Protein 1KJQ (pdb70)

Organism: Escherichia coli (strain K12) (NCBI:txid83333)

GO terms:
  GO:0008776 acetate kinase activity (F, EXP)
  GO:0043815 phosphoribosylglycinamide formyltransferase 2 activity (F, EXP)
  GO:0005515 protein binding (F, IPI)
  GO:0005829 cytosol (C, IDA)
  GO:0008776 acetate kinase activity (F, IDA)

Nearest PDB structures (foldseek):
  1kjq-assembly1_A  TM=1.003E+00  e=2.936E-93  Escherichia coli
  1kjq-assembly1_B  TM=9.937E-01  e=1.263E-85  Escherichia coli
  1kj8-assembly1_A  TM=9.913E-01  e=1.461E-84  Escherichia coli
  1kji-assembly1_B  TM=9.893E-01  e=4.249E-84  Escherichia coli
  1kj9-assembly1_B  TM=9.874E-01  e=1.235E-83  Escherichia coli

Radius of gyration: 27.98 Å; Cα contacts (8 Å, |Δi|>4): 2052; chains: 2; bounding box: 61×87×70 Å

Sequence (773 aa):
TLLGTALRPAATRVMLLGSGELGKEVAIECQRLGVEVIAVDRYADAPAMHVAHRSHVINMLDGDALRRVVELEKPHYIVPEIEAIATDMLIQLEEEGLNVVPCARATKLTMNREGIRRLAAEELQLPTSTYRFADSESLFREAVADIGYPCIVKPVMSKGQTFIRSAEQLAQAWKYAQQGGRAGAGRVIVEGVVKFDFEITLLTVSAVDGVHFCAPVGHRQEDGDYRESWQPQQMSPLALERAQEIARKVVLALGGYGLFGVELFVCGDEVIFSEVSPRPHDTGMVTLISQDLSEFALHVRAFLGLPVGGIRQYGPAASAVILPQLTSQNVTFDNVQNAVGADLQIRLFGKPEIDGSRRLGVALATAESVVDAIERAKHAAGQVKVQGTLLGTALRPAATRVMLLGSGELGKEVAIECQRLGVEVIAVDRYADAPAMHVAHRSHVINMLDGDALRRVVELEKPHYIVPEIEAIATDMLIQLEEEGLNVVPCARATKLTMNREGIRRLAAEELQLPTSTYRFADSESLFREAVADIGYPCIVKPVMSGQTFIRSAEQLAQAWKYAQQGAGAGRVIVEGVVKFDFEITLLTVSAVDGVHFCAPVGHRQEDGDYRESWQPQQMSPLALERAQEIARKVVLALGGYGLFGVELFVCGDEVIFSEVSPRPHDTGMVTLISQDLSEFALHVRAFLGLPVGGIRQYGPAASAVILPQLTSQNVTFDNVQNAVGADLQIRLFGKPEIDGSRRLGVALATAESVVDAIERAKHAAGQVKVQG

InterPro domains:
  IPR003135 ATP-grasp fold, ATP-dependent carboxylate-amine ligase-type [PF02222] (121-300)
  IPR005862 Formate-dependent phosphoribosylglycinamide formyltransferase [MF_01643] (8-391)
  IPR005862 Formate-dependent phosphoribosylglycinamide formyltransferase [NF006766] (2-391)
  IPR005862 Formate-dependent phosphoribosylglycinamide formyltransferase [TIGR01142] (14-391)
  IPR011054 Rudiment single hybrid motif [SSF51246] (319-391)
  IPR011761 ATP-grasp fold [PS50975] (119-308)
  IPR013815 ATP-grasp fold, subdomain 1 [G3DSA:3.30.1490.20] (123-196)
  IPR016185 Pre-ATP-grasp domain superfamily [SSF52440] (3-112)
  IPR048740 PurT, C-terminal [PF21244] (321-388)
  IPR054350 PurT/PurK-like, preATP-grasp domain [PF22660] (14-108)

Structure (mmCIF, N/CA/C/O backbone):
data_1KJQ
#
_entry.id   1KJQ
#
_cell.length_a   62.350
_cell.length_b   179.340
_cell.length_c   75.620
_cell.angle_alpha   90.00
_cell.angle_beta   90.00
_cell.angle_gamma   90.00
#
_symmetry.space_group_name_H-M   'P 21 21 2'
#
loop_
_entity.id
_entity.type
_entity.pdbx_description
1 polymer 'phosphoribosylglycinamide formyltransferase 2'
2 non-polymer 'MAGNESIUM ION'
3 non-polymer 'SODIUM ION'
4 non-polymer 'CHLORIDE ION'
5 non-polymer "ADENOSINE-5'-DIPHOSPHATE"
6 non-polymer '3[N-MORPHOLINO]PROPANE SULFONIC ACID'
7 non-polymer 1,2-ETHANEDIOL
8 water water
#
loop_
_atom_site.group_PDB
_atom_site.id
_atom_site.type_symbol
_atom_site.label_atom_id
_atom_site.label_alt_id
_atom_site.label_comp_id
_atom_site.label_asym_id
_atom_site.label_entity_id
_atom_site.label_seq_id
_atom_site.pdbx_PDB_ins_code
_atom_site.Cartn_x
_atom_site.Cartn_y
_atom_site.Cartn_z
_atom_site.occupancy
_atom_site.B_iso_or_equiv
_atom_site.auth_seq_id
_atom_site.auth_comp_id
_atom_site.auth_asym_id
_atom_site.auth_atom_id
_atom_site.pdbx_PDB_model_num
ATOM 1 N N . THR A 1 1 ? -9.825 14.324 16.257 1.00 14.46 2 THR A N 1
ATOM 2 C CA . THR A 1 1 ? -8.481 14.822 15.943 1.00 12.87 2 THR A CA 1
ATOM 3 C C . THR A 1 1 ? -7.393 13.802 16.273 1.00 9.81 2 THR A C 1
ATOM 4 O O . THR A 1 1 ? -7.319 13.313 17.393 1.00 10.00 2 THR A O 1
ATOM 8 N N . LEU A 1 2 ? -6.572 13.536 15.264 1.00 11.06 3 LEU A N 1
ATOM 9 C CA . LEU A 1 2 ? -5.470 12.616 15.303 1.00 11.31 3 LEU A CA 1
ATOM 10 C C . LEU A 1 2 ? -4.152 13.353 15.063 1.00 10.65 3 LEU A C 1
ATOM 11 O O . LEU A 1 2 ? -3.988 14.058 14.061 1.00 11.91 3 LEU A O 1
ATOM 16 N N . LEU A 1 3 ? -3.188 13.166 15.963 1.00 9.11 4 LEU A N 1
ATOM 17 C CA . LEU A 1 3 ? -1.894 13.785 15.790 1.00 9.78 4 LEU A CA 1
ATOM 18 C C . LEU A 1 3 ? -0.820 12.693 15.689 1.00 9.59 4 LEU A C 1
ATOM 19 O O . LEU A 1 3 ? -0.855 11.710 16.462 1.00 10.08 4 LEU A O 1
ATOM 24 N N . GLY A 1 4 ? 0.134 12.834 14.776 1.00 7.93 5 GLY A N 1
ATOM 25 C CA . GLY A 1 4 ? 1.209 11.864 14.710 1.00 9.11 5 GLY A CA 1
ATOM 26 C C . GLY A 1 4 ? 2.325 12.323 15.698 1.00 8.75 5 GLY A C 1
ATOM 27 O O . GLY A 1 4 ? 2.112 13.208 16.565 1.00 8.44 5 GLY A O 1
ATOM 28 N N . THR A 1 5 ? 3.507 11.739 15.564 1.00 7.67 6 THR A N 1
ATOM 29 C CA . THR A 1 5 ? 4.679 12.076 16.333 1.00 7.75 6 THR A CA 1
ATOM 30 C C . THR A 1 5 ? 5.684 12.711 15.373 1.00 8.02 6 THR A C 1
ATOM 31 O O . THR A 1 5 ? 6.060 12.125 14.362 1.00 8.60 6 THR A O 1
ATOM 35 N N . ALA A 1 6 ? 6.151 13.929 15.694 1.00 8.21 7 ALA A N 1
ATOM 36 C CA . ALA A 1 6 ? 7.112 14.607 14.839 1.00 8.67 7 ALA A CA 1
ATOM 37 C C . ALA A 1 6 ? 8.297 13.708 14.453 1.00 9.20 7 ALA A C 1
ATOM 38 O O . ALA A 1 6 ? 8.809 12.990 15.314 1.00 9.73 7 ALA A O 1
ATOM 40 N N . LEU A 1 7 ? 8.700 13.786 13.191 1.00 8.30 8 LEU A N 1
ATOM 41 C CA . LEU A 1 7 ? 9.821 13.080 12.614 1.00 9.85 8 LEU A CA 1
ATOM 42 C C . LEU A 1 7 ? 9.539 11.615 12.291 1.00 10.93 8 LEU A C 1
ATOM 43 O O . LEU A 1 7 ? 10.379 10.959 11.661 1.00 11.49 8 LEU A O 1
ATOM 48 N N . ARG A 1 8 ? 8.367 11.123 12.691 1.00 8.86 9 ARG A N 1
ATOM 49 C CA . ARG A 1 8 ? 8.006 9.739 12.376 1.00 11.06 9 ARG A CA 1
ATOM 50 C C . ARG A 1 8 ? 7.129 9.754 11.106 1.00 10.74 9 ARG A C 1
ATOM 51 O O . ARG A 1 8 ? 6.610 10.786 10.695 1.00 10.18 9 ARG A O 1
ATOM 59 N N . PRO A 1 9 ? 6.883 8.590 10.521 1.00 10.47 10 PRO A N 1
ATOM 60 C CA . PRO A 1 9 ? 6.106 8.584 9.283 1.00 10.85 10 PRO A CA 1
ATOM 61 C C . PRO A 1 9 ? 4.743 9.210 9.314 1.00 9.28 10 PRO A C 1
ATOM 62 O O . PRO A 1 9 ? 4.356 9.864 8.347 1.00 12.17 10 PRO A O 1
ATOM 66 N N . ALA A 1 10 ? 3.988 9.018 10.374 1.00 8.79 11 ALA A N 1
ATOM 67 C CA . ALA A 1 10 ? 2.655 9.568 10.480 1.00 9.36 11 ALA A CA 1
ATOM 68 C C . ALA A 1 10 ? 2.651 10.943 11.139 1.00 9.39 11 ALA A C 1
ATOM 69 O O . ALA A 1 10 ? 1.602 11.395 11.584 1.00 10.20 11 ALA A O 1
ATOM 71 N N . ALA A 1 11 ? 3.789 11.628 11.162 1.00 9.67 12 ALA A N 1
ATOM 72 C CA . ALA A 1 11 ? 3.821 12.958 11.764 1.00 9.54 12 ALA A CA 1
ATOM 73 C C . ALA A 1 11 ? 2.794 13.919 11.177 1.00 9.83 12 ALA A C 1
ATOM 74 O O . ALA A 1 11 ? 2.476 13.889 9.993 1.00 9.64 12 ALA A O 1
ATOM 76 N N . THR A 1 12 ? 2.315 14.836 12.014 1.00 8.74 13 THR A N 1
ATOM 77 C CA . THR A 1 12 ? 1.408 15.920 11.575 1.00 8.95 13 THR A CA 1
ATOM 78 C C . THR A 1 12 ? 2.399 17.063 11.310 1.00 9.55 13 THR A C 1
ATOM 79 O O . THR A 1 12 ? 3.175 17.441 12.210 1.00 10.11 13 THR A O 1
ATOM 83 N N . ARG A 1 13 ? 2.415 17.597 10.092 1.00 8.46 14 ARG A N 1
ATOM 84 C CA . ARG A 1 13 ? 3.391 18.646 9.705 1.00 7.92 14 ARG A CA 1
ATOM 85 C C . ARG A 1 13 ? 2.779 20.008 9.446 1.00 7.60 14 ARG A C 1
ATOM 86 O O . ARG A 1 13 ? 1.805 20.136 8.687 1.00 8.40 14 ARG A O 1
ATOM 94 N N . VAL A 1 14 ? 3.396 21.006 10.098 1.00 7.58 15 VAL A N 1
ATOM 95 C CA . VAL A 1 14 ? 2.976 22.391 9.958 1.00 7.31 15 VAL A CA 1
ATOM 96 C C . VAL A 1 14 ? 4.115 23.185 9.316 1.00 8.00 15 VAL A C 1
ATOM 97 O O . VAL A 1 14 ? 5.283 23.069 9.761 1.00 8.59 15 VAL A O 1
ATOM 101 N N . MET A 1 15 ? 3.759 23.968 8.291 1.00 7.46 16 MET A N 1
ATOM 102 C CA . MET A 1 15 ? 4.750 24.822 7.649 1.00 7.26 16 MET A CA 1
ATOM 103 C C . MET A 1 15 ? 4.413 26.277 7.979 1.00 8.14 16 MET A C 1
ATOM 104 O O . MET A 1 15 ? 3.311 26.741 7.649 1.00 9.21 16 MET A O 1
ATOM 109 N N . LEU A 1 16 ? 5.366 26.975 8.599 1.00 7.08 17 LEU A N 1
ATOM 110 C CA . LEU A 1 16 ? 5.173 28.402 8.898 1.00 6.51 17 LEU A CA 1
ATOM 111 C C . LEU A 1 16 ? 5.722 29.209 7.740 1.00 8.66 17 LEU A C 1
ATOM 112 O O . LEU A 1 16 ? 6.898 29.011 7.394 1.00 9.56 17 LEU A O 1
ATOM 117 N N . LEU A 1 17 ? 4.916 30.099 7.175 1.00 7.30 18 LEU A N 1
ATOM 118 C CA . LEU A 1 17 ? 5.384 30.975 6.088 1.00 7.80 18 LEU A CA 1
ATOM 119 C C . LEU A 1 17 ? 5.554 32.351 6.757 1.00 7.89 18 LEU A C 1
ATOM 120 O O . LEU A 1 17 ? 4.587 33.088 6.930 1.00 8.46 18 LEU A O 1
ATOM 125 N N . GLY A 1 18 ? 6.794 32.625 7.173 1.00 9.10 19 GLY A N 1
ATOM 126 C CA . GLY A 1 18 ? 7.156 33.812 7.960 1.00 8.45 19 GLY A CA 1
ATOM 127 C C . GLY A 1 18 ? 7.516 33.182 9.329 1.00 10.37 19 GLY A C 1
ATOM 128 O O . GLY A 1 18 ? 6.719 32.434 9.954 1.00 10.39 19 GLY A O 1
ATOM 129 N N . SER A 1 19 ? 8.750 33.470 9.775 1.00 7.75 20 SER A N 1
ATOM 130 C CA . SER A 1 19 ? 9.371 32.912 10.954 1.00 8.38 20 SER A CA 1
ATOM 131 C C . SER A 1 19 ? 9.827 33.924 12.010 1.00 6.68 20 SER A C 1
ATOM 132 O O . SER A 1 19 ? 10.853 33.738 12.645 1.00 7.78 20 SER A O 1
ATOM 135 N N . GLY A 1 20 ? 9.032 34.986 12.159 1.00 8.29 21 GLY A N 1
ATOM 136 C CA . GLY A 1 20 ? 9.285 36.018 13.147 1.00 7.70 21 GLY A CA 1
ATOM 137 C C . GLY A 1 20 ? 8.931 35.513 14.543 1.00 7.41 21 GLY A C 1
ATOM 138 O O . GLY A 1 20 ? 8.613 34.333 14.766 1.00 7.51 21 GLY A O 1
ATOM 139 N N . GLU A 1 21 ? 8.977 36.431 15.510 1.00 7.52 22 GLU A N 1
ATOM 140 C CA . GLU A 1 21 ? 8.748 36.091 16.915 1.00 7.69 22 GLU A CA 1
ATOM 141 C C . GLU A 1 21 ? 7.355 35.576 17.212 1.00 7.60 22 GLU A C 1
ATOM 142 O O . GLU A 1 21 ? 7.184 34.824 18.169 1.00 7.98 22 GLU A O 1
ATOM 148 N N . LEU A 1 22 ? 6.354 35.994 16.423 1.00 8.07 23 LEU A N 1
ATOM 149 C CA . LEU A 1 22 ? 5.006 35.487 16.628 1.00 7.00 23 LEU A CA 1
ATOM 150 C C . LEU A 1 22 ? 4.992 34.017 16.162 1.00 8.90 23 LEU A C 1
ATOM 151 O O . LEU A 1 22 ? 4.480 33.112 16.827 1.00 9.82 23 LEU A O 1
ATOM 156 N N . GLY A 1 23 ? 5.619 33.750 15.000 1.00 8.21 24 GLY A N 1
ATOM 157 C CA . GLY A 1 23 ? 5.741 32.392 14.483 1.00 7.15 24 GLY A CA 1
ATOM 158 C C . GLY A 1 23 ? 6.557 31.522 15.458 1.00 8.45 24 GLY A C 1
ATOM 159 O O . GLY A 1 23 ? 6.304 30.308 15.558 1.00 6.78 24 GLY A O 1
ATOM 160 N N . LYS A 1 24 ? 7.531 32.107 16.181 1.00 6.64 25 LYS A N 1
ATOM 161 C CA . LYS A 1 24 ? 8.330 31.338 17.097 1.00 6.37 25 LYS A CA 1
ATOM 162 C C . LYS A 1 24 ? 7.458 30.722 18.191 1.00 5.88 25 LYS A C 1
ATOM 163 O O . LYS A 1 24 ? 7.658 29.561 18.560 1.00 7.44 25 LYS A O 1
ATOM 169 N N . GLU A 1 25 ? 6.498 31.492 18.730 1.00 6.21 26 GLU A N 1
ATOM 170 C CA . GLU A 1 25 ? 5.625 30.963 19.761 1.00 6.51 26 GLU A CA 1
ATOM 171 C C . GLU A 1 25 ? 4.628 29.975 19.165 1.00 7.16 26 GLU A C 1
ATOM 172 O O . GLU A 1 25 ? 4.265 28.984 19.849 1.00 7.26 26 GLU A O 1
ATOM 178 N N . VAL A 1 26 ? 4.203 30.199 17.915 1.00 6.42 27 VAL A N 1
ATOM 179 C CA . VAL A 1 26 ? 3.342 29.191 17.277 1.00 6.85 27 VAL A CA 1
ATOM 180 C C . VAL A 1 26 ? 4.136 27.886 17.168 1.00 6.66 27 VAL A C 1
ATOM 181 O O . VAL A 1 26 ? 3.614 26.792 17.478 1.00 7.87 27 VAL A O 1
ATOM 185 N N . ALA A 1 27 ? 5.419 27.959 16.768 1.00 6.07 28 ALA A N 1
ATOM 186 C CA . ALA A 1 27 ? 6.262 26.791 16.655 1.00 6.57 28 ALA A CA 1
ATOM 187 C C . ALA A 1 27 ? 6.403 26.078 18.013 1.00 7.82 28 ALA A C 1
ATOM 188 O O . ALA A 1 27 ? 6.323 24.847 18.065 1.00 7.04 28 ALA A O 1
ATOM 190 N N . ILE A 1 28 ? 6.663 26.848 19.094 1.00 7.03 29 ILE A N 1
ATOM 191 C CA . ILE A 1 28 ? 6.805 26.247 20.401 1.00 6.24 29 ILE A CA 1
ATOM 192 C C . ILE A 1 28 ? 5.520 25.504 20.783 1.00 6.35 29 ILE A C 1
ATOM 193 O O . ILE A 1 28 ? 5.563 24.409 21.312 1.00 6.50 29 ILE A O 1
ATOM 202 N N . GLU A 1 29 ? 4.359 26.085 20.511 1.00 5.63 30 GLU A N 1
ATOM 203 C CA . GLU A 1 29 ? 3.076 25.469 20.857 1.00 6.51 30 GLU A CA 1
ATOM 204 C C . GLU A 1 29 ? 2.836 24.221 20.004 1.00 7.11 30 GLU A C 1
ATOM 205 O O . GLU A 1 29 ? 2.261 23.254 20.516 1.00 7.85 30 GLU A O 1
ATOM 211 N N . CYS A 1 30 ? 3.272 24.215 18.732 1.00 6.28 31 CYS A N 1
ATOM 212 C CA . CYS A 1 30 ? 3.156 23.001 17.954 1.00 6.70 31 CYS A CA 1
ATOM 213 C C . CYS A 1 30 ? 4.099 21.943 18.533 1.00 6.37 31 CYS A C 1
ATOM 214 O O . CYS A 1 30 ? 3.733 20.762 18.676 1.00 7.43 31 CYS A O 1
ATOM 217 N N . GLN A 1 31 ? 5.346 22.343 18.869 1.00 5.85 32 GLN A N 1
ATOM 218 C CA . GLN A 1 31 ? 6.321 21.408 19.409 1.00 6.46 32 GLN A CA 1
ATOM 219 C C . GLN A 1 31 ? 5.822 20.783 20.717 1.00 6.97 32 GLN A C 1
ATOM 220 O O . GLN A 1 31 ? 6.124 19.602 20.993 1.00 7.72 32 GLN A O 1
ATOM 226 N N . ARG A 1 32 ? 5.093 21.563 21.533 1.00 6.60 33 ARG A N 1
ATOM 227 C CA . ARG A 1 32 ? 4.596 21.027 22.781 1.00 6.54 33 ARG A CA 1
ATOM 228 C C . ARG A 1 32 ? 3.596 19.874 22.572 1.00 7.70 33 ARG A C 1
ATOM 229 O O . ARG A 1 32 ? 3.344 19.105 23.514 1.00 7.08 33 ARG A O 1
ATOM 237 N N . LEU A 1 33 ? 3.037 19.770 21.361 1.00 7.20 34 LEU A N 1
ATOM 238 C CA . LEU A 1 33 ? 2.097 18.723 20.960 1.00 6.99 34 LEU A CA 1
ATOM 239 C C . LEU A 1 33 ? 2.759 17.680 20.066 1.00 6.80 34 LEU A C 1
ATOM 240 O O . LEU A 1 33 ? 2.061 16.805 19.518 1.00 8.02 34 LEU A O 1
ATOM 245 N N . GLY A 1 34 ? 4.096 17.772 19.913 1.00 6.84 35 GLY A N 1
ATOM 246 C CA . GLY A 1 34 ? 4.828 16.823 19.068 1.00 7.67 35 GLY A CA 1
ATOM 247 C C . GLY A 1 34 ? 4.510 16.976 17.592 1.00 7.53 35 GLY A C 1
ATOM 248 O O . GLY A 1 34 ? 4.703 16.043 16.827 1.00 7.78 35 GLY A O 1
ATOM 249 N N . VAL A 1 35 ? 4.037 18.173 17.200 1.00 6.83 36 VAL A N 1
ATOM 250 C CA . VAL A 1 35 ? 3.723 18.492 15.796 1.00 7.23 36 VAL A CA 1
ATOM 251 C C . VAL A 1 35 ? 5.034 18.903 15.131 1.00 7.88 36 VAL A C 1
ATOM 252 O O . VAL A 1 35 ? 5.814 19.652 15.726 1.00 9.34 36 VAL A O 1
ATOM 256 N N . GLU A 1 36 ? 5.276 18.400 13.922 1.00 7.18 37 GLU A N 1
ATOM 257 C CA . GLU A 1 36 ? 6.482 18.673 13.174 1.00 7.53 37 GLU A CA 1
ATOM 258 C C . GLU A 1 36 ? 6.364 20.079 12.544 1.00 7.53 37 GLU A C 1
ATOM 259 O O . GLU A 1 36 ? 5.367 20.400 11.896 1.00 9.81 37 GLU A O 1
ATOM 265 N N . VAL A 1 37 ? 7.407 20.876 12.759 1.00 6.38 38 VAL A N 1
ATOM 266 C CA . VAL A 1 37 ? 7.415 22.250 12.273 1.00 7.54 38 VAL A CA 1
ATOM 267 C C . VAL A 1 37 ? 8.520 22.527 11.263 1.00 7.37 38 VAL A C 1
ATOM 268 O O . VAL A 1 37 ? 9.699 22.281 11.523 1.00 7.53 38 VAL A O 1
ATOM 272 N N . ILE A 1 38 ? 8.105 23.067 10.114 1.00 7.34 39 ILE A N 1
ATOM 273 C CA . ILE A 1 38 ? 9.042 23.494 9.050 1.00 7.93 39 ILE A CA 1
ATOM 274 C C . ILE A 1 38 ? 8.872 25.019 9.011 1.00 7.82 39 ILE A C 1
ATOM 275 O O . ILE A 1 38 ? 7.755 25.526 8.742 1.00 8.82 39 ILE A O 1
ATOM 284 N N . ALA A 1 39 ? 9.960 25.748 9.284 1.00 7.09 40 ALA A N 1
ATOM 285 C CA . ALA A 1 39 ? 9.861 27.209 9.307 1.00 6.89 40 ALA A CA 1
ATOM 286 C C . ALA A 1 39 ? 10.482 27.798 8.054 1.00 6.99 40 ALA A C 1
ATOM 287 O O . ALA A 1 39 ? 11.633 27.478 7.715 1.00 9.17 40 ALA A O 1
ATOM 289 N N . VAL A 1 40 ? 9.718 28.646 7.390 1.00 7.14 41 VAL A N 1
ATOM 290 C CA . VAL A 1 40 ? 10.187 29.281 6.146 1.00 5.66 41 VAL A CA 1
ATOM 291 C C . VAL A 1 40 ? 10.185 30.799 6.286 1.00 9.13 41 VAL A C 1
ATOM 292 O O . VAL A 1 40 ? 9.306 31.401 6.953 1.00 7.85 41 VAL A O 1
ATOM 296 N N . ASP A 1 41 ? 11.201 31.446 5.649 1.00 7.47 42 ASP A N 1
ATOM 297 C CA . ASP A 1 41 ? 11.232 32.907 5.636 1.00 7.58 42 ASP A CA 1
ATOM 298 C C . ASP A 1 41 ? 12.149 33.341 4.493 1.00 8.39 42 ASP A C 1
ATOM 299 O O . ASP A 1 41 ? 12.619 32.480 3.727 1.00 9.40 42 ASP A O 1
ATOM 304 N N . ARG A 1 42 ? 12.348 34.646 4.406 1.00 8.29 43 ARG A N 1
ATOM 305 C CA . ARG A 1 42 ? 13.160 35.294 3.377 1.00 8.55 43 ARG A CA 1
ATOM 306 C C . ARG A 1 42 ? 14.571 35.557 3.873 1.00 9.53 43 ARG A C 1
ATOM 307 O O . ARG A 1 42 ? 15.416 36.111 3.156 1.00 10.69 43 ARG A O 1
ATOM 315 N N . TYR A 1 43 ? 14.877 35.154 5.097 1.00 10.50 44 TYR A N 1
ATOM 316 C CA . TYR A 1 43 ? 16.195 35.327 5.645 1.00 9.53 44 TYR A CA 1
ATOM 317 C C . TYR A 1 43 ? 16.478 34.166 6.586 1.00 10.24 44 TYR A C 1
ATOM 318 O O . TYR A 1 43 ? 15.531 33.577 7.142 1.00 10.96 44 TYR A O 1
ATOM 327 N N . ALA A 1 44 ? 17.755 33.836 6.750 1.00 8.68 45 ALA A N 1
ATOM 328 C CA . ALA A 1 44 ? 18.125 32.724 7.619 1.00 11.27 45 ALA A CA 1
ATOM 329 C C . ALA A 1 44 ? 18.180 33.084 9.133 1.00 8.36 45 ALA A C 1
ATOM 330 O O . ALA A 1 44 ? 18.353 34.221 9.545 1.00 9.97 45 ALA A O 1
ATOM 332 N N . ASP A 1 45 ? 18.044 31.990 9.933 1.00 9.84 46 ASP A N 1
ATOM 333 C CA . ASP A 1 45 ? 18.125 32.102 11.381 1.00 9.13 46 ASP A CA 1
ATOM 334 C C . ASP A 1 45 ? 17.055 32.983 11.975 1.00 8.28 46 ASP A C 1
ATOM 335 O O . ASP A 1 45 ? 17.249 33.601 13.043 1.00 8.53 46 ASP A O 1
ATOM 340 N N . ALA A 1 46 ? 15.919 33.067 11.277 1.00 8.68 47 ALA A N 1
ATOM 341 C CA . ALA A 1 46 ? 14.790 33.835 11.770 1.00 8.48 47 ALA A CA 1
ATOM 342 C C . ALA A 1 46 ? 14.286 33.172 13.076 1.00 9.68 47 ALA A C 1
ATOM 343 O O . ALA A 1 46 ? 14.423 31.946 13.248 1.00 8.80 47 ALA A O 1
ATOM 345 N N . PRO A 1 47 ? 13.724 33.947 13.996 1.00 8.39 48 PRO A N 1
ATOM 346 C CA . PRO A 1 47 ? 13.308 33.412 15.288 1.00 7.18 48 PRO A CA 1
ATOM 347 C C . PRO A 1 47 ? 12.645 32.052 15.284 1.00 7.26 48 PRO A C 1
ATOM 348 O O . PRO A 1 47 ? 13.033 31.181 16.065 1.00 8.74 48 PRO A O 1
ATOM 352 N N . ALA A 1 48 ? 11.603 31.841 14.462 1.00 7.74 49 ALA A N 1
ATOM 353 C CA . ALA A 1 48 ? 10.934 30.518 14.528 1.00 7.21 49 ALA A CA 1
ATOM 354 C C . ALA A 1 48 ? 11.780 29.360 14.043 1.00 7.59 49 ALA A C 1
ATOM 355 O O . ALA A 1 48 ? 11.539 28.218 14.367 1.00 7.53 49 ALA A O 1
ATOM 357 N N . MET A 1 49 ? 12.782 29.672 13.181 1.00 7.56 50 MET A N 1
ATOM 358 C CA . MET A 1 49 ? 13.644 28.633 12.685 1.00 8.32 50 MET A CA 1
ATOM 359 C C . MET A 1 49 ? 14.455 28.020 13.827 1.00 7.37 50 MET A C 1
ATOM 360 O O . MET A 1 49 ? 14.890 26.882 13.772 1.00 8.47 50 MET A O 1
ATOM 365 N N . HIS A 1 50 ? 14.700 28.822 14.877 1.00 8.22 51 HIS A N 1
ATOM 366 C CA . HIS A 1 50 ? 15.469 28.347 16.007 1.00 7.31 51 HIS A CA 1
ATOM 367 C C . HIS A 1 50 ? 14.829 27.142 16.714 1.00 8.32 51 HIS A C 1
ATOM 368 O O . HIS A 1 50 ? 15.546 26.329 17.290 1.00 9.22 51 HIS A O 1
ATOM 375 N N . VAL A 1 51 ? 13.489 27.102 16.677 1.00 7.14 52 VAL A N 1
ATOM 376 C CA . VAL A 1 51 ? 12.732 26.070 17.341 1.00 8.53 52 VAL A CA 1
ATOM 377 C C . VAL A 1 51 ? 11.976 25.139 16.407 1.00 10.18 52 VAL A C 1
ATOM 378 O O . VAL A 1 51 ? 11.082 24.388 16.824 1.00 10.38 52 VAL A O 1
ATOM 382 N N . ALA A 1 52 ? 12.339 25.158 15.141 1.00 9.12 53 ALA A N 1
ATOM 383 C CA . ALA A 1 52 ? 11.692 24.306 14.154 1.00 8.55 53 ALA A CA 1
ATOM 384 C C . ALA A 1 52 ? 12.467 23.053 13.873 1.00 9.06 53 ALA A C 1
ATOM 385 O O . ALA A 1 52 ? 13.647 23.035 14.073 1.00 11.20 53 ALA A O 1
ATOM 387 N N . HIS A 1 53 ? 11.814 22.000 13.372 1.00 7.99 54 HIS A N 1
ATOM 388 C CA . HIS A 1 53 ? 12.523 20.793 12.997 1.00 8.89 54 HIS A CA 1
ATOM 389 C C . HIS A 1 53 ? 13.458 21.029 11.798 1.00 9.25 54 HIS A C 1
ATOM 390 O O . HIS A 1 53 ? 14.608 20.509 11.742 1.00 10.83 54 HIS A O 1
ATOM 397 N N . ARG A 1 54 ? 12.968 21.780 10.807 1.00 9.76 55 ARG A N 1
ATOM 398 C CA . ARG A 1 54 ? 13.744 22.125 9.598 1.00 9.05 55 ARG A CA 1
ATOM 399 C C . ARG A 1 54 ? 13.347 23.510 9.160 1.00 9.11 55 ARG A C 1
ATOM 400 O O . ARG A 1 54 ? 12.225 23.964 9.444 1.00 9.66 55 ARG A O 1
ATOM 408 N N . SER A 1 55 ? 14.258 24.181 8.421 1.00 8.74 56 SER A N 1
ATOM 409 C CA . SER A 1 55 ? 13.963 25.526 7.941 1.00 8.41 56 SER A CA 1
ATOM 410 C C . SER A 1 55 ? 14.373 25.659 6.475 1.00 8.62 56 SER A C 1
ATOM 411 O O . SER A 1 55 ? 15.259 24.940 5.980 1.00 8.92 56 SER A O 1
ATOM 416 N N . HIS A 1 56 ? 13.728 26.601 5.825 1.00 7.87 57 HIS A N 1
ATOM 417 C CA . HIS A 1 56 ? 14.047 26.904 4.417 1.00 8.16 57 HIS A CA 1
ATOM 418 C C . HIS A 1 56 ? 13.967 28.401 4.221 1.00 9.03 57 HIS A C 1
ATOM 419 O O . HIS A 1 56 ? 13.192 29.074 4.917 1.00 7.64 57 HIS A O 1
ATOM 426 N N . VAL A 1 57 ? 14.755 28.907 3.265 1.00 8.90 58 VAL A N 1
ATOM 427 C CA . VAL A 1 57 ? 14.785 30.338 2.948 1.00 8.07 58 VAL A CA 1
ATOM 428 C C . VAL A 1 57 ? 14.480 30.477 1.475 1.00 8.91 58 VAL A C 1
ATOM 429 O O . VAL A 1 57 ? 15.286 29.950 0.669 1.00 10.25 58 VAL A O 1
ATOM 433 N N . ILE A 1 58 ? 13.357 31.112 1.133 1.00 9.51 59 ILE A N 1
ATOM 434 C CA . ILE A 1 58 ? 12.964 31.230 -0.281 1.00 9.23 59 ILE A CA 1
ATOM 435 C C . ILE A 1 58 ? 12.210 32.520 -0.474 1.00 12.08 59 ILE A C 1
ATOM 436 O O . ILE A 1 58 ? 12.034 33.275 0.476 1.00 11.20 59 ILE A O 1
ATOM 441 N N . ASN A 1 59 ? 11.786 32.750 -1.726 1.00 12.53 60 ASN A N 1
ATOM 442 C CA . ASN A 1 59 ? 10.974 33.913 -2.077 1.00 10.95 60 ASN A CA 1
ATOM 443 C C . ASN A 1 59 ? 9.514 33.476 -1.938 1.00 10.74 60 ASN A C 1
ATOM 444 O O . ASN A 1 59 ? 8.937 32.838 -2.814 1.00 12.59 60 ASN A O 1
ATOM 449 N N . MET A 1 60 ? 8.923 33.823 -0.785 1.00 12.67 61 MET A N 1
ATOM 450 C CA . MET A 1 60 ? 7.548 33.475 -0.471 1.00 14.52 61 MET A CA 1
ATOM 451 C C . MET A 1 60 ? 6.521 34.144 -1.372 1.00 15.89 61 MET A C 1
ATOM 452 O O . MET A 1 60 ? 5.349 33.729 -1.423 1.00 16.47 61 MET A O 1
ATOM 457 N N . LEU A 1 61 ? 6.981 35.161 -2.106 1.00 12.21 62 LEU A N 1
ATOM 458 C CA . LEU A 1 61 ? 6.101 35.863 -3.035 1.00 15.18 62 LEU A CA 1
ATOM 459 C C . LEU A 1 61 ? 6.135 35.175 -4.398 1.00 16.46 62 LEU A C 1
ATOM 460 O O . LEU A 1 61 ? 5.361 35.518 -5.271 1.00 18.40 62 LEU A O 1
ATOM 465 N N . ASP A 1 62 ? 7.012 34.194 -4.599 1.00 13.67 63 ASP A N 1
ATOM 466 C CA . ASP A 1 62 ? 7.063 33.471 -5.861 1.00 14.95 63 ASP A CA 1
ATOM 467 C C . ASP A 1 62 ? 6.225 32.220 -5.684 1.00 14.40 63 ASP A C 1
ATOM 468 O O . ASP A 1 62 ? 6.585 31.278 -4.951 1.00 13.66 63 ASP A O 1
ATOM 473 N N . GLY A 1 63 ? 5.086 32.210 -6.346 1.00 14.68 64 GLY A N 1
ATOM 474 C CA . GLY A 1 63 ? 4.202 31.069 -6.244 1.00 15.57 64 GLY A CA 1
ATOM 475 C C . GLY A 1 63 ? 4.859 29.729 -6.555 1.00 16.40 64 GLY A C 1
ATOM 476 O O . GLY A 1 63 ? 4.549 28.677 -5.940 1.00 14.58 64 GLY A O 1
ATOM 477 N N . ASP A 1 64 ? 5.742 29.749 -7.545 1.00 15.49 65 ASP A N 1
ATOM 478 C CA . ASP A 1 64 ? 6.435 28.526 -7.926 1.00 17.48 65 ASP A CA 1
ATOM 479 C C . ASP A 1 64 ? 7.365 28.017 -6.839 1.00 12.20 65 ASP A C 1
ATOM 480 O O . ASP A 1 64 ? 7.388 26.830 -6.611 1.00 15.48 65 ASP A O 1
ATOM 485 N N . ALA A 1 65 ? 8.086 28.939 -6.229 1.00 13.91 66 ALA A N 1
ATOM 486 C CA . ALA A 1 65 ? 8.998 28.631 -5.154 1.00 14.76 66 ALA A CA 1
ATOM 487 C C . ALA A 1 65 ? 8.181 28.075 -3.965 1.00 12.12 66 ALA A C 1
ATOM 488 O O . ALA A 1 65 ? 8.584 27.093 -3.315 1.00 13.75 66 ALA A O 1
ATOM 490 N N . LEU A 1 66 ? 7.047 28.687 -3.696 1.00 11.49 67 LEU A N 1
ATOM 491 C CA . LEU A 1 66 ? 6.215 28.209 -2.599 1.00 11.77 67 LEU A CA 1
ATOM 492 C C . LEU A 1 66 ? 5.760 26.815 -2.882 1.00 11.74 67 LEU A C 1
ATOM 493 O O . LEU A 1 66 ? 5.834 25.935 -2.034 1.00 12.23 67 LEU A O 1
ATOM 498 N N . ARG A 1 67 ? 5.287 26.552 -4.122 1.00 13.70 68 ARG A N 1
ATOM 499 C CA . ARG A 1 67 ? 4.859 25.189 -4.460 1.00 11.19 68 ARG A CA 1
ATOM 500 C C . ARG A 1 67 ? 6.003 24.208 -4.318 1.00 10.49 68 ARG A C 1
ATOM 501 O O . ARG A 1 67 ? 5.803 23.093 -3.836 1.00 12.46 68 ARG A O 1
ATOM 516 N N . ARG A 1 68 ? 7.218 24.607 -4.724 1.00 12.25 69 ARG A N 1
ATOM 517 C CA . ARG A 1 68 ? 8.318 23.652 -4.592 1.00 12.38 69 ARG A CA 1
ATOM 518 C C . ARG A 1 68 ? 8.577 23.245 -3.106 1.00 13.44 69 ARG A C 1
ATOM 519 O O . ARG A 1 68 ? 8.792 22.089 -2.796 1.00 12.81 69 ARG A O 1
ATOM 527 N N . VAL A 1 69 ? 8.584 24.229 -2.214 1.00 11.94 70 VAL A N 1
ATOM 528 C CA . VAL A 1 69 ? 8.842 23.906 -0.824 1.00 10.73 70 VAL A CA 1
ATOM 529 C C . VAL A 1 69 ? 7.733 23.053 -0.229 1.00 12.07 70 VAL A C 1
ATOM 530 O O . VAL A 1 69 ? 7.976 22.156 0.594 1.00 12.46 70 VAL A O 1
ATOM 534 N N . VAL A 1 70 ? 6.503 23.316 -0.644 1.00 11.28 71 VAL A N 1
ATOM 535 C CA . VAL A 1 70 ? 5.381 22.552 -0.157 1.00 11.65 71 VAL A CA 1
ATOM 536 C C . VAL A 1 70 ? 5.460 21.128 -0.682 1.00 12.89 71 VAL A C 1
ATOM 537 O O . VAL A 1 70 ? 5.211 20.138 0.026 1.00 14.23 71 VAL A O 1
ATOM 541 N N . GLU A 1 71 ? 5.822 20.995 -1.964 1.00 13.67 72 GLU A N 1
ATOM 542 C CA . GLU A 1 71 ? 5.956 19.667 -2.556 1.00 17.73 72 GLU A CA 1
ATOM 543 C C . GLU A 1 71 ? 7.061 18.879 -1.846 1.00 16.08 72 GLU A C 1
ATOM 544 O O . GLU A 1 71 ? 6.962 17.670 -1.610 1.00 16.64 72 GLU A O 1
ATOM 555 N N . LEU A 1 72 ? 8.172 19.566 -1.507 1.00 15.07 73 LEU A N 1
ATOM 556 C CA . LEU A 1 72 ? 9.282 18.933 -0.827 1.00 12.72 73 LEU A CA 1
ATOM 557 C C . LEU A 1 72 ? 8.962 18.448 0.592 1.00 15.69 73 LEU A C 1
ATOM 558 O O . LEU A 1 72 ? 9.325 17.356 0.996 1.00 14.94 73 LEU A O 1
ATOM 563 N N . GLU A 1 73 ? 8.272 19.289 1.372 1.00 12.47 74 GLU A N 1
ATOM 564 C CA . GLU A 1 73 ? 7.962 19.026 2.792 1.00 12.04 74 GLU A CA 1
ATOM 565 C C . GLU A 1 73 ? 6.605 18.401 3.077 1.00 12.45 74 GLU A C 1
ATOM 566 O O . GLU A 1 73 ? 6.403 17.885 4.166 1.00 13.81 74 GLU A O 1
ATOM 572 N N . LYS A 1 74 ? 5.681 18.459 2.142 1.00 13.28 75 LYS A N 1
ATOM 573 C CA . LYS A 1 74 ? 4.354 17.869 2.346 1.00 12.46 75 LYS A CA 1
ATOM 574 C C . LYS A 1 74 ? 3.673 18.191 3.661 1.00 10.95 75 LYS A C 1
ATOM 575 O O . LYS A 1 74 ? 3.206 17.310 4.411 1.00 12.71 75 LYS A O 1
ATOM 581 N N . PRO A 1 75 ? 3.583 19.476 3.989 1.00 11.04 76 PRO A N 1
ATOM 582 C CA . PRO A 1 75 ? 2.908 19.849 5.217 1.00 10.77 76 PRO A CA 1
ATOM 583 C C . PRO A 1 75 ? 1.399 19.606 5.069 1.00 10.97 76 PRO A C 1
ATOM 584 O O . PRO A 1 75 ? 0.828 19.629 3.966 1.00 12.24 76 PRO A O 1
ATOM 588 N N . HIS A 1 76 ? 0.770 19.382 6.192 1.00 10.92 77 HIS A N 1
ATOM 589 C CA . HIS A 1 76 ? -0.671 19.198 6.323 1.00 12.32 77 HIS A CA 1
ATOM 590 C C . HIS A 1 76 ? -1.268 20.616 6.445 1.00 15.93 77 HIS A C 1
ATOM 591 O O . HIS A 1 76 ? -2.329 20.879 5.895 1.00 16.64 77 HIS A O 1
ATOM 598 N N . TYR A 1 77 ? -0.554 21.523 7.165 1.00 9.47 78 TYR A N 1
ATOM 599 C CA . TYR A 1 77 ? -1.022 22.884 7.387 1.00 9.48 78 TYR A CA 1
ATOM 600 C C . TYR A 1 77 ? -0.011 23.872 6.910 1.00 10.42 78 TYR A C 1
ATOM 601 O O . TYR A 1 77 ? 1.180 23.666 7.130 1.00 11.41 78 TYR A O 1
ATOM 610 N N . ILE A 1 78 ? -0.497 24.919 6.273 1.00 9.51 79 ILE A N 1
ATOM 611 C CA . ILE A 1 78 ? 0.319 26.019 5.825 1.00 10.00 79 ILE A CA 1
ATOM 612 C C . ILE A 1 78 ? -0.155 27.182 6.708 1.00 11.13 79 ILE A C 1
ATOM 613 O O . ILE A 1 78 ? -1.342 27.517 6.682 1.00 11.15 79 ILE A O 1
ATOM 622 N N . VAL A 1 79 ? 0.746 27.778 7.487 1.00 10.26 80 VAL A N 1
ATOM 623 C CA . VAL A 1 79 ? 0.419 28.820 8.440 1.00 9.26 80 VAL A CA 1
ATOM 624 C C . VAL A 1 79 ? 1.156 30.101 8.103 1.00 10.39 80 VAL A C 1
ATOM 625 O O . VAL A 1 79 ? 2.282 30.301 8.513 1.00 10.44 80 VAL A O 1
ATOM 629 N N . PRO A 1 80 ? 0.523 30.951 7.310 1.00 12.10 81 PRO A N 1
ATOM 630 C CA . PRO A 1 80 ? 1.181 32.216 6.934 1.00 13.20 81 PRO A CA 1
ATOM 631 C C . PRO A 1 80 ? 1.186 33.125 8.131 1.00 14.61 81 PRO A C 1
ATOM 632 O O . PRO A 1 80 ? 0.194 33.223 8.883 1.00 15.64 81 PRO A O 1
ATOM 636 N N . GLU A 1 81 ? 2.329 33.760 8.312 1.00 12.80 82 GLU A N 1
ATOM 637 C CA . GLU A 1 81 ? 2.562 34.657 9.410 1.00 12.67 82 GLU A CA 1
ATOM 638 C C . GLU A 1 81 ? 2.783 36.090 8.978 1.00 11.54 82 GLU A C 1
ATOM 639 O O . GLU A 1 81 ? 2.833 36.980 9.796 1.00 13.19 82 GLU A O 1
ATOM 650 N N . ILE A 1 82 ? 2.886 36.335 7.677 1.00 12.69 83 ILE A N 1
ATOM 651 C CA . ILE A 1 82 ? 3.064 37.698 7.170 1.00 12.28 83 ILE A CA 1
ATOM 652 C C . ILE A 1 82 ? 2.201 37.857 5.930 1.00 14.51 83 ILE A C 1
ATOM 653 O O . ILE A 1 82 ? 1.649 36.879 5.410 1.00 13.76 83 ILE A O 1
ATOM 658 N N . GLU A 1 83 ? 2.112 39.090 5.461 1.00 14.72 84 GLU A N 1
ATOM 659 C CA . GLU A 1 83 ? 1.327 39.382 4.268 1.00 14.17 84 GLU A CA 1
ATOM 660 C C . GLU A 1 83 ? 2.046 39.109 2.978 1.00 14.67 84 GLU A C 1
ATOM 661 O O . GLU A 1 83 ? 1.399 38.873 1.959 1.00 18.45 84 GLU A O 1
ATOM 667 N N . ALA A 1 84 ? 3.379 39.170 2.987 1.00 15.00 85 ALA A N 1
ATOM 668 C CA . ALA A 1 84 ? 4.146 38.970 1.737 1.00 20.35 85 ALA A CA 1
ATOM 669 C C . ALA A 1 84 ? 4.349 37.514 1.314 1.00 13.93 85 ALA A C 1
ATOM 670 O O . ALA A 1 84 ? 5.484 37.015 1.330 1.00 18.55 85 ALA A O 1
ATOM 672 N N . ILE A 1 85 ? 3.248 36.899 0.905 1.00 13.16 86 ILE A N 1
ATOM 673 C CA . ILE A 1 85 ? 3.169 35.527 0.469 1.00 13.14 86 ILE A CA 1
ATOM 674 C C . ILE A 1 85 ? 2.327 35.462 -0.810 1.00 18.82 86 ILE A C 1
ATOM 675 O O . ILE A 1 85 ? 1.375 36.239 -0.926 1.00 18.84 86 ILE A O 1
ATOM 680 N N . ALA A 1 86 ? 2.693 34.560 -1.735 1.00 13.43 87 ALA A N 1
ATOM 681 C CA . ALA A 1 86 ? 1.973 34.393 -2.999 1.00 14.90 87 ALA A CA 1
ATOM 682 C C . ALA A 1 86 ? 0.590 33.811 -2.670 1.00 16.36 87 ALA A C 1
ATOM 683 O O . ALA A 1 86 ? 0.312 32.624 -2.548 1.00 15.76 87 ALA A O 1
ATOM 685 N N . THR A 1 87 ? -0.305 34.707 -2.518 1.00 19.25 88 THR A N 1
ATOM 686 C CA . THR A 1 87 ? -1.628 34.397 -2.119 1.00 21.95 88 THR A CA 1
ATOM 687 C C . THR A 1 87 ? -2.439 33.599 -3.173 1.00 25.07 88 THR A C 1
ATOM 688 O O . THR A 1 87 ? -3.265 32.720 -2.872 1.00 18.63 88 THR A O 1
ATOM 692 N N . ASP A 1 88 ? -2.136 33.790 -4.460 1.00 24.31 89 ASP A N 1
ATOM 693 C CA . ASP A 1 88 ? -2.820 33.014 -5.473 1.00 19.72 89 ASP A CA 1
ATOM 694 C C . ASP A 1 88 ? -2.411 31.540 -5.405 1.00 20.12 89 ASP A C 1
ATOM 695 O O . ASP A 1 88 ? -3.200 30.594 -5.626 1.00 19.11 89 ASP A O 1
ATOM 700 N N . MET A 1 89 ? -1.138 31.290 -5.030 1.00 17.50 90 MET A N 1
ATOM 701 C CA . MET A 1 89 ? -0.645 29.914 -4.866 1.00 15.00 90 MET A CA 1
ATOM 702 C C . MET A 1 89 ? -1.273 29.330 -3.590 1.00 15.02 90 MET A C 1
ATOM 703 O O . MET A 1 89 ? -1.574 28.124 -3.505 1.00 15.67 90 MET A O 1
ATOM 708 N N . LEU A 1 90 ? -1.513 30.181 -2.564 1.00 13.18 91 LEU A N 1
ATOM 709 C CA . LEU A 1 90 ? -2.156 29.661 -1.353 1.00 13.60 91 LEU A CA 1
ATOM 710 C C . LEU A 1 90 ? -3.549 29.189 -1.718 1.00 11.87 91 LEU A C 1
ATOM 711 O O . LEU A 1 90 ? -4.009 28.161 -1.256 1.00 13.57 91 LEU A O 1
ATOM 716 N N . ILE A 1 91 ? -4.226 29.946 -2.584 1.00 12.87 92 ILE A N 1
ATOM 717 C CA . ILE A 1 91 ? -5.561 29.553 -3.008 1.00 13.45 92 ILE A CA 1
ATOM 718 C C . ILE A 1 91 ? -5.516 28.201 -3.750 1.00 13.05 92 ILE A C 1
ATOM 719 O O . ILE A 1 91 ? -6.318 27.274 -3.486 1.00 16.01 92 ILE A O 1
ATOM 724 N N . GLN A 1 92 ? -4.546 28.066 -4.661 1.00 14.40 93 GLN A N 1
ATOM 725 C CA . GLN A 1 92 ? -4.424 26.790 -5.412 1.00 16.19 93 GLN A CA 1
ATOM 726 C C . GLN A 1 92 ? -4.137 25.602 -4.493 1.00 20.26 93 GLN A C 1
ATOM 727 O O . GLN A 1 92 ? -4.702 24.507 -4.606 1.00 20.61 93 GLN A O 1
ATOM 733 N N . LEU A 1 93 ? -3.212 25.788 -3.542 1.00 16.45 94 LEU A N 1
ATOM 734 C CA . LEU A 1 93 ? -2.872 24.710 -2.656 1.00 16.81 94 LEU A CA 1
ATOM 735 C C . LEU A 1 93 ? -4.061 24.264 -1.841 1.00 17.18 94 LEU A C 1
ATOM 736 O O . LEU A 1 93 ? -4.264 23.099 -1.540 1.00 16.49 94 LEU A O 1
ATOM 741 N N . GLU A 1 94 ? -4.842 25.250 -1.411 1.00 16.04 95 GLU A N 1
ATOM 742 C CA . GLU A 1 94 ? -5.981 24.928 -0.627 1.00 12.72 95 GLU A CA 1
ATOM 743 C C . GLU A 1 94 ? -6.927 24.074 -1.503 1.00 16.59 95 GLU A C 1
ATOM 744 O O . GLU A 1 94 ? -7.500 23.088 -1.040 1.00 15.92 95 GLU A O 1
ATOM 750 N N . GLU A 1 95 ? -7.081 24.515 -2.740 1.00 15.91 96 GLU A N 1
ATOM 751 C CA . GLU A 1 95 ? -7.923 23.823 -3.692 1.00 21.07 96 GLU A CA 1
ATOM 752 C C . GLU A 1 95 ? -7.462 22.383 -3.846 1.00 26.23 96 GLU A C 1
ATOM 753 O O . GLU A 1 95 ? -8.275 21.458 -3.999 1.00 29.42 96 GLU A O 1
ATOM 759 N N . GLU A 1 96 ? -6.148 22.184 -3.768 1.00 20.17 97 GLU A N 1
ATOM 760 C CA . GLU A 1 96 ? -5.550 20.855 -3.882 1.00 21.87 97 GLU A CA 1
ATOM 761 C C . GLU A 1 96 ? -5.630 20.040 -2.590 1.00 30.65 97 GLU A C 1
ATOM 762 O O . GLU A 1 96 ? -5.128 18.926 -2.506 1.00 31.23 97 GLU A O 1
ATOM 768 N N . GLY A 1 97 ? -6.228 20.572 -1.523 1.00 19.33 98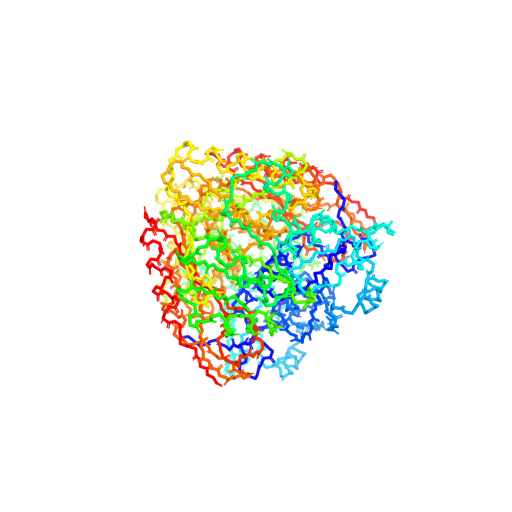 GLY A N 1
ATOM 769 C CA . GLY A 1 97 ? -6.346 19.792 -0.297 1.00 18.02 98 GLY A CA 1
ATOM 770 C C . GLY A 1 97 ? -5.544 20.215 0.920 1.00 21.70 98 GLY A C 1
ATOM 771 O O . GLY A 1 97 ? -5.712 19.652 1.987 1.00 26.50 98 GLY A O 1
ATOM 772 N N . LEU A 1 98 ? -4.648 21.167 0.798 1.00 18.83 99 LEU A N 1
ATOM 773 C CA . LEU A 1 98 ? -3.827 21.639 1.920 1.00 17.25 99 LEU A CA 1
ATOM 774 C C . LEU A 1 98 ? -4.700 22.547 2.803 1.00 14.44 99 LEU A C 1
ATOM 775 O O . LEU A 1 98 ? -5.587 23.274 2.324 1.00 18.61 99 LEU A O 1
ATOM 780 N N . ASN A 1 99 ? -4.445 22.531 4.089 1.00 14.42 100 ASN A N 1
ATOM 781 C CA . ASN A 1 99 ? -5.160 23.349 5.014 1.00 11.75 100 ASN A CA 1
ATOM 782 C C . ASN A 1 99 ? -4.348 24.627 5.205 1.00 13.45 100 ASN A C 1
ATOM 783 O O . ASN A 1 99 ? -3.290 24.605 5.850 1.00 14.68 100 ASN A O 1
ATOM 788 N N . VAL A 1 100 ? -4.857 25.725 4.632 1.00 9.67 101 VAL A N 1
ATOM 789 C CA . VAL A 1 100 ? -4.233 27.040 4.766 1.00 8.38 101 VAL A CA 1
ATOM 790 C C . VAL A 1 100 ? -4.913 27.707 5.972 1.00 8.35 101 VAL A C 1
ATOM 791 O O . VAL A 1 100 ? -6.126 27.793 6.009 1.00 10.10 101 VAL A O 1
ATOM 795 N N . VAL A 1 101 ? -4.135 28.183 6.955 1.00 8.88 102 VAL A N 1
ATOM 796 C CA . VAL A 1 101 ? -4.665 28.758 8.187 1.00 8.38 102 VAL A CA 1
ATOM 797 C C . VAL A 1 101 ? -4.803 30.263 8.149 1.00 8.16 102 VAL A C 1
ATOM 798 O O . VAL A 1 101 ? -3.793 30.930 7.901 1.00 10.01 102 VAL A O 1
ATOM 802 N N . PRO A 1 102 ? -6.002 30.805 8.408 1.00 8.46 103 PRO A N 1
ATOM 803 C CA . PRO A 1 102 ? -7.262 30.130 8.727 1.00 9.32 103 PRO A CA 1
ATOM 804 C C . PRO A 1 102 ? -7.940 29.593 7.445 1.00 10.27 103 PRO A C 1
ATOM 805 O O . PRO A 1 102 ? -8.625 28.583 7.461 1.00 11.01 103 PRO A O 1
ATOM 809 N N . CYS A 1 103 ? -7.748 30.288 6.333 1.00 9.48 104 CYS A N 1
ATOM 810 C CA . CYS A 1 103 ? -8.217 29.890 5.015 1.00 9.28 104 CYS A CA 1
ATOM 811 C C . CYS A 1 103 ? -7.460 30.779 4.041 1.00 10.31 104 CYS A C 1
ATOM 812 O O . CYS A 1 103 ? -6.967 31.875 4.421 1.00 10.04 104 CYS A O 1
ATOM 815 N N . ALA A 1 104 ? -7.340 30.327 2.769 1.00 9.86 105 ALA A N 1
ATOM 816 C CA . ALA A 1 104 ? -6.606 31.131 1.825 1.00 10.35 105 ALA A CA 1
ATOM 817 C C . ALA A 1 104 ? -7.283 32.464 1.491 1.00 10.47 105 ALA A C 1
ATOM 818 O O . ALA A 1 104 ? -6.653 33.494 1.300 1.00 12.57 105 ALA A O 1
ATOM 820 N N . ARG A 1 105 ? -8.604 32.447 1.445 1.00 11.06 106 ARG A N 1
ATOM 821 C CA . ARG A 1 105 ? -9.309 33.677 1.150 1.00 15.77 106 ARG A CA 1
ATOM 822 C C . ARG A 1 105 ? -9.030 34.743 2.227 1.00 13.99 106 ARG A C 1
ATOM 823 O O . ARG A 1 105 ? -8.905 35.943 1.965 1.00 13.25 106 ARG A O 1
ATOM 831 N N . ALA A 1 106 ? -8.943 34.298 3.488 1.00 12.63 107 ALA A N 1
ATOM 832 C CA . ALA A 1 106 ? -8.688 35.243 4.576 1.00 12.24 107 ALA A CA 1
ATOM 833 C C . ALA A 1 106 ? -7.352 35.917 4.375 1.00 10.60 107 ALA A C 1
ATOM 834 O O . ALA A 1 106 ? -7.170 37.107 4.651 1.00 11.27 107 ALA A O 1
ATOM 836 N N . THR A 1 107 ? -6.392 35.140 3.896 1.00 11.48 108 THR A N 1
ATOM 837 C CA . THR A 1 107 ? -5.092 35.718 3.710 1.00 10.70 108 THR A CA 1
ATOM 838 C C . THR A 1 107 ? -5.088 36.756 2.593 1.00 13.96 108 THR A C 1
ATOM 839 O O . THR A 1 107 ? -4.438 37.815 2.704 1.00 14.29 108 THR A O 1
ATOM 843 N N . LYS A 1 108 ? -5.810 36.435 1.510 1.00 13.59 109 LYS A N 1
ATOM 844 C CA . LYS A 1 108 ? -5.924 37.315 0.336 1.00 13.22 109 LYS A CA 1
ATOM 845 C C . LYS A 1 108 ? -6.614 38.645 0.696 1.00 12.09 109 LYS A C 1
ATOM 846 O O . LYS A 1 108 ? -6.162 39.729 0.318 1.00 15.79 109 LYS A O 1
ATOM 852 N N . LEU A 1 109 ? -7.698 38.572 1.447 1.00 12.56 110 LEU A N 1
ATOM 853 C CA . LEU A 1 109 ? -8.412 39.768 1.800 1.00 11.43 110 LEU A CA 1
ATOM 854 C C . LEU A 1 109 ? -7.649 40.660 2.734 1.00 13.04 110 LEU A C 1
ATOM 855 O O . LEU A 1 109 ? -7.714 41.895 2.653 1.00 13.96 110 LEU A O 1
ATOM 860 N N . THR A 1 110 ? -6.905 40.076 3.657 1.00 11.30 111 THR A N 1
ATOM 861 C CA . THR A 1 110 ? -6.193 40.912 4.620 1.00 12.24 111 THR A CA 1
ATOM 862 C C . THR A 1 110 ? -4.817 41.404 4.211 1.00 17.24 111 THR A C 1
ATOM 863 O O . THR A 1 110 ? -4.232 42.312 4.853 1.00 19.89 111 THR A O 1
ATOM 867 N N . MET A 1 111 ? -4.276 40.819 3.151 1.00 13.64 112 MET A N 1
ATOM 868 C CA . MET A 1 111 ? -2.956 41.228 2.749 1.00 14.71 112 MET A CA 1
ATOM 869 C C . MET A 1 111 ? -2.934 42.562 2.013 1.00 16.77 112 MET A C 1
ATOM 870 O O . MET A 1 111 ? -1.889 43.179 1.842 1.00 15.49 112 MET A O 1
ATOM 879 N N . ASN A 1 112 ? -4.124 42.947 1.537 1.00 13.37 113 ASN A N 1
ATOM 880 C CA . ASN A 1 112 ? -4.348 44.192 0.797 1.00 17.35 113 ASN A CA 1
ATOM 881 C C . ASN A 1 112 ? -5.358 45.045 1.583 1.00 13.09 113 ASN A C 1
ATOM 882 O O . ASN A 1 112 ? -6.500 44.574 1.724 1.00 15.44 113 ASN A O 1
ATOM 887 N N . ARG A 1 113 ? -4.964 46.258 2.019 1.00 12.79 114 ARG A N 1
ATOM 888 C CA . ARG A 1 113 ? -5.890 47.102 2.785 1.00 13.89 114 ARG A CA 1
ATOM 889 C C . ARG A 1 113 ? -7.204 47.318 2.096 1.00 14.97 114 ARG A C 1
ATOM 890 O O . ARG A 1 113 ? -8.228 47.476 2.793 1.00 14.98 114 ARG A O 1
ATOM 898 N N . GLU A 1 114 ? -7.215 47.351 0.763 1.00 10.79 115 GLU A N 1
ATOM 899 C CA . GLU A 1 114 ? -8.476 47.549 0.125 1.00 10.80 115 GLU A CA 1
ATOM 900 C C . GLU A 1 114 ? -9.415 46.368 0.251 1.00 11.16 115 GLU A C 1
ATOM 901 O O . GLU A 1 114 ? -10.657 46.497 0.401 1.00 12.82 115 GLU A O 1
ATOM 907 N N . GLY A 1 115 ? -8.865 45.158 0.171 1.00 11.27 116 GLY A N 1
ATOM 908 C CA . GLY A 1 115 ? -9.708 43.992 0.252 1.00 13.51 116 GLY A CA 1
ATOM 909 C C . GLY A 1 115 ? -10.482 43.930 1.570 1.00 11.38 116 GLY A C 1
ATOM 910 O O . GLY A 1 115 ? -11.717 43.779 1.625 1.00 10.80 116 GLY A O 1
ATOM 911 N N . ILE A 1 116 ? -9.721 44.048 2.673 1.00 11.77 117 ILE A N 1
ATOM 912 C CA . ILE A 1 116 ? -10.359 43.979 3.980 1.00 10.72 117 ILE A CA 1
ATOM 913 C C . ILE A 1 116 ? -11.200 45.210 4.277 1.00 10.98 117 ILE A C 1
ATOM 914 O O . ILE A 1 116 ? -12.284 45.062 4.860 1.00 11.27 117 ILE A O 1
ATOM 919 N N . ARG A 1 117 ? -10.753 46.411 3.885 1.00 8.52 118 ARG A N 1
ATOM 920 C CA . ARG A 1 117 ? -11.579 47.581 4.186 1.00 8.89 118 ARG A CA 1
ATOM 921 C C . ARG A 1 117 ? -12.930 47.533 3.471 1.00 9.19 118 ARG A C 1
ATOM 922 O O . ARG A 1 117 ? -13.984 47.778 4.068 1.00 9.96 118 ARG A O 1
ATOM 930 N N . ARG A 1 118 ? -12.919 47.202 2.165 1.00 10.85 119 ARG A N 1
ATOM 931 C CA . ARG A 1 118 ? -14.185 47.108 1.406 1.00 10.63 119 ARG A CA 1
ATOM 932 C C . ARG A 1 118 ? -15.098 45.971 1.931 1.00 11.10 119 ARG A C 1
ATOM 933 O O . ARG A 1 118 ? -16.347 46.092 2.037 1.00 11.43 119 ARG A O 1
ATOM 941 N N . LEU A 1 119 ? -14.459 44.819 2.310 1.00 10.42 120 LEU A N 1
ATOM 942 C CA . LEU A 1 119 ? -15.222 43.733 2.876 1.00 11.14 120 LEU A CA 1
ATOM 943 C C . LEU A 1 119 ? -15.925 44.220 4.136 1.00 9.94 120 LEU A C 1
ATOM 944 O O . LEU A 1 119 ? -17.129 44.094 4.321 1.00 12.40 120 LEU A O 1
ATOM 949 N N . ALA A 1 120 ? -15.162 44.811 5.041 1.00 10.64 121 ALA A N 1
ATOM 950 C CA . ALA A 1 120 ? -15.727 45.251 6.304 1.00 11.99 121 ALA A CA 1
ATOM 951 C C . ALA A 1 120 ? -16.737 46.362 6.213 1.00 10.91 121 ALA A C 1
ATOM 952 O O . ALA A 1 120 ? -17.842 46.252 6.756 1.00 11.29 121 ALA A O 1
ATOM 954 N N . ALA A 1 121 ? -16.343 47.454 5.546 1.00 9.73 122 ALA A N 1
ATOM 955 C CA . ALA A 1 121 ? -17.267 48.577 5.490 1.00 11.24 122 ALA A CA 1
ATOM 956 C C . ALA A 1 121 ? -18.449 48.421 4.529 1.00 13.34 122 ALA A C 1
ATOM 957 O O . ALA A 1 121 ? -19.537 48.903 4.808 1.00 14.85 122 ALA A O 1
ATOM 959 N N . GLU A 1 122 ? -18.193 47.747 3.381 1.00 12.24 123 GLU A N 1
ATOM 960 C CA . GLU A 1 122 ? -19.196 47.598 2.365 1.00 12.09 123 GLU A CA 1
ATOM 961 C C . GLU A 1 122 ? -19.989 46.329 2.448 1.00 13.27 123 GLU A C 1
ATOM 962 O O . GLU A 1 122 ? -21.208 46.340 2.642 1.00 18.81 123 GLU A O 1
ATOM 968 N N . GLU A 1 123 ? -19.302 45.207 2.323 1.00 11.40 124 GLU A N 1
ATOM 969 C CA . GLU A 1 123 ? -20.066 43.981 2.369 1.00 13.22 124 GLU A CA 1
ATOM 970 C C . GLU A 1 123 ? -20.660 43.677 3.740 1.00 17.56 124 GLU A C 1
ATOM 971 O O . GLU A 1 123 ? -21.798 43.209 3.833 1.00 20.00 124 GLU A O 1
ATOM 977 N N . LEU A 1 124 ? -19.885 43.928 4.814 1.00 11.59 125 LEU A N 1
ATOM 978 C CA . LEU A 1 124 ? -20.352 43.614 6.152 1.00 12.36 125 LEU A CA 1
ATOM 979 C C . LEU A 1 124 ? -21.017 44.749 6.874 1.00 14.66 125 LEU A C 1
ATOM 980 O O . LEU A 1 124 ? -21.615 44.521 7.950 1.00 14.41 125 LEU A O 1
ATOM 985 N N . GLN A 1 125 ? -20.908 45.965 6.315 1.00 12.32 126 GLN A N 1
ATOM 986 C CA . GLN A 1 125 ? -21.523 47.154 6.907 1.00 12.45 126 GLN A CA 1
ATOM 987 C C . GLN A 1 125 ? -21.088 47.442 8.336 1.00 14.75 126 GLN A C 1
ATOM 988 O O . GLN A 1 125 ? -21.910 47.888 9.159 1.00 14.08 126 GLN A O 1
ATOM 994 N N . LEU A 1 126 ? -19.806 47.177 8.624 1.00 11.30 127 LEU A N 1
ATOM 995 C CA . LEU A 1 126 ? -19.233 47.432 9.933 1.00 11.58 127 LEU A CA 1
ATOM 996 C C . LEU A 1 126 ? -18.783 48.886 9.930 1.00 12.32 127 LEU A C 1
ATOM 997 O O . LEU A 1 126 ? -18.358 49.473 8.918 1.00 11.76 127 LEU A O 1
ATOM 1002 N N . PRO A 1 127 ? -18.855 49.537 11.055 1.00 10.73 128 PRO A N 1
ATOM 1003 C CA . PRO A 1 127 ? -18.413 50.924 11.131 1.00 10.04 128 PRO A CA 1
ATOM 1004 C C . PRO A 1 127 ? -16.888 51.024 11.018 1.00 9.77 128 PRO A C 1
ATOM 1005 O O . PRO A 1 127 ? -16.142 50.287 11.673 1.00 9.88 128 PRO A O 1
ATOM 1009 N N . THR A 1 128 ? -16.399 51.935 10.171 1.00 9.63 129 THR A N 1
ATOM 1010 C CA . THR A 1 128 ? -14.974 52.171 10.004 1.00 9.20 129 THR A CA 1
ATOM 1011 C C . THR A 1 128 ? -14.728 53.655 9.855 1.00 8.80 129 THR A C 1
ATOM 1012 O O . THR A 1 128 ? -15.674 54.450 9.730 1.00 10.41 129 THR A O 1
ATOM 1016 N N . SER A 1 129 ? -13.464 54.061 9.826 1.00 8.68 130 SER A N 1
ATOM 1017 C CA . SER A 1 129 ? -13.160 55.444 9.519 1.00 8.58 130 SER A CA 1
ATOM 1018 C C . SER A 1 129 ? -13.579 55.687 8.023 1.00 8.98 130 SER A C 1
ATOM 1019 O O . SER A 1 129 ? -13.775 54.768 7.231 1.00 9.17 130 SER A O 1
ATOM 1022 N N . THR A 1 130 ? -13.714 56.958 7.650 1.00 10.41 131 THR A N 1
ATOM 1023 C CA . THR A 1 130 ? -13.998 57.278 6.274 1.00 8.97 131 THR A CA 1
ATOM 1024 C C . THR A 1 130 ? -12.725 56.887 5.539 1.00 9.50 131 THR A C 1
ATOM 1025 O O . THR A 1 130 ? -11.622 56.795 6.110 1.00 10.54 131 THR A O 1
ATOM 1029 N N . TYR A 1 131 ? -12.846 56.612 4.235 1.00 8.69 132 TYR A N 1
ATOM 1030 C CA . TYR A 1 131 ? -11.678 56.223 3.470 1.00 9.64 132 TYR A CA 1
ATOM 1031 C C . TYR A 1 131 ? -11.876 56.473 1.969 1.00 10.40 132 TYR A C 1
ATOM 1032 O O . TYR A 1 131 ? -13.005 56.453 1.462 1.00 11.01 132 TYR A O 1
ATOM 1041 N N . ARG A 1 132 ? -10.727 56.624 1.295 1.00 8.93 133 ARG A N 1
ATOM 1042 C CA . ARG A 1 132 ? -10.692 56.753 -0.159 1.00 8.91 133 ARG A CA 1
ATOM 1043 C C . ARG A 1 132 ? -9.378 56.137 -0.623 1.00 10.81 133 ARG A C 1
ATOM 1044 O O . ARG A 1 132 ? -8.344 56.371 0.019 1.00 13.51 133 ARG A O 1
ATOM 1052 N N . PHE A 1 133 ? -9.399 55.417 -1.747 1.00 10.36 134 PHE A N 1
ATOM 1053 C CA . PHE A 1 133 ? -8.207 54.834 -2.293 1.00 9.49 134 PHE A CA 1
ATOM 1054 C C . PHE A 1 133 ? -7.692 55.727 -3.391 1.00 11.71 134 PHE A C 1
ATOM 1055 O O . PHE A 1 133 ? -8.467 56.487 -4.001 1.00 13.42 134 PHE A O 1
ATOM 1063 N N . ALA A 1 134 ? -6.390 55.624 -3.674 1.00 10.90 135 ALA A N 1
ATOM 1064 C CA . ALA A 1 134 ? -5.796 56.431 -4.722 1.00 13.66 135 ALA A CA 1
ATOM 1065 C C . ALA A 1 134 ? -4.594 55.731 -5.356 1.00 14.70 135 ALA A C 1
ATOM 1066 O O . ALA A 1 134 ? -3.725 55.162 -4.658 1.00 15.38 135 ALA A O 1
ATOM 1068 N N . ASP A 1 135 ? -4.486 55.750 -6.706 1.00 14.27 136 ASP A N 1
ATOM 1069 C CA . ASP A 1 135 ? -3.360 55.084 -7.301 1.00 14.46 136 ASP A CA 1
ATOM 1070 C C . ASP A 1 135 ? -2.410 56.019 -8.052 1.00 18.74 136 ASP A C 1
ATOM 1071 O O . ASP A 1 135 ? -1.511 55.568 -8.751 1.00 18.65 136 ASP A O 1
ATOM 1076 N N . SER A 1 136 ? -2.600 57.327 -7.895 1.00 16.20 137 SER A N 1
ATOM 1077 C CA . SER A 1 136 ? -1.736 58.309 -8.534 1.00 16.42 137 SER A CA 1
ATOM 1078 C C . SER A 1 136 ? -1.673 59.495 -7.635 1.00 17.84 137 SER A C 1
ATOM 1079 O O . SER A 1 136 ? -2.542 59.671 -6.793 1.00 15.99 137 SER A O 1
ATOM 1082 N N . GLU A 1 137 ? -0.662 60.329 -7.763 1.00 17.83 138 GLU A N 1
ATOM 1083 C CA . GLU A 1 137 ? -0.561 61.469 -6.915 1.00 15.59 138 GLU A CA 1
ATOM 1084 C C . GLU A 1 137 ? -1.727 62.446 -7.045 1.00 15.07 138 GLU A C 1
ATOM 1085 O O . GLU A 1 137 ? -2.181 63.034 -6.064 1.00 16.42 138 GLU A O 1
ATOM 1091 N N . SER A 1 138 ? -2.236 62.666 -8.255 1.00 15.86 139 SER A N 1
ATOM 1092 C CA . SER A 1 138 ? -3.350 63.586 -8.392 1.00 15.19 139 SER A CA 1
ATOM 1093 C C . SER A 1 138 ? -4.611 63.018 -7.744 1.00 12.17 139 SER A C 1
ATOM 1094 O O . SER A 1 138 ? -5.373 63.759 -7.145 1.00 15.02 139 SER A O 1
ATOM 1097 N N . LEU A 1 139 ? -4.819 61.707 -7.891 1.00 14.94 140 LEU A N 1
ATOM 1098 C CA . LEU A 1 139 ? -5.982 61.069 -7.271 1.00 13.37 140 LEU A CA 1
ATOM 1099 C C . LEU A 1 139 ? -5.829 61.100 -5.757 1.00 12.29 140 LEU A C 1
ATOM 1100 O O . LEU A 1 139 ? -6.797 61.239 -5.031 1.00 13.29 140 LEU A O 1
ATOM 1105 N N . PHE A 1 140 ? -4.581 60.965 -5.290 1.00 13.11 141 PHE A N 1
ATOM 1106 C CA . PHE A 1 140 ? -4.286 61.014 -3.866 1.00 13.49 141 PHE A CA 1
ATOM 1107 C C . PHE A 1 140 ? -4.713 62.386 -3.342 1.00 12.31 141 PHE A C 1
ATOM 1108 O O . PHE A 1 140 ? -5.380 62.517 -2.317 1.00 14.73 141 PHE A O 1
ATOM 1116 N N . ARG A 1 141 ? -4.348 63.478 -4.070 1.00 15.19 142 ARG A N 1
ATOM 1117 C CA . ARG A 1 141 ? -4.731 64.850 -3.682 1.00 15.59 142 ARG A CA 1
ATOM 1118 C C . ARG A 1 141 ? -6.241 65.055 -3.663 1.00 11.41 142 ARG A C 1
ATOM 1119 O O . ARG A 1 141 ? -6.777 65.704 -2.756 1.00 12.45 142 ARG A O 1
ATOM 1127 N N . GLU A 1 142 ? -6.932 64.470 -4.671 1.00 11.19 143 GLU A N 1
ATOM 1128 C CA . GLU A 1 142 ? -8.380 64.577 -4.694 1.00 10.68 143 GLU A CA 1
ATOM 1129 C C . GLU A 1 142 ? -8.981 63.855 -3.482 1.00 11.37 143 GLU A C 1
ATOM 1130 O O . GLU A 1 142 ? -9.971 64.305 -2.888 1.00 11.19 143 GLU A O 1
ATOM 1136 N N . ALA A 1 143 ? -8.378 62.691 -3.145 1.00 11.42 144 ALA A N 1
ATOM 1137 C CA . ALA A 1 143 ? -8.862 61.898 -1.992 1.00 11.17 144 ALA A CA 1
ATOM 1138 C C . ALA A 1 143 ? -8.751 62.707 -0.720 1.00 10.67 144 ALA A C 1
ATOM 1139 O O . ALA A 1 143 ? -9.704 62.771 0.053 1.00 11.90 144 ALA A O 1
ATOM 1141 N N . VAL A 1 144 ? -7.575 63.348 -0.523 1.00 12.39 145 VAL A N 1
ATOM 1142 C CA . VAL A 1 144 ? -7.357 64.165 0.670 1.00 11.39 145 VAL A CA 1
ATOM 1143 C C . VAL A 1 144 ? -8.371 65.279 0.771 1.00 13.59 145 VAL A C 1
ATOM 1144 O O . VAL A 1 144 ? -8.944 65.563 1.808 1.00 14.34 145 VAL A O 1
ATOM 1148 N N . ALA A 1 145 ? -8.605 65.935 -0.360 1.00 12.45 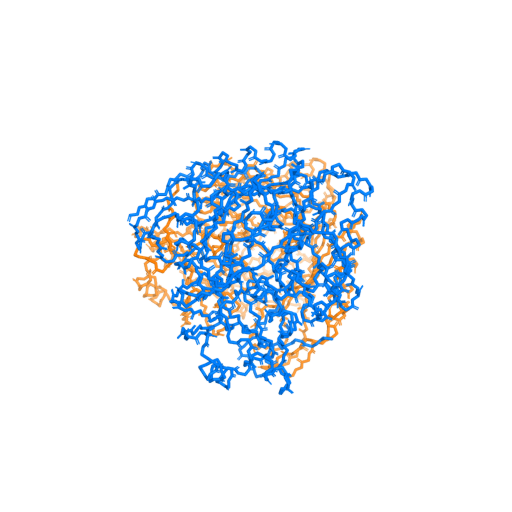146 ALA A N 1
ATOM 1149 C CA . ALA A 1 145 ? -9.557 67.029 -0.377 1.00 14.87 146 ALA A CA 1
ATOM 1150 C C . ALA A 1 145 ? -10.946 66.595 0.087 1.00 14.50 146 ALA A C 1
ATOM 1151 O O . ALA A 1 145 ? -11.651 67.311 0.819 1.00 14.34 146 ALA A O 1
ATOM 1153 N N . ASP A 1 146 ? -11.353 65.373 -0.294 1.00 12.24 147 ASP A N 1
ATOM 1154 C CA . ASP A 1 146 ? -12.621 64.894 0.123 1.00 10.61 147 ASP A CA 1
ATOM 1155 C C . ASP A 1 146 ? -12.605 64.362 1.549 1.00 11.90 147 ASP A C 1
ATOM 1156 O O . ASP A 1 146 ? -13.558 64.520 2.314 1.00 15.08 147 ASP A O 1
ATOM 1161 N N . ILE A 1 147 ? -11.530 63.666 1.943 1.00 10.78 148 ILE A N 1
ATOM 1162 C CA . ILE A 1 147 ? -11.497 63.135 3.309 1.00 12.55 148 ILE A CA 1
ATOM 1163 C C . ILE A 1 147 ? -11.360 64.235 4.346 1.00 14.94 148 ILE A C 1
ATOM 1164 O O . ILE A 1 147 ? -11.977 64.198 5.432 1.00 16.42 148 ILE A O 1
ATOM 1169 N N . GLY A 1 148 ? -10.535 65.220 3.997 1.00 14.48 149 GLY A N 1
ATOM 1170 C CA . GLY A 1 148 ? -10.267 66.343 4.861 1.00 18.46 149 GLY A CA 1
ATOM 1171 C C . GLY A 1 148 ? -9.091 66.084 5.815 1.00 16.59 149 GLY A C 1
ATOM 1172 O O . GLY A 1 148 ? -8.517 64.995 5.902 1.00 14.62 149 GLY A O 1
ATOM 1173 N N . TYR A 1 149 ? -8.758 67.143 6.550 1.00 18.65 150 TYR A N 1
ATOM 1174 C CA . TYR A 1 149 ? -7.668 67.107 7.506 1.00 22.65 150 TYR A CA 1
ATOM 1175 C C . TYR A 1 149 ? -8.129 67.018 8.953 1.00 20.68 150 TYR A C 1
ATOM 1176 O O . TYR A 1 149 ? -9.078 67.661 9.275 1.00 19.77 150 TYR A O 1
ATOM 1185 N N . PRO A 1 150 ? -7.429 66.275 9.818 1.00 18.27 151 PRO A N 1
ATOM 1186 C CA . PRO A 1 150 ? -6.258 65.499 9.408 1.00 18.17 151 PRO A CA 1
ATOM 1187 C C . PRO A 1 150 ? -6.677 64.167 8.802 1.00 17.20 151 PRO A C 1
ATOM 1188 O O . PRO A 1 150 ? -7.781 63.695 9.021 1.00 18.03 151 PRO A O 1
ATOM 1192 N N . CYS A 1 151 ? -5.765 63.506 8.119 1.00 15.04 152 CYS A N 1
ATOM 1193 C CA . CYS A 1 151 ? -6.070 62.207 7.563 1.00 14.75 152 CYS A CA 1
ATOM 1194 C C . CYS A 1 151 ? -4.800 61.362 7.612 1.00 16.43 152 CYS A C 1
ATOM 1195 O O . CYS A 1 151 ? -3.701 61.911 7.836 1.00 17.54 152 CYS A O 1
ATOM 1198 N N . ILE A 1 152 ? -4.901 60.039 7.416 1.00 12.65 153 ILE A N 1
ATOM 1199 C CA . ILE A 1 152 ? -3.701 59.210 7.427 1.00 13.53 153 ILE A CA 1
ATOM 1200 C C . ILE A 1 152 ? -3.625 58.479 6.081 1.00 15.77 153 ILE A C 1
ATOM 1201 O O . ILE A 1 152 ? -4.650 57.934 5.620 1.00 13.30 153 ILE A O 1
ATOM 1206 N N . VAL A 1 153 ? -2.434 58.418 5.457 1.00 13.72 154 VAL A N 1
ATOM 1207 C CA . VAL A 1 153 ? -2.330 57.697 4.222 1.00 11.27 154 VAL A CA 1
ATOM 1208 C C . VAL A 1 153 ? -1.479 56.477 4.502 1.00 12.65 154 VAL A C 1
ATOM 1209 O O . VAL A 1 153 ? -0.529 56.586 5.288 1.00 16.12 154 VAL A O 1
ATOM 1213 N N . LYS A 1 154 ? -1.791 55.352 3.870 1.00 13.78 155 LYS A N 1
ATOM 1214 C CA . LYS A 1 154 ? -1.035 54.117 4.036 1.00 15.56 155 LYS A CA 1
ATOM 1215 C C . LYS A 1 154 ? -1.020 53.353 2.719 1.00 15.39 155 LYS A C 1
ATOM 1216 O O . LYS A 1 154 ? -2.002 53.354 2.006 1.00 13.63 155 LYS A O 1
ATOM 1222 N N . PRO A 1 155 ? 0.050 52.627 2.396 1.00 15.28 156 PRO A N 1
ATOM 1223 C CA . PRO A 1 155 ? 0.092 51.815 1.214 1.00 13.74 156 PRO A CA 1
ATOM 1224 C C . PRO A 1 155 ? -0.913 50.694 1.403 1.00 16.67 156 PRO A C 1
ATOM 1225 O O . PRO A 1 155 ? -1.095 50.235 2.568 1.00 16.83 156 PRO A O 1
ATOM 1229 N N . VAL A 1 156 ? -1.566 50.194 0.344 1.00 13.77 157 VAL A N 1
ATOM 1230 C CA . VAL A 1 156 ? -2.500 49.116 0.528 1.00 12.60 157 VAL A CA 1
ATOM 1231 C C . VAL A 1 156 ? -1.802 47.772 0.765 1.00 15.57 157 VAL A C 1
ATOM 1232 O O . VAL A 1 156 ? -2.370 46.852 1.322 1.00 14.35 157 VAL A O 1
ATOM 1236 N N . MET A 1 157 ? -0.573 47.641 0.249 1.00 19.94 158 MET A N 1
ATOM 1237 C CA . MET A 1 157 ? 0.262 46.419 0.381 1.00 17.99 158 MET A CA 1
ATOM 1238 C C . MET A 1 157 ? 1.607 46.970 0.752 1.00 31.40 158 MET A C 1
ATOM 1239 O O . MET A 1 157 ? 2.208 47.723 -0.008 1.00 31.91 158 MET A O 1
ATOM 1244 N N . SER A 1 158 ? 2.036 46.643 1.945 1.00 39.71 159 SER A N 1
ATOM 1245 C CA . SER A 1 158 ? 3.299 47.127 2.469 1.00 47.64 159 SER A CA 1
ATOM 1246 C C . SER A 1 158 ? 4.471 46.299 1.959 1.00 61.78 159 SER A C 1
ATOM 1247 O O . SER A 1 158 ? 4.336 45.122 1.633 1.00 67.81 159 SER A O 1
ATOM 1250 N N . LYS A 1 162 ? 5.752 49.519 6.402 1.00 48.83 163 LYS A N 1
ATOM 1251 C CA . LYS A 1 162 ? 5.768 50.953 6.615 1.00 45.74 163 LYS A CA 1
ATOM 1252 C C . LYS A 1 162 ? 5.017 51.765 5.553 1.00 37.07 163 LYS A C 1
ATOM 1253 O O . LYS A 1 162 ? 4.061 51.277 4.933 1.00 30.53 163 LYS A O 1
ATOM 1255 N N . GLY A 1 163 ? 5.470 53.040 5.415 1.00 24.76 164 GLY A N 1
ATOM 1256 C CA . GLY A 1 163 ? 4.984 54.058 4.457 1.00 28.47 164 GLY A CA 1
ATOM 1257 C C . GLY A 1 163 ? 3.743 54.882 4.863 1.00 30.63 164 GLY A C 1
ATOM 1258 O O . GLY A 1 163 ? 3.104 55.459 3.978 1.00 23.07 164 GLY A O 1
ATOM 1259 N N . GLN A 1 164 ? 3.430 54.949 6.163 1.00 23.37 165 GLN A N 1
ATOM 1260 C CA . GLN A 1 164 ? 2.273 55.645 6.694 1.00 20.16 165 GLN A CA 1
ATOM 1261 C C . GLN A 1 164 ? 2.568 57.059 7.163 1.00 23.74 165 GLN A C 1
ATOM 1262 O O . GLN A 1 164 ? 3.616 57.328 7.732 1.00 25.48 165 GLN A O 1
ATOM 1273 N N . THR A 1 165 ? 1.650 57.987 6.945 1.00 18.39 166 THR A N 1
ATOM 1274 C CA . THR A 1 165 ? 1.851 59.359 7.377 1.00 14.40 166 THR A CA 1
ATOM 1275 C C . THR A 1 165 ? 0.572 59.984 7.904 1.00 23.05 166 THR A C 1
ATOM 1276 O O . THR A 1 165 ? -0.501 59.845 7.268 1.00 19.20 166 THR A O 1
ATOM 1280 N N . PHE A 1 166 ? 0.699 60.691 9.024 1.00 17.82 167 PHE A N 1
ATOM 1281 C CA . PHE A 1 166 ? -0.407 61.377 9.645 1.00 16.79 167 PHE A CA 1
ATOM 1282 C C . PHE A 1 166 ? -0.342 62.743 9.026 1.00 19.69 167 PHE A C 1
ATOM 1283 O O . PHE A 1 166 ? 0.578 63.502 9.282 1.00 20.93 167 PHE A O 1
ATOM 1291 N N . ILE A 1 167 ? -1.284 63.062 8.166 1.00 18.69 168 ILE A N 1
ATOM 1292 C CA . ILE A 1 167 ? -1.267 64.353 7.475 1.00 18.16 168 ILE A CA 1
ATOM 1293 C C . ILE A 1 167 ? -2.116 65.415 8.100 1.00 22.80 168 ILE A C 1
ATOM 1294 O O . ILE A 1 167 ? -3.348 65.313 8.191 1.00 20.64 168 ILE A O 1
ATOM 1299 N N . ARG A 1 168 ? -1.460 66.502 8.517 1.00 22.25 169 ARG A N 1
ATOM 1300 C CA . ARG A 1 168 ? -2.210 67.581 9.113 1.00 20.00 169 ARG A CA 1
ATOM 1301 C C . ARG A 1 168 ? -2.531 68.728 8.197 1.00 25.89 169 ARG A C 1
ATOM 1302 O O . ARG A 1 168 ? -3.440 69.486 8.535 1.00 28.30 169 ARG A O 1
ATOM 1310 N N . SER A 1 169 ? -1.776 68.842 7.094 1.00 21.78 170 SER A N 1
ATOM 1311 C CA . SER A 1 169 ? -2.020 69.937 6.179 1.00 20.43 170 SER A CA 1
ATOM 1312 C C . SER A 1 169 ? -1.434 69.608 4.841 1.00 24.40 170 SER A C 1
ATOM 1313 O O . SER A 1 169 ? -0.597 68.696 4.698 1.00 23.05 170 SER A O 1
ATOM 1316 N N . ALA A 1 170 ? -1.901 70.413 3.880 1.00 30.74 171 ALA A N 1
ATOM 1317 C CA . ALA A 1 170 ? -1.510 70.326 2.496 1.00 32.48 171 ALA A CA 1
ATOM 1318 C C . ALA A 1 170 ? -0.008 70.390 2.398 1.00 32.84 171 ALA A C 1
ATOM 1319 O O . ALA A 1 170 ? 0.631 69.786 1.529 1.00 30.58 171 ALA A O 1
ATOM 1321 N N . GLU A 1 171 ? 0.571 71.123 3.325 1.00 30.44 172 GLU A N 1
ATOM 1322 C CA . GLU A 1 171 ? 2.006 71.202 3.278 1.00 36.36 172 GLU A CA 1
ATOM 1323 C C . GLU A 1 171 ? 2.646 69.810 3.148 1.00 44.90 172 GLU A C 1
ATOM 1324 O O . GLU A 1 171 ? 3.639 69.599 2.429 1.00 47.31 172 GLU A O 1
ATOM 1330 N N . GLN A 1 172 ? 2.086 68.803 3.825 1.00 28.43 173 GLN A N 1
ATOM 1331 C CA . GLN A 1 172 ? 2.685 67.462 3.756 1.00 25.60 173 GLN A CA 1
ATOM 1332 C C . GLN A 1 172 ? 2.415 66.553 2.551 1.00 23.89 173 GLN A C 1
ATOM 1333 O O . GLN A 1 172 ? 3.050 65.477 2.371 1.00 25.79 173 GLN A O 1
ATOM 1339 N N . LEU A 1 173 ? 1.458 66.951 1.729 1.00 26.46 174 LEU A N 1
ATOM 1340 C CA . LEU A 1 173 ? 1.062 66.169 0.569 1.00 23.18 174 LEU A CA 1
ATOM 1341 C C . LEU A 1 173 ? 2.173 65.524 -0.248 1.00 21.43 174 LEU A C 1
ATOM 1342 O O . LEU A 1 173 ? 2.189 64.329 -0.554 1.00 22.02 174 LEU A O 1
ATOM 1347 N N . ALA A 1 174 ? 3.129 66.345 -0.652 1.00 30.61 175 ALA A N 1
ATOM 1348 C CA . ALA A 1 174 ? 4.204 65.852 -1.460 1.00 25.92 175 ALA A CA 1
ATOM 1349 C C . ALA A 1 174 ? 5.015 64.747 -0.802 1.00 27.39 175 ALA A C 1
ATOM 1350 O O . ALA A 1 174 ? 5.233 63.693 -1.419 1.00 32.81 175 ALA A O 1
ATOM 1352 N N . GLN A 1 175 ? 5.444 64.948 0.444 1.00 30.23 176 GLN A N 1
ATOM 1353 C CA . GLN A 1 175 ? 6.219 63.907 1.107 1.00 29.58 176 GLN A CA 1
ATOM 1354 C C . GLN A 1 175 ? 5.440 62.637 1.435 1.00 30.45 176 GLN A C 1
ATOM 1355 O O . GLN A 1 175 ? 5.955 61.508 1.293 1.00 22.99 176 GLN A O 1
ATOM 1361 N N . ALA A 1 176 ? 4.192 62.840 1.857 1.00 26.86 177 ALA A N 1
ATOM 1362 C CA . ALA A 1 176 ? 3.324 61.730 2.220 1.00 22.24 177 ALA A CA 1
ATOM 1363 C C . ALA A 1 176 ? 3.160 60.757 1.073 1.00 24.98 177 ALA A C 1
ATOM 1364 O O . ALA A 1 176 ? 3.199 59.506 1.237 1.00 21.64 177 ALA A O 1
ATOM 1366 N N . TRP A 1 177 ? 2.986 61.324 -0.140 1.00 23.07 178 TRP A N 1
ATOM 1367 C CA . TRP A 1 177 ? 2.836 60.486 -1.302 1.00 22.12 178 TRP A CA 1
ATOM 1368 C C . TRP A 1 177 ? 4.091 59.640 -1.575 1.00 16.17 178 TRP A C 1
ATOM 1369 O O . TRP A 1 177 ? 4.024 58.423 -1.792 1.00 21.99 178 TRP A O 1
ATOM 1380 N N . LYS A 1 178 ? 5.237 60.309 -1.554 1.00 23.71 179 LYS A N 1
ATOM 1381 C CA . LYS A 1 178 ? 6.568 59.708 -1.757 1.00 27.54 179 LYS A CA 1
ATOM 1382 C C . LYS A 1 178 ? 6.814 58.482 -0.856 1.00 29.51 179 LYS A C 1
ATOM 1383 O O . LYS A 1 178 ? 7.127 57.374 -1.263 1.00 36.28 179 LYS A O 1
ATOM 1389 N N . TYR A 1 179 ? 6.599 58.693 0.390 1.00 25.70 180 TYR A N 1
ATOM 1390 C CA . TYR A 1 179 ? 6.762 57.685 1.370 1.00 23.14 180 TYR A CA 1
ATOM 1391 C C . TYR A 1 179 ? 5.844 56.522 1.253 1.00 29.45 180 TYR A C 1
ATOM 1392 O O . TYR A 1 179 ? 6.254 55.368 1.458 1.00 28.71 180 TYR A O 1
ATOM 1401 N N . ALA A 1 180 ? 4.596 56.816 0.894 1.00 22.24 181 ALA A N 1
ATOM 1402 C CA . ALA A 1 180 ? 3.670 55.710 0.727 1.00 21.08 181 ALA A CA 1
ATOM 1403 C C . ALA A 1 180 ? 4.071 54.848 -0.443 1.00 21.31 181 ALA A C 1
ATOM 1404 O O . ALA A 1 180 ? 3.879 53.626 -0.443 1.00 23.82 181 ALA A O 1
ATOM 1406 N N . GLN A 1 181 ? 4.633 55.494 -1.465 1.00 25.83 182 GLN A N 1
ATOM 1407 C CA . GLN A 1 181 ? 5.043 54.758 -2.656 1.00 28.92 182 GLN A CA 1
ATOM 1408 C C . GLN A 1 181 ? 6.254 53.882 -2.338 1.00 32.52 182 GLN A C 1
ATOM 1409 O O . GLN A 1 181 ? 6.315 52.679 -2.657 1.00 28.49 182 GLN A O 1
ATOM 1415 N N . GLN A 1 182 ? 7.217 54.477 -1.664 1.00 24.75 183 GLN A N 1
ATOM 1416 C CA . GLN A 1 182 ? 8.392 53.736 -1.296 1.00 33.47 183 GLN A CA 1
ATOM 1417 C C . GLN A 1 182 ? 8.082 52.615 -0.347 1.00 37.53 183 GLN A C 1
ATOM 1418 O O . GLN A 1 182 ? 8.700 51.555 -0.479 1.00 33.34 183 GLN A O 1
ATOM 1424 N N . GLY A 1 183 ? 7.150 52.866 0.594 1.00 29.56 184 GLY A N 1
ATOM 1425 C CA . GLY A 1 183 ? 6.775 51.848 1.581 1.00 17.25 184 GLY A CA 1
ATOM 1426 C C . GLY A 1 183 ? 5.856 50.761 1.034 1.00 29.39 184 GLY A C 1
ATOM 1427 O O . GLY A 1 183 ? 5.641 49.758 1.707 1.00 36.71 184 GLY A O 1
ATOM 1428 N N . GLY A 1 184 ? 5.292 50.922 -0.177 1.00 26.62 185 GLY A N 1
ATOM 1429 C CA . GLY A 1 184 ? 4.380 49.913 -0.715 1.00 23.77 185 GLY A CA 1
ATOM 1430 C C . GLY A 1 184 ? 5.031 48.752 -1.448 1.00 27.90 185 GLY A C 1
ATOM 1431 O O . GLY A 1 184 ? 6.204 48.774 -1.861 1.00 29.47 185 GLY A O 1
ATOM 1432 N N . ARG A 1 185 ? 4.228 47.713 -1.601 1.00 26.95 186 ARG A N 1
ATOM 1433 C CA . ARG A 1 185 ? 4.678 46.514 -2.263 1.00 23.96 186 ARG A CA 1
ATOM 1434 C C . ARG A 1 185 ? 5.156 46.961 -3.618 1.00 31.62 186 ARG A C 1
ATOM 1435 O O . ARG A 1 185 ? 4.545 47.858 -4.179 1.00 26.16 186 ARG A O 1
ATOM 1443 N N . ALA A 1 186 ? 6.254 46.341 -4.089 1.00 32.26 187 ALA A N 1
ATOM 1444 C CA . ALA A 1 186 ? 6.885 46.643 -5.371 1.00 32.22 187 ALA A CA 1
ATOM 1445 C C . ALA A 1 186 ? 7.330 48.111 -5.503 1.00 34.85 187 ALA A C 1
ATOM 1446 O O . ALA A 1 186 ? 7.758 48.523 -6.588 1.00 26.72 187 ALA A O 1
ATOM 1448 N N . GLY A 1 187 ? 7.235 48.907 -4.421 1.00 25.38 188 GLY A N 1
ATOM 1449 C CA . GLY A 1 187 ? 7.651 50.306 -4.484 1.00 27.00 188 GLY A CA 1
ATOM 1450 C C . GLY A 1 187 ? 6.763 51.219 -5.360 1.00 34.96 188 GLY A C 1
ATOM 1451 O O . GLY A 1 187 ? 7.145 52.317 -5.763 1.00 30.67 188 GLY A O 1
ATOM 1452 N N . ALA A 1 188 ? 5.551 50.772 -5.653 1.00 38.99 189 ALA A N 1
ATOM 1453 C CA . ALA A 1 188 ? 4.573 51.498 -6.455 1.00 41.48 189 ALA A CA 1
ATOM 1454 C C . ALA A 1 188 ? 3.210 50.835 -6.263 1.00 41.80 189 ALA A C 1
ATOM 1455 O O . ALA A 1 188 ? 3.076 49.593 -6.352 1.00 33.68 189 ALA A O 1
ATOM 1457 N N . GLY A 1 189 ? 2.179 51.635 -6.009 1.00 23.84 190 GLY A N 1
ATOM 1458 C CA . GLY A 1 189 ? 0.912 50.970 -5.837 1.00 20.55 190 GLY A CA 1
ATOM 1459 C C . GLY A 1 189 ? -0.133 51.897 -5.218 1.00 24.25 190 GLY A C 1
ATOM 1460 O O . GLY A 1 189 ? 0.102 53.058 -4.918 1.00 22.03 190 GLY A O 1
ATOM 1461 N N . ARG A 1 190 ? -1.324 51.320 -5.032 1.00 18.51 191 ARG A N 1
ATOM 1462 C CA . ARG A 1 190 ? -2.425 52.055 -4.473 1.00 12.33 191 ARG A CA 1
ATOM 1463 C C . ARG A 1 190 ? -2.214 52.383 -2.988 1.00 20.28 191 ARG A C 1
ATOM 1464 O O . ARG A 1 190 ? -1.548 51.647 -2.229 1.00 19.71 191 ARG A O 1
ATOM 1472 N N . VAL A 1 191 ? -2.798 53.489 -2.537 1.00 13.54 192 VAL A N 1
ATOM 1473 C CA . VAL A 1 191 ? -2.742 53.876 -1.137 1.00 13.84 192 VAL A CA 1
ATOM 1474 C C . VAL A 1 191 ? -4.194 54.031 -0.651 1.00 13.50 192 VAL A C 1
ATOM 1475 O O . VAL A 1 191 ? -5.144 54.132 -1.456 1.00 11.98 192 VAL A O 1
ATOM 1479 N N . ILE A 1 192 ? -4.352 54.090 0.681 1.00 11.38 193 ILE A N 1
ATOM 1480 C CA . ILE A 1 192 ? -5.673 54.336 1.271 1.00 11.36 193 ILE A CA 1
ATOM 1481 C C . ILE A 1 192 ? -5.481 55.637 2.040 1.00 11.18 193 ILE A C 1
ATOM 1482 O O . ILE A 1 192 ? -4.424 55.863 2.640 1.00 13.47 193 ILE A O 1
ATOM 1487 N N . VAL A 1 193 ? -6.464 56.548 2.018 1.00 10.30 194 VAL A N 1
ATOM 1488 C CA . VAL A 1 193 ? -6.461 57.778 2.746 1.00 10.33 194 VAL A CA 1
ATOM 1489 C C . VAL A 1 193 ? -7.642 57.660 3.704 1.00 11.59 194 VAL A C 1
ATOM 1490 O O . VAL A 1 193 ? -8.801 57.511 3.262 1.00 10.34 194 VAL A O 1
ATOM 1494 N N . GLU A 1 194 ? -7.357 57.689 5.022 1.00 11.46 195 GLU A N 1
ATOM 1495 C CA . GLU A 1 194 ? -8.427 57.544 6.002 1.00 10.21 195 GLU A CA 1
ATOM 1496 C C . GLU A 1 194 ? -8.652 58.769 6.846 1.00 11.06 195 GLU A C 1
ATOM 1497 O O . GLU A 1 194 ? -7.682 59.457 7.249 1.00 11.65 195 GLU A O 1
ATOM 1503 N N . GLY A 1 195 ? -9.931 59.030 7.174 1.00 10.59 196 GLY A N 1
ATOM 1504 C CA . GLY A 1 195 ? -10.254 60.126 8.085 1.00 12.06 196 GLY A CA 1
ATOM 1505 C C . GLY A 1 195 ? -9.756 59.697 9.492 1.00 9.83 196 GLY A C 1
ATOM 1506 O O . GLY A 1 195 ? -9.819 58.536 9.853 1.00 10.40 196 GLY A O 1
ATOM 1507 N N . VAL A 1 196 ? -9.223 60.620 10.252 1.00 11.47 197 VAL A N 1
ATOM 1508 C CA . VAL A 1 196 ? -8.707 60.278 11.597 1.00 11.69 197 VAL A CA 1
ATOM 1509 C C . VAL A 1 196 ? -9.817 60.100 12.625 1.00 13.48 197 VAL A C 1
ATOM 1510 O O . VAL A 1 196 ? -10.630 61.017 12.824 1.00 13.75 197 VAL A O 1
ATOM 1514 N N . VAL A 1 197 ? -9.860 58.915 13.257 1.00 10.40 198 VAL A N 1
ATOM 1515 C CA . VAL A 1 197 ? -10.843 58.630 14.306 1.00 10.73 198 VAL A CA 1
ATOM 1516 C C . VAL A 1 197 ? -10.231 59.125 15.615 1.00 11.18 198 VAL A C 1
ATOM 1517 O O . VAL A 1 197 ? -9.150 58.685 15.993 1.00 11.42 198 VAL A O 1
ATOM 1521 N N . LYS A 1 198 ? -10.888 60.058 16.303 1.00 11.22 199 LYS A N 1
ATOM 1522 C CA . LYS A 1 198 ? -10.340 60.544 17.560 1.00 10.05 199 LYS A CA 1
ATOM 1523 C C . LYS A 1 198 ? -10.905 59.645 18.626 1.00 12.47 199 LYS A C 1
ATOM 1524 O O . LYS A 1 198 ? -11.955 59.864 19.208 1.00 15.01 199 LYS A O 1
ATOM 1530 N N . PHE A 1 199 ? -10.219 58.536 18.848 1.00 11.24 200 PHE A N 1
ATOM 1531 C CA . PHE A 1 199 ? -10.666 57.548 19.811 1.00 9.06 200 PHE A CA 1
ATOM 1532 C C . PHE A 1 199 ? -10.126 57.811 21.202 1.00 8.77 200 PHE A C 1
ATOM 1533 O O . PHE A 1 199 ? -9.132 58.477 21.439 1.00 9.97 200 PHE A O 1
ATOM 1541 N N . ASP A 1 200 ? -10.827 57.232 22.177 1.00 8.79 201 ASP A N 1
ATOM 1542 C CA . ASP A 1 200 ? -10.459 57.324 23.589 1.00 9.95 201 ASP A CA 1
ATOM 1543 C C . ASP A 1 200 ? -9.276 56.384 23.858 1.00 8.39 201 ASP A C 1
ATOM 1544 O O . ASP A 1 200 ? -8.389 56.712 24.631 1.00 10.18 201 ASP A O 1
ATOM 1549 N N . PHE A 1 201 ? -9.281 55.227 23.206 1.00 7.47 202 PHE A N 1
ATOM 1550 C CA . PHE A 1 201 ? -8.230 54.255 23.288 1.00 7.72 202 PHE A CA 1
ATOM 1551 C C . PHE A 1 201 ? -8.460 53.261 22.161 1.00 7.73 202 PHE A C 1
ATOM 1552 O O . PHE A 1 201 ? -9.551 53.209 21.563 1.00 7.95 202 PHE A O 1
ATOM 1560 N N . GLU A 1 202 ? -7.464 52.448 21.878 1.00 7.97 203 GLU A N 1
ATOM 1561 C CA . GLU A 1 202 ? -7.610 51.414 20.830 1.00 8.11 203 GLU A CA 1
ATOM 1562 C C . GLU A 1 202 ? -7.309 50.046 21.460 1.00 8.31 203 GLU A C 1
ATOM 1563 O O . GLU A 1 202 ? -6.543 49.941 22.440 1.00 8.94 203 GLU A O 1
ATOM 1569 N N . ILE A 1 203 ? -7.926 49.012 20.912 1.00 7.79 204 ILE A N 1
ATOM 1570 C CA . ILE A 1 203 ? -7.729 47.643 21.409 1.00 7.62 204 ILE A CA 1
ATOM 1571 C C . ILE A 1 203 ? -7.541 46.656 20.278 1.00 6.91 204 ILE A C 1
ATOM 1572 O O . ILE A 1 203 ? -7.755 46.947 19.083 1.00 7.22 204 ILE A O 1
ATOM 1577 N N . THR A 1 204 ? -7.129 45.485 20.710 1.00 7.39 205 THR A N 1
ATOM 1578 C CA . THR A 1 204 ? -7.009 44.305 19.879 1.00 7.45 205 THR A CA 1
ATOM 1579 C C . THR A 1 204 ? -7.888 43.290 20.558 1.00 6.71 205 THR A C 1
ATOM 1580 O O . THR A 1 204 ? -7.644 42.964 21.738 1.00 7.57 205 THR A O 1
ATOM 1584 N N . LEU A 1 205 ? -8.933 42.827 19.892 1.00 6.51 206 LEU A N 1
ATOM 1585 C CA . LEU A 1 205 ? -9.832 41.817 20.416 1.00 7.09 206 LEU A CA 1
ATOM 1586 C C . LEU A 1 205 ? -9.414 40.517 19.777 1.00 7.37 206 LEU A C 1
ATOM 1587 O O . LEU A 1 205 ? -9.671 40.242 18.580 1.00 7.82 206 LEU A O 1
ATOM 1592 N N . LEU A 1 206 ? -8.673 39.718 20.555 1.00 7.88 207 LEU A N 1
ATOM 1593 C CA . LEU A 1 206 ? -8.140 38.428 20.078 1.00 8.17 207 LEU A CA 1
ATOM 1594 C C . LEU A 1 206 ? -9.300 37.475 20.052 1.00 8.10 207 LEU A C 1
ATOM 1595 O O . LEU A 1 206 ? -9.833 37.114 21.111 1.00 8.84 207 LEU A O 1
ATOM 1600 N N . THR A 1 207 ? -9.686 37.076 18.835 1.00 7.82 208 THR A N 1
ATOM 1601 C CA . THR A 1 207 ? -10.878 36.282 18.611 1.00 7.52 208 THR A CA 1
ATOM 1602 C C . THR A 1 207 ? -10.528 34.947 17.974 1.00 8.70 208 THR A C 1
ATOM 1603 O O . THR A 1 207 ? -9.845 34.908 16.949 1.00 7.87 208 THR A O 1
ATOM 1607 N N . VAL A 1 208 ? -10.963 33.865 18.625 1.00 7.39 209 VAL A N 1
ATOM 1608 C CA . VAL A 1 208 ? -10.620 32.585 18.112 1.00 6.82 209 VAL A CA 1
ATOM 1609 C C . VAL A 1 208 ? -11.816 31.897 17.540 1.00 8.64 209 VAL A C 1
ATOM 1610 O O . VAL A 1 208 ? -12.831 31.781 18.221 1.00 10.46 209 VAL A O 1
ATOM 1614 N N . SER A 1 209 ? -11.704 31.464 16.309 1.00 8.07 210 SER A N 1
ATOM 1615 C CA . SER A 1 209 ? -12.754 30.744 15.621 1.00 8.19 210 SER A CA 1
ATOM 1616 C C . SER A 1 209 ? -12.326 29.268 15.651 1.00 8.92 210 SER A C 1
ATOM 1617 O O . SER A 1 209 ? -11.260 28.945 15.092 1.00 8.79 210 SER A O 1
ATOM 1620 N N . ALA A 1 210 ? -13.155 28.406 16.293 1.00 8.41 211 ALA A N 1
ATOM 1621 C CA . ALA A 1 210 ? -12.790 27.017 16.418 1.00 10.12 211 ALA A CA 1
ATOM 1622 C C . ALA A 1 210 ? -13.942 26.099 16.216 1.00 10.16 211 ALA A C 1
ATOM 1623 O O . ALA A 1 210 ? -15.065 26.557 15.991 1.00 10.09 211 ALA A O 1
ATOM 1625 N N . VAL A 1 211 ? -13.660 24.811 16.337 1.00 9.76 212 VAL A N 1
ATOM 1626 C CA . VAL A 1 211 ? -14.702 23.816 16.148 1.00 10.82 212 VAL A CA 1
ATOM 1627 C C . VAL A 1 211 ? -15.855 24.010 17.130 1.00 12.11 212 VAL A C 1
ATOM 1628 O O . VAL A 1 211 ? -16.991 23.674 16.823 1.00 12.54 212 VAL A O 1
ATOM 1632 N N . ASP A 1 212 ? -15.602 24.539 18.325 1.00 10.94 213 ASP A N 1
ATOM 1633 C CA . ASP A 1 212 ? -16.628 24.762 19.320 1.00 10.99 213 ASP A CA 1
ATOM 1634 C C . ASP A 1 212 ? -17.114 26.226 19.313 1.00 12.26 213 ASP A C 1
ATOM 1635 O O . ASP A 1 212 ? -17.656 26.711 20.306 1.00 13.89 213 ASP A O 1
ATOM 1640 N N . GLY A 1 213 ? -16.939 26.934 18.207 1.00 11.37 214 GLY A N 1
ATOM 1641 C CA . GLY A 1 213 ? -17.468 28.281 18.194 1.00 11.66 214 GLY A CA 1
ATOM 1642 C C . GLY A 1 213 ? -16.444 29.407 18.235 1.00 12.02 214 GLY A C 1
ATOM 1643 O O . GLY A 1 213 ? -15.253 29.165 18.095 1.00 10.71 214 GLY A O 1
ATOM 1644 N N . VAL A 1 214 ? -16.937 30.631 18.410 1.00 10.19 215 VAL A N 1
ATOM 1645 C CA . VAL A 1 214 ? -16.067 31.781 18.477 1.00 9.08 215 VAL A CA 1
ATOM 1646 C C . VAL A 1 214 ? -15.885 32.189 19.934 1.00 12.25 215 VAL A C 1
ATOM 1647 O O . VAL A 1 214 ? -16.864 32.339 20.684 1.00 14.99 215 VAL A O 1
ATOM 1651 N N . HIS A 1 215 ? -14.629 32.359 20.359 1.00 9.26 216 HIS A N 1
ATOM 1652 C CA . HIS A 1 215 ? -14.292 32.747 21.715 1.00 8.20 216 HIS A CA 1
ATOM 1653 C C . HIS A 1 215 ? -13.530 34.061 21.673 1.00 9.92 216 HIS A C 1
ATOM 1654 O O . HIS A 1 215 ? -12.817 34.390 20.715 1.00 10.77 216 HIS A O 1
ATOM 1661 N N . PHE A 1 216 ? -13.665 34.822 22.736 1.00 8.51 217 PHE A N 1
ATOM 1662 C CA . PHE A 1 216 ? -12.951 36.073 22.821 1.00 9.86 217 PHE A CA 1
ATOM 1663 C C . PHE A 1 216 ? -12.040 36.149 24.037 1.00 8.60 217 PHE A C 1
ATOM 1664 O O . PHE A 1 216 ? -12.464 35.813 25.149 1.00 10.44 217 PHE A O 1
ATOM 1672 N N . CYS A 1 217 ? -10.810 36.610 23.828 1.00 8.20 218 CYS A N 1
ATOM 1673 C CA . CYS A 1 217 ? -9.943 36.890 24.953 1.00 7.51 218 CYS A CA 1
ATOM 1674 C C . CYS A 1 217 ? -10.423 38.246 25.500 1.00 7.64 218 CYS A C 1
ATOM 1675 O O . CYS A 1 217 ? -11.098 39.037 24.816 1.00 8.72 218 CYS A O 1
ATOM 1678 N N . ALA A 1 218 ? -10.063 38.581 26.742 1.00 8.60 219 ALA A N 1
ATOM 1679 C CA . ALA A 1 218 ? -10.398 39.895 27.288 1.00 7.73 219 ALA A CA 1
ATOM 1680 C C . ALA A 1 218 ? -9.684 40.938 26.416 1.00 7.48 219 ALA A C 1
ATOM 1681 O O . ALA A 1 218 ? -8.560 40.711 25.916 1.00 7.36 219 ALA A O 1
ATOM 1683 N N . PRO A 1 219 ? -10.311 42.109 26.187 1.00 8.22 220 PRO A N 1
ATOM 1684 C CA . PRO A 1 219 ? -9.749 43.105 25.337 1.00 8.31 220 PRO A CA 1
ATOM 1685 C C . PRO A 1 219 ? -8.354 43.537 25.732 1.00 7.48 220 PRO A C 1
ATOM 1686 O O . PRO A 1 219 ? -8.057 43.741 26.940 1.00 7.67 220 PRO A O 1
ATOM 1690 N N . VAL A 1 220 ? -7.475 43.687 24.717 1.00 6.88 221 VAL A N 1
ATOM 1691 C CA . VAL A 1 220 ? -6.097 44.095 24.978 1.00 6.35 221 VAL A CA 1
ATOM 1692 C C . VAL A 1 220 ? -5.946 45.540 24.504 1.00 7.79 221 VAL A C 1
ATOM 1693 O O . VAL A 1 220 ? -6.143 45.825 23.296 1.00 7.70 221 VAL A O 1
ATOM 1697 N N . GLY A 1 221 ? -5.634 46.455 25.409 1.00 6.47 222 GLY A N 1
ATOM 1698 C CA . GLY A 1 221 ? -5.432 47.822 24.984 1.00 6.87 222 GLY A CA 1
ATOM 1699 C C . GLY A 1 221 ? -3.993 47.948 24.488 1.00 7.56 222 GLY A C 1
ATOM 1700 O O . GLY A 1 221 ? -3.099 47.175 24.877 1.00 7.67 222 GLY A O 1
ATOM 1701 N N . HIS A 1 222 ? -3.740 48.933 23.613 1.00 7.74 223 HIS A N 1
ATOM 1702 C CA . HIS A 1 222 ? -2.378 49.126 23.181 1.00 6.96 223 HIS A CA 1
ATOM 1703 C C . HIS A 1 222 ? -2.106 50.584 22.809 1.00 8.14 223 HIS A C 1
ATOM 1704 O O . HIS A 1 222 ? -3.057 51.321 22.480 1.00 9.43 223 HIS A O 1
ATOM 1711 N N . ARG A 1 223 ? -0.828 50.944 22.866 1.00 6.66 224 ARG A N 1
ATOM 1712 C CA . ARG A 1 223 ? -0.383 52.284 22.483 1.00 9.24 224 ARG A CA 1
ATOM 1713 C C . ARG A 1 223 ? 0.599 52.129 21.320 1.00 9.71 224 ARG A C 1
ATOM 1714 O O . ARG A 1 223 ? 1.588 51.368 21.406 1.00 9.59 224 ARG A O 1
ATOM 1722 N N . GLN A 1 224 ? 0.334 52.855 20.211 1.00 9.71 225 GLN A N 1
ATOM 1723 C CA . GLN A 1 224 ? 1.201 52.816 19.024 1.00 8.84 225 GLN A CA 1
ATOM 1724 C C . GLN A 1 224 ? 1.991 54.106 18.907 1.00 9.32 225 GLN A C 1
ATOM 1725 O O . GLN A 1 224 ? 1.511 55.173 19.297 1.00 10.82 225 GLN A O 1
ATOM 1731 N N . GLU A 1 225 ? 3.201 54.000 18.401 1.00 10.16 226 GLU A N 1
ATOM 1732 C CA . GLU A 1 225 ? 4.035 55.193 18.202 1.00 9.78 226 GLU A CA 1
ATOM 1733 C C . GLU A 1 225 ? 5.008 54.950 17.054 1.00 13.20 226 GLU A C 1
ATOM 1734 O O . GLU A 1 225 ? 5.743 53.953 17.004 1.00 10.87 226 GLU A O 1
ATOM 1740 N N . ASP A 1 226 ? 4.980 55.868 16.060 1.00 13.53 227 ASP A N 1
ATOM 1741 C CA . ASP A 1 226 ? 5.878 55.779 14.907 1.00 13.15 227 ASP A CA 1
ATOM 1742 C C . ASP A 1 226 ? 5.907 54.418 14.246 1.00 14.03 227 ASP A C 1
ATOM 1743 O O . ASP A 1 226 ? 6.999 53.910 13.926 1.00 14.73 227 ASP A O 1
ATOM 1752 N N . GLY A 1 227 ? 4.724 53.816 14.053 1.00 12.26 228 GLY A N 1
ATOM 1753 C CA . GLY A 1 227 ? 4.589 52.530 13.379 1.00 14.33 228 GLY A CA 1
ATOM 1754 C C . GLY A 1 227 ? 4.745 51.267 14.233 1.00 17.13 228 GLY A C 1
ATOM 1755 O O . GLY A 1 227 ? 4.544 50.170 13.702 1.00 16.49 228 GLY A O 1
ATOM 1756 N N . ASP A 1 228 ? 5.104 51.388 15.522 1.00 11.45 229 ASP A N 1
ATOM 1757 C CA . ASP A 1 228 ? 5.253 50.174 16.349 1.00 11.28 229 ASP A CA 1
ATOM 1758 C C . ASP A 1 228 ? 4.396 50.254 17.591 1.00 9.85 229 ASP A C 1
ATOM 1759 O O . ASP A 1 228 ? 4.279 51.321 18.201 1.00 10.08 229 ASP A O 1
ATOM 1764 N N . TYR A 1 229 ? 3.815 49.118 17.990 1.00 9.68 230 TYR A N 1
ATOM 1765 C CA . TYR A 1 229 ? 3.072 49.102 19.234 1.00 7.91 230 TYR A CA 1
ATOM 1766 C C . TYR A 1 229 ? 4.211 49.219 20.282 1.00 8.35 230 TYR A C 1
ATOM 1767 O O . TYR A 1 229 ? 5.322 48.664 20.076 1.00 9.21 230 TYR A O 1
ATOM 1776 N N . ARG A 1 230 ? 3.953 49.963 21.365 1.00 7.82 231 ARG A N 1
ATOM 1777 C CA . ARG A 1 230 ? 4.946 50.199 22.401 1.00 8.04 231 ARG A CA 1
ATOM 1778 C C . ARG A 1 230 ? 4.614 49.436 23.689 1.00 7.82 231 ARG A C 1
ATOM 1779 O O . ARG A 1 230 ? 5.481 48.805 24.282 1.00 9.05 231 ARG A O 1
ATOM 1787 N N . GLU A 1 231 ? 3.367 49.541 24.111 1.00 7.98 232 GLU A N 1
ATOM 1788 C CA . GLU A 1 231 ? 2.895 48.792 25.283 1.00 8.10 232 GLU A CA 1
ATOM 1789 C C . GLU A 1 231 ? 1.538 48.251 24.945 1.00 7.33 232 GLU A C 1
ATOM 1790 O O . GLU A 1 231 ? 0.802 48.806 24.099 1.00 8.09 232 GLU A O 1
ATOM 1796 N N . SER A 1 232 ? 1.195 47.120 25.595 1.00 6.54 233 SER A N 1
ATOM 1797 C CA . SER A 1 232 ? -0.102 46.528 25.467 1.00 6.71 233 SER A CA 1
ATOM 1798 C C . SER A 1 232 ? -0.494 46.060 26.878 1.00 6.72 233 SER A C 1
ATOM 1799 O O . SER A 1 232 ? 0.397 45.849 27.720 1.00 7.89 233 SER A O 1
ATOM 1802 N N . TRP A 1 233 ? -1.797 45.923 27.136 1.00 7.11 234 TRP A N 1
ATOM 1803 C CA . TRP A 1 233 ? -2.226 45.553 28.475 1.00 6.41 234 TRP A CA 1
ATOM 1804 C C . TRP A 1 233 ? -3.555 44.870 28.416 1.00 7.56 234 TRP A C 1
ATOM 1805 O O . TRP A 1 233 ? -4.322 45.001 27.437 1.00 8.02 234 TRP A O 1
ATOM 1816 N N . GLN A 1 234 ? -3.849 44.124 29.478 1.00 7.16 235 GLN A N 1
ATOM 1817 C CA . GLN A 1 234 ? -5.090 43.401 29.503 1.00 7.68 235 GLN A CA 1
ATOM 1818 C C . GLN A 1 234 ? -5.501 43.159 30.946 1.00 8.49 235 GLN A C 1
ATOM 1819 O O . GLN A 1 234 ? -4.662 42.801 31.779 1.00 9.01 235 GLN A O 1
ATOM 1825 N N . PRO A 1 235 ? -6.787 43.276 31.256 1.00 8.34 236 PRO A N 1
ATOM 1826 C CA . PRO A 1 235 ? -7.834 43.723 30.335 1.00 9.40 236 PRO A CA 1
ATOM 1827 C C . PRO A 1 235 ? -7.887 45.245 30.216 1.00 7.95 236 PRO A C 1
ATOM 1828 O O . PRO A 1 235 ? -7.568 45.996 31.148 1.00 11.32 236 PRO A O 1
ATOM 1832 N N . GLN A 1 236 ? -8.334 45.734 29.093 1.00 7.85 237 GLN A N 1
ATOM 1833 C CA . GLN A 1 236 ? -8.561 47.148 28.954 1.00 8.65 237 GLN A CA 1
ATOM 1834 C C . GLN A 1 236 ? -10.048 47.282 29.370 1.00 7.93 237 GLN A C 1
ATOM 1835 O O . GLN A 1 236 ? -10.949 46.575 28.923 1.00 9.96 237 GLN A O 1
ATOM 1841 N N . GLN A 1 237 ? -10.324 48.189 30.287 1.00 8.64 238 GLN A N 1
ATOM 1842 C CA . GLN A 1 237 ? -11.710 48.403 30.714 1.00 10.90 238 GLN A CA 1
ATOM 1843 C C . GLN A 1 237 ? -12.569 48.987 29.589 1.00 8.77 238 GLN A C 1
ATOM 1844 O O . GLN A 1 237 ? -12.189 49.949 28.929 1.00 10.62 238 GLN A O 1
ATOM 1850 N N . MET A 1 238 ? -13.757 48.417 29.461 1.00 10.52 239 MET A N 1
ATOM 1851 C CA . MET A 1 238 ? -14.690 48.861 28.455 1.00 12.07 239 MET A CA 1
ATOM 1852 C C . MET A 1 238 ? -16.094 48.787 29.001 1.00 11.75 239 MET A C 1
ATOM 1853 O O . MET A 1 238 ? -16.401 47.878 29.797 1.00 11.53 239 MET A O 1
ATOM 1858 N N . SER A 1 239 ? -16.955 49.690 28.562 1.00 10.45 240 SER A N 1
ATOM 1859 C CA . SER A 1 239 ? -18.327 49.597 29.020 1.00 11.11 240 SER A CA 1
ATOM 1860 C C . SER A 1 239 ? -18.956 48.303 28.498 1.00 10.51 240 SER A C 1
ATOM 1861 O O . SER A 1 239 ? -18.521 47.721 27.493 1.00 9.78 240 SER A O 1
ATOM 1864 N N . PRO A 1 240 ? -20.027 47.868 29.137 1.00 10.92 241 PRO A N 1
ATOM 1865 C CA . PRO A 1 240 ? -20.693 46.659 28.690 1.00 12.54 241 PRO A CA 1
ATOM 1866 C C . PRO A 1 240 ? -21.152 46.793 27.251 1.00 11.19 241 PRO A C 1
ATOM 1867 O O . PRO A 1 240 ? -21.038 45.843 26.463 1.00 10.17 241 PRO A O 1
ATOM 1871 N N . LEU A 1 241 ? -21.689 47.955 26.904 1.00 11.11 242 LEU A N 1
ATOM 1872 C CA . LEU A 1 241 ? -22.151 48.180 25.528 1.00 11.45 242 LEU A CA 1
ATOM 1873 C C . LEU A 1 241 ? -20.996 48.145 24.521 1.00 10.39 242 LEU A C 1
ATOM 1874 O O . LEU A 1 241 ? -21.099 47.524 23.444 1.00 10.89 242 LEU A O 1
ATOM 1879 N N . ALA A 1 242 ? -19.888 48.796 24.890 1.00 8.51 243 ALA A N 1
ATOM 1880 C CA . ALA A 1 242 ? -18.722 48.797 23.998 1.00 8.45 243 ALA A CA 1
ATOM 1881 C C . ALA A 1 242 ? -18.194 47.366 23.818 1.00 9.85 243 ALA A C 1
ATOM 1882 O O . ALA A 1 242 ? -17.856 46.963 22.684 1.00 9.50 243 ALA A O 1
ATOM 1884 N N . LEU A 1 243 ? -18.108 46.587 24.895 1.00 8.48 244 LEU A N 1
ATOM 1885 C CA . LEU A 1 243 ? -17.622 45.230 24.768 1.00 9.06 244 LEU A CA 1
ATOM 1886 C C . LEU A 1 243 ? -18.520 44.385 23.882 1.00 9.17 244 LEU A C 1
ATOM 1887 O O . LEU A 1 243 ? -18.060 43.620 23.042 1.00 9.10 244 LEU A O 1
ATOM 1892 N N . GLU A 1 244 ? -19.810 44.530 24.058 1.00 8.90 245 GLU A N 1
ATOM 1893 C CA . GLU A 1 244 ? -20.743 43.782 23.264 1.00 10.57 245 GLU A CA 1
ATOM 1894 C C . GLU A 1 244 ? -20.610 44.121 21.789 1.00 10.03 245 GLU A C 1
ATOM 1895 O O . GLU A 1 244 ? -20.598 43.270 20.913 1.00 10.70 245 GLU A O 1
ATOM 1901 N N . ARG A 1 245 ? -20.525 45.404 21.496 1.00 9.79 246 ARG A N 1
ATOM 1902 C CA . ARG A 1 245 ? -20.374 45.848 20.106 1.00 8.99 246 ARG A CA 1
ATOM 1903 C C . ARG A 1 245 ? -19.051 45.376 19.497 1.00 10.29 246 ARG A C 1
ATOM 1904 O O . ARG A 1 245 ? -18.966 44.971 18.313 1.00 9.54 246 ARG A O 1
ATOM 1912 N N . ALA A 1 246 ? -17.986 45.417 20.314 1.00 8.60 247 ALA A N 1
ATOM 1913 C CA . ALA A 1 246 ? -16.692 44.960 19.844 1.00 8.80 247 ALA A CA 1
ATOM 1914 C C . ALA A 1 246 ? -16.726 43.466 19.491 1.00 9.03 247 ALA A C 1
ATOM 1915 O O . ALA A 1 246 ? -16.183 43.030 18.473 1.00 8.12 247 ALA A O 1
ATOM 1917 N N . GLN A 1 247 ? -17.379 42.665 20.381 1.00 9.58 248 GLN A N 1
ATOM 1918 C CA . GLN A 1 247 ? -17.491 41.223 20.170 1.00 8.65 248 GLN A CA 1
ATOM 1919 C C . GLN A 1 247 ? -18.317 40.935 18.924 1.00 9.08 248 GLN A C 1
ATOM 1920 O O . GLN A 1 247 ? -18.010 40.034 18.142 1.00 9.82 248 GLN A O 1
ATOM 1926 N N . GLU A 1 248 ? -19.389 41.702 18.725 1.00 9.20 249 GLU A N 1
ATOM 1927 C CA . GLU A 1 248 ? -20.260 41.521 17.535 1.00 11.74 249 GLU A CA 1
ATOM 1928 C C . GLU A 1 248 ? -19.456 41.783 16.261 1.00 9.96 249 GLU A C 1
ATOM 1929 O O . GLU A 1 248 ? -19.519 41.029 15.265 1.00 10.93 249 GLU A O 1
ATOM 1935 N N . ILE A 1 249 ? -18.712 42.902 16.249 1.00 8.94 250 ILE A N 1
ATOM 1936 C CA . ILE A 1 249 ? -17.913 43.209 15.066 1.00 9.27 250 ILE A CA 1
ATOM 1937 C C . ILE A 1 249 ? -16.895 42.116 14.816 1.00 9.37 250 ILE A C 1
ATOM 1938 O O . ILE A 1 249 ? -16.735 41.649 13.666 1.00 9.78 250 ILE A O 1
ATOM 1943 N N . ALA A 1 250 ? -16.185 41.725 15.894 1.00 8.61 251 ALA A N 1
ATOM 1944 C CA . ALA A 1 250 ? -15.159 40.686 15.774 1.00 9.64 251 ALA A CA 1
ATOM 1945 C C . ALA A 1 250 ? -15.714 39.354 15.258 1.00 9.35 251 ALA A C 1
ATOM 1946 O O . ALA A 1 250 ? -15.148 38.703 14.380 1.00 9.21 251 ALA A O 1
ATOM 1948 N N . ARG A 1 251 ? -16.828 38.931 15.834 1.00 9.02 252 ARG A N 1
ATOM 1949 C CA . ARG A 1 251 ? -17.495 37.702 15.402 1.00 10.50 252 ARG A CA 1
ATOM 1950 C C . ARG A 1 251 ? -17.814 37.770 13.884 1.00 9.97 252 ARG A C 1
ATOM 1951 O O . ARG A 1 251 ? -17.510 36.842 13.113 1.00 10.80 252 ARG A O 1
ATOM 1966 N N . LYS A 1 252 ? -18.426 38.878 13.480 1.00 9.58 253 LYS A N 1
ATOM 1967 C CA . LYS A 1 252 ? -18.779 39.035 12.095 1.00 9.65 253 LYS A CA 1
ATOM 1968 C C . LYS A 1 252 ? -17.591 38.966 11.165 1.00 10.25 253 LYS A C 1
ATOM 1969 O O . LYS A 1 252 ? -17.631 38.286 10.127 1.00 10.27 253 LYS A O 1
ATOM 1975 N N . VAL A 1 253 ? -16.527 39.668 11.537 1.00 9.96 254 VAL A N 1
ATOM 1976 C CA . VAL A 1 253 ? -15.362 39.646 10.648 1.00 11.98 254 VAL A CA 1
ATOM 1977 C C . VAL A 1 253 ? -14.674 38.289 10.584 1.00 9.19 254 VAL A C 1
ATOM 1978 O O . VAL A 1 253 ? -14.290 37.854 9.499 1.00 9.96 254 VAL A O 1
ATOM 1985 N N . VAL A 1 254 ? -14.524 37.639 11.703 1.00 8.63 255 VAL A N 1
ATOM 1986 C CA . VAL A 1 254 ? -13.856 36.372 11.684 1.00 10.72 255 VAL A CA 1
ATOM 1987 C C . VAL A 1 254 ? -14.629 35.300 10.905 1.00 10.73 255 VAL A C 1
ATOM 1988 O O . VAL A 1 254 ? -14.011 34.448 10.191 1.00 10.26 255 VAL A O 1
ATOM 1995 N N . LEU A 1 255 ? -15.963 35.318 11.071 1.00 9.25 256 LEU A N 1
ATOM 1996 C CA . LEU A 1 255 ? -16.755 34.335 10.349 1.00 10.40 256 LEU A CA 1
ATOM 1997 C C . LEU A 1 255 ? -16.782 34.646 8.865 1.00 11.18 256 LEU A C 1
ATOM 1998 O O . LEU A 1 255 ? -16.828 33.727 8.007 1.00 12.45 256 LEU A O 1
ATOM 2003 N N . ALA A 1 256 ? -16.715 35.926 8.503 1.00 10.16 257 ALA A N 1
ATOM 2004 C CA . ALA A 1 256 ? -16.698 36.289 7.071 1.00 11.33 257 ALA A CA 1
ATOM 2005 C C . ALA A 1 256 ? -15.380 35.887 6.412 1.00 10.40 257 ALA A C 1
ATOM 2006 O O . ALA A 1 256 ? -15.343 35.449 5.265 1.00 12.02 257 ALA A O 1
ATOM 2008 N N . LEU A 1 257 ? -14.263 36.065 7.130 1.00 10.40 258 LEU A N 1
ATOM 2009 C CA . LEU A 1 257 ? -12.965 35.706 6.590 1.00 9.20 258 LEU A CA 1
ATOM 2010 C C . LEU A 1 257 ? -12.890 34.180 6.475 1.00 10.12 258 LEU A C 1
ATOM 2011 O O . LEU A 1 257 ? -12.336 33.695 5.489 1.00 10.45 258 LEU A O 1
ATOM 2016 N N . GLY A 1 258 ? -13.448 33.451 7.471 1.00 10.29 259 GLY A N 1
ATOM 2017 C CA . GLY A 1 258 ? -13.503 32.013 7.461 1.00 10.46 259 GLY A CA 1
ATOM 2018 C C . GLY A 1 258 ? -12.287 31.273 7.994 1.00 10.72 259 GLY A C 1
ATOM 2019 O O . GLY A 1 258 ? -11.148 31.774 8.039 1.00 11.47 259 GLY A O 1
ATOM 2020 N N . GLY A 1 259 ? -12.574 30.013 8.378 1.00 9.38 260 GLY A N 1
ATOM 2021 C CA . GLY A 1 259 ? -11.545 29.104 8.859 1.00 9.76 260 GLY A CA 1
ATOM 2022 C C . GLY A 1 259 ? -11.222 29.249 10.335 1.00 8.38 260 GLY A C 1
ATOM 2023 O O . GLY A 1 259 ? -11.503 30.250 11.006 1.00 9.44 260 GLY A O 1
ATOM 2024 N N . TYR A 1 260 ? -10.601 28.191 10.857 1.00 8.83 261 TYR A N 1
ATOM 2025 C CA . TYR A 1 260 ? -10.254 28.182 12.269 1.00 7.87 261 TYR A CA 1
ATOM 2026 C C . TYR A 1 260 ? -8.882 28.797 12.529 1.00 9.38 261 TYR A C 1
ATOM 2027 O O . TYR A 1 260 ? -7.900 28.578 11.790 1.00 9.02 261 TYR A O 1
ATOM 2036 N N . GLY A 1 261 ? -8.800 29.537 13.626 1.00 8.36 262 GLY A N 1
ATOM 2037 C CA . GLY A 1 261 ? -7.564 30.194 14.026 1.00 8.73 262 GLY A CA 1
ATOM 2038 C C . GLY A 1 261 ? -7.874 31.364 14.918 1.00 8.25 262 GLY A C 1
ATOM 2039 O O . GLY A 1 261 ? -9.043 31.671 15.197 1.00 8.60 262 GLY A O 1
ATOM 2040 N N . LEU A 1 262 ? -6.815 31.976 15.401 1.00 6.96 263 LEU A N 1
ATOM 2041 C CA . LEU A 1 262 ? -6.967 33.177 16.214 1.00 7.81 263 LEU A CA 1
ATOM 2042 C C . LEU A 1 262 ? -6.738 34.390 15.298 1.00 6.87 263 LEU A C 1
ATOM 2043 O O . LEU A 1 262 ? -5.809 34.405 14.490 1.00 7.82 263 LEU A O 1
ATOM 2048 N N . PHE A 1 263 ? -7.595 35.403 15.458 1.00 7.08 264 PHE A N 1
ATOM 2049 C CA . PHE A 1 263 ? -7.517 36.617 14.684 1.00 6.64 264 PHE A CA 1
ATOM 2050 C C . PHE A 1 263 ? -7.350 37.812 15.622 1.00 7.51 264 PHE A C 1
ATOM 2051 O O . PHE A 1 263 ? -7.950 37.866 16.710 1.00 8.14 264 PHE A O 1
ATOM 2059 N N . GLY A 1 264 ? -6.532 38.775 15.203 1.00 7.43 265 GLY A N 1
ATOM 2060 C CA . GLY A 1 264 ? -6.326 39.986 16.030 1.00 7.45 265 GLY A CA 1
ATOM 2061 C C . GLY A 1 264 ? -7.176 41.115 15.440 1.00 7.79 265 GLY A C 1
ATOM 2062 O O . GLY A 1 264 ? -6.772 41.747 14.435 1.00 7.76 265 GLY A O 1
ATOM 2063 N N . VAL A 1 265 ? -8.368 41.340 16.036 1.00 6.92 266 VAL A N 1
ATOM 2064 C CA . VAL A 1 265 ? -9.301 42.355 15.529 1.00 7.53 266 VAL A CA 1
ATOM 2065 C C . VAL A 1 265 ? -8.968 43.702 16.146 1.00 8.08 266 VAL A C 1
ATOM 2066 O O . VAL A 1 265 ? -9.165 43.882 17.334 1.00 7.87 266 VAL A O 1
ATOM 2070 N N . GLU A 1 266 ? -8.434 44.634 15.350 1.00 6.78 267 GLU A N 1
ATOM 2071 C CA . GLU A 1 266 ? -8.054 45.956 15.832 1.00 7.01 267 GLU A CA 1
ATOM 2072 C C . GLU A 1 266 ? -9.244 46.904 15.733 1.00 8.18 267 GLU A C 1
ATOM 2073 O O . GLU A 1 266 ? -9.850 47.042 14.656 1.00 7.64 267 GLU A O 1
ATOM 2079 N N . LEU A 1 267 ? -9.564 47.513 16.895 1.00 7.85 268 LEU A N 1
ATOM 2080 C CA . LEU A 1 267 ? -10.699 48.383 17.012 1.00 8.68 268 LEU A CA 1
ATOM 2081 C C . LEU A 1 267 ? -10.370 49.671 17.716 1.00 7.45 268 LEU A C 1
ATOM 2082 O O . LEU A 1 267 ? -9.455 49.753 18.533 1.00 9.05 268 LEU A O 1
ATOM 2087 N N . PHE A 1 268 ? -11.144 50.700 17.385 1.00 7.46 269 PHE A N 1
ATOM 2088 C CA . PHE A 1 268 ? -11.017 52.016 18.031 1.00 7.55 269 PHE A CA 1
ATOM 2089 C C . PHE A 1 268 ? -12.253 52.207 18.918 1.00 6.84 269 PHE A C 1
ATOM 2090 O O . PHE A 1 268 ? -13.382 51.902 18.485 1.00 9.18 269 PHE A O 1
ATOM 2098 N N . VAL A 1 269 ? -12.068 52.694 20.159 1.00 7.26 270 VAL A N 1
ATOM 2099 C CA . VAL A 1 269 ? -13.217 52.844 21.049 1.00 8.43 270 VAL A CA 1
ATOM 2100 C C . VAL A 1 269 ? -13.452 54.310 21.423 1.00 7.87 270 VAL A C 1
ATOM 2101 O O . VAL A 1 269 ? -12.516 55.017 21.863 1.00 8.35 270 VAL A O 1
ATOM 2105 N N . CYS A 1 270 ? -14.715 54.728 21.222 1.00 8.19 271 CYS A N 1
ATOM 2106 C CA . CYS A 1 270 ? -15.155 56.086 21.567 1.00 9.54 271 CYS A CA 1
ATOM 2107 C C . CYS A 1 270 ? -16.325 55.903 22.559 1.00 10.77 271 CYS A C 1
ATOM 2108 O O . CYS A 1 270 ? -17.478 55.793 22.108 1.00 11.04 271 CYS A O 1
ATOM 2111 N N . GLY A 1 271 ? -16.004 55.806 23.856 1.00 10.18 272 GLY A N 1
ATOM 2112 C CA . GLY A 1 271 ? -17.037 55.584 24.852 1.00 10.55 272 GLY A CA 1
ATOM 2113 C C . GLY A 1 271 ? -17.703 54.215 24.610 1.00 9.38 272 GLY A C 1
ATOM 2114 O O . GLY A 1 271 ? -17.094 53.156 24.713 1.00 11.25 272 GLY A O 1
ATOM 2115 N N . ASP A 1 272 ? -18.987 54.215 24.258 1.00 9.62 273 ASP A N 1
ATOM 2116 C CA . ASP A 1 272 ? -19.719 53.021 23.986 1.00 10.44 273 ASP A CA 1
ATOM 2117 C C . ASP A 1 272 ? -19.667 52.611 22.518 1.00 10.61 273 ASP A C 1
ATOM 2118 O O . ASP A 1 272 ? -20.172 51.526 22.185 1.00 12.05 273 ASP A O 1
ATOM 2123 N N . GLU A 1 273 ? -19.141 53.482 21.648 1.00 10.49 274 GLU A N 1
ATOM 2124 C CA . GLU A 1 273 ? -19.059 53.226 20.216 1.00 11.65 274 GLU A CA 1
ATOM 2125 C C . GLU A 1 273 ? -17.750 52.551 19.846 1.00 12.44 274 GLU A C 1
ATOM 2126 O O . GLU A 1 273 ? -16.686 52.900 20.383 1.00 11.75 274 GLU A O 1
ATOM 2132 N N . VAL A 1 274 ? -17.819 51.596 18.918 1.00 9.85 275 VAL A N 1
ATOM 2133 C CA . VAL A 1 274 ? -16.610 50.867 18.518 1.00 9.33 275 VAL A CA 1
ATOM 2134 C C . VAL A 1 274 ? -16.488 50.917 16.989 1.00 8.61 275 VAL A C 1
ATOM 2135 O O . VAL A 1 274 ? -17.475 50.718 16.299 1.00 11.32 275 VAL A O 1
ATOM 2139 N N . ILE A 1 275 ? -15.304 51.193 16.516 1.00 8.41 276 ILE A N 1
ATOM 2140 C CA . ILE A 1 275 ? -15.030 51.296 15.113 1.00 7.68 276 ILE A CA 1
ATOM 2141 C C . ILE A 1 275 ? -14.005 50.249 14.705 1.00 9.08 276 ILE A C 1
ATOM 2142 O O . ILE A 1 275 ? -12.966 50.067 15.363 1.00 9.47 276 ILE A O 1
ATOM 2147 N N . PHE A 1 276 ? -14.288 49.555 13.603 1.00 7.61 277 PHE A N 1
ATOM 2148 C CA . PHE A 1 276 ? -13.350 48.554 13.128 1.00 7.69 277 PHE A CA 1
ATOM 2149 C C . PHE A 1 276 ? -12.212 49.210 12.361 1.00 8.87 277 PHE A C 1
ATOM 2150 O O . PHE A 1 276 ? -12.431 50.113 11.522 1.00 9.38 277 PHE A O 1
ATOM 2158 N N . SER A 1 277 ? -10.970 48.781 12.612 1.00 7.95 278 SER A N 1
ATOM 2159 C CA . SER A 1 277 ? -9.810 49.283 11.907 1.00 7.53 278 SER A CA 1
ATOM 2160 C C . SER A 1 277 ? -9.218 48.257 10.963 1.00 7.56 278 SER A C 1
ATOM 2161 O O . SER A 1 277 ? -9.145 48.494 9.760 1.00 9.41 278 SER A O 1
ATOM 2164 N N . GLU A 1 278 ? -8.789 47.101 11.456 1.00 7.88 279 GLU A N 1
ATOM 2165 C CA . GLU A 1 278 ? -8.209 46.064 10.587 1.00 8.53 279 GLU A CA 1
ATOM 2166 C C . GLU A 1 278 ? -8.170 44.757 11.377 1.00 7.89 279 GLU A C 1
ATOM 2167 O O . GLU A 1 278 ? -8.555 44.712 12.556 1.00 8.67 279 GLU A O 1
ATOM 2173 N N . VAL A 1 279 ? -7.721 43.674 10.711 1.00 7.76 280 VAL A N 1
ATOM 2174 C CA . VAL A 1 279 ? -7.669 42.416 11.420 1.00 7.88 280 VAL A CA 1
ATOM 2175 C C . VAL A 1 279 ? -6.540 41.551 10.930 1.00 8.42 280 VAL A C 1
ATOM 2176 O O . VAL A 1 279 ? -6.392 41.356 9.706 1.00 10.11 280 VAL A O 1
ATOM 2180 N N . SER A 1 280 ? -5.750 41.007 11.885 1.00 8.00 281 SER A N 1
ATOM 2181 C CA . SER A 1 280 ? -4.702 40.081 11.483 1.00 8.11 281 SER A CA 1
ATOM 2182 C C . SER A 1 280 ? -5.349 38.681 11.447 1.00 7.67 281 SER A C 1
ATOM 2183 O O . SER A 1 280 ? -6.002 38.246 12.411 1.00 9.12 281 SER A O 1
ATOM 2186 N N . PRO A 1 281 ? -5.196 37.897 10.363 1.00 7.59 282 PRO A N 1
ATOM 2187 C CA . PRO A 1 281 ? -5.821 36.565 10.337 1.00 9.22 282 PRO A CA 1
ATOM 2188 C C . PRO A 1 281 ? -4.838 35.558 10.982 1.00 7.59 282 PRO A C 1
ATOM 2189 O O . PRO A 1 281 ? -4.498 34.517 10.395 1.00 9.48 282 PRO A O 1
ATOM 2193 N N . ARG A 1 282 ? -4.331 35.910 12.187 1.00 7.69 283 ARG A N 1
ATOM 2194 C CA . ARG A 1 282 ? -3.319 35.186 12.907 1.00 6.93 283 ARG A CA 1
ATOM 2195 C C . ARG A 1 282 ? -3.036 35.984 14.151 1.00 7.65 283 ARG A C 1
ATOM 2196 O O . ARG A 1 282 ? -3.554 37.117 14.318 1.00 7.68 283 ARG A O 1
ATOM 2204 N N . PRO A 1 283 ? -2.177 35.429 15.054 1.00 7.57 284 PRO A N 1
ATOM 2205 C CA . PRO A 1 283 ? -1.794 36.166 16.264 1.00 6.83 284 PRO A CA 1
ATOM 2206 C C . PRO A 1 283 ? -1.226 37.552 15.903 1.00 7.92 284 PRO A C 1
ATOM 2207 O O . PRO A 1 283 ? -0.581 37.737 14.882 1.00 7.92 284 PRO A O 1
ATOM 2211 N N . HIS A 1 284 ? -1.497 38.497 16.799 1.00 6.98 285 HIS A N 1
ATOM 2212 C CA . HIS A 1 284 ? -1.109 39.894 16.644 1.00 6.61 285 HIS A CA 1
ATOM 2213 C C . HIS A 1 284 ? -0.040 40.284 17.650 1.00 7.77 285 HIS A C 1
ATOM 2214 O O . HIS A 1 284 ? -0.033 39.797 18.799 1.00 7.43 285 HIS A O 1
ATOM 2221 N N . ASP A 1 285 ? 0.874 41.192 17.276 1.00 6.57 286 ASP A N 1
ATOM 2222 C CA . ASP A 1 285 ? 1.952 41.529 18.201 1.00 7.50 286 ASP A CA 1
ATOM 2223 C C . ASP A 1 285 ? 1.493 42.056 19.564 1.00 7.61 286 ASP A C 1
ATOM 2224 O O . ASP A 1 285 ? 2.078 41.681 20.608 1.00 7.77 286 ASP A O 1
ATOM 2229 N N . THR A 1 286 ? 0.453 42.885 19.561 1.00 6.74 287 THR A N 1
ATOM 2230 C CA . THR A 1 286 ? -0.025 43.427 20.822 1.00 7.34 287 THR A CA 1
ATOM 2231 C C . THR A 1 286 ? -0.477 42.305 21.771 1.00 7.60 287 THR A C 1
ATOM 2232 O O . THR A 1 286 ? -0.489 42.465 23.003 1.00 7.98 287 THR A O 1
ATOM 2236 N N . GLY A 1 287 ? -0.854 41.158 21.205 1.00 7.17 288 GLY A N 1
ATOM 2237 C CA . GLY A 1 287 ? -1.296 40.011 21.965 1.00 6.74 288 GLY A CA 1
ATOM 2238 C C . GLY A 1 287 ? -0.168 39.297 22.684 1.00 6.43 288 GLY A C 1
ATOM 2239 O O . GLY A 1 287 ? -0.426 38.316 23.373 1.00 6.52 288 GLY A O 1
ATOM 2240 N N . MET A 1 288 ? 1.067 39.763 22.555 1.00 6.32 289 MET A N 1
ATOM 2241 C CA . MET A 1 288 ? 2.174 39.132 23.312 1.00 7.39 289 MET A CA 1
ATOM 2242 C C . MET A 1 288 ? 1.939 39.246 24.815 1.00 6.32 289 MET A C 1
ATOM 2243 O O . MET A 1 288 ? 2.491 38.459 25.563 1.00 7.58 289 MET A O 1
ATOM 2248 N N . VAL A 1 289 ? 1.105 40.160 25.277 1.00 6.76 290 VAL A N 1
ATOM 2249 C CA . VAL A 1 289 ? 0.813 40.234 26.710 1.00 6.19 290 VAL A CA 1
ATOM 2250 C C . VAL A 1 289 ? 0.227 38.893 27.190 1.00 6.10 290 VAL A C 1
ATOM 2251 O O . VAL A 1 289 ? 0.371 38.509 28.368 1.00 6.41 290 VAL A O 1
ATOM 2255 N N . THR A 1 290 ? -0.444 38.157 26.307 1.00 7.06 291 THR A N 1
ATOM 2256 C CA . THR A 1 290 ? -1.052 36.869 26.674 1.00 6.88 291 THR A CA 1
ATOM 2257 C C . THR A 1 290 ? -0.022 35.793 26.991 1.00 7.17 291 THR A C 1
ATOM 2258 O O . THR A 1 290 ? -0.425 34.717 27.472 1.00 7.83 291 THR A O 1
ATOM 2262 N N . LEU A 1 291 ? 1.252 36.067 26.756 1.00 6.31 292 LEU A N 1
ATOM 2263 C CA . LEU A 1 291 ? 2.322 35.162 27.125 1.00 7.27 292 LEU A CA 1
ATOM 2264 C C . LEU A 1 291 ? 2.413 35.133 28.659 1.00 7.79 292 LEU A C 1
ATOM 2265 O O . LEU A 1 291 ? 2.915 34.172 29.184 1.00 10.99 292 LEU A O 1
ATOM 2270 N N . ILE A 1 292 ? 1.921 36.151 29.369 1.00 7.16 293 ILE A N 1
ATOM 2271 C CA . ILE A 1 292 ? 1.945 36.120 30.809 1.00 6.40 293 ILE A CA 1
ATOM 2272 C C . ILE A 1 292 ? 0.544 36.174 31.373 1.00 6.53 293 ILE A C 1
ATOM 2273 O O . ILE A 1 292 ? 0.288 35.732 32.487 1.00 8.48 293 ILE A O 1
ATOM 2278 N N . SER A 1 293 ? -0.405 36.730 30.598 1.00 7.56 294 SER A N 1
ATOM 2279 C CA . SER A 1 293 ? -1.742 36.995 31.134 1.00 8.20 294 SER A CA 1
ATOM 2280 C C . SER A 1 293 ? -2.837 35.944 31.070 1.00 9.38 294 SER A C 1
ATOM 2281 O O . SER A 1 293 ? -3.918 36.141 31.646 1.00 10.91 294 SER A O 1
ATOM 2284 N N . GLN A 1 294 ? -2.589 34.869 30.322 1.00 8.58 295 GLN A N 1
ATOM 2285 C CA . GLN A 1 294 ? -3.587 33.845 30.139 1.00 8.23 295 GLN A CA 1
ATOM 2286 C C . GLN A 1 294 ? -2.979 32.457 30.314 1.00 8.28 295 GLN A C 1
ATOM 2287 O O . GLN A 1 294 ? -1.782 32.261 30.164 1.00 9.27 295 GLN A O 1
ATOM 2293 N N . ASP A 1 295 ? -3.865 31.488 30.576 1.00 7.48 296 ASP A N 1
ATOM 2294 C CA . ASP A 1 295 ? -3.410 30.133 30.661 1.00 7.85 296 ASP A CA 1
ATOM 2295 C C . ASP A 1 295 ? -2.936 29.699 29.281 1.00 9.06 296 ASP A C 1
ATOM 2296 O O . ASP A 1 295 ? -1.917 29.020 29.161 1.00 11.08 296 ASP A O 1
ATOM 2301 N N . LEU A 1 296 ? -3.699 30.084 28.257 1.00 8.10 297 LEU A N 1
ATOM 2302 C CA . LEU A 1 296 ? -3.369 29.721 26.871 1.00 9.62 297 LEU A CA 1
ATOM 2303 C C . LEU A 1 296 ? -3.026 31.028 26.172 1.00 7.55 297 LEU A C 1
ATOM 2304 O O . LEU A 1 296 ? -3.867 31.924 26.088 1.00 8.58 297 LEU A O 1
ATOM 2309 N N . SER A 1 297 ? -1.789 31.156 25.707 1.00 7.87 298 SER A N 1
ATOM 2310 C CA . SER A 1 297 ? -1.439 32.382 25.018 1.00 6.63 298 SER A CA 1
ATOM 2311 C C . SER A 1 297 ? -2.170 32.441 23.689 1.00 6.59 298 SER A C 1
ATOM 2312 O O . SER A 1 297 ? -2.744 31.445 23.212 1.00 6.87 298 SER A O 1
ATOM 2315 N N . GLU A 1 298 ? -2.130 33.607 23.027 1.00 5.99 299 GLU A N 1
ATOM 2316 C CA . GLU A 1 298 ? -2.778 33.716 21.718 1.00 5.98 299 GLU A CA 1
ATOM 2317 C C . GLU A 1 298 ? -2.179 32.698 20.751 1.00 6.01 299 GLU A C 1
ATOM 2318 O O . GLU A 1 298 ? -2.870 32.267 19.805 1.00 6.94 299 GLU A O 1
ATOM 2324 N N . PHE A 1 299 ? -0.890 32.330 20.973 1.00 6.87 300 PHE A N 1
ATOM 2325 C CA . PHE A 1 299 ? -0.217 31.365 20.091 1.00 6.96 300 PHE A CA 1
ATOM 2326 C C . PHE A 1 299 ? -0.743 29.946 20.347 1.00 7.39 300 PHE A C 1
ATOM 2327 O O . PHE A 1 299 ? -0.980 29.213 19.390 1.00 7.16 300 PHE A O 1
ATOM 2335 N N . ALA A 1 300 ? -0.896 29.603 21.643 1.00 6.59 301 ALA A N 1
ATOM 2336 C CA . ALA A 1 300 ? -1.426 28.296 21.981 1.00 7.21 301 ALA A CA 1
ATOM 2337 C C . ALA A 1 300 ? -2.881 28.187 21.463 1.00 6.75 301 ALA A C 1
ATOM 2338 O O . ALA A 1 300 ? -3.282 27.117 21.006 1.00 7.63 301 ALA A O 1
ATOM 2340 N N . LEU A 1 301 ? -3.652 29.277 21.532 1.00 6.43 302 LEU A N 1
ATOM 2341 C CA . LEU A 1 301 ? -5.030 29.269 21.055 1.00 6.96 302 LEU A CA 1
ATOM 2342 C C . LEU A 1 301 ? -5.107 29.112 19.544 1.00 6.99 302 LEU A C 1
ATOM 2343 O O . LEU A 1 301 ? -5.991 28.430 19.023 1.00 7.59 302 LEU A O 1
ATOM 2348 N N . HIS A 1 302 ? -4.170 29.757 18.811 1.00 7.07 303 HIS A N 1
ATOM 2349 C CA . HIS A 1 302 ? -4.180 29.657 17.352 1.00 6.59 303 HIS A CA 1
ATOM 2350 C C . HIS A 1 302 ? -3.967 28.195 16.943 1.00 7.28 303 HIS A C 1
ATOM 2351 O O . HIS A 1 302 ? -4.695 27.680 16.087 1.00 7.04 303 HIS A O 1
ATOM 2358 N N . VAL A 1 303 ? -2.965 27.541 17.598 1.00 6.84 304 VAL A N 1
ATOM 2359 C CA . VAL A 1 303 ? -2.660 26.158 17.311 1.00 5.87 304 VAL A CA 1
ATOM 2360 C C . VAL A 1 303 ? -3.818 25.243 17.678 1.00 7.00 304 VAL A C 1
ATOM 2361 O O . VAL A 1 303 ? -4.205 24.369 16.874 1.00 7.49 304 VAL A O 1
ATOM 2365 N N . ARG A 1 304 ? -4.370 25.427 18.874 1.00 6.97 305 ARG A N 1
ATOM 2366 C CA . ARG A 1 304 ? -5.485 24.608 19.302 1.00 7.33 305 ARG A CA 1
ATOM 2367 C C . ARG A 1 304 ? -6.605 24.697 18.265 1.00 7.33 305 ARG A C 1
ATOM 2368 O O . ARG A 1 304 ? -7.147 23.683 17.799 1.00 8.52 305 ARG A O 1
ATOM 2376 N N . ALA A 1 305 ? -6.930 25.938 17.874 1.00 7.44 306 ALA A N 1
ATOM 2377 C CA . ALA A 1 305 ? -7.998 26.134 16.905 1.00 7.34 306 ALA A CA 1
ATOM 2378 C C . ALA A 1 305 ? -7.693 25.569 15.540 1.00 8.18 306 ALA A C 1
ATOM 2379 O O . ALA A 1 305 ? -8.521 24.854 14.946 1.00 9.12 306 ALA A O 1
ATOM 2381 N N . PHE A 1 306 ? -6.536 25.863 14.968 1.00 7.26 307 PHE A N 1
ATOM 2382 C CA . PHE A 1 306 ? -6.298 25.361 13.601 1.00 8.03 307 PHE A CA 1
ATOM 2383 C C . PHE A 1 306 ? -6.178 23.856 13.510 1.00 8.03 307 PHE A C 1
ATOM 2384 O O . PHE A 1 306 ? -6.434 23.315 12.438 1.00 9.26 307 PHE A O 1
ATOM 2392 N N . LEU A 1 307 ? -5.760 23.209 14.582 1.00 7.33 308 LEU A N 1
ATOM 2393 C CA . LEU A 1 307 ? -5.674 21.752 14.588 1.00 9.52 308 LEU A CA 1
ATOM 2394 C C . LEU A 1 307 ? -7.090 21.122 14.710 1.00 11.28 308 LEU A C 1
ATOM 2395 O O . LEU A 1 307 ? -7.233 19.872 14.660 1.00 12.30 308 LEU A O 1
ATOM 2400 N N . GLY A 1 308 ? -8.132 21.933 14.842 1.00 9.23 309 GLY A N 1
ATOM 2401 C CA . GLY A 1 308 ? -9.493 21.434 14.934 1.00 10.87 309 GLY A CA 1
ATOM 2402 C C . GLY A 1 308 ? -9.919 21.003 16.327 1.00 12.86 309 GLY A C 1
ATOM 2403 O O . GLY A 1 308 ? -10.909 20.285 16.500 1.00 13.62 309 GLY A O 1
ATOM 2404 N N . LEU A 1 309 ? -9.200 21.457 17.332 1.00 8.82 310 LEU A N 1
ATOM 2405 C CA . LEU A 1 309 ? -9.539 21.103 18.688 1.00 9.13 310 LEU A CA 1
ATOM 2406 C C . LEU A 1 309 ? -10.432 22.200 19.309 1.00 9.83 310 LEU A C 1
ATOM 2407 O O . LEU A 1 309 ? -10.359 23.383 18.932 1.00 9.61 310 LEU A O 1
ATOM 2412 N N . PRO A 1 310 ? -11.264 21.850 20.290 1.00 9.98 311 PRO A N 1
ATOM 2413 C CA . PRO A 1 310 ? -12.117 22.861 20.933 1.00 10.32 311 PRO A CA 1
ATOM 2414 C C . PRO A 1 310 ? -11.317 23.740 21.882 1.00 11.40 311 PRO A C 1
ATOM 2415 O O . PRO A 1 310 ? -10.401 23.311 22.596 1.00 10.89 311 PRO A O 1
ATOM 2419 N N . VAL A 1 311 ? -11.695 25.046 21.909 1.00 11.32 312 VAL A N 1
ATOM 2420 C CA . VAL A 1 311 ? -11.016 25.945 22.802 1.00 9.57 312 VAL A CA 1
ATOM 2421 C C . VAL A 1 311 ? -11.487 25.706 24.228 1.00 11.17 312 VAL A C 1
ATOM 2422 O O . VAL A 1 311 ? -10.702 25.658 25.169 1.00 11.32 312 VAL A O 1
ATOM 2426 N N . GLY A 1 312 ? -12.806 25.588 24.381 1.00 10.15 313 GLY A N 1
ATOM 2427 C CA . GLY A 1 312 ? -13.362 25.365 25.699 1.00 11.39 313 GLY A CA 1
ATOM 2428 C C . GLY A 1 312 ? -13.516 26.656 26.450 1.00 10.68 313 GLY A C 1
ATOM 2429 O O . GLY A 1 312 ? -14.630 27.107 26.730 1.00 14.38 313 GLY A O 1
ATOM 2430 N N . GLY A 1 313 ? -12.400 27.286 26.766 1.00 10.84 314 GLY A N 1
ATOM 2431 C CA . GLY A 1 313 ? -12.455 28.563 27.488 1.00 11.96 314 GLY A CA 1
ATOM 2432 C C . GLY A 1 313 ? -11.035 29.089 27.680 1.00 10.90 314 GLY A C 1
ATOM 2433 O O . GLY A 1 313 ? -10.068 28.353 27.507 1.00 11.53 314 GLY A O 1
ATOM 2434 N N . ILE A 1 314 ? -10.945 30.347 28.046 1.00 9.94 315 ILE A N 1
ATOM 2435 C CA . ILE A 1 314 ? -9.661 31.010 28.234 1.00 9.52 315 ILE A CA 1
ATOM 2436 C C . ILE A 1 314 ? -9.638 31.671 29.601 1.00 10.01 315 ILE A C 1
ATOM 2437 O O . ILE A 1 314 ? -10.552 32.407 29.950 1.00 10.16 315 ILE A O 1
ATOM 2442 N N . ARG A 1 315 ? -8.575 31.411 30.374 1.00 10.04 316 ARG A N 1
ATOM 2443 C CA . ARG A 1 315 ? -8.429 31.996 31.701 1.00 9.18 316 ARG A CA 1
ATOM 2444 C C . ARG A 1 315 ? -7.527 33.219 31.620 1.00 10.26 316 ARG A C 1
ATOM 2445 O O . ARG A 1 315 ? -6.463 33.160 30.964 1.00 11.18 316 ARG A O 1
ATOM 2453 N N . GLN A 1 316 ? -7.951 34.314 32.251 1.00 9.51 317 GLN A N 1
ATOM 2454 C CA . GLN A 1 316 ? -7.212 35.561 32.303 1.00 9.29 317 GLN A CA 1
ATOM 2455 C C . GLN A 1 316 ? -6.770 35.709 33.778 1.00 10.83 317 GLN A C 1
ATOM 2456 O O . GLN A 1 316 ? -7.584 35.660 34.694 1.00 10.82 317 GLN A O 1
ATOM 2462 N N . TYR A 1 317 ? -5.474 35.877 34.014 1.00 10.91 318 TYR A N 1
ATOM 2463 C CA . TYR A 1 317 ? -4.913 35.909 35.364 1.00 10.25 318 TYR A CA 1
ATOM 2464 C C . TYR A 1 317 ? -4.921 37.192 36.149 1.00 14.49 318 TYR A C 1
ATOM 2465 O O . TYR A 1 317 ? -4.469 37.173 37.326 1.00 16.95 318 TYR A O 1
ATOM 2474 N N . GLY A 1 318 ? -5.424 38.273 35.568 1.00 9.51 319 GLY A N 1
ATOM 2475 C CA . GLY A 1 318 ? -5.468 39.561 36.245 1.00 9.94 319 GLY A CA 1
ATOM 2476 C C . GLY A 1 318 ? -4.718 40.572 35.397 1.00 9.03 319 GLY A C 1
ATOM 2477 O O . GLY A 1 318 ? -4.203 40.268 34.304 1.00 9.59 319 GLY A O 1
ATOM 2478 N N . PRO A 1 319 ? -4.632 41.787 35.875 1.00 8.64 320 PRO A N 1
ATOM 2479 C CA . PRO A 1 319 ? -3.974 42.856 35.159 1.00 9.01 320 PRO A CA 1
ATOM 2480 C C . PRO A 1 319 ? -2.543 42.537 34.730 1.00 7.94 320 PRO A C 1
ATOM 2481 O O . PRO A 1 319 ? -1.732 42.082 35.540 1.00 8.26 320 PRO A O 1
ATOM 2485 N N . ALA A 1 320 ? -2.266 42.786 33.439 1.00 8.33 321 ALA A N 1
ATOM 2486 C CA . ALA A 1 320 ? -0.965 42.475 32.867 1.00 7.75 321 ALA A CA 1
ATOM 2487 C C . ALA A 1 320 ? -0.594 43.437 31.724 1.00 6.20 321 ALA A C 1
ATOM 2488 O O . ALA A 1 320 ? -1.472 44.102 31.170 1.00 7.61 321 ALA A O 1
ATOM 2490 N N . ALA A 1 321 ? 0.689 43.473 31.411 1.00 6.46 322 ALA A N 1
ATOM 2491 C CA . ALA A 1 321 ? 1.107 44.340 30.336 1.00 6.77 322 ALA A CA 1
ATOM 2492 C C . ALA A 1 321 ? 2.336 43.790 29.667 1.00 7.83 322 ALA A C 1
ATOM 2493 O O . ALA A 1 321 ? 3.056 42.981 30.261 1.00 8.02 322 ALA A O 1
ATOM 2495 N N . SER A 1 322 ? 2.562 44.250 28.418 1.00 6.53 323 SER A N 1
ATOM 2496 C CA . SER A 1 322 ? 3.769 43.975 27.688 1.00 6.48 323 SER A CA 1
ATOM 2497 C C . SER A 1 322 ? 4.394 45.344 27.308 1.00 7.09 323 SER A C 1
ATOM 2498 O O . SER A 1 322 ? 3.659 46.327 27.153 1.00 8.64 323 SER A O 1
ATOM 2501 N N . ALA A 1 323 ? 5.723 45.408 27.156 1.00 7.92 324 ALA A N 1
ATOM 2502 C CA . ALA A 1 323 ? 6.377 46.657 26.757 1.00 7.31 324 ALA A CA 1
ATOM 2503 C C . ALA A 1 323 ? 7.508 46.233 25.899 1.00 7.64 324 ALA A C 1
ATOM 2504 O O . ALA A 1 323 ? 8.267 45.350 26.280 1.00 8.63 324 ALA A O 1
ATOM 2506 N N . VAL A 1 324 ? 7.653 46.816 24.703 1.00 7.91 325 VAL A N 1
ATOM 2507 C CA . VAL A 1 324 ? 8.694 46.361 23.816 1.00 8.92 325 VAL A CA 1
ATOM 2508 C C . VAL A 1 324 ? 10.103 46.817 24.126 1.00 8.77 325 VAL A C 1
ATOM 2509 O O . VAL A 1 324 ? 10.328 47.857 24.769 1.00 9.75 325 VAL A O 1
ATOM 2513 N N . ILE A 1 325 ? 11.026 46.012 23.666 1.00 8.23 326 ILE A N 1
ATOM 2514 C CA . ILE A 1 325 ? 12.454 46.314 23.740 1.00 9.61 326 ILE A CA 1
ATOM 2515 C C . ILE A 1 325 ? 12.740 46.686 22.282 1.00 9.67 326 ILE A C 1
ATOM 2516 O O . ILE A 1 325 ? 12.815 45.794 21.401 1.00 11.41 326 ILE A O 1
ATOM 2521 N N . LEU A 1 326 ? 12.841 48.012 22.030 1.00 10.07 327 LEU A N 1
ATOM 2522 C CA . LEU A 1 326 ? 12.981 48.571 20.691 1.00 11.31 327 LEU A CA 1
ATOM 2523 C C . LEU A 1 326 ? 14.185 49.487 20.525 1.00 11.44 327 LEU A C 1
ATOM 2524 O O . LEU A 1 326 ? 14.058 50.726 20.479 1.00 13.76 327 LEU A O 1
ATOM 2529 N N . PRO A 1 327 ? 15.349 48.865 20.442 1.00 11.46 328 PRO A N 1
ATOM 2530 C CA . PRO A 1 327 ? 16.599 49.614 20.318 1.00 11.62 328 PRO A CA 1
ATOM 2531 C C . PRO A 1 327 ? 16.788 50.137 18.919 1.00 14.44 328 PRO A C 1
ATOM 2532 O O . PRO A 1 327 ? 16.068 49.778 17.994 1.00 13.47 328 PRO A O 1
ATOM 2536 N N . GLN A 1 328 ? 17.800 50.992 18.771 1.00 13.61 329 GLN A N 1
ATOM 2537 C CA . GLN A 1 328 ? 18.137 51.548 17.465 1.00 14.86 329 GLN A CA 1
ATOM 2538 C C . GLN A 1 328 ? 19.639 51.396 17.305 1.00 15.58 329 GLN A C 1
ATOM 2539 O O . GLN A 1 328 ? 20.423 52.057 17.982 1.00 17.31 329 GLN A O 1
ATOM 2545 N N . LEU A 1 329 ? 20.059 50.472 16.457 1.00 12.78 330 LEU A N 1
ATOM 2546 C CA . LEU A 1 329 ? 21.453 50.194 16.214 1.00 14.66 330 LEU A CA 1
ATOM 2547 C C . LEU A 1 329 ? 21.602 49.368 14.954 1.00 13.85 330 LEU A C 1
ATOM 2548 O O . LEU A 1 329 ? 20.636 48.890 14.354 1.00 15.39 330 LEU A O 1
ATOM 2553 N N . THR A 1 330 ? 22.857 49.222 14.560 1.00 15.28 331 THR A N 1
ATOM 2554 C CA . THR A 1 330 ? 23.192 48.452 13.387 1.00 14.99 331 THR A CA 1
ATOM 2555 C C . THR A 1 330 ? 24.171 47.446 13.857 1.00 16.16 331 THR A C 1
ATOM 2556 O O . THR A 1 330 ? 25.254 47.820 14.255 1.00 16.59 331 THR A O 1
ATOM 2560 N N . SER A 1 331 ? 23.805 46.173 13.857 1.00 13.12 332 SER A N 1
ATOM 2561 C CA . SER A 1 331 ? 24.725 45.152 14.353 1.00 12.01 332 SER A CA 1
ATOM 2562 C C . SER A 1 331 ? 24.236 43.772 13.911 1.00 11.75 332 SER A C 1
ATOM 2563 O O . SER A 1 331 ? 23.036 43.571 13.706 1.00 13.84 332 SER A O 1
ATOM 2566 N N . GLN A 1 332 ? 25.161 42.858 13.846 1.00 11.85 333 GLN A N 1
ATOM 2567 C CA . GLN A 1 332 ? 24.833 41.486 13.533 1.00 12.40 333 GLN A CA 1
ATOM 2568 C C . GLN A 1 332 ? 25.283 40.616 14.683 1.00 11.61 333 GLN A C 1
ATOM 2569 O O . GLN A 1 332 ? 25.496 39.444 14.528 1.00 13.71 333 GLN A O 1
ATOM 2575 N N . ASN A 1 333 ? 25.425 41.207 15.882 1.00 12.27 334 ASN A N 1
ATOM 2576 C CA . ASN A 1 333 ? 25.890 40.449 17.060 1.00 11.82 334 ASN A CA 1
ATOM 2577 C C . ASN A 1 333 ? 25.434 41.138 18.322 1.00 13.81 334 ASN A C 1
ATOM 2578 O O . ASN A 1 333 ? 26.248 41.569 19.142 1.00 14.22 334 ASN A O 1
ATOM 2583 N N . VAL A 1 334 ? 24.119 41.267 18.449 1.00 10.45 335 VAL A N 1
ATOM 2584 C CA . VAL A 1 334 ? 23.526 41.971 19.540 1.00 11.45 335 VAL A CA 1
ATOM 2585 C C . VAL A 1 334 ? 23.606 41.257 20.876 1.00 10.89 335 VAL A C 1
ATOM 2586 O O . VAL A 1 334 ? 23.387 40.043 20.952 1.00 10.80 335 VAL A O 1
ATOM 2590 N N . THR A 1 335 ? 23.910 42.020 21.938 1.00 10.80 336 THR A N 1
ATOM 2591 C CA . THR A 1 335 ? 23.968 41.482 23.300 1.00 8.37 336 THR A CA 1
ATOM 2592 C C . THR A 1 335 ? 23.011 42.276 24.184 1.00 9.85 336 THR A C 1
ATOM 2593 O O . THR A 1 335 ? 22.641 43.417 23.902 1.00 10.15 336 THR A O 1
ATOM 2597 N N . PHE A 1 336 ? 22.584 41.623 25.290 1.00 10.96 337 PHE A N 1
ATOM 2598 C CA . PHE A 1 336 ? 21.631 42.204 26.215 1.00 9.69 337 PHE A CA 1
ATOM 2599 C C . PHE A 1 336 ? 22.203 42.085 27.633 1.00 11.38 337 PHE A C 1
ATOM 2600 O O . PHE A 1 336 ? 22.367 40.951 28.146 1.00 10.46 337 PHE A O 1
ATOM 2608 N N . ASP A 1 337 ? 22.552 43.229 28.239 1.00 10.39 338 ASP A N 1
ATOM 2609 C CA . ASP A 1 337 ? 23.126 43.182 29.584 1.00 9.79 338 ASP A CA 1
ATOM 2610 C C . ASP A 1 337 ? 22.105 43.757 30.574 1.00 10.32 338 ASP A C 1
ATOM 2611 O O . ASP A 1 337 ? 21.056 44.275 30.222 1.00 9.84 338 ASP A O 1
ATOM 2616 N N . ASN A 1 338 ? 22.452 43.624 31.866 1.00 10.08 339 ASN A N 1
ATOM 2617 C CA . ASN A 1 338 ? 21.613 44.110 32.942 1.00 10.30 339 ASN A CA 1
ATOM 2618 C C . ASN A 1 338 ? 20.263 43.345 33.018 1.00 8.13 339 ASN A C 1
ATOM 2619 O O . ASN A 1 338 ? 19.294 43.846 33.548 1.00 9.64 339 ASN A O 1
ATOM 2624 N N . VAL A 1 339 ? 20.248 42.118 32.467 1.00 10.94 340 VAL A N 1
ATOM 2625 C CA . VAL A 1 339 ? 19.025 41.315 32.451 1.00 8.88 340 VAL A CA 1
ATOM 2626 C C . VAL A 1 339 ? 18.554 40.997 33.882 1.00 11.61 340 VAL A C 1
ATOM 2627 O O . VAL A 1 339 ? 17.351 40.825 34.120 1.00 10.22 340 VAL A O 1
ATOM 2631 N N . GLN A 1 340 ? 19.508 40.965 34.850 1.00 9.64 341 GLN A N 1
ATOM 2632 C CA . GLN A 1 340 ? 19.124 40.703 36.230 1.00 10.25 341 GLN A CA 1
ATOM 2633 C C . GLN A 1 340 ? 18.237 41.824 36.772 1.00 11.55 341 GLN A C 1
ATOM 2634 O O . GLN A 1 340 ? 17.604 41.635 37.796 1.00 12.75 341 GLN A O 1
ATOM 2640 N N . ASN A 1 341 ? 18.163 42.995 36.110 1.00 10.97 342 ASN A N 1
ATOM 2641 C CA . ASN A 1 341 ? 17.307 44.070 36.553 1.00 10.29 342 ASN A CA 1
ATOM 2642 C C . ASN A 1 341 ? 16.045 44.222 35.704 1.00 11.59 342 ASN A C 1
ATOM 2643 O O . ASN A 1 341 ? 15.286 45.228 35.789 1.00 13.59 342 ASN A O 1
ATOM 2648 N N . ALA A 1 342 ? 15.822 43.214 34.830 1.00 9.90 343 ALA A N 1
ATOM 2649 C CA . ALA A 1 342 ? 14.651 43.252 33.946 1.00 11.66 343 ALA A CA 1
ATOM 2650 C C . ALA A 1 342 ? 13.666 42.096 34.199 1.00 12.09 343 ALA A C 1
ATOM 2651 O O . ALA A 1 342 ? 12.681 41.943 33.457 1.00 12.14 343 ALA A O 1
ATOM 2653 N N . VAL A 1 343 ? 13.959 41.249 35.197 1.00 8.67 344 VAL A N 1
ATOM 2654 C CA . VAL A 1 343 ? 13.093 40.135 35.516 1.00 8.17 344 VAL A CA 1
ATOM 2655 C C . VAL A 1 343 ? 12.997 40.077 37.032 1.00 8.66 344 VAL A C 1
ATOM 2656 O O . VAL A 1 343 ? 13.845 40.682 37.712 1.00 10.84 344 VAL A O 1
ATOM 2660 N N . GLY A 1 344 ? 12.007 39.378 37.567 1.00 8.16 345 GLY A N 1
ATOM 2661 C CA . GLY A 1 344 ? 11.885 39.268 39.002 1.00 8.40 345 GLY A CA 1
ATOM 2662 C C . GLY A 1 344 ? 10.454 38.905 39.319 1.00 8.93 345 GLY A C 1
ATOM 2663 O O . GLY A 1 344 ? 9.773 38.251 38.515 1.00 8.77 345 GLY A O 1
ATOM 2664 N N . ALA A 1 345 ? 9.958 39.286 40.488 1.00 8.40 346 ALA A N 1
ATOM 2665 C CA . ALA A 1 345 ? 8.587 38.947 40.859 1.00 8.39 346 ALA A CA 1
ATOM 2666 C C . ALA A 1 345 ? 7.612 39.584 39.864 1.00 8.11 346 ALA A C 1
ATOM 2667 O O . ALA A 1 345 ? 7.682 40.789 39.604 1.00 9.20 346 ALA A O 1
ATOM 2669 N N . ASP A 1 346 ? 6.719 38.768 39.316 1.00 8.70 347 ASP A N 1
ATOM 2670 C CA . ASP A 1 346 ? 5.686 39.216 38.390 1.00 8.81 347 ASP A CA 1
ATOM 2671 C C . ASP A 1 346 ? 6.264 39.961 37.219 1.00 8.79 347 ASP A C 1
ATOM 2672 O O . ASP A 1 346 ? 5.591 40.861 36.699 1.00 9.25 347 ASP A O 1
ATOM 2677 N N . LEU A 1 347 ? 7.476 39.586 36.821 1.00 8.46 348 LEU A N 1
ATOM 2678 C CA . LEU A 1 347 ? 8.147 40.279 35.739 1.00 8.16 348 LEU A CA 1
ATOM 2679 C C . LEU A 1 347 ? 9.010 39.312 34.959 1.00 9.56 348 LEU A C 1
ATOM 2680 O O . LEU A 1 347 ? 9.828 38.568 35.541 1.00 8.57 348 LEU A O 1
ATOM 2685 N N . GLN A 1 348 ? 8.840 39.298 33.604 1.00 8.90 349 GLN A N 1
ATOM 2686 C CA . GLN A 1 348 ? 9.618 38.417 32.767 1.00 8.33 349 GLN A CA 1
ATOM 2687 C C . GLN A 1 348 ? 10.031 39.166 31.476 1.00 8.24 349 GLN A C 1
ATOM 2688 O O . GLN A 1 348 ? 9.549 40.262 31.167 1.00 9.01 349 GLN A O 1
ATOM 2694 N N . ILE A 1 349 ? 10.933 38.557 30.736 1.00 7.41 350 ILE A N 1
ATOM 2695 C CA . ILE A 1 349 ? 11.261 39.114 29.435 1.00 8.80 350 ILE A CA 1
ATOM 2696 C C . ILE A 1 349 ? 11.324 37.967 28.426 1.00 8.98 350 ILE A C 1
ATOM 2697 O O . ILE A 1 349 ? 11.390 36.773 28.772 1.00 9.35 350 ILE A O 1
ATOM 2702 N N . ARG A 1 350 ? 11.316 38.356 27.151 1.00 7.71 351 ARG A N 1
ATOM 2703 C CA . ARG A 1 350 ? 11.481 37.445 26.034 1.00 7.67 351 ARG A CA 1
ATOM 2704 C C . ARG A 1 350 ? 12.497 38.127 25.117 1.00 7.69 351 ARG A C 1
ATOM 2705 O O . ARG A 1 350 ? 12.375 39.344 24.880 1.00 8.45 351 ARG A O 1
ATOM 2713 N N . LEU A 1 351 ? 13.475 37.391 24.621 1.00 7.63 352 LEU A N 1
ATOM 2714 C CA . LEU A 1 351 ? 14.478 37.934 23.680 1.00 7.46 352 LEU A CA 1
ATOM 2715 C C . LEU A 1 351 ? 14.315 37.014 22.457 1.00 9.17 352 LEU A C 1
ATOM 2716 O O . LEU A 1 351 ? 14.447 35.780 22.575 1.00 8.71 352 LEU A O 1
ATOM 2721 N N . PHE A 1 352 ? 14.017 37.606 21.301 1.00 7.33 353 PHE A N 1
ATOM 2722 C CA . PHE A 1 352 ? 13.661 36.832 20.159 1.00 8.65 353 PHE A CA 1
ATOM 2723 C C . PHE A 1 352 ? 14.629 36.014 19.341 1.00 8.20 353 PHE A C 1
ATOM 2724 O O . PHE A 1 352 ? 14.182 35.139 18.576 1.00 9.01 353 PHE A O 1
ATOM 2732 N N . GLY A 1 353 ? 15.928 36.292 19.456 1.00 9.11 354 GLY A N 1
ATOM 2733 C CA . GLY A 1 353 ? 16.958 35.592 18.713 1.00 10.05 354 GLY A CA 1
ATOM 2734 C C . GLY A 1 353 ? 17.125 36.154 17.291 1.00 9.25 354 GLY A C 1
ATOM 2735 O O . GLY A 1 353 ? 17.733 35.479 16.447 1.00 10.43 354 GLY A O 1
ATOM 2736 N N . LYS A 1 354 ? 16.619 37.383 17.046 1.00 8.70 355 LYS A N 1
ATOM 2737 C CA . LYS A 1 354 ? 16.764 37.974 15.705 1.00 9.10 355 LYS A CA 1
ATOM 2738 C C . LYS A 1 354 ? 18.247 38.145 15.402 1.00 10.91 355 LYS A C 1
ATOM 2739 O O . LYS A 1 354 ? 19.006 38.678 16.206 1.00 9.53 355 LYS A O 1
ATOM 2745 N N . PRO A 1 355 ? 18.664 37.714 14.199 1.00 10.77 356 PRO A N 1
ATOM 2746 C CA . PRO A 1 355 ? 20.053 37.756 13.827 1.00 9.70 356 PRO A CA 1
ATOM 2747 C C . PRO A 1 355 ? 20.758 39.105 13.677 1.00 11.78 356 PRO A C 1
ATOM 2748 O O . PRO A 1 355 ? 21.980 39.201 13.846 1.00 13.78 356 PRO A O 1
ATOM 2752 N N . GLU A 1 356 ? 20.012 40.105 13.318 1.00 11.14 357 GLU A N 1
ATOM 2753 C CA . GLU A 1 356 ? 20.631 41.400 13.141 1.00 15.60 357 GLU A CA 1
ATOM 2754 C C . GLU A 1 356 ? 19.623 42.509 13.169 1.00 13.18 357 GLU A C 1
ATOM 2755 O O . GLU A 1 356 ? 18.424 42.290 13.158 1.00 14.69 357 GLU A O 1
ATOM 2761 N N . ILE A 1 357 ? 20.132 43.722 13.224 1.00 12.15 358 ILE A N 1
ATOM 2762 C CA . ILE A 1 357 ? 19.316 44.916 13.278 1.00 11.80 358 ILE A CA 1
ATOM 2763 C C . ILE A 1 357 ? 20.060 46.013 12.492 1.00 11.84 358 ILE A C 1
ATOM 2764 O O . ILE A 1 357 ? 21.288 46.029 12.486 1.00 13.49 358 ILE A O 1
ATOM 2769 N N . ASP A 1 358 ? 19.295 46.893 11.876 1.00 13.91 359 ASP A N 1
ATOM 2770 C CA . ASP A 1 358 ? 19.906 47.990 11.137 1.00 14.48 359 ASP A CA 1
ATOM 2771 C C . ASP A 1 358 ? 18.905 49.135 11.155 1.00 24.30 359 ASP A C 1
ATOM 2772 O O . ASP A 1 358 ? 18.268 49.504 10.159 1.00 24.34 359 ASP A O 1
ATOM 2777 N N . GLY A 1 359 ? 18.734 49.710 12.338 1.00 19.57 360 GLY A N 1
ATOM 2778 C CA . GLY A 1 359 ? 17.776 50.778 12.533 1.00 17.53 360 GLY A CA 1
ATOM 2779 C C . GLY A 1 359 ? 17.007 50.449 13.829 1.00 18.11 360 GLY A C 1
ATOM 2780 O O . GLY A 1 359 ? 17.545 49.849 14.789 1.00 16.77 360 GLY A O 1
ATOM 2781 N N . SER A 1 360 ? 15.758 50.857 13.845 1.00 15.64 361 SER A N 1
ATOM 2782 C CA . SER A 1 360 ? 14.898 50.619 14.999 1.00 21.80 361 SER A CA 1
ATOM 2783 C C . SER A 1 360 ? 14.159 49.311 14.762 1.00 27.84 361 SER A C 1
ATOM 2784 O O . SER A 1 360 ? 13.570 49.131 13.715 1.00 23.46 361 SER A O 1
ATOM 2787 N N . ARG A 1 361 ? 14.206 48.375 15.710 1.00 16.83 362 ARG A N 1
ATOM 2788 C CA . ARG A 1 361 ? 13.532 47.091 15.498 1.00 15.60 362 ARG A CA 1
ATOM 2789 C C . ARG A 1 361 ? 13.288 46.435 16.859 1.00 15.06 362 ARG A C 1
ATOM 2790 O O . ARG A 1 361 ? 14.125 46.465 17.737 1.00 13.81 362 ARG A O 1
ATOM 2798 N N . ARG A 1 362 ? 12.116 45.851 17.007 1.00 14.95 363 ARG A N 1
ATOM 2799 C CA . ARG A 1 362 ? 11.750 45.158 18.247 1.00 12.44 363 ARG A CA 1
ATOM 2800 C C . ARG A 1 362 ? 12.575 43.855 18.389 1.00 12.02 363 ARG A C 1
ATOM 2801 O O . ARG A 1 362 ? 12.493 42.910 17.574 1.00 13.31 363 ARG A O 1
ATOM 2809 N N . LEU A 1 363 ? 13.406 43.777 19.459 1.00 10.35 364 LEU A N 1
ATOM 2810 C CA . LEU A 1 363 ? 14.233 42.604 19.659 1.00 9.01 364 LEU A CA 1
ATOM 2811 C C . LEU A 1 363 ? 13.755 41.699 20.794 1.00 7.97 364 LEU A C 1
ATOM 2812 O O . LEU A 1 363 ? 14.297 40.616 20.970 1.00 9.03 364 LEU A O 1
ATOM 2817 N N . GLY A 1 364 ? 12.796 42.177 21.545 1.00 8.47 365 GLY A N 1
ATOM 2818 C CA . GLY A 1 364 ? 12.286 41.415 22.668 1.00 8.14 365 GLY A CA 1
ATOM 2819 C C . GLY A 1 364 ? 11.129 42.162 23.277 1.00 9.78 365 GLY A C 1
ATOM 2820 O O . GLY A 1 364 ? 10.687 43.213 22.744 1.00 10.49 365 GLY A O 1
ATOM 2821 N N . VAL A 1 365 ? 10.615 41.651 24.405 1.00 8.23 366 VAL A N 1
ATOM 2822 C CA . VAL A 1 365 ? 9.534 42.304 25.090 1.00 8.60 366 VAL A CA 1
ATOM 2823 C C . VAL A 1 365 ? 9.656 41.990 26.579 1.00 8.76 366 VAL A C 1
ATOM 2824 O O . VAL A 1 365 ? 10.168 40.926 26.949 1.00 9.45 366 VAL A O 1
ATOM 2831 N N . ALA A 1 366 ? 9.146 42.890 27.411 1.00 9.31 367 ALA A N 1
ATOM 2832 C CA . ALA A 1 366 ? 9.072 42.693 28.859 1.00 8.12 367 ALA A CA 1
ATOM 2833 C C . ALA A 1 366 ? 7.568 42.450 29.131 1.00 7.30 367 ALA A C 1
ATOM 2834 O O . ALA A 1 366 ? 6.677 43.000 28.454 1.00 8.20 367 ALA A O 1
ATOM 2836 N N . LEU A 1 367 ? 7.270 41.611 30.127 1.00 7.86 368 LEU A N 1
ATOM 2837 C CA . LEU A 1 367 ? 5.915 41.234 30.490 1.00 6.64 368 LEU A CA 1
ATOM 2838 C C . LEU A 1 367 ? 5.805 41.365 32.018 1.00 7.76 368 LEU A C 1
ATOM 2839 O O . LEU A 1 367 ? 6.706 40.948 32.763 1.00 9.78 368 LEU A O 1
ATOM 2844 N N . ALA A 1 368 ? 4.705 41.891 32.488 1.00 7.85 369 ALA A N 1
ATOM 2845 C CA . ALA A 1 368 ? 4.518 42.051 33.920 1.00 7.13 369 ALA A CA 1
ATOM 2846 C C . ALA A 1 368 ? 3.047 41.934 34.288 1.00 8.89 369 ALA A C 1
ATOM 2847 O O . ALA A 1 368 ? 2.149 42.203 33.494 1.00 8.75 369 ALA A O 1
ATOM 2849 N N . THR A 1 369 ? 2.793 41.540 35.556 1.00 7.94 370 THR A N 1
ATOM 2850 C CA . THR A 1 369 ? 1.464 41.456 36.095 1.00 6.94 370 THR A CA 1
ATOM 2851 C C . THR A 1 369 ? 1.455 42.362 37.326 1.00 9.71 370 THR A C 1
ATOM 2852 O O . THR A 1 369 ? 2.547 42.653 37.874 1.00 10.35 370 THR A O 1
ATOM 2856 N N . ALA A 1 370 ? 0.266 42.825 37.712 1.00 9.80 371 ALA A N 1
ATOM 2857 C CA . ALA A 1 370 ? 0.134 43.721 38.884 1.00 8.26 371 ALA A CA 1
ATOM 2858 C C . ALA A 1 370 ? -1.300 43.770 39.266 1.00 9.66 371 ALA A C 1
ATOM 2859 O O . ALA A 1 370 ? -2.123 43.071 38.700 1.00 11.55 371 ALA A O 1
ATOM 2861 N N . GLU A 1 371 ? -1.645 44.607 40.266 1.00 10.74 372 GLU A N 1
ATOM 2862 C CA . GLU A 1 371 ? -3.035 44.711 40.694 1.00 11.18 372 GLU A CA 1
ATOM 2863 C C . GLU A 1 371 ? -3.877 45.650 39.830 1.00 15.01 372 GLU A C 1
ATOM 2864 O O . GLU A 1 371 ? -5.110 45.672 39.899 1.00 14.55 372 GLU A O 1
ATOM 2870 N N . SER A 1 372 ? -3.212 46.398 38.943 1.00 13.95 373 SER A N 1
ATOM 2871 C CA . SER A 1 372 ? -3.880 47.287 37.990 1.00 12.71 373 SER A CA 1
ATOM 2872 C C . SER A 1 372 ? -3.038 47.311 36.699 1.00 10.09 373 SER A C 1
ATOM 2873 O O . SER A 1 372 ? -1.827 47.094 36.766 1.00 10.34 373 SER A O 1
ATOM 2876 N N . VAL A 1 373 ? -3.674 47.627 35.576 1.00 14.06 374 VAL A N 1
ATOM 2877 C CA . VAL A 1 373 ? -2.967 47.717 34.303 1.00 10.56 374 VAL A CA 1
ATOM 2878 C C . VAL A 1 373 ? -1.970 48.855 34.386 1.00 11.69 374 VAL A C 1
ATOM 2879 O O . VAL A 1 373 ? -0.865 48.794 33.869 1.00 11.73 374 VAL A O 1
ATOM 2883 N N . VAL A 1 374 ? -2.336 49.925 35.091 1.00 15.20 375 VAL A N 1
ATOM 2884 C CA . VAL A 1 374 ? -1.449 51.050 35.255 1.00 14.09 375 VAL A CA 1
ATOM 2885 C C . VAL A 1 374 ? -0.122 50.623 35.859 1.00 11.55 375 VAL A C 1
ATOM 2886 O O . VAL A 1 374 ? 0.970 50.914 35.342 1.00 13.08 375 VAL A O 1
ATOM 2890 N N . ASP A 1 375 ? -0.191 49.891 36.946 1.00 10.44 376 ASP A N 1
ATOM 2891 C CA . ASP A 1 375 ? 1.038 49.430 37.557 1.00 13.61 376 ASP A CA 1
ATOM 2892 C C . ASP A 1 375 ? 1.758 48.378 36.676 1.00 13.42 376 ASP A C 1
ATOM 2893 O O . ASP A 1 375 ? 3.009 48.342 36.632 1.00 12.86 376 ASP A O 1
ATOM 2898 N N . ALA A 1 376 ? 0.986 47.506 35.989 1.00 10.22 377 ALA A N 1
ATOM 2899 C CA . ALA A 1 376 ? 1.648 46.490 35.144 1.00 10.67 377 ALA A CA 1
ATOM 2900 C C . ALA A 1 376 ? 2.438 47.152 34.014 1.00 9.78 377 ALA A C 1
ATOM 2901 O O . ALA A 1 376 ? 3.583 46.759 33.692 1.00 9.69 377 ALA A O 1
ATOM 2903 N N . ILE A 1 377 ? 1.815 48.158 33.400 1.00 9.43 378 ILE A N 1
ATOM 2904 C CA . ILE A 1 377 ? 2.465 48.880 32.302 1.00 9.66 378 ILE A CA 1
ATOM 2905 C C . ILE A 1 377 ? 3.762 49.525 32.775 1.00 10.32 378 ILE A C 1
ATOM 2906 O O . ILE A 1 377 ? 4.803 49.442 32.156 1.00 11.37 378 ILE A O 1
ATOM 2911 N N . GLU A 1 378 ? 3.733 50.175 33.936 1.00 12.39 379 GLU A N 1
ATOM 2912 C CA . GLU A 1 378 ? 4.945 50.796 34.442 1.00 12.66 379 GLU A CA 1
ATOM 2913 C C . GLU A 1 378 ? 6.030 49.765 34.725 1.00 13.49 379 GLU A C 1
ATOM 2914 O O . GLU A 1 378 ? 7.197 49.986 34.411 1.00 15.25 379 GLU A O 1
ATOM 2920 N N . ARG A 1 379 ? 5.690 48.614 35.334 1.00 12.93 380 ARG A N 1
ATOM 2921 C CA . ARG A 1 379 ? 6.655 47.586 35.652 1.00 11.83 380 ARG A CA 1
ATOM 2922 C C . ARG A 1 379 ? 7.297 47.034 34.387 1.00 10.56 380 ARG A C 1
ATOM 2923 O O . ARG A 1 379 ? 8.504 46.820 34.315 1.00 10.92 380 ARG A O 1
ATOM 2931 N N . ALA A 1 380 ? 6.459 46.773 33.355 1.00 10.47 381 ALA A N 1
ATOM 2932 C CA . ALA A 1 380 ? 7.001 46.223 32.104 1.00 10.41 381 ALA A CA 1
ATOM 2933 C C . ALA A 1 380 ? 7.875 47.258 31.389 1.00 8.92 381 ALA A C 1
ATOM 2934 O O . ALA A 1 380 ? 8.947 46.944 30.895 1.00 9.56 381 ALA A O 1
ATOM 2936 N N . LYS A 1 381 ? 7.425 48.517 31.338 1.00 11.46 382 LYS A N 1
ATOM 2937 C CA . LYS A 1 381 ? 8.207 49.598 30.671 1.00 10.53 382 LYS A CA 1
ATOM 2938 C C . LYS A 1 381 ? 9.579 49.788 31.328 1.00 10.08 382 LYS A C 1
ATOM 2939 O O . LYS A 1 381 ? 10.649 49.880 30.675 1.00 10.07 382 LYS A O 1
ATOM 2945 N N . HIS A 1 382 ? 9.523 49.836 32.662 1.00 11.06 383 HIS A N 1
ATOM 2946 C CA . HIS A 1 382 ? 10.757 49.996 33.411 1.00 11.82 383 HIS A CA 1
ATOM 2947 C C . HIS A 1 382 ? 11.741 48.853 33.104 1.00 10.54 383 HIS A C 1
ATOM 2948 O O . HIS A 1 382 ? 12.941 49.043 32.855 1.00 11.75 383 HIS A O 1
ATOM 2955 N N . ALA A 1 383 ? 11.232 47.588 33.147 1.00 11.41 384 ALA A N 1
ATOM 2956 C CA . ALA A 1 383 ? 12.056 46.425 32.880 1.00 9.58 384 ALA A CA 1
ATOM 2957 C C . ALA A 1 383 ? 12.631 46.463 31.474 1.00 10.16 384 ALA A C 1
ATOM 2958 O O . ALA A 1 383 ? 13.814 46.212 31.254 1.00 11.84 384 ALA A O 1
ATOM 2960 N N . ALA A 1 384 ? 11.780 46.776 30.499 1.00 9.95 385 ALA A N 1
ATOM 2961 C CA . ALA A 1 384 ? 12.302 46.821 29.144 1.00 11.01 385 ALA A CA 1
ATOM 2962 C C . ALA A 1 384 ? 13.430 47.834 29.035 1.00 10.31 385 ALA A C 1
ATOM 2963 O O . ALA A 1 384 ? 14.407 47.602 28.337 1.00 12.56 385 ALA A O 1
ATOM 2965 N N . GLY A 1 385 ? 13.285 48.955 29.724 1.00 11.45 386 GLY A N 1
ATOM 2966 C CA . GLY A 1 385 ? 14.277 50.014 29.711 1.00 11.48 386 GLY A CA 1
ATOM 2967 C C . GLY A 1 385 ? 15.541 49.653 30.432 1.00 17.29 386 GLY A C 1
ATOM 2968 O O . GLY A 1 385 ? 16.568 50.252 30.115 1.00 17.47 386 GLY A O 1
ATOM 2969 N N . GLN A 1 386 ? 15.489 48.681 31.370 1.00 11.31 387 GLN A N 1
ATOM 2970 C CA . GLN A 1 386 ? 16.675 48.261 32.078 1.00 11.84 387 GLN A CA 1
ATOM 2971 C C . GLN A 1 386 ? 17.605 47.448 31.194 1.00 11.98 387 GLN A C 1
ATOM 2972 O O . GLN A 1 386 ? 18.814 47.389 31.423 1.00 13.79 387 GLN A O 1
ATOM 2978 N N . VAL A 1 387 ? 17.075 46.773 30.155 1.00 10.94 388 VAL A N 1
ATOM 2979 C CA . VAL A 1 387 ? 17.914 45.972 29.300 1.00 11.79 388 VAL A CA 1
ATOM 2980 C C . VAL A 1 387 ? 18.907 46.849 28.514 1.00 11.52 388 VAL A C 1
ATOM 2981 O O . VAL A 1 387 ? 18.509 47.813 27.836 1.00 13.74 388 VAL A O 1
ATOM 2985 N N . LYS A 1 388 ? 20.193 46.527 28.616 1.00 11.40 389 LYS A N 1
ATOM 2986 C CA . LYS A 1 388 ? 21.266 47.301 27.957 1.00 12.52 389 LYS A CA 1
ATOM 2987 C C . LYS A 1 388 ? 21.590 46.592 26.686 1.00 10.71 389 LYS A C 1
ATOM 2988 O O . LYS A 1 388 ? 22.262 45.580 26.688 1.00 11.96 389 LYS A O 1
ATOM 2999 N N . VAL A 1 389 ? 21.083 47.146 25.588 1.00 12.90 390 VAL A N 1
ATOM 3000 C CA . VAL A 1 389 ? 21.271 46.545 24.251 1.00 10.74 390 VAL A CA 1
ATOM 3001 C C . VAL A 1 389 ? 22.526 47.127 23.609 1.00 12.17 390 VAL A C 1
ATOM 3002 O O . VAL A 1 389 ? 22.635 48.356 23.472 1.00 12.70 390 VAL A O 1
ATOM 3006 N N . GLN A 1 390 ? 23.452 46.269 23.235 1.00 11.89 391 GLN A N 1
ATOM 3007 C CA . GLN A 1 390 ? 24.699 46.714 22.619 1.00 11.32 391 GLN A CA 1
ATOM 3008 C C . GLN A 1 390 ? 24.987 45.831 21.422 1.00 16.90 391 GLN A C 1
ATOM 3009 O O . GLN A 1 390 ? 24.452 44.711 21.309 1.00 14.54 391 GLN A O 1
ATOM 3015 N N . GLY A 1 391 ? 25.855 46.303 20.530 1.00 14.99 392 GLY A N 1
ATOM 3016 C CA . GLY A 1 391 ? 26.128 45.438 19.407 1.00 16.99 392 GLY A CA 1
ATOM 3017 C C . GLY A 1 391 ? 27.333 45.840 18.649 1.00 24.82 392 GLY A C 1
ATOM 3018 O O . GLY A 1 391 ? 27.474 45.268 17.537 1.00 23.13 392 GLY A O 1
ATOM 3020 N N . THR B 1 1 ? 24.002 39.865 34.541 1.00 13.79 2 THR B N 1
ATOM 3021 C CA . THR B 1 1 ? 23.763 38.850 33.511 1.00 17.36 2 THR B CA 1
ATOM 3022 C C . THR B 1 1 ? 23.741 39.461 32.111 1.00 11.14 2 THR B C 1
ATOM 3023 O O . THR B 1 1 ? 22.956 40.366 31.837 1.00 11.91 2 THR B O 1
ATOM 3027 N N . LEU B 1 2 ? 24.623 38.916 31.275 1.00 11.57 3 LEU B N 1
ATOM 3028 C CA . LEU B 1 2 ? 24.735 39.332 29.876 1.00 12.62 3 LEU B CA 1
ATOM 3029 C C . LEU B 1 2 ? 24.349 38.131 28.994 1.00 11.52 3 LEU B C 1
ATOM 3030 O O . LEU B 1 2 ? 24.932 37.058 29.128 1.00 12.60 3 LEU B O 1
ATOM 3039 N N . LEU B 1 3 ? 23.409 38.347 28.090 1.00 10.04 4 LEU B N 1
ATOM 3040 C CA . LEU B 1 3 ? 23.036 37.276 27.184 1.00 9.73 4 LEU B CA 1
ATOM 3041 C C . LEU B 1 3 ? 23.328 37.699 25.755 1.00 10.16 4 LEU B C 1
ATOM 3042 O O . LEU B 1 3 ? 23.027 38.845 25.390 1.00 10.81 4 LEU B O 1
ATOM 3047 N N . GLY B 1 4 ? 23.880 36.803 24.953 1.00 9.43 5 GLY B N 1
ATOM 3048 C CA . GLY B 1 4 ? 24.116 37.102 23.548 1.00 10.60 5 GLY B CA 1
ATOM 3049 C C . GLY B 1 4 ? 22.833 36.745 22.775 1.00 10.04 5 GLY B C 1
ATOM 3050 O O . GLY B 1 4 ? 21.764 36.537 23.372 1.00 11.85 5 GLY B O 1
ATOM 3051 N N . THR B 1 5 ? 22.916 36.683 21.451 1.00 10.50 6 THR B N 1
ATOM 3052 C CA . THR B 1 5 ? 21.800 36.307 20.574 1.00 9.51 6 THR B CA 1
ATOM 3053 C C . THR B 1 5 ? 22.148 34.939 20.029 1.00 9.82 6 THR B C 1
ATOM 3054 O O . THR B 1 5 ? 23.253 34.746 19.472 1.00 10.35 6 THR B O 1
ATOM 3058 N N . ALA B 1 6 ? 21.271 33.939 20.204 1.00 8.67 7 ALA B N 1
ATOM 3059 C CA . ALA B 1 6 ? 21.602 32.621 19.700 1.00 9.71 7 ALA B CA 1
ATOM 3060 C C . ALA B 1 6 ? 22.018 32.640 18.246 1.00 9.50 7 ALA B C 1
ATOM 3061 O O . ALA B 1 6 ? 21.443 33.346 17.438 1.00 10.90 7 ALA B O 1
ATOM 3063 N N . LEU B 1 7 ? 23.006 31.831 17.963 1.00 9.95 8 LEU B N 1
ATOM 3064 C CA . LEU B 1 7 ? 23.562 31.636 16.631 1.00 11.60 8 LEU B CA 1
ATOM 3065 C C . LEU B 1 7 ? 24.484 32.750 16.167 1.00 13.57 8 LEU B C 1
ATOM 3066 O O . LEU B 1 7 ? 25.013 32.685 15.034 1.00 15.36 8 LEU B O 1
ATOM 3071 N N . ARG B 1 8 ? 24.649 33.754 17.000 1.00 12.04 9 ARG B N 1
ATOM 3072 C CA . ARG B 1 8 ? 25.559 34.891 16.686 1.00 12.12 9 ARG B CA 1
ATOM 3073 C C . ARG B 1 8 ? 26.871 34.668 17.458 1.00 14.67 9 ARG B C 1
ATOM 3074 O O . ARG B 1 8 ? 26.930 33.865 18.408 1.00 13.28 9 ARG B O 1
ATOM 3082 N N . PRO B 1 9 ? 27.964 35.345 17.060 1.00 14.00 10 PRO B N 1
ATOM 3083 C CA . PRO B 1 9 ? 29.229 35.120 17.719 1.00 13.81 10 PRO B CA 1
ATOM 3084 C C . PRO B 1 9 ? 29.225 35.221 19.243 1.00 12.24 10 PRO B C 1
ATOM 3085 O O . PRO B 1 9 ? 29.877 34.415 19.910 1.00 14.59 10 PRO B O 1
ATOM 3089 N N . ALA B 1 10 ? 28.510 36.195 19.782 1.00 12.79 11 ALA B N 1
ATOM 3090 C CA . ALA B 1 10 ? 28.474 36.381 21.235 1.00 12.65 11 ALA B CA 1
ATOM 3091 C C . ALA B 1 10 ? 27.353 35.563 21.924 1.00 13.12 11 ALA B C 1
ATOM 3092 O O . ALA B 1 10 ? 26.986 35.817 23.066 1.00 12.93 11 ALA B O 1
ATOM 3094 N N . ALA B 1 11 ? 26.776 34.591 21.234 1.00 11.12 12 ALA B N 1
ATOM 3095 C CA . ALA B 1 11 ? 25.694 33.800 21.842 1.00 12.40 12 ALA B CA 1
ATOM 3096 C C . ALA B 1 11 ? 26.040 33.201 23.192 1.00 11.52 12 ALA B C 1
ATOM 3097 O O . ALA B 1 11 ? 27.190 32.821 23.468 1.00 12.76 12 ALA B O 1
ATOM 3099 N N . THR B 1 12 ? 24.998 33.064 24.011 1.00 10.09 13 THR B N 1
ATOM 3100 C CA . THR B 1 12 ? 25.105 32.375 25.304 1.00 10.38 13 THR B CA 1
ATOM 3101 C C . THR B 1 12 ? 24.704 30.909 24.969 1.00 10.40 13 THR B C 1
ATOM 3102 O O . THR B 1 12 ? 23.624 30.713 24.400 1.00 11.28 13 THR B O 1
ATOM 3106 N N . ARG B 1 13 ? 25.575 29.917 25.271 1.00 10.42 14 ARG B N 1
ATOM 3107 C CA . ARG B 1 13 ? 25.315 28.566 24.944 1.00 10.15 14 ARG B CA 1
ATOM 3108 C C . ARG B 1 13 ? 25.066 27.666 26.138 1.00 11.27 14 ARG B C 1
ATOM 3109 O O . ARG B 1 13 ? 25.829 27.631 27.097 1.00 11.41 14 ARG B O 1
ATOM 3117 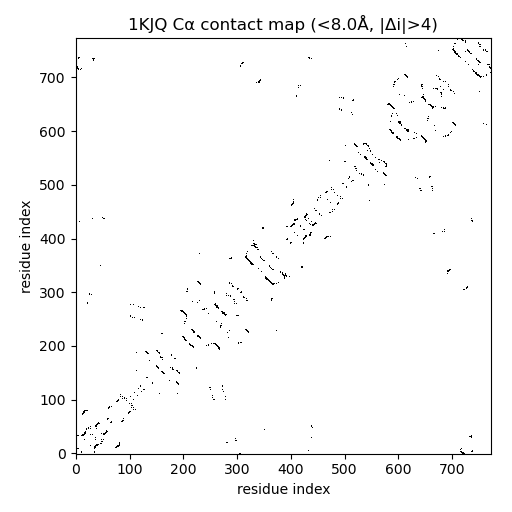N N . VAL B 1 14 ? 23.957 26.905 26.041 1.00 10.34 15 VAL B N 1
ATOM 3118 C CA . VAL B 1 14 ? 23.540 25.958 27.074 1.00 10.74 15 VAL B CA 1
ATOM 3119 C C . VAL B 1 14 ? 23.568 24.571 26.457 1.00 9.72 15 VAL B C 1
ATOM 3120 O O . VAL B 1 14 ? 22.946 24.347 25.423 1.00 10.63 15 VAL B O 1
ATOM 3124 N N . MET B 1 15 ? 24.261 23.651 27.106 1.00 10.69 16 MET B N 1
ATOM 3125 C CA . MET B 1 15 ? 24.295 22.292 26.640 1.00 9.81 16 MET B CA 1
ATOM 3126 C C . MET B 1 15 ? 23.479 21.452 27.636 1.00 12.34 16 MET B C 1
ATOM 3127 O O . MET B 1 15 ? 23.737 21.426 28.860 1.00 12.41 16 MET B O 1
ATOM 3132 N N . LEU B 1 16 ? 22.476 20.762 27.108 1.00 11.07 17 LEU B N 1
ATOM 3133 C CA . LEU B 1 16 ? 21.617 19.867 27.885 1.00 10.68 17 LEU B CA 1
ATOM 3134 C C . LEU B 1 16 ? 22.173 18.451 27.750 1.00 11.07 17 LEU B C 1
ATOM 3135 O O . LEU B 1 16 ? 22.333 17.937 26.638 1.00 12.85 17 LEU B O 1
ATOM 3140 N N . LEU B 1 17 ? 22.491 17.850 28.901 1.00 12.23 18 LEU B N 1
ATOM 3141 C CA . LEU B 1 17 ? 22.990 16.452 28.968 1.00 13.04 18 LEU B CA 1
ATOM 3142 C C . LEU B 1 17 ? 21.781 15.627 29.431 1.00 16.30 18 LEU B C 1
ATOM 3143 O O . LEU B 1 17 ? 21.434 15.563 30.632 1.00 12.79 18 LEU B O 1
ATOM 3148 N N . GLY B 1 18 ? 21.087 15.032 28.445 1.00 13.26 19 GLY B N 1
ATOM 3149 C CA . GLY B 1 18 ? 19.822 14.332 28.709 1.00 14.12 19 GLY B CA 1
ATOM 3150 C C . GLY B 1 18 ? 18.775 15.273 28.039 1.00 13.27 19 GLY B C 1
ATOM 3151 O O . GLY B 1 18 ? 18.647 16.471 28.361 1.00 14.08 19 GLY B O 1
ATOM 3152 N N . SER B 1 19 ? 18.062 14.711 27.069 1.00 11.31 20 SER B N 1
ATOM 3153 C CA . SER B 1 19 ? 17.118 15.421 26.251 1.00 10.19 20 SER B CA 1
ATOM 3154 C C . SER B 1 19 ? 15.691 14.915 26.290 1.00 9.86 20 SER B C 1
ATOM 3155 O O . SER B 1 19 ? 14.996 14.930 25.286 1.00 9.05 20 SER B O 1
ATOM 3158 N N . GLY B 1 20 ? 15.259 14.468 27.486 1.00 10.20 21 GLY B N 1
ATOM 3159 C CA . GLY B 1 20 ? 13.904 13.973 27.681 1.00 10.89 21 GLY B CA 1
ATOM 3160 C C . GLY B 1 20 ? 12.926 15.184 27.788 1.00 10.69 21 GLY B C 1
ATOM 3161 O O . GLY B 1 20 ? 13.252 16.373 27.509 1.00 10.21 21 GLY B O 1
ATOM 3162 N N . GLU B 1 21 ? 11.680 14.871 28.142 1.00 9.16 22 GLU B N 1
ATOM 3163 C CA . GLU B 1 21 ? 10.611 15.850 28.246 1.00 9.47 22 GLU B CA 1
ATOM 3164 C C . GLU B 1 21 ? 10.872 17.003 29.203 1.00 8.31 22 GLU B C 1
ATOM 3165 O O . GLU B 1 21 ? 10.347 18.084 28.996 1.00 8.47 22 GLU B O 1
ATOM 3171 N N . LEU B 1 22 ? 11.639 16.769 30.255 1.00 8.91 23 LEU B N 1
ATOM 3172 C CA . LEU B 1 22 ? 11.948 17.843 31.196 1.00 7.95 23 LEU B CA 1
ATOM 3173 C C . LEU B 1 22 ? 12.948 18.771 30.510 1.00 9.25 23 LEU B C 1
ATOM 3174 O O . LEU B 1 22 ? 12.763 20.020 30.504 1.00 9.78 23 LEU B O 1
ATOM 3179 N N . GLY B 1 23 ? 13.981 18.173 29.910 1.00 8.06 24 GLY B N 1
ATOM 3180 C CA . GLY B 1 23 ? 14.947 18.969 29.163 1.00 9.42 24 GLY B CA 1
ATOM 3181 C C . GLY B 1 23 ? 14.247 19.758 28.034 1.00 9.91 24 GLY B C 1
ATOM 3182 O O . GLY B 1 23 ? 14.657 20.870 27.666 1.00 9.28 24 GLY B O 1
ATOM 3183 N N . LYS B 1 24 ? 13.182 19.207 27.439 1.00 8.75 25 LYS B N 1
ATOM 3184 C CA . LYS B 1 24 ? 12.454 19.870 26.366 1.00 6.88 25 LYS B CA 1
ATOM 3185 C C . LYS B 1 24 ? 11.924 21.214 26.833 1.00 7.08 25 LYS B C 1
ATOM 3186 O O . LYS B 1 24 ? 12.024 22.227 26.131 1.00 8.35 25 LYS B O 1
ATOM 3192 N N . GLU B 1 25 ? 11.323 21.231 28.004 1.00 7.54 26 GLU B N 1
ATOM 3193 C CA . GLU B 1 25 ? 10.791 22.505 28.554 1.00 7.32 26 GLU B CA 1
ATOM 3194 C C . GLU B 1 25 ? 11.913 23.450 28.981 1.00 7.09 26 GLU B C 1
ATOM 3195 O O . GLU B 1 25 ? 11.791 24.672 28.820 1.00 7.96 26 GLU B O 1
ATOM 3201 N N . VAL B 1 26 ? 13.027 22.908 29.470 1.00 6.85 27 VAL B N 1
ATOM 3202 C CA . VAL B 1 26 ? 14.173 23.756 29.794 1.00 6.99 27 VAL B CA 1
ATOM 3203 C C . VAL B 1 26 ? 14.675 24.377 28.482 1.00 7.80 27 VAL B C 1
ATOM 3204 O O . VAL B 1 26 ? 14.964 25.569 28.425 1.00 7.96 27 VAL B O 1
ATOM 3208 N N . ALA B 1 27 ? 14.727 23.597 27.396 1.00 7.75 28 ALA B N 1
ATOM 3209 C CA . ALA B 1 27 ? 15.160 24.131 26.103 1.00 7.90 28 ALA B CA 1
ATOM 3210 C C . ALA B 1 27 ? 14.231 25.251 25.632 1.00 7.24 28 ALA B C 1
ATOM 3211 O O . ALA B 1 27 ? 14.684 26.290 25.126 1.00 8.04 28 ALA B O 1
ATOM 3213 N N . ILE B 1 28 ? 12.910 25.043 25.774 1.00 6.91 29 ILE B N 1
ATOM 3214 C CA . ILE B 1 28 ? 11.945 26.066 25.371 1.00 6.70 29 ILE B CA 1
ATOM 3215 C C . ILE B 1 28 ? 12.194 27.372 26.147 1.00 7.66 29 ILE B C 1
ATOM 3216 O O . ILE B 1 28 ? 12.163 28.473 25.587 1.00 7.03 29 ILE B O 1
ATOM 3221 N N . GLU B 1 29 ? 12.447 27.233 27.448 1.00 6.97 30 GLU B N 1
ATOM 3222 C CA . GLU B 1 29 ? 12.690 28.410 28.302 1.00 7.79 30 GLU B CA 1
ATOM 3223 C C . GLU B 1 29 ? 13.987 29.130 27.932 1.00 6.71 30 GLU B C 1
ATOM 3224 O O . GLU B 1 29 ? 14.071 30.352 28.002 1.00 8.17 30 GLU B O 1
ATOM 3230 N N . CYS B 1 30 ? 14.986 28.379 27.510 1.00 7.44 31 CYS B N 1
ATOM 3231 C CA . CYS B 1 30 ? 16.240 28.991 27.049 1.00 7.51 31 CYS B CA 1
ATOM 3232 C C . CYS B 1 30 ? 15.957 29.730 25.718 1.00 7.60 31 CYS B C 1
ATOM 3233 O O . CYS B 1 30 ? 16.388 30.854 25.500 1.00 8.28 31 CYS B O 1
ATOM 3236 N N . GLN B 1 31 ? 15.230 29.064 24.791 1.00 7.39 32 GLN B N 1
ATOM 3237 C CA . GLN B 1 31 ? 14.893 29.643 23.503 1.00 7.94 32 GLN B CA 1
ATOM 3238 C C . GLN B 1 31 ? 14.112 30.948 23.649 1.00 7.12 32 GLN B C 1
ATOM 3239 O O . GLN B 1 31 ? 14.257 31.875 22.853 1.00 8.30 32 GLN B O 1
ATOM 3245 N N . ARG B 1 32 ? 13.273 31.024 24.660 1.00 6.97 33 ARG B N 1
ATOM 3246 C CA . ARG B 1 32 ? 12.457 32.195 24.913 1.00 7.19 33 ARG B CA 1
ATOM 3247 C C . ARG B 1 32 ? 13.304 33.426 25.268 1.00 7.25 33 ARG B C 1
ATOM 3248 O O . ARG B 1 32 ? 12.828 34.555 25.142 1.00 7.83 33 ARG B O 1
ATOM 3256 N N . LEU B 1 33 ? 14.546 33.161 25.689 1.00 7.40 34 LEU B N 1
ATOM 3257 C CA . LEU B 1 33 ? 15.516 34.209 26.040 1.00 8.11 34 LEU B CA 1
ATOM 3258 C C . LEU B 1 33 ? 16.595 34.323 24.964 1.00 8.08 34 LEU B C 1
ATOM 3259 O O . LEU B 1 33 ? 17.593 35.028 25.157 1.00 9.24 34 LEU B O 1
ATOM 3264 N N . GLY B 1 34 ? 16.420 33.623 23.848 1.00 8.49 35 GLY B N 1
ATOM 3265 C CA . GLY B 1 34 ? 17.403 33.704 22.788 1.00 8.63 35 GLY B CA 1
ATOM 3266 C C . GLY B 1 34 ? 18.713 33.045 23.124 1.00 8.93 35 GLY B C 1
ATOM 3267 O O . GLY B 1 34 ? 19.743 33.343 22.497 1.00 9.78 35 GLY B O 1
ATOM 3268 N N . VAL B 1 35 ? 18.701 32.137 24.084 1.00 7.34 36 VAL B N 1
ATOM 3269 C CA . VAL B 1 35 ? 19.875 31.402 24.456 1.00 8.58 36 VAL B CA 1
ATOM 3270 C C . VAL B 1 35 ? 20.045 30.225 23.471 1.00 10.53 36 VAL B C 1
ATOM 3271 O O . VAL B 1 35 ? 19.073 29.540 23.071 1.00 11.12 36 VAL B O 1
ATOM 3275 N N . GLU B 1 36 ? 21.268 29.959 23.029 1.00 9.08 37 GLU B N 1
ATOM 3276 C CA . GLU B 1 36 ? 21.529 28.874 22.086 1.00 8.69 37 GLU B CA 1
ATOM 3277 C C . GLU B 1 36 ? 21.540 27.542 22.837 1.00 10.58 37 GLU B C 1
ATOM 3278 O O . GLU B 1 36 ? 22.206 27.406 23.867 1.00 10.87 37 GLU B O 1
ATOM 3284 N N . VAL B 1 37 ? 20.808 26.554 22.316 1.00 9.11 38 VAL B N 1
ATOM 3285 C CA . VAL B 1 37 ? 20.713 25.267 23.005 1.00 9.70 38 VAL B CA 1
ATOM 3286 C C . VAL B 1 37 ? 21.240 24.110 22.189 1.00 8.75 38 VAL B C 1
ATOM 3287 O O . VAL B 1 37 ? 20.826 23.911 21.064 1.00 9.48 38 VAL B O 1
ATOM 3291 N N . ILE B 1 38 ? 22.117 23.349 22.814 1.00 9.50 39 ILE B N 1
ATOM 3292 C CA . ILE B 1 38 ? 22.715 22.153 22.244 1.00 8.63 39 ILE B CA 1
ATOM 3293 C C . ILE B 1 38 ? 22.163 20.990 23.064 1.00 10.02 39 ILE B C 1
ATOM 3294 O O . ILE B 1 38 ? 22.429 20.901 24.256 1.00 11.46 39 ILE B O 1
ATOM 3299 N N . ALA B 1 39 ? 21.367 20.107 22.445 1.00 9.33 40 ALA B N 1
ATOM 3300 C CA . ALA B 1 39 ? 20.770 18.987 23.175 1.00 8.83 40 ALA B CA 1
ATOM 3301 C C . ALA B 1 39 ? 21.514 17.671 22.918 1.00 9.61 40 ALA B C 1
ATOM 3302 O O . ALA B 1 39 ? 21.710 17.265 21.767 1.00 11.32 40 ALA B O 1
ATOM 3304 N N . VAL B 1 40 ? 21.961 17.020 24.011 1.00 11.08 41 VAL B N 1
ATOM 3305 C CA . VAL B 1 40 ? 22.718 15.783 23.918 1.00 10.63 41 VAL B CA 1
ATOM 3306 C C . VAL B 1 40 ? 21.952 14.694 24.587 1.00 10.15 41 VAL B C 1
ATOM 3307 O O . VAL B 1 40 ? 21.298 14.877 25.590 1.00 10.51 41 VAL B O 1
ATOM 3311 N N . ASP B 1 41 ? 22.070 13.516 23.990 1.00 12.50 42 ASP B N 1
ATOM 3312 C CA . ASP B 1 41 ? 21.463 12.317 24.551 1.00 13.47 42 ASP B CA 1
ATOM 3313 C C . ASP B 1 41 ? 22.141 11.103 23.878 1.00 13.36 42 ASP B C 1
ATOM 3314 O O . ASP B 1 41 ? 23.017 11.266 22.996 1.00 14.51 42 ASP B O 1
ATOM 3319 N N . ARG B 1 42 ? 21.705 9.922 24.315 1.00 13.90 43 ARG B N 1
ATOM 3320 C CA . ARG B 1 42 ? 22.238 8.657 23.800 1.00 13.80 43 ARG B CA 1
ATOM 3321 C C . ARG B 1 42 ? 21.455 8.109 22.624 1.00 15.43 43 ARG B C 1
ATOM 3322 O O . ARG B 1 42 ? 21.798 7.073 22.088 1.00 16.84 43 ARG B O 1
ATOM 3330 N N . TYR B 1 43 ? 20.395 8.771 22.199 1.00 13.98 44 TYR B N 1
ATOM 3331 C CA . TYR B 1 43 ? 19.596 8.335 21.070 1.00 14.01 44 TYR B CA 1
ATOM 3332 C C . TYR B 1 43 ? 19.128 9.538 20.269 1.00 13.69 44 TYR B C 1
ATOM 3333 O O . TYR B 1 43 ? 19.054 10.638 20.795 1.00 13.15 44 TYR B O 1
ATOM 3342 N N . ALA B 1 44 ? 18.825 9.318 19.012 1.00 14.17 45 ALA B N 1
ATOM 3343 C CA . ALA B 1 44 ? 18.394 10.415 18.152 1.00 14.81 45 ALA B CA 1
ATOM 3344 C C . ALA B 1 44 ? 16.945 10.828 18.338 1.00 10.77 45 ALA B C 1
ATOM 3345 O O . ALA B 1 44 ? 16.117 10.042 18.737 1.00 11.34 45 ALA B O 1
ATOM 3347 N N . ASP B 1 45 ? 16.706 12.104 18.032 1.00 11.18 46 ASP B N 1
ATOM 3348 C CA . ASP B 1 45 ? 15.377 12.657 18.090 1.00 10.31 46 ASP B CA 1
ATOM 3349 C C . ASP B 1 45 ? 14.731 12.609 19.433 1.00 9.85 46 ASP B C 1
ATOM 3350 O O . ASP B 1 45 ? 13.509 12.520 19.544 1.00 9.61 46 ASP B O 1
ATOM 3355 N N . ALA B 1 46 ? 15.540 12.706 20.485 1.00 9.47 47 ALA B N 1
ATOM 3356 C CA . ALA B 1 46 ? 15.023 12.766 21.839 1.00 9.30 47 ALA B CA 1
ATOM 3357 C C . ALA B 1 46 ? 14.228 14.092 21.930 1.00 8.76 47 ALA B C 1
ATOM 3358 O O . ALA B 1 46 ? 14.552 15.092 21.266 1.00 9.06 47 ALA B O 1
ATOM 3360 N N . PRO B 1 47 ? 13.190 14.131 22.772 1.00 9.92 48 PRO B N 1
ATOM 3361 C CA . PRO B 1 47 ? 12.335 15.334 22.909 1.00 9.44 48 PRO B CA 1
ATOM 3362 C C . PRO B 1 47 ? 12.988 16.706 22.869 1.00 9.95 48 PRO B C 1
ATOM 3363 O O . PRO B 1 47 ? 12.548 17.569 22.095 1.00 9.88 48 PRO B O 1
ATOM 3367 N N . ALA B 1 48 ? 14.022 16.943 23.690 1.00 7.95 49 ALA B N 1
ATOM 3368 C CA . ALA B 1 48 ? 14.640 18.286 23.697 1.00 8.18 49 ALA B CA 1
ATOM 3369 C C . ALA B 1 48 ? 15.380 18.613 22.425 1.00 8.74 49 ALA B C 1
ATOM 3370 O O . ALA B 1 48 ? 15.582 19.794 22.093 1.00 9.02 49 ALA B O 1
ATOM 3372 N N . MET B 1 49 ? 15.813 17.578 21.703 1.00 8.42 50 MET B N 1
ATOM 3373 C CA . MET B 1 49 ? 16.494 17.856 20.449 1.00 9.36 50 MET B CA 1
ATOM 3374 C C . MET B 1 49 ? 15.516 18.494 19.454 1.00 8.87 50 MET B C 1
ATOM 3375 O O . MET B 1 49 ? 15.936 19.236 18.553 1.00 10.37 50 MET B O 1
ATOM 3380 N N . HIS B 1 50 ? 14.216 18.215 19.608 1.00 7.82 51 HIS B N 1
ATOM 3381 C CA . HIS B 1 50 ? 13.283 18.776 18.661 1.00 9.51 51 HIS B CA 1
ATOM 3382 C C . HIS B 1 50 ? 13.252 20.288 18.668 1.00 8.13 51 HIS B C 1
ATOM 3383 O O . HIS B 1 50 ? 13.013 20.909 17.632 1.00 9.26 51 HIS B O 1
ATOM 3390 N N . VAL B 1 51 ? 13.471 20.866 19.856 1.00 8.10 52 VAL B N 1
ATOM 3391 C CA . VAL B 1 51 ? 13.412 22.318 20.047 1.00 8.10 52 VAL B CA 1
ATOM 3392 C C . VAL B 1 51 ? 14.786 22.943 20.272 1.00 9.60 52 VAL B C 1
ATOM 3393 O O . VAL B 1 51 ? 14.843 24.139 20.588 1.00 12.16 52 VAL B O 1
ATOM 3397 N N . ALA B 1 52 ? 15.855 22.204 20.107 1.00 10.06 53 ALA B N 1
ATOM 3398 C CA . ALA B 1 52 ? 17.193 22.747 20.290 1.00 11.04 53 ALA B CA 1
ATOM 3399 C C . ALA B 1 52 ? 17.737 23.305 18.971 1.00 10.17 53 ALA B C 1
ATOM 3400 O O . ALA B 1 52 ? 17.235 23.000 17.900 1.00 11.94 53 ALA B O 1
ATOM 3402 N N . HIS B 1 53 ? 18.806 24.101 19.027 1.00 10.30 54 HIS B N 1
ATOM 3403 C CA . HIS B 1 53 ? 19.407 24.596 17.786 1.00 9.41 54 HIS B CA 1
ATOM 3404 C C . HIS B 1 53 ? 20.124 23.452 17.076 1.00 11.42 54 HIS B C 1
ATOM 3405 O O . HIS B 1 53 ? 20.135 23.381 15.845 1.00 13.64 54 HIS B O 1
ATOM 3412 N N . ARG B 1 54 ? 20.749 22.565 17.858 1.00 11.46 55 ARG B N 1
ATOM 3413 C CA . ARG B 1 54 ? 21.427 21.401 17.308 1.00 12.40 55 ARG B CA 1
ATOM 3414 C C . ARG B 1 54 ? 21.552 20.338 18.363 1.00 11.46 55 ARG B C 1
ATOM 3415 O O . ARG B 1 54 ? 21.320 20.636 19.550 1.00 11.61 55 ARG B O 1
ATOM 3423 N N . SER B 1 55 ? 21.872 19.120 17.941 1.00 10.69 56 SER B N 1
ATOM 3424 C CA . SER B 1 55 ? 21.961 18.000 18.830 1.00 11.30 56 SER B CA 1
ATOM 3425 C C . SER B 1 55 ? 23.174 17.104 18.577 1.00 11.60 56 SER B C 1
ATOM 3426 O O . SER B 1 55 ? 23.816 17.195 17.543 1.00 13.96 56 SER B O 1
ATOM 3429 N N . HIS B 1 56 ? 23.449 16.259 19.554 1.00 12.46 57 HIS B N 1
ATOM 3430 C CA . HIS B 1 56 ? 24.553 15.304 19.438 1.00 14.88 57 HIS B CA 1
ATOM 3431 C C . HIS B 1 56 ? 24.119 14.041 20.138 1.00 12.82 57 HIS B C 1
ATOM 3432 O O . HIS B 1 56 ? 23.538 14.089 21.219 1.00 13.37 57 HIS B O 1
ATOM 3439 N N . VAL B 1 57 ? 24.413 12.890 19.522 1.00 15.90 58 VAL B N 1
ATOM 3440 C CA . VAL B 1 57 ? 24.077 11.601 20.114 1.00 13.01 58 VAL B CA 1
ATOM 3441 C C . VAL B 1 57 ? 25.388 10.998 20.576 1.00 14.88 58 VAL B C 1
ATOM 3442 O O . VAL B 1 57 ? 26.245 10.757 19.745 1.00 16.83 58 VAL B O 1
ATOM 3446 N N . ILE B 1 58 ? 25.570 10.798 21.853 1.00 14.94 59 ILE B N 1
ATOM 3447 C CA . ILE B 1 58 ? 26.831 10.235 22.321 1.00 17.98 59 ILE B CA 1
ATOM 3448 C C . ILE B 1 58 ? 26.542 9.397 23.519 1.00 20.31 59 ILE B C 1
ATOM 3449 O O . ILE B 1 58 ? 25.448 9.432 24.066 1.00 20.79 59 ILE B O 1
ATOM 3454 N N . ASN B 1 59 ? 27.542 8.647 23.977 1.00 23.57 60 ASN B N 1
ATOM 3455 C CA . ASN B 1 59 ? 27.381 7.860 25.173 1.00 18.38 60 ASN B CA 1
ATOM 3456 C C . ASN B 1 59 ? 27.814 8.788 26.311 1.00 21.85 60 ASN B C 1
ATOM 3457 O O . ASN B 1 59 ? 29.004 9.101 26.503 1.00 23.22 60 ASN B O 1
ATOM 3462 N N . MET B 1 60 ? 26.846 9.288 27.044 1.00 19.47 61 MET B N 1
ATOM 3463 C CA . MET B 1 60 ? 27.132 10.229 28.125 1.00 23.48 61 MET B CA 1
ATOM 3464 C C . MET B 1 60 ? 27.842 9.639 29.339 1.00 28.67 61 MET B C 1
ATOM 3465 O O . MET B 1 60 ? 28.242 10.370 30.257 1.00 26.50 61 MET B O 1
ATOM 3470 N N . LEU B 1 61 ? 27.943 8.301 29.315 1.00 25.78 62 LEU B N 1
ATOM 3471 C CA . LEU B 1 61 ? 28.605 7.593 30.374 1.00 24.75 62 LEU B CA 1
ATOM 3472 C C . LEU B 1 61 ? 30.081 7.525 30.061 1.00 31.04 62 LEU B C 1
ATOM 3473 O O . LEU B 1 61 ? 30.878 7.297 30.949 1.00 34.19 62 LEU B O 1
ATOM 3478 N N . ASP B 1 62 ? 30.443 7.786 28.806 1.00 25.23 63 ASP B N 1
ATOM 3479 C CA . ASP B 1 62 ? 31.820 7.802 28.406 1.00 21.21 63 ASP B CA 1
ATOM 3480 C C . ASP B 1 62 ? 32.397 9.225 28.605 1.00 29.80 63 ASP B C 1
ATOM 3481 O O . ASP B 1 62 ? 32.161 10.138 27.812 1.00 30.22 63 ASP B O 1
ATOM 3486 N N . GLY B 1 63 ? 33.224 9.400 29.654 1.00 26.98 64 GLY B N 1
ATOM 3487 C CA . GLY B 1 63 ? 33.854 10.677 29.968 1.00 19.28 64 GLY B CA 1
ATOM 3488 C C . GLY B 1 63 ? 34.583 11.278 28.801 1.00 26.94 64 GLY B C 1
ATOM 3489 O O . GLY B 1 63 ? 34.570 12.494 28.559 1.00 24.52 64 GLY B O 1
ATOM 3490 N N . ASP B 1 64 ? 35.243 10.422 28.049 1.00 23.12 65 ASP B N 1
ATOM 3491 C CA . ASP B 1 64 ? 35.947 10.974 26.942 1.00 24.05 65 ASP B CA 1
ATOM 3492 C C . ASP B 1 64 ? 35.042 11.594 25.924 1.00 23.41 65 ASP B C 1
ATOM 3493 O O . ASP B 1 64 ? 35.369 12.628 25.369 1.00 25.75 65 ASP B O 1
ATOM 3498 N N . ALA B 1 65 ? 33.922 10.916 25.672 1.00 28.38 66 ALA B N 1
ATOM 3499 C CA . ALA B 1 65 ? 32.927 11.387 24.691 1.00 25.67 66 ALA B CA 1
ATOM 3500 C C . ALA B 1 65 ? 32.311 12.718 25.166 1.00 19.55 66 ALA B C 1
ATOM 3501 O O . ALA B 1 65 ? 32.124 13.676 24.403 1.00 24.88 66 ALA B O 1
ATOM 3503 N N . LEU B 1 66 ? 32.035 12.756 26.450 1.00 20.52 67 LEU B N 1
ATOM 3504 C CA . LEU B 1 66 ? 31.490 13.941 27.081 1.00 19.99 67 LEU B CA 1
ATOM 3505 C C . LEU B 1 66 ? 32.464 15.110 26.903 1.00 23.14 67 LEU B C 1
ATOM 3506 O O . LEU B 1 66 ? 32.095 16.221 26.493 1.00 21.29 67 LEU B O 1
ATOM 3511 N N . ARG B 1 67 ? 33.752 14.857 27.200 1.00 25.33 68 ARG B N 1
ATOM 3512 C CA . ARG B 1 67 ? 34.736 15.894 27.047 1.00 19.74 68 ARG B CA 1
ATOM 3513 C C . ARG B 1 67 ? 34.745 16.453 25.617 1.00 21.16 68 ARG B C 1
ATOM 3514 O O . ARG B 1 67 ? 34.716 17.654 25.407 1.00 21.09 68 ARG B O 1
ATOM 3522 N N . ARG B 1 68 ? 34.808 15.591 24.588 1.00 20.02 69 ARG B N 1
ATOM 3523 C CA . ARG B 1 68 ? 34.840 16.037 23.205 1.00 20.82 69 ARG B CA 1
ATOM 3524 C C . ARG B 1 68 ? 33.640 16.926 22.816 1.00 18.28 69 ARG B C 1
ATOM 3525 O O . ARG B 1 68 ? 33.758 17.949 22.111 1.00 21.09 69 ARG B O 1
ATOM 3533 N N . VAL B 1 69 ? 32.461 16.497 23.252 1.00 19.78 70 VAL B N 1
ATOM 3534 C CA . VAL B 1 69 ? 31.309 17.287 22.867 1.00 21.69 70 VAL B CA 1
ATOM 3535 C C . VAL B 1 69 ? 31.351 18.631 23.518 1.00 17.75 70 VAL B C 1
ATOM 3536 O O . VAL B 1 69 ? 31.011 19.617 22.876 1.00 18.79 70 VAL B O 1
ATOM 3540 N N . VAL B 1 70 ? 31.766 18.651 24.786 1.00 18.08 71 VAL B N 1
ATOM 3541 C CA . VAL B 1 70 ? 31.872 19.917 25.518 1.00 17.43 71 VAL B CA 1
ATOM 3542 C C . VAL B 1 70 ? 32.924 20.839 24.887 1.00 26.80 71 VAL B C 1
ATOM 3543 O O . VAL B 1 70 ? 32.751 22.070 24.678 1.00 22.10 71 VAL B O 1
ATOM 3547 N N . GLU B 1 71 ? 34.044 20.210 24.551 1.00 20.85 72 GLU B N 1
ATOM 3548 C CA . GLU B 1 71 ? 35.108 20.977 23.946 1.00 22.26 72 GLU B CA 1
ATOM 3549 C C . GLU B 1 71 ? 34.707 21.499 22.600 1.00 21.12 72 GLU B C 1
ATOM 3550 O O . GLU B 1 71 ? 35.065 22.594 22.142 1.00 23.11 72 GLU B O 1
ATOM 3556 N N . LEU B 1 72 ? 33.914 20.694 21.920 1.00 22.70 73 LEU B N 1
ATOM 3557 C CA . LEU B 1 72 ? 33.451 21.105 20.602 1.00 22.40 73 LEU B CA 1
ATOM 3558 C C . LEU B 1 72 ? 32.523 22.318 20.618 1.00 23.29 73 LEU B C 1
ATOM 3559 O O . LEU B 1 72 ? 32.690 23.268 19.847 1.00 23.09 73 LEU B O 1
ATOM 3564 N N . GLU B 1 73 ? 31.513 22.278 21.507 1.00 19.82 74 GLU B N 1
ATOM 3565 C CA . GLU B 1 73 ? 30.507 23.342 21.618 1.00 17.02 74 GLU B CA 1
ATOM 3566 C C . GLU B 1 73 ? 30.825 24.509 22.561 1.00 17.72 74 GLU B C 1
ATOM 3567 O O . GLU B 1 73 ? 30.164 25.541 22.503 1.00 20.58 74 GLU B O 1
ATOM 3573 N N . LYS B 1 74 ? 31.793 24.341 23.451 1.00 16.85 75 LYS B N 1
ATOM 3574 C CA . LYS B 1 74 ? 32.126 25.424 24.335 1.00 16.98 75 LYS B CA 1
ATOM 3575 C C . LYS B 1 74 ? 30.912 26.087 24.992 1.00 16.44 75 LYS B C 1
ATOM 3576 O O . LYS B 1 74 ? 30.635 27.269 24.873 1.00 16.61 75 LYS B O 1
ATOM 3582 N N . PRO B 1 75 ? 30.170 25.309 25.721 1.00 17.08 76 PRO B N 1
ATOM 3583 C CA . PRO B 1 75 ? 28.982 25.860 26.376 1.00 13.52 76 PRO B CA 1
ATOM 3584 C C . PRO B 1 75 ? 29.324 26.678 27.588 1.00 15.39 76 PRO B C 1
ATOM 3585 O O . PRO B 1 75 ? 30.308 26.432 28.272 1.00 16.12 76 PRO B O 1
ATOM 3589 N N . HIS B 1 76 ? 28.460 27.658 27.863 1.00 15.45 77 HIS B N 1
ATOM 3590 C CA . HIS B 1 76 ? 28.622 28.532 29.038 1.00 14.83 77 HIS B CA 1
ATOM 3591 C C . HIS B 1 76 ? 27.994 27.833 30.241 1.00 16.13 77 HIS B C 1
ATOM 3592 O O . HIS B 1 76 ? 28.243 28.176 31.381 1.00 17.05 77 HIS B O 1
ATOM 3599 N N . TYR B 1 77 ? 27.111 26.872 29.965 1.00 13.76 78 TYR B N 1
ATOM 3600 C CA . TYR B 1 77 ? 26.405 26.128 30.990 1.00 13.09 78 TYR B CA 1
ATOM 3601 C C . TYR B 1 77 ? 26.167 24.703 30.523 1.00 14.80 78 TYR B C 1
ATOM 3602 O O . TYR B 1 77 ? 25.698 24.478 29.401 1.00 13.12 78 TYR B O 1
ATOM 3611 N N . ILE B 1 78 ? 26.458 23.742 31.412 1.00 12.49 79 ILE B N 1
ATOM 3612 C CA . ILE B 1 78 ? 26.234 22.339 31.140 1.00 11.37 79 ILE B CA 1
ATOM 3613 C C . ILE B 1 78 ? 25.098 21.990 32.109 1.00 13.84 79 ILE B C 1
ATOM 3614 O O . ILE B 1 78 ? 25.246 22.144 33.320 1.00 13.80 79 ILE B O 1
ATOM 3619 N N . VAL B 1 79 ? 23.963 21.553 31.595 1.00 11.75 80 VAL B N 1
ATOM 3620 C CA . VAL B 1 79 ? 22.785 21.264 32.386 1.00 11.52 80 VAL B CA 1
ATOM 3621 C C . VAL B 1 79 ? 22.410 19.800 32.325 1.00 13.44 80 VAL B C 1
ATOM 3622 O O . VAL B 1 79 ? 21.740 19.358 31.406 1.00 13.47 80 VAL B O 1
ATOM 3626 N N . PRO B 1 80 ? 22.871 19.048 33.310 1.00 13.70 81 PRO B N 1
ATOM 3627 C CA . PRO B 1 80 ? 22.586 17.631 33.310 1.00 16.67 81 PRO B CA 1
ATOM 3628 C C . PRO B 1 80 ? 21.131 17.382 33.649 1.00 27.18 81 PRO B C 1
ATOM 3629 O O . PRO B 1 80 ? 20.535 17.982 34.569 1.00 23.37 81 PRO B O 1
ATOM 3633 N N . GLU B 1 81 ? 20.539 16.484 32.856 1.00 16.57 82 GLU B N 1
ATOM 3634 C CA . GLU B 1 81 ? 19.163 16.196 33.090 1.00 17.72 82 GLU B CA 1
ATOM 3635 C C . GLU B 1 81 ? 18.876 14.781 33.599 1.00 20.55 82 GLU B C 1
ATOM 3636 O O . GLU B 1 81 ? 17.745 14.505 33.969 1.00 21.93 82 GLU B O 1
ATOM 3642 N N . ILE B 1 82 ? 19.870 13.926 33.621 1.00 19.36 83 ILE B N 1
ATOM 3643 C CA . ILE B 1 82 ? 19.657 12.561 34.092 1.00 23.03 83 ILE B CA 1
ATOM 3644 C C . ILE B 1 82 ? 20.863 12.104 34.871 1.00 36.98 83 ILE B C 1
ATOM 3645 O O . ILE B 1 82 ? 21.960 12.625 34.697 1.00 31.56 83 ILE B O 1
ATOM 3650 N N . GLU B 1 83 ? 20.642 11.131 35.728 1.00 37.54 84 GLU B N 1
ATOM 3651 C CA . GLU B 1 83 ? 21.695 10.585 36.566 1.00 36.81 84 GLU B CA 1
ATOM 3652 C C . GLU B 1 83 ? 22.783 9.897 35.769 1.00 31.83 84 GLU B C 1
ATOM 3653 O O . GLU B 1 83 ? 23.954 9.925 36.108 1.00 31.33 84 GLU B O 1
ATOM 3659 N N . ALA B 1 84 ? 22.405 9.274 34.677 1.00 29.98 85 ALA B N 1
ATOM 3660 C CA . ALA B 1 84 ? 23.346 8.550 33.850 1.00 28.87 85 ALA B CA 1
ATOM 3661 C C . ALA B 1 84 ? 24.349 9.307 33.028 1.00 31.51 85 ALA B C 1
ATOM 3662 O O . ALA B 1 84 ? 24.360 9.261 31.787 1.00 27.59 85 ALA B O 1
ATOM 3664 N N . ILE B 1 85 ? 25.239 9.972 33.735 1.00 30.60 86 ILE B N 1
ATOM 3665 C CA . ILE B 1 85 ? 26.269 10.723 33.067 1.00 29.67 86 ILE B CA 1
ATOM 3666 C C . ILE B 1 85 ? 27.586 10.474 33.767 1.00 27.63 86 ILE B C 1
ATOM 3667 O O . ILE B 1 85 ? 27.607 10.083 34.931 1.00 27.72 86 ILE B O 1
ATOM 3672 N N . ALA B 1 86 ? 28.673 10.717 33.058 1.00 24.54 87 ALA B N 1
ATOM 3673 C CA . ALA B 1 86 ? 29.982 10.551 33.679 1.00 23.23 87 ALA B CA 1
ATOM 3674 C C . ALA B 1 86 ? 30.249 11.751 34.628 1.00 24.33 87 ALA B C 1
ATOM 3675 O O . ALA B 1 86 ? 30.894 12.736 34.264 1.00 25.85 87 ALA B O 1
ATOM 3677 N N . THR B 1 87 ? 29.723 11.724 35.858 1.00 23.47 88 THR B N 1
ATOM 3678 C CA . THR B 1 87 ? 29.944 12.829 36.770 1.00 26.09 88 THR B CA 1
ATOM 3679 C C . THR B 1 87 ? 31.401 13.067 37.085 1.00 29.38 88 THR B C 1
ATOM 3680 O O . THR B 1 87 ? 31.800 14.184 37.371 1.00 29.31 88 THR B O 1
ATOM 3684 N N . ASP B 1 88 ? 32.219 12.034 37.052 1.00 30.61 89 ASP B N 1
ATOM 3685 C CA . ASP B 1 88 ? 33.605 12.298 37.350 1.00 30.42 89 ASP B CA 1
ATOM 3686 C C . ASP B 1 88 ? 34.156 13.296 36.339 1.00 26.23 89 ASP B C 1
ATOM 3687 O O . ASP B 1 88 ? 34.945 14.217 36.616 1.00 26.30 89 ASP B O 1
ATOM 3692 N N . MET B 1 89 ? 33.690 13.165 35.121 1.00 21.85 90 MET B N 1
ATOM 3693 C CA . MET B 1 89 ? 34.130 14.077 34.103 1.00 19.94 90 MET B CA 1
ATOM 3694 C C . MET B 1 89 ? 33.532 15.474 34.320 1.00 22.30 90 MET B C 1
ATOM 3695 O O . MET B 1 89 ? 34.153 16.509 34.057 1.00 24.32 90 MET B O 1
ATOM 3700 N N . LEU B 1 90 ? 32.302 15.527 34.830 1.00 21.79 91 LEU B N 1
ATOM 3701 C CA . LEU B 1 90 ? 31.713 16.837 35.069 1.00 20.30 91 LEU B CA 1
ATOM 3702 C C . LEU B 1 90 ? 32.532 17.597 36.105 1.00 20.46 91 LEU B C 1
ATOM 3703 O O . LEU B 1 90 ? 32.749 18.822 36.021 1.00 20.98 91 LEU B O 1
ATOM 3708 N N . ILE B 1 91 ? 32.961 16.850 37.135 1.00 19.69 92 ILE B N 1
ATOM 3709 C CA . ILE B 1 91 ? 33.780 17.455 38.182 1.00 24.82 92 ILE B CA 1
ATOM 3710 C C . ILE B 1 91 ? 35.058 18.034 37.538 1.00 28.54 92 ILE B C 1
ATOM 3711 O O . ILE B 1 91 ? 35.465 19.205 37.713 1.00 24.83 92 ILE B O 1
ATOM 3716 N N . GLN B 1 92 ? 35.704 17.191 36.740 1.00 24.64 93 GLN B N 1
ATOM 3717 C CA . GLN B 1 92 ? 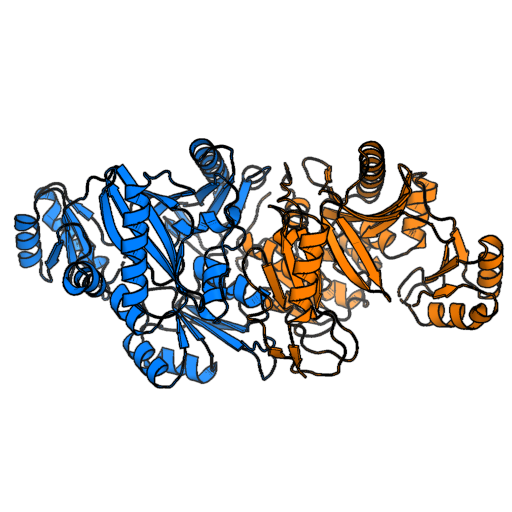36.919 17.590 36.062 1.00 22.12 93 GLN B CA 1
ATOM 3718 C C . GLN B 1 92 ? 36.713 18.835 35.221 1.00 26.58 93 GLN B C 1
ATOM 3719 O O . GLN B 1 92 ? 37.426 19.854 35.302 1.00 24.78 93 GLN B O 1
ATOM 3725 N N . LEU B 1 93 ? 35.693 18.764 34.370 1.00 24.66 94 LEU B N 1
ATOM 3726 C CA . LEU B 1 93 ? 35.401 19.891 33.527 1.00 21.13 94 LEU B CA 1
ATOM 3727 C C . LEU B 1 93 ? 35.137 21.149 34.343 1.00 23.25 94 LEU B C 1
ATOM 3728 O O . LEU B 1 93 ? 35.519 22.240 33.916 1.00 26.37 94 LEU B O 1
ATOM 3733 N N . GLU B 1 94 ? 34.450 21.014 35.500 1.00 20.31 95 GLU B N 1
ATOM 3734 C CA . GLU B 1 94 ? 34.146 22.153 36.360 1.00 19.69 95 GLU B CA 1
ATOM 3735 C C . GLU B 1 94 ? 35.458 22.706 36.892 1.00 23.16 95 GLU B C 1
ATOM 3736 O O . GLU B 1 94 ? 35.654 23.924 36.951 1.00 22.86 95 GLU B O 1
ATOM 3742 N N . GLU B 1 95 ? 36.326 21.758 37.263 1.00 22.89 96 GLU B N 1
ATOM 3743 C CA . GLU B 1 95 ? 37.625 22.127 37.779 1.00 27.38 96 GLU B CA 1
ATOM 3744 C C . GLU B 1 95 ? 38.317 22.933 36.706 1.00 34.52 96 GLU B C 1
ATOM 3745 O O . GLU B 1 95 ? 39.002 23.911 37.015 1.00 36.10 96 GLU B O 1
ATOM 3751 N N . GLU B 1 96 ? 38.112 22.505 35.447 1.00 28.22 97 GLU B N 1
ATOM 3752 C CA . GLU B 1 96 ? 38.705 23.192 34.300 1.00 26.30 97 GLU B CA 1
ATOM 3753 C C . GLU B 1 96 ? 38.041 24.524 33.985 1.00 27.96 97 GLU B C 1
ATOM 3754 O O . GLU B 1 96 ? 38.443 25.219 33.058 1.00 33.99 97 GLU B O 1
ATOM 3760 N N . GLY B 1 97 ? 37.025 24.916 34.753 1.00 25.00 98 GLY B N 1
ATOM 3761 C CA . GLY B 1 97 ? 36.417 26.189 34.465 1.00 18.19 98 GLY B CA 1
ATOM 3762 C C . GLY B 1 97 ? 35.039 26.095 33.873 1.00 25.20 98 GLY B C 1
ATOM 3763 O O . GLY B 1 97 ? 34.410 27.123 33.672 1.00 24.99 98 GLY B O 1
ATOM 3764 N N . LEU B 1 98 ? 34.520 24.900 33.587 1.00 25.83 99 LEU B N 1
ATOM 3765 C CA . LEU B 1 98 ? 33.166 24.904 33.035 1.00 29.30 99 LEU B CA 1
ATOM 3766 C C . LEU B 1 98 ? 32.052 25.102 34.092 1.00 23.98 99 LEU B C 1
ATOM 3767 O O . LEU B 1 98 ? 32.201 24.735 35.257 1.00 19.74 99 LEU B O 1
ATOM 3772 N N . ASN B 1 99 ? 30.918 25.692 33.692 1.00 16.86 100 ASN B N 1
ATOM 3773 C CA . ASN B 1 99 ? 29.825 25.884 34.647 1.00 15.79 100 ASN B CA 1
ATOM 3774 C C . ASN B 1 99 ? 28.836 24.736 34.536 1.00 14.70 100 ASN B C 1
ATOM 3775 O O . ASN B 1 99 ? 28.166 24.578 33.519 1.00 16.88 100 ASN B O 1
ATOM 3780 N N . VAL B 1 100 ? 28.762 23.936 35.593 1.00 13.10 101 VAL B N 1
ATOM 3781 C CA . VAL B 1 100 ? 27.855 22.794 35.647 1.00 13.05 101 VAL B CA 1
ATOM 3782 C C . VAL B 1 100 ? 26.677 23.180 36.536 1.00 13.57 101 VAL B C 1
ATOM 3783 O O . VAL B 1 100 ? 26.858 23.676 37.665 1.00 13.73 101 VAL B O 1
ATOM 3787 N N . VAL B 1 101 ? 25.437 22.974 36.047 1.00 10.84 102 VAL B N 1
ATOM 3788 C CA . VAL B 1 101 ? 24.268 23.361 36.824 1.00 10.87 102 VAL B CA 1
ATOM 3789 C C . VAL B 1 101 ? 23.692 22.227 37.663 1.00 12.09 102 VAL B C 1
ATOM 3790 O O . VAL B 1 101 ? 23.429 21.161 37.088 1.00 12.45 102 VAL B O 1
ATOM 3794 N N . PRO B 1 102 ? 23.444 22.433 38.968 1.00 11.22 103 PRO B N 1
ATOM 3795 C CA . PRO B 1 102 ? 23.691 23.659 39.777 1.00 10.87 103 PRO B CA 1
ATOM 3796 C C . PRO B 1 102 ? 25.179 23.770 40.155 1.00 12.18 103 PRO B C 1
ATOM 3797 O O . PRO B 1 102 ? 25.727 24.869 40.238 1.00 13.43 103 PRO B O 1
ATOM 3801 N N . CYS B 1 103 ? 25.819 22.607 40.348 1.00 11.65 104 CYS B N 1
ATOM 3802 C CA . CYS B 1 103 ? 27.220 22.416 40.591 1.00 13.43 104 CYS B CA 1
ATOM 3803 C C . CYS B 1 103 ? 27.546 20.969 40.387 1.00 18.69 104 CYS B C 1
ATOM 3804 O O . CYS B 1 103 ? 26.657 20.111 40.490 1.00 15.65 104 CYS B O 1
ATOM 3807 N N . ALA B 1 104 ? 28.804 20.686 40.047 1.00 15.10 105 ALA B N 1
ATOM 3808 C CA . ALA B 1 104 ? 29.176 19.301 39.798 1.00 17.37 105 ALA B CA 1
ATOM 3809 C C . ALA B 1 104 ? 29.041 18.427 41.029 1.00 14.66 105 ALA B C 1
ATOM 3810 O O . ALA B 1 104 ? 28.630 17.270 40.922 1.00 15.74 105 ALA B O 1
ATOM 3812 N N . ARG B 1 105 ? 29.372 19.019 42.174 1.00 16.35 106 ARG B N 1
ATOM 3813 C CA . ARG B 1 105 ? 29.291 18.273 43.412 1.00 20.67 106 ARG B CA 1
ATOM 3814 C C . ARG B 1 105 ? 27.866 17.817 43.695 1.00 17.58 106 ARG B C 1
ATOM 3815 O O . ARG B 1 105 ? 27.630 16.706 44.092 1.00 17.11 106 ARG B O 1
ATOM 3823 N N . ALA B 1 106 ? 26.913 18.718 43.474 1.00 16.15 107 ALA B N 1
ATOM 3824 C CA . ALA B 1 106 ? 25.505 18.412 43.695 1.00 15.59 107 ALA B CA 1
ATOM 3825 C C . ALA B 1 106 ? 25.122 17.233 42.811 1.00 18.99 107 ALA B C 1
ATOM 3826 O O . ALA B 1 106 ? 24.418 16.307 43.266 1.00 16.50 107 ALA B O 1
ATOM 3828 N N . THR B 1 107 ? 25.592 17.260 41.543 1.00 14.70 108 THR B N 1
ATOM 3829 C CA . THR B 1 107 ? 25.269 16.146 40.631 1.00 18.96 108 THR B CA 1
ATOM 3830 C C . THR B 1 107 ? 25.816 14.796 41.118 1.00 23.95 108 THR B C 1
ATOM 3831 O O . THR B 1 107 ? 25.145 13.736 41.099 1.00 23.45 108 THR B O 1
ATOM 3841 N N . LYS B 1 108 ? 27.068 14.837 41.575 1.00 18.85 109 LYS B N 1
ATOM 3842 C CA . LYS B 1 108 ? 27.703 13.618 42.043 1.00 19.68 109 LYS B CA 1
ATOM 3843 C C . LYS B 1 108 ? 26.982 13.012 43.228 1.00 18.04 109 LYS B C 1
ATOM 3844 O O . LYS B 1 108 ? 26.650 11.829 43.211 1.00 26.09 109 LYS B O 1
ATOM 3850 N N . LEU B 1 109 ? 26.771 13.835 44.246 1.00 18.36 110 LEU B N 1
ATOM 3851 C CA . LEU B 1 109 ? 26.117 13.412 45.487 1.00 16.99 110 LEU B CA 1
ATOM 3852 C C . LEU B 1 109 ? 24.695 12.858 45.354 1.00 23.39 110 LEU B C 1
ATOM 3853 O O . LEU B 1 109 ? 24.320 11.854 45.998 1.00 17.96 110 LEU B O 1
ATOM 3858 N N . THR B 1 110 ? 23.899 13.552 44.510 1.00 18.66 111 THR B N 1
ATOM 3859 C CA . THR B 1 110 ? 22.528 13.139 44.304 1.00 21.56 111 THR B CA 1
ATOM 3860 C C . THR B 1 110 ? 22.381 11.855 43.477 1.00 28.06 111 THR B C 1
ATOM 3861 O O . THR B 1 110 ? 21.378 11.181 43.625 1.00 24.46 111 THR B O 1
ATOM 3865 N N . MET B 1 111 ? 23.349 11.538 42.609 1.00 26.62 112 MET B N 1
ATOM 3866 C CA . MET B 1 111 ? 23.268 10.339 41.784 1.00 32.07 112 MET B CA 1
ATOM 3867 C C . MET B 1 111 ? 23.613 9.072 42.558 1.00 31.71 112 MET B C 1
ATOM 3868 O O . MET B 1 111 ? 23.435 7.941 42.084 1.00 29.51 112 MET B O 1
ATOM 3873 N N . ASN B 1 112 ? 24.138 9.236 43.756 1.00 25.53 113 ASN B N 1
ATOM 3874 C CA . ASN B 1 112 ? 24.505 8.064 44.546 1.00 25.95 113 ASN B CA 1
ATOM 3875 C C . ASN B 1 112 ? 23.726 8.117 45.823 1.00 28.87 113 ASN B C 1
ATOM 3876 O O . ASN B 1 112 ? 23.871 9.058 46.599 1.00 24.68 113 ASN B O 1
ATOM 3881 N N . ARG B 1 113 ? 22.873 7.115 46.015 1.00 20.33 114 ARG B N 1
ATOM 3882 C CA . ARG B 1 113 ? 22.041 7.117 47.193 1.00 18.00 114 ARG B CA 1
ATOM 3883 C C . ARG B 1 113 ? 22.744 7.214 48.494 1.00 24.68 114 ARG B C 1
ATOM 3884 O O . ARG B 1 113 ? 22.117 7.660 49.454 1.00 23.68 114 ARG B O 1
ATOM 3892 N N . GLU B 1 114 ? 24.001 6.754 48.559 1.00 21.62 115 GLU B N 1
ATOM 3893 C CA . GLU B 1 114 ? 24.734 6.810 49.819 1.00 21.29 115 GLU B CA 1
ATOM 3894 C C . GLU B 1 114 ? 25.215 8.236 50.044 1.00 20.04 115 GLU B C 1
ATOM 3895 O O . GLU B 1 114 ? 25.087 8.796 51.126 1.00 23.70 115 GLU B O 1
ATOM 3901 N N . GLY B 1 115 ? 25.753 8.805 48.994 1.00 18.33 116 GLY B N 1
ATOM 3902 C CA . GLY B 1 115 ? 26.240 10.175 49.064 1.00 19.82 116 GLY B CA 1
ATOM 3903 C C . GLY B 1 115 ? 25.203 11.116 49.658 1.00 25.16 116 GLY B C 1
ATOM 3904 O O . GLY B 1 115 ? 25.422 11.787 50.669 1.00 21.07 116 GLY B O 1
ATOM 3905 N N . ILE B 1 116 ? 24.044 11.162 49.003 1.00 22.14 117 ILE B N 1
ATOM 3906 C CA . ILE B 1 116 ? 22.993 12.045 49.466 1.00 17.77 117 ILE B CA 1
ATOM 3907 C C . ILE B 1 116 ? 22.435 11.649 50.795 1.00 15.19 117 ILE B C 1
ATOM 3908 O O . ILE B 1 116 ? 22.117 12.458 51.651 1.00 16.53 117 ILE B O 1
ATOM 3913 N N . ARG B 1 117 ? 22.315 10.378 51.049 1.00 17.49 118 ARG B N 1
ATOM 3914 C CA . ARG B 1 117 ? 21.756 9.979 52.336 1.00 15.25 118 ARG B CA 1
ATOM 3915 C C . ARG B 1 117 ? 22.692 10.302 53.489 1.00 18.08 118 ARG B C 1
ATOM 3916 O O . ARG B 1 117 ? 22.246 10.763 54.540 1.00 16.55 118 ARG B O 1
ATOM 3924 N N . ARG B 1 118 ? 24.007 10.060 53.294 1.00 19.35 119 ARG B N 1
ATOM 3925 C CA . ARG B 1 118 ? 24.964 10.420 54.371 1.00 20.90 119 ARG B CA 1
ATOM 3926 C C . ARG B 1 118 ? 24.921 11.950 54.605 1.00 22.07 119 ARG B C 1
ATOM 3927 O O . ARG B 1 118 ? 24.894 12.468 55.730 1.00 18.33 119 ARG B O 1
ATOM 3935 N N . LEU B 1 119 ? 24.884 12.700 53.507 1.00 18.79 120 LEU B N 1
ATOM 3936 C CA . LEU B 1 119 ? 24.816 14.157 53.608 1.00 18.50 120 LEU B CA 1
ATOM 3937 C C . LEU B 1 119 ? 23.646 14.604 54.455 1.00 12.31 120 LEU B C 1
ATOM 3938 O O . LEU B 1 119 ? 23.736 15.355 55.414 1.00 15.50 120 LEU B O 1
ATOM 3943 N N . ALA B 1 120 ? 22.485 14.103 54.084 1.00 15.09 121 ALA B N 1
ATOM 3944 C CA . ALA B 1 120 ? 21.263 14.471 54.763 1.00 14.91 121 ALA B CA 1
ATOM 3945 C C . ALA B 1 120 ? 21.111 13.988 56.194 1.00 19.20 121 ALA B C 1
ATOM 3946 O O . ALA B 1 120 ? 20.723 14.744 57.063 1.00 19.62 121 ALA B O 1
ATOM 3948 N N . ALA B 1 121 ? 21.344 12.699 56.418 1.00 19.57 122 ALA B N 1
ATOM 3949 C CA . ALA B 1 121 ? 21.165 12.126 57.740 1.00 21.94 122 ALA B CA 1
ATOM 3950 C C . ALA B 1 121 ? 22.306 12.350 58.710 1.00 19.14 122 ALA B C 1
ATOM 3951 O O . ALA B 1 121 ? 22.108 12.541 59.910 1.00 23.00 122 ALA B O 1
ATOM 3953 N N . GLU B 1 122 ? 23.510 12.276 58.171 1.00 19.05 123 GLU B N 1
ATOM 3954 C CA . GLU B 1 122 ? 24.654 12.434 59.039 1.00 21.63 123 GLU B CA 1
ATOM 3955 C C . GLU B 1 122 ? 25.127 13.888 59.159 1.00 21.26 123 GLU B C 1
ATOM 3956 O O . GLU B 1 122 ? 24.995 14.544 60.187 1.00 27.67 123 GLU B O 1
ATOM 3962 N N . GLU B 1 123 ? 25.622 14.409 58.060 1.00 19.65 124 GLU B N 1
ATOM 3963 C CA . GLU B 1 123 ? 26.119 15.754 58.041 1.00 20.45 124 GLU B CA 1
ATOM 3964 C C . GLU B 1 123 ? 25.085 16.781 58.433 1.00 26.09 124 GLU B C 1
ATOM 3965 O O . GLU B 1 123 ? 25.335 17.597 59.286 1.00 27.67 124 GLU B O 1
ATOM 3971 N N . LEU B 1 124 ? 23.908 16.763 57.822 1.00 19.76 125 LEU B N 1
ATOM 3972 C CA . LEU B 1 124 ? 22.922 17.761 58.158 1.00 15.13 125 LEU B CA 1
ATOM 3973 C C . LEU B 1 124 ? 21.972 17.386 59.246 1.00 18.10 125 LEU B C 1
ATOM 3974 O O . LEU B 1 124 ? 21.110 18.196 59.582 1.00 20.40 125 LEU B O 1
ATOM 3979 N N . GLN B 1 125 ? 22.089 16.166 59.779 1.00 17.96 126 GLN B N 1
ATOM 3980 C CA . GLN B 1 125 ? 21.179 15.797 60.868 1.00 21.99 126 GLN B CA 1
ATOM 3981 C C . GLN B 1 125 ? 19.681 15.892 60.564 1.00 27.33 126 GLN B C 1
ATOM 3982 O O . GLN B 1 125 ? 18.873 16.227 61.416 1.00 25.38 126 GLN B O 1
ATOM 3988 N N . LEU B 1 126 ? 19.283 15.575 59.330 1.00 23.46 127 LEU B N 1
ATOM 3989 C CA . LEU B 1 126 ? 17.871 15.617 58.963 1.00 24.03 127 LEU B CA 1
ATOM 3990 C C . LEU B 1 126 ? 17.174 14.269 59.196 1.00 17.75 127 LEU B C 1
ATOM 3991 O O . LEU B 1 126 ? 17.760 13.188 59.102 1.00 21.47 127 LEU B O 1
ATOM 3996 N N . PRO B 1 127 ? 15.888 14.297 59.434 1.00 19.56 128 PRO B N 1
ATOM 3997 C CA . PRO B 1 127 ? 15.136 13.058 59.631 1.00 18.82 128 PRO B CA 1
ATOM 3998 C C . PRO B 1 127 ? 14.984 12.307 58.310 1.00 25.48 128 PRO B C 1
ATOM 3999 O O . PRO B 1 127 ? 14.692 12.920 57.275 1.00 19.62 128 PRO B O 1
ATOM 4003 N N . THR B 1 128 ? 15.195 10.977 58.306 1.00 19.13 129 THR B N 1
ATOM 4004 C CA . THR B 1 128 ? 15.092 10.169 57.114 1.00 16.89 129 THR B CA 1
ATOM 4005 C C . THR B 1 128 ? 14.606 8.796 57.510 1.00 17.70 129 THR B C 1
ATOM 4006 O O . THR B 1 128 ? 14.447 8.530 58.681 1.00 23.12 129 THR B O 1
ATOM 4010 N N . SER B 1 129 ? 14.397 7.913 56.536 1.00 19.74 130 SER B N 1
ATOM 4011 C CA . SER B 1 129 ? 14.002 6.551 56.863 1.00 15.94 130 SER B CA 1
ATOM 4012 C C . SER B 1 129 ? 15.264 5.930 57.496 1.00 23.86 130 SER B C 1
ATOM 4013 O O . SER B 1 129 ? 16.392 6.429 57.291 1.00 21.44 130 SER B O 1
ATOM 4016 N N . THR B 1 130 ? 15.106 4.821 58.246 1.00 18.56 131 THR B N 1
ATOM 4017 C CA . THR B 1 130 ? 16.283 4.190 58.808 1.00 17.03 131 THR B CA 1
ATOM 4018 C C . THR B 1 130 ? 17.019 3.586 57.646 1.00 20.01 131 THR B C 1
ATOM 4019 O O . THR B 1 130 ? 16.407 3.295 56.592 1.00 22.06 131 THR B O 1
ATOM 4023 N N . TYR B 1 131 ? 18.322 3.358 57.784 1.00 23.15 132 TYR B N 1
ATOM 4024 C CA . TYR B 1 131 ? 18.964 2.760 56.634 1.00 22.56 132 TYR B CA 1
ATOM 4025 C C . TYR B 1 131 ? 20.291 2.056 56.917 1.00 20.69 132 TYR B C 1
ATOM 4026 O O . TYR B 1 131 ? 20.912 2.256 57.960 1.00 21.40 132 TYR B O 1
ATOM 4035 N N . ARG B 1 132 ? 20.699 1.260 55.935 1.00 17.69 133 ARG B N 1
ATOM 4036 C CA . ARG B 1 132 ? 21.942 0.570 56.002 1.00 21.28 133 ARG B CA 1
ATOM 4037 C C . ARG B 1 132 ? 22.489 0.398 54.611 1.00 22.79 133 ARG B C 1
ATOM 4038 O O . ARG B 1 132 ? 21.745 0.372 53.623 1.00 26.91 133 ARG B O 1
ATOM 4046 N N . PHE B 1 133 ? 23.803 0.290 54.517 1.00 22.89 134 PHE B N 1
ATOM 4047 C CA . PHE B 1 133 ? 24.422 0.095 53.224 1.00 28.10 134 PHE B CA 1
ATOM 4048 C C . PHE B 1 133 ? 25.013 -1.330 53.161 1.00 32.25 134 PHE B C 1
ATOM 4049 O O . PHE B 1 133 ? 25.373 -1.901 54.187 1.00 32.25 134 PHE B O 1
ATOM 4057 N N . ALA B 1 134 ? 25.099 -1.903 51.961 1.00 24.56 135 ALA B N 1
ATOM 4058 C CA . ALA B 1 134 ? 25.659 -3.224 51.839 1.00 26.17 135 ALA B CA 1
ATOM 4059 C C . ALA B 1 134 ? 26.266 -3.431 50.483 1.00 29.90 135 ALA B C 1
ATOM 4060 O O . ALA B 1 134 ? 25.739 -2.950 49.454 1.00 27.91 135 ALA B O 1
ATOM 4062 N N . ASP B 1 135 ? 27.412 -4.155 50.493 1.00 26.07 136 ASP B N 1
ATOM 4063 C CA . ASP B 1 135 ? 28.114 -4.431 49.266 1.00 28.08 136 ASP B CA 1
ATOM 4064 C C . ASP B 1 135 ? 28.267 -5.925 48.966 1.00 33.92 136 ASP B C 1
ATOM 4065 O O . ASP B 1 135 ? 28.901 -6.285 47.972 1.00 33.76 136 ASP B O 1
ATOM 4070 N N . SER B 1 136 ? 27.657 -6.750 49.813 1.00 34.76 137 SER B N 1
ATOM 4071 C CA . SER B 1 136 ? 27.649 -8.209 49.670 1.00 39.62 137 SER B CA 1
ATOM 4072 C C . SER B 1 136 ? 26.235 -8.753 49.959 1.00 45.08 137 SER B C 1
ATOM 4073 O O . SER B 1 136 ? 25.482 -8.123 50.703 1.00 35.82 137 SER B O 1
ATOM 4076 N N . GLU B 1 137 ? 25.841 -9.915 49.402 1.00 40.43 138 GLU B N 1
ATOM 4077 C CA . GLU B 1 137 ? 24.504 -10.417 49.718 1.00 36.51 138 GLU B CA 1
ATOM 4078 C C . GLU B 1 137 ? 24.383 -10.732 51.204 1.00 31.51 138 GLU B C 1
ATOM 4079 O O . GLU B 1 137 ? 23.354 -10.478 51.829 1.00 40.40 138 GLU B O 1
ATOM 4085 N N . SER B 1 138 ? 25.474 -11.287 51.754 1.00 35.49 139 SER B N 1
ATOM 4086 C CA . SER B 1 138 ? 25.532 -11.644 53.166 1.00 37.08 139 SER B CA 1
ATOM 4087 C C . SER B 1 138 ? 25.274 -10.399 53.988 1.00 24.76 139 SER B C 1
ATOM 4088 O O . SER B 1 138 ? 24.494 -10.392 54.956 1.00 31.00 139 SER B O 1
ATOM 4091 N N . LEU B 1 139 ? 25.982 -9.356 53.546 1.00 29.53 140 LEU B N 1
ATOM 4092 C CA . LEU B 1 139 ? 25.872 -8.081 54.215 1.00 32.63 140 LEU B CA 1
ATOM 4093 C C . LEU B 1 139 ? 24.510 -7.487 54.038 1.00 28.23 140 LEU B C 1
ATOM 4094 O O . LEU B 1 139 ? 23.948 -6.910 54.976 1.00 24.90 140 LEU B O 1
ATOM 4099 N N . PHE B 1 140 ? 24.004 -7.713 52.819 1.00 27.80 141 PHE B N 1
ATOM 4100 C CA . PHE B 1 140 ? 22.672 -7.283 52.429 1.00 23.05 141 PHE B CA 1
ATOM 4101 C C . PHE B 1 140 ? 21.677 -7.986 53.334 1.00 27.77 141 PHE B C 1
ATOM 4102 O O . PHE B 1 140 ? 20.802 -7.355 53.903 1.00 21.74 141 PHE B O 1
ATOM 4110 N N . ARG B 1 141 ? 21.833 -9.304 53.506 1.00 25.89 142 ARG B N 1
ATOM 4111 C CA . ARG B 1 141 ? 20.923 -10.048 54.381 1.00 27.59 142 ARG B CA 1
ATOM 4112 C C . ARG B 1 141 ? 20.980 -9.577 55.838 1.00 32.89 142 ARG B C 1
ATOM 4113 O O . ARG B 1 141 ? 19.985 -9.530 56.575 1.00 28.68 142 ARG B O 1
ATOM 4128 N N . GLU B 1 142 ? 22.192 -9.221 56.301 1.00 35.36 143 GLU B N 1
ATOM 4129 C CA . GLU B 1 142 ? 22.306 -8.736 57.678 1.00 35.87 143 GLU B CA 1
ATOM 4130 C C . GLU B 1 142 ? 21.622 -7.360 57.741 1.00 34.54 143 GLU B C 1
ATOM 4131 O O . GLU B 1 142 ? 20.873 -7.034 58.662 1.00 38.72 143 GLU B O 1
ATOM 4137 N N . ALA B 1 143 ? 21.893 -6.538 56.721 1.00 23.94 144 ALA B N 1
ATOM 4138 C CA . ALA B 1 143 ? 21.250 -5.227 56.741 1.00 25.83 144 ALA B CA 1
ATOM 4139 C C . ALA B 1 143 ? 19.716 -5.359 56.858 1.00 27.11 144 ALA B C 1
ATOM 4140 O O . ALA B 1 143 ? 19.064 -4.696 57.657 1.00 25.14 144 ALA B O 1
ATOM 4142 N N . VAL B 1 144 ? 19.132 -6.218 56.018 1.00 24.54 145 VAL B N 1
ATOM 4143 C CA . VAL B 1 144 ? 17.695 -6.404 56.072 1.00 21.31 145 VAL B CA 1
ATOM 4144 C C . VAL B 1 144 ? 17.304 -6.857 57.479 1.00 26.61 145 VAL B C 1
ATOM 4145 O O . VAL B 1 144 ? 16.320 -6.480 58.101 1.00 28.54 145 VAL B O 1
ATOM 4149 N N . ALA B 1 145 ? 18.121 -7.721 58.041 1.00 30.76 146 ALA B N 1
ATOM 4150 C CA . ALA B 1 145 ? 17.784 -8.167 59.360 1.00 31.60 146 ALA B CA 1
ATOM 4151 C C . ALA B 1 145 ? 17.812 -6.996 60.332 1.00 30.68 146 ALA B C 1
ATOM 4152 O O . ALA B 1 145 ? 16.938 -6.848 61.192 1.00 34.37 146 ALA B O 1
ATOM 4154 N N . ASP B 1 146 ? 18.816 -6.139 60.177 1.00 25.04 147 ASP B N 1
ATOM 4155 C CA . ASP B 1 146 ? 18.905 -4.982 61.053 1.00 31.43 147 ASP B CA 1
ATOM 4156 C C . ASP B 1 146 ? 17.792 -3.956 60.843 1.00 28.04 147 ASP B C 1
ATOM 4157 O O . ASP B 1 146 ? 17.286 -3.301 61.754 1.00 28.58 147 ASP B O 1
ATOM 4162 N N . ILE B 1 147 ? 17.388 -3.797 59.601 1.00 27.92 148 ILE B N 1
ATOM 4163 C CA . ILE B 1 147 ? 16.335 -2.839 59.351 1.00 29.61 148 ILE B CA 1
ATOM 4164 C C . ILE B 1 147 ? 14.953 -3.350 59.716 1.00 38.31 148 ILE B C 1
ATOM 4165 O O . ILE B 1 147 ? 14.125 -2.577 60.226 1.00 33.45 148 ILE B O 1
ATOM 4170 N N . GLY B 1 148 ? 14.722 -4.648 59.420 1.00 35.51 149 GLY B N 1
ATOM 4171 C CA . GLY B 1 148 ? 13.445 -5.303 59.668 1.00 26.46 149 GLY B CA 1
ATOM 4172 C C . GLY B 1 148 ? 12.591 -5.259 58.409 1.00 36.48 149 GLY B C 1
ATOM 4173 O O . GLY B 1 148 ? 12.958 -4.596 57.399 1.00 31.19 149 GLY B O 1
ATOM 4174 N N . TYR B 1 149 ? 11.472 -5.999 58.517 1.00 30.72 150 TYR B N 1
ATOM 4175 C CA . TYR B 1 149 ? 10.477 -6.137 57.459 1.00 34.09 150 TYR B CA 1
ATOM 4176 C C . TYR B 1 149 ? 9.275 -5.291 57.804 1.00 34.48 150 TYR B C 1
ATOM 4177 O O . TYR B 1 149 ? 8.883 -5.225 58.958 1.00 35.04 150 TYR B O 1
ATOM 4186 N N . PRO B 1 150 ? 8.699 -4.664 56.796 1.00 29.27 151 PRO B N 1
ATOM 4187 C CA . PRO B 1 150 ? 9.222 -4.780 55.456 1.00 28.46 151 PRO B CA 1
ATOM 4188 C C . PRO B 1 150 ? 10.305 -3.705 55.325 1.00 30.97 151 PRO B C 1
ATOM 4189 O O . PRO B 1 150 ? 10.444 -2.849 56.196 1.00 23.18 151 PRO B O 1
ATOM 4193 N N . CYS B 1 151 ? 11.051 -3.749 54.232 1.00 25.83 152 CYS B N 1
ATOM 4194 C CA . CYS B 1 151 ? 12.108 -2.802 53.957 1.00 26.18 152 CYS B CA 1
ATOM 4195 C C . CYS B 1 151 ? 12.271 -2.688 52.442 1.00 28.22 152 CYS B C 1
ATOM 4196 O O . CYS B 1 151 ? 11.781 -3.524 51.672 1.00 23.89 152 CYS B O 1
ATOM 4199 N N . ILE B 1 152 ? 12.953 -1.644 51.991 1.00 22.86 153 ILE B N 1
ATOM 4200 C CA . ILE B 1 152 ? 13.150 -1.475 50.557 1.00 19.25 153 ILE B CA 1
ATOM 4201 C C . ILE B 1 152 ? 14.624 -1.495 50.209 1.00 21.81 153 ILE B C 1
ATOM 4202 O O . ILE B 1 152 ? 15.404 -0.843 50.874 1.00 23.62 153 ILE B O 1
ATOM 4207 N N . VAL B 1 153 ? 15.011 -2.192 49.158 1.00 17.18 154 VAL B N 1
ATOM 4208 C CA . VAL B 1 153 ? 16.397 -2.215 48.775 1.00 17.55 154 VAL B CA 1
ATOM 4209 C C . VAL B 1 153 ? 16.536 -1.512 47.444 1.00 24.99 154 VAL B C 1
ATOM 4210 O O . VAL B 1 153 ? 15.712 -1.693 46.517 1.00 22.12 154 VAL B O 1
ATOM 4214 N N . LYS B 1 154 ? 17.590 -0.685 47.360 1.00 22.79 155 LYS B N 1
ATOM 4215 C CA . LYS B 1 154 ? 17.882 0.079 46.159 1.00 24.33 155 LYS B CA 1
ATOM 4216 C C . LYS B 1 154 ? 19.377 0.094 45.958 1.00 22.31 155 LYS B C 1
ATOM 4217 O O . LYS B 1 154 ? 20.158 0.067 46.922 1.00 25.09 155 LYS B O 1
ATOM 4223 N N . PRO B 1 155 ? 19.678 0.101 44.663 1.00 24.58 156 PRO B N 1
ATOM 4224 C CA . PRO B 1 155 ? 21.011 0.149 44.142 1.00 20.93 156 PRO B CA 1
ATOM 4225 C C . PRO B 1 155 ? 21.397 1.597 44.461 1.00 31.48 156 PRO B C 1
ATOM 4226 O O . PRO B 1 155 ? 20.534 2.485 44.357 1.00 26.02 156 PRO B O 1
ATOM 4230 N N . VAL B 1 156 ? 22.659 1.820 44.868 1.00 24.92 157 VAL B N 1
ATOM 4231 C CA . VAL B 1 156 ? 23.075 3.175 45.197 1.00 19.71 157 VAL B CA 1
ATOM 4232 C C . VAL B 1 156 ? 23.260 3.954 43.933 1.00 26.85 157 VAL B C 1
ATOM 4233 O O . VAL B 1 156 ? 23.136 5.177 43.941 1.00 28.39 157 VAL B O 1
ATOM 4237 N N . MET B 1 157 ? 23.569 3.220 42.846 1.00 26.20 158 MET B N 1
ATOM 4238 C CA . MET B 1 157 ? 23.772 3.812 41.532 1.00 26.95 158 MET B CA 1
ATOM 4239 C C . MET B 1 157 ? 23.199 2.956 40.434 1.00 34.28 158 MET B C 1
ATOM 4240 O O . MET B 1 157 ? 23.525 1.790 40.325 1.00 39.13 158 MET B O 1
ATOM 4245 N N . SER B 1 158 ? 22.345 3.557 39.633 1.00 35.64 159 SER B N 1
ATOM 4246 C CA . SER B 1 158 ? 21.716 2.876 38.527 1.00 34.52 159 SER B CA 1
ATOM 4247 C C . SER B 1 158 ? 21.607 3.821 37.337 1.00 73.14 159 SER B C 1
ATOM 4248 O O . SER B 1 158 ? 20.842 4.791 37.342 1.00 68.18 159 SER B O 1
ATOM 4251 N N . GLY B 1 163 ? 15.749 -1.403 39.804 1.00 29.25 164 GLY B N 1
ATOM 4252 C CA . GLY B 1 163 ? 16.487 -2.409 40.583 1.00 28.64 164 GLY B CA 1
ATOM 4253 C C . GLY B 1 163 ? 16.095 -2.462 42.053 1.00 20.66 164 GLY B C 1
ATOM 4254 O O . GLY B 1 163 ? 16.726 -3.084 42.914 1.00 22.72 164 GLY B O 1
ATOM 4255 N N . GLN B 1 164 ? 15.038 -1.759 42.332 1.00 29.39 165 GLN B N 1
ATOM 4256 C CA . GLN B 1 164 ? 14.492 -1.643 43.678 1.00 32.24 165 GLN B CA 1
ATOM 4257 C C . GLN B 1 164 ? 13.429 -2.704 43.980 1.00 39.46 165 GLN B C 1
ATOM 4258 O O . GLN B 1 164 ? 12.650 -3.050 43.074 1.00 30.48 165 GLN B O 1
ATOM 4264 N N . THR B 1 165 ? 13.384 -3.170 45.233 1.00 22.45 166 THR B N 1
ATOM 4265 C CA . THR B 1 165 ? 12.398 -4.161 45.606 1.00 21.02 166 THR B CA 1
ATOM 4266 C C . THR B 1 165 ? 11.860 -3.866 46.992 1.00 24.21 166 THR B C 1
ATOM 4267 O O . THR B 1 165 ? 12.611 -3.580 47.910 1.00 21.62 166 THR B O 1
ATOM 4271 N N . PHE B 1 166 ? 10.538 -3.942 47.135 1.00 26.46 167 PHE B N 1
ATOM 4272 C CA . PHE B 1 166 ? 9.855 -3.744 48.411 1.00 24.54 167 PHE B CA 1
ATOM 4273 C C . PHE B 1 166 ? 9.833 -5.153 48.984 1.00 29.87 167 PHE B C 1
ATOM 4274 O O . PHE B 1 166 ? 9.091 -6.018 48.500 1.00 24.73 167 PHE B O 1
ATOM 4282 N N . ILE B 1 167 ? 10.700 -5.412 49.940 1.00 30.32 168 ILE B N 1
ATOM 4283 C CA . ILE B 1 167 ? 10.874 -6.738 50.551 1.00 23.79 168 ILE B CA 1
ATOM 4284 C C . ILE B 1 167 ? 9.969 -6.955 51.718 1.00 32.88 168 ILE B C 1
ATOM 4285 O O . ILE B 1 167 ? 10.049 -6.261 52.732 1.00 24.19 168 ILE B O 1
ATOM 4290 N N . ARG B 1 168 ? 9.118 -7.962 51.537 1.00 30.44 169 ARG B N 1
ATOM 4291 C CA . ARG B 1 168 ? 8.149 -8.327 52.549 1.00 33.98 169 ARG B CA 1
ATOM 4292 C C . ARG B 1 168 ? 8.620 -9.467 53.432 1.00 35.76 169 ARG B C 1
ATOM 4293 O O . ARG B 1 168 ? 8.388 -9.517 54.658 1.00 31.23 169 ARG B O 1
ATOM 4301 N N . SER B 1 169 ? 9.311 -10.392 52.811 1.00 35.17 170 SER B N 1
ATOM 4302 C CA . SER B 1 169 ? 9.771 -11.507 53.607 1.00 34.15 170 SER B CA 1
ATOM 4303 C C . SER B 1 169 ? 11.075 -12.074 53.115 1.00 28.23 170 SER B C 1
ATOM 4304 O O . SER B 1 169 ? 11.567 -11.777 52.011 1.00 25.13 170 SER B O 1
ATOM 4309 N N . ALA B 1 170 ? 11.647 -12.900 53.971 1.00 23.85 171 ALA B N 1
ATOM 4310 C CA . ALA B 1 170 ? 12.920 -13.439 53.612 1.00 22.81 171 ALA B CA 1
ATOM 4311 C C . ALA B 1 170 ? 12.900 -14.265 52.341 1.00 28.91 171 ALA B C 1
ATOM 4312 O O . ALA B 1 170 ? 13.950 -14.511 51.728 1.00 28.84 171 ALA B O 1
ATOM 4314 N N . GLU B 1 171 ? 11.721 -14.702 51.934 1.00 25.11 172 GLU B N 1
ATOM 4315 C CA . GLU B 1 171 ? 11.647 -15.509 50.716 1.00 27.05 172 GLU B CA 1
ATOM 4316 C C . GLU B 1 171 ? 12.167 -14.755 49.497 1.00 24.61 172 GLU B C 1
ATOM 4317 O O . GLU B 1 171 ? 12.726 -15.328 48.554 1.00 27.73 172 GLU B O 1
ATOM 4323 N N . GLN B 1 172 ? 11.997 -13.438 49.512 1.00 23.26 173 GLN B N 1
ATOM 4324 C CA . GLN B 1 172 ? 12.443 -12.615 48.389 1.00 22.26 173 GLN B CA 1
ATOM 4325 C C . GLN B 1 172 ? 13.930 -12.218 48.347 1.00 34.61 173 GLN B C 1
ATOM 4326 O O . GLN B 1 172 ? 14.436 -11.712 47.323 1.00 26.81 173 GLN B O 1
ATOM 4332 N N . LEU B 1 173 ? 14.614 -12.409 49.489 1.00 31.08 174 LEU B N 1
ATOM 4333 C CA . LEU B 1 173 ? 16.006 -12.049 49.609 1.00 29.40 174 LEU B CA 1
ATOM 4334 C C . LEU B 1 173 ? 16.882 -12.348 48.422 1.00 32.23 174 LEU B C 1
ATOM 4335 O O . LEU B 1 173 ? 17.581 -11.485 47.873 1.00 32.52 174 LEU B O 1
ATOM 4340 N N . ALA B 1 174 ? 16.842 -13.571 47.987 1.00 30.19 175 ALA B N 1
ATOM 4341 C CA . ALA B 1 174 ? 17.673 -13.954 46.837 1.00 31.82 175 ALA B CA 1
ATOM 4342 C C . ALA B 1 174 ? 17.413 -13.124 45.598 1.00 29.50 175 ALA B C 1
ATOM 4343 O O . ALA B 1 174 ? 18.370 -12.622 44.940 1.00 27.68 175 ALA B O 1
ATOM 4345 N N . GLN B 1 175 ? 16.122 -13.021 45.289 1.00 24.44 176 GLN B N 1
ATOM 4346 C CA . GLN B 1 175 ? 15.700 -12.273 44.138 1.00 24.71 176 GLN B CA 1
ATOM 4347 C C . GLN B 1 175 ? 15.939 -10.775 44.348 1.00 30.58 176 GLN B C 1
ATOM 4348 O O . GLN B 1 175 ? 16.357 -10.096 43.423 1.00 32.69 176 GLN B O 1
ATOM 4354 N N . ALA B 1 176 ? 15.713 -10.265 45.549 1.00 20.64 177 ALA B N 1
ATOM 4355 C CA . ALA B 1 176 ? 15.931 -8.849 45.787 1.00 30.07 177 ALA B CA 1
ATOM 4356 C C . ALA B 1 176 ? 17.352 -8.391 45.431 1.00 38.78 177 ALA B C 1
ATOM 4357 O O . ALA B 1 176 ? 17.575 -7.364 44.728 1.00 27.18 177 ALA B O 1
ATOM 4359 N N . TRP B 1 177 ? 18.309 -9.159 45.966 1.00 28.40 178 TRP B N 1
ATOM 4360 C CA . TRP B 1 177 ? 19.717 -8.864 45.750 1.00 27.57 178 TRP B CA 1
ATOM 4361 C C . TRP B 1 177 ? 20.037 -8.914 44.261 1.00 32.44 178 TRP B C 1
ATOM 4362 O O . TRP B 1 177 ? 20.612 -8.023 43.611 1.00 27.51 178 TRP B O 1
ATOM 4373 N N . LYS B 1 178 ? 19.614 -10.003 43.680 1.00 27.83 179 LYS B N 1
ATOM 4374 C CA . LYS B 1 178 ? 19.848 -10.181 42.286 1.00 29.61 179 LYS B CA 1
ATOM 4375 C C . LYS B 1 178 ? 19.343 -9.013 41.438 1.00 32.84 179 LYS B C 1
ATOM 4376 O O . LYS B 1 178 ? 20.080 -8.503 40.575 1.00 37.86 179 LYS B O 1
ATOM 4382 N N . TYR B 1 179 ? 18.085 -8.571 41.654 1.00 31.59 180 TYR B N 1
ATOM 4383 C CA . TYR B 1 179 ? 17.506 -7.448 40.878 1.00 30.92 180 TYR B CA 1
ATOM 4384 C C . TYR B 1 179 ? 18.342 -6.171 41.104 1.00 36.61 180 TYR B C 1
ATOM 4385 O O . TYR B 1 179 ? 18.633 -5.401 40.178 1.00 33.86 180 TYR B O 1
ATOM 4394 N N . ALA B 1 180 ? 18.739 -5.953 42.373 1.00 33.84 181 ALA B N 1
ATOM 4395 C CA . ALA B 1 180 ? 19.549 -4.785 42.748 1.00 29.39 181 ALA B CA 1
ATOM 4396 C C . ALA B 1 180 ? 20.823 -4.780 41.937 1.00 37.95 181 ALA B C 1
ATOM 4397 O O . ALA B 1 180 ? 21.345 -3.730 41.523 1.00 32.39 181 ALA B O 1
ATOM 4399 N N . GLN B 1 181 ? 21.292 -6.013 41.755 1.00 41.98 182 GLN B N 1
ATOM 4400 C CA . GLN B 1 181 ? 22.482 -6.316 41.014 1.00 42.95 182 GLN B CA 1
ATOM 4401 C C . GLN B 1 181 ? 22.372 -5.944 39.544 1.00 52.96 182 GLN B C 1
ATOM 4402 O O . GLN B 1 181 ? 23.312 -5.380 38.999 1.00 50.72 182 GLN B O 1
ATOM 4408 N N . GLN B 1 182 ? 21.243 -6.252 38.899 1.00 49.41 183 GLN B N 1
ATOM 4409 C CA . GLN B 1 182 ? 21.053 -5.924 37.494 1.00 53.57 183 GLN B CA 1
ATOM 4410 C C . GLN B 1 182 ? 20.756 -4.442 37.278 1.00 53.28 183 GLN B C 1
ATOM 4411 O O . GLN B 1 182 ? 21.209 -3.895 36.283 1.00 62.23 183 GLN B O 1
ATOM 4417 N N . GLY B 1 183 ? 20.002 -3.820 38.209 1.00 41.74 184 GLY B N 1
ATOM 4418 C CA . GLY B 1 183 ? 19.652 -2.414 38.128 1.00 37.10 184 GLY B CA 1
ATOM 4419 C C . GLY B 1 183 ? 20.844 -1.513 38.512 1.00 54.44 184 GLY B C 1
ATOM 4420 O O . GLY B 1 183 ? 21.759 -1.870 39.276 1.00 76.77 184 GLY B O 1
ATOM 4421 N N . ALA B 1 186 ? 26.156 0.134 38.136 1.00 52.95 187 ALA B N 1
ATOM 4422 C CA . ALA B 1 186 ? 26.824 1.415 38.084 1.00 45.22 187 ALA B CA 1
ATOM 4423 C C . ALA B 1 186 ? 27.562 1.759 39.369 1.00 53.83 187 ALA B C 1
ATOM 4424 O O . ALA B 1 186 ? 28.510 2.545 39.327 1.00 63.05 187 ALA B O 1
ATOM 4426 N N . GLY B 1 187 ? 27.133 1.185 40.501 1.00 38.68 188 GLY B N 1
ATOM 4427 C CA . GLY B 1 187 ? 27.768 1.433 41.785 1.00 29.60 188 GLY B CA 1
ATOM 4428 C C . GLY B 1 187 ? 28.512 0.214 42.284 1.00 48.99 188 GLY B C 1
ATOM 4429 O O . GLY B 1 187 ? 28.702 0.066 43.481 1.00 50.95 188 GLY B O 1
ATOM 4430 N N . ALA B 1 188 ? 28.931 -0.664 41.377 1.00 51.59 189 ALA B N 1
ATOM 4431 C CA . ALA B 1 188 ? 29.668 -1.848 41.781 1.00 57.08 189 ALA B CA 1
ATOM 4432 C C . ALA B 1 188 ? 28.887 -2.810 42.697 1.00 60.06 189 ALA B C 1
ATOM 4433 O O . ALA B 1 188 ? 29.448 -3.614 43.483 1.00 48.29 189 ALA B O 1
ATOM 4435 N N . GLY B 1 189 ? 27.559 -2.708 42.558 1.00 52.46 190 GLY B N 1
ATOM 4436 C CA . GLY B 1 189 ? 26.618 -3.529 43.301 1.00 49.82 190 GLY B CA 1
ATOM 4437 C C . GLY B 1 189 ? 26.359 -3.129 44.743 1.00 40.00 190 GLY B C 1
ATOM 4438 O O . GLY B 1 189 ? 25.894 -3.901 45.573 1.00 39.68 190 GLY B O 1
ATOM 4439 N N . ARG B 1 190 ? 26.657 -1.918 45.101 1.00 30.19 191 ARG B N 1
ATOM 4440 C CA . ARG B 1 190 ? 26.350 -1.644 46.478 1.00 33.36 191 ARG B CA 1
ATOM 4441 C C . ARG B 1 190 ? 24.916 -1.134 46.538 1.00 29.66 191 ARG B C 1
ATOM 4442 O O . ARG B 1 190 ? 24.442 -0.492 45.563 1.00 26.31 191 ARG B O 1
ATOM 4450 N N . VAL B 1 191 ? 24.275 -1.413 47.681 1.00 20.22 192 VAL B N 1
ATOM 4451 C CA . VAL B 1 191 ? 22.897 -1.025 47.873 1.00 22.41 192 VAL B CA 1
ATOM 4452 C C . VAL B 1 191 ? 22.672 -0.405 49.212 1.00 26.71 192 VAL B C 1
ATOM 4453 O O . VAL B 1 191 ? 23.494 -0.502 50.129 1.00 25.33 192 VAL B O 1
ATOM 4457 N N . ILE B 1 192 ? 21.487 0.204 49.293 1.00 25.82 193 ILE B N 1
ATOM 4458 C CA . ILE B 1 192 ? 21.019 0.809 50.522 1.00 20.30 193 ILE B CA 1
ATOM 4459 C C . ILE B 1 192 ? 19.765 0.024 50.798 1.00 26.63 193 ILE B C 1
ATOM 4460 O O . ILE B 1 192 ? 19.017 -0.350 49.850 1.00 20.79 193 ILE B O 1
ATOM 4465 N N . VAL B 1 193 ? 19.570 -0.207 52.081 1.00 21.40 194 VAL B N 1
ATOM 4466 C CA . VAL B 1 193 ? 18.428 -0.935 52.602 1.00 22.99 194 VAL B CA 1
ATOM 4467 C C . VAL B 1 193 ? 17.762 0.012 53.549 1.00 23.42 194 VAL B C 1
ATOM 4468 O O . VAL B 1 193 ? 18.414 0.393 54.526 1.00 21.88 194 VAL B O 1
ATOM 4472 N N . GLU B 1 194 ? 16.496 0.396 53.214 1.00 20.53 195 GLU B N 1
ATOM 4473 C CA . GLU B 1 194 ? 15.713 1.366 54.020 1.00 19.72 195 GLU B CA 1
ATOM 4474 C C . GLU B 1 194 ? 14.458 0.808 54.692 1.00 27.34 195 GLU B C 1
ATOM 4475 O O . GLU B 1 194 ? 13.744 -0.064 54.133 1.00 24.04 195 GLU B O 1
ATOM 4481 N N . GLY B 1 195 ? 14.184 1.331 55.890 1.00 17.51 196 GLY B N 1
ATOM 4482 C CA . GLY B 1 195 ? 12.997 0.946 56.569 1.00 17.04 196 GLY B CA 1
ATOM 4483 C C . GLY B 1 195 ? 11.841 1.658 55.828 1.00 31.62 196 GLY B C 1
ATOM 4484 O O . GLY B 1 195 ? 12.025 2.678 55.152 1.00 21.29 196 GLY B O 1
ATOM 4485 N N . VAL B 1 196 ? 10.615 1.144 55.916 1.00 26.84 197 VAL B N 1
ATOM 4486 C CA . VAL B 1 196 ? 9.506 1.750 55.224 1.00 21.39 197 VAL B CA 1
ATOM 4487 C C . VAL B 1 196 ? 8.886 2.825 56.046 1.00 27.67 197 VAL B C 1
ATOM 4488 O O . VAL B 1 196 ? 8.489 2.567 57.149 1.00 31.17 197 VAL B O 1
ATOM 4492 N N . VAL B 1 197 ? 8.792 4.054 55.523 1.00 21.37 198 VAL B N 1
ATOM 4493 C CA . VAL B 1 197 ? 8.175 5.145 56.282 1.00 16.95 198 VAL B CA 1
ATOM 4494 C C . VAL B 1 197 ? 6.650 5.128 56.079 1.00 22.05 198 VAL B C 1
ATOM 4495 O O . VAL B 1 197 ? 6.108 5.019 54.979 1.00 30.07 198 VAL B O 1
ATOM 4499 N N . LYS B 1 198 ? 5.887 5.223 57.117 1.00 28.82 199 LYS B N 1
ATOM 4500 C CA . LYS B 1 198 ? 4.460 5.212 56.871 1.00 38.94 199 LYS B CA 1
ATOM 4501 C C . LYS B 1 198 ? 4.050 6.669 56.947 1.00 46.76 199 LYS B C 1
ATOM 4502 O O . LYS B 1 198 ? 4.084 7.322 57.991 1.00 53.54 199 LYS B O 1
ATOM 4508 N N . PHE B 1 199 ? 3.695 7.192 55.799 1.00 32.98 200 PHE B N 1
ATOM 4509 C CA . PHE B 1 199 ? 3.310 8.575 55.768 1.00 26.12 200 PHE B CA 1
ATOM 4510 C C . PHE B 1 199 ? 1.931 8.753 55.171 1.00 19.80 200 PHE B C 1
ATOM 4511 O O . PHE B 1 199 ? 1.414 7.866 54.478 1.00 23.11 200 PHE B O 1
ATOM 4519 N N . ASP B 1 200 ? 1.339 9.889 55.475 1.00 17.96 201 ASP B N 1
ATOM 4520 C CA . ASP B 1 200 ? 0.013 10.204 54.957 1.00 18.24 201 ASP B CA 1
ATOM 4521 C C . ASP B 1 200 ? 0.068 10.468 53.428 1.00 18.98 201 ASP B C 1
ATOM 4522 O O . ASP B 1 200 ? -0.798 10.070 52.674 1.00 19.27 201 ASP B O 1
ATOM 4527 N N . PHE B 1 201 ? 1.104 11.178 52.977 1.00 15.19 202 PHE B N 1
ATOM 4528 C CA . PHE B 1 201 ? 1.286 11.490 51.573 1.00 14.99 202 PHE B CA 1
ATOM 4529 C C . PHE B 1 201 ? 2.726 11.900 51.360 1.00 13.78 202 PHE B C 1
ATOM 4530 O O . PHE B 1 201 ? 3.438 12.151 52.333 1.00 14.51 202 PHE B O 1
ATOM 4538 N N . GLU B 1 202 ? 3.143 11.943 50.097 1.00 14.32 203 GLU B N 1
ATOM 4539 C CA . GLU B 1 202 ? 4.491 12.344 49.773 1.00 12.14 203 GLU B CA 1
ATOM 4540 C C . GLU B 1 202 ? 4.440 13.581 48.894 1.00 12.14 203 GLU B C 1
ATOM 4541 O O . GLU B 1 202 ? 3.476 13.754 48.166 1.00 13.78 203 GLU B O 1
ATOM 4547 N N . ILE B 1 203 ? 5.463 14.434 48.995 1.00 11.46 204 ILE B N 1
ATOM 4548 C CA . ILE B 1 203 ? 5.480 15.631 48.197 1.00 9.26 204 ILE B CA 1
ATOM 4549 C C . ILE B 1 203 ? 6.841 15.852 47.616 1.00 12.70 204 ILE B C 1
ATOM 4550 O O . ILE B 1 203 ? 7.847 15.255 47.988 1.00 12.91 204 ILE B O 1
ATOM 4555 N N . THR B 1 204 ? 6.809 16.766 46.626 1.00 10.25 205 THR B N 1
ATOM 4556 C CA . THR B 1 204 ? 7.989 17.281 46.003 1.00 8.89 205 THR B CA 1
ATOM 4557 C C . THR B 1 204 ? 7.943 18.783 46.364 1.00 9.82 205 THR B C 1
ATOM 4558 O O . THR B 1 204 ? 6.946 19.471 46.014 1.00 9.94 205 THR B O 1
ATOM 4562 N N . LEU B 1 205 ? 8.953 19.288 47.081 1.00 9.34 206 LEU B N 1
ATOM 4563 C CA . LEU B 1 205 ? 8.989 20.706 47.403 1.00 8.46 206 LEU B CA 1
ATOM 4564 C C . LEU B 1 205 ? 10.009 21.275 46.416 1.00 7.76 206 LEU B C 1
ATOM 4565 O O . LEU B 1 205 ? 11.231 21.062 46.556 1.00 9.13 206 LEU B O 1
ATOM 4570 N N . LEU B 1 206 ? 9.489 21.926 45.339 1.00 8.35 207 LEU B N 1
ATOM 4571 C CA . LEU B 1 206 ? 10.342 22.497 44.272 1.00 7.92 207 LEU B CA 1
ATOM 4572 C C . LEU B 1 206 ? 10.927 23.750 44.844 1.00 7.89 207 LEU B C 1
ATOM 4573 O O . LEU B 1 206 ? 10.202 24.701 45.167 1.00 11.41 207 LEU B O 1
ATOM 4578 N N . THR B 1 207 ? 12.235 23.706 45.011 1.00 7.51 208 THR B N 1
ATOM 4579 C CA . THR B 1 207 ? 13.013 24.737 45.705 1.00 7.58 208 THR B CA 1
ATOM 4580 C C . THR B 1 207 ? 14.010 25.377 44.804 1.00 7.88 208 THR B C 1
ATOM 4581 O O . THR B 1 207 ? 14.874 24.701 44.301 1.00 8.89 208 THR B O 1
ATOM 4585 N N . VAL B 1 208 ? 13.858 26.694 44.563 1.00 7.86 209 VAL B N 1
ATOM 4586 C CA . VAL B 1 208 ? 14.777 27.353 43.663 1.00 7.89 209 VAL B CA 1
ATOM 4587 C C . VAL B 1 208 ? 15.815 28.153 44.468 1.00 7.79 209 VAL B C 1
ATOM 4588 O O . VAL B 1 208 ? 15.465 28.923 45.368 1.00 9.72 209 VAL B O 1
ATOM 4592 N N . SER B 1 209 ? 17.080 27.916 44.126 1.00 8.06 210 SER B N 1
ATOM 4593 C CA . SER B 1 209 ? 18.214 28.598 44.745 1.00 8.69 210 SER B CA 1
ATOM 4594 C C . SER B 1 209 ? 18.743 29.585 43.672 1.00 8.69 210 SER B C 1
ATOM 4595 O O . SER B 1 209 ? 19.196 29.135 42.600 1.00 8.60 210 SER B O 1
ATOM 4598 N N . ALA B 1 210 ? 18.690 30.887 43.965 1.00 8.01 211 ALA B N 1
ATOM 4599 C CA . ALA B 1 210 ? 19.093 31.857 42.969 1.00 9.06 211 ALA B CA 1
ATOM 4600 C C . ALA B 1 210 ? 19.846 33.018 43.618 1.00 10.71 211 ALA B C 1
ATOM 4601 O O . ALA B 1 210 ? 20.087 33.021 44.833 1.00 8.77 211 ALA B O 1
ATOM 4603 N N . VAL B 1 211 ? 20.178 34.023 42.797 1.00 9.07 212 VAL B N 1
ATOM 4604 C CA . VAL B 1 211 ? 20.895 35.176 43.317 1.00 8.68 212 VAL B CA 1
ATOM 4605 C C . VAL B 1 211 ? 20.176 35.860 44.461 1.00 8.80 212 VAL B C 1
ATOM 4606 O O . VAL B 1 211 ? 20.830 36.448 45.346 1.00 10.15 212 VAL B O 1
ATOM 4613 N N . ASP B 1 212 ? 18.837 35.865 44.460 1.00 8.39 213 ASP B N 1
ATOM 4614 C CA . ASP B 1 212 ? 18.029 36.490 45.521 1.00 8.55 213 ASP B CA 1
ATOM 4615 C C . ASP B 1 212 ? 17.618 35.501 46.613 1.00 8.32 213 ASP B C 1
ATOM 4616 O O . ASP B 1 212 ? 16.643 35.749 47.358 1.00 9.90 213 ASP B O 1
ATOM 4621 N N . GLY B 1 213 ? 18.373 34.412 46.705 1.00 8.38 214 GLY B N 1
ATOM 4622 C CA . GLY B 1 213 ? 18.120 33.442 47.744 1.00 7.65 214 GLY B CA 1
ATOM 4623 C C . GLY B 1 213 ? 17.259 32.255 47.319 1.00 9.59 214 GLY B C 1
ATOM 4624 O O . GLY B 1 213 ? 17.100 31.922 46.152 1.00 8.68 214 GLY B O 1
ATOM 4625 N N . VAL B 1 214 ? 16.733 31.566 48.333 1.00 7.84 215 VAL B N 1
ATOM 4626 C CA . VAL B 1 214 ? 15.933 30.385 48.093 1.00 8.12 215 VAL B CA 1
ATOM 4627 C C . VAL B 1 214 ? 14.451 30.725 48.256 1.00 8.78 215 VAL B C 1
ATOM 4628 O O . VAL B 1 214 ? 13.996 31.326 49.228 1.00 9.52 215 VAL B O 1
ATOM 4632 N N . HIS B 1 215 ? 13.662 30.314 47.242 1.00 8.04 216 HIS B N 1
ATOM 4633 C CA . HIS B 1 215 ? 12.218 30.484 47.244 1.00 7.97 216 HIS B CA 1
ATOM 4634 C C . HIS B 1 215 ? 11.606 29.094 46.980 1.00 8.68 216 HIS B C 1
ATOM 4635 O O . HIS B 1 215 ? 12.208 28.244 46.317 1.00 9.85 216 HIS B O 1
ATOM 4642 N N . PHE B 1 216 ? 10.398 28.937 47.477 1.00 8.84 217 PHE B N 1
ATOM 4643 C CA . PHE B 1 216 ? 9.719 27.668 47.331 1.00 10.59 217 PHE B CA 1
ATOM 4644 C C . PHE B 1 216 ? 8.426 27.740 46.559 1.00 9.06 217 PHE B C 1
ATOM 4645 O O . PHE B 1 216 ? 7.671 28.698 46.671 1.00 11.31 217 PHE B O 1
ATOM 4653 N N . CYS B 1 217 ? 8.160 26.697 45.781 1.00 9.89 218 CYS B N 1
ATOM 4654 C CA . CYS B 1 217 ? 6.880 26.575 45.107 1.00 10.02 218 CYS B CA 1
ATOM 4655 C C . CYS B 1 217 ? 5.937 25.940 46.151 1.00 10.28 218 CYS B C 1
ATOM 4656 O O . CYS B 1 217 ? 6.452 25.271 47.081 1.00 11.71 218 CYS B O 1
ATOM 4659 N N . ALA B 1 218 ? 4.615 26.098 46.026 1.00 8.38 219 ALA B N 1
ATOM 4660 C CA . ALA B 1 218 ? 3.697 25.451 46.939 1.00 8.25 219 ALA B CA 1
ATOM 4661 C C . ALA B 1 218 ? 3.947 23.942 46.802 1.00 10.02 219 ALA B C 1
ATOM 4662 O O . ALA B 1 218 ? 4.286 23.443 45.698 1.00 8.95 219 ALA B O 1
ATOM 4664 N N . PRO B 1 219 ? 3.817 23.160 47.866 1.00 9.36 220 PRO B N 1
ATOM 4665 C CA . PRO B 1 219 ? 4.083 21.726 47.808 1.00 9.11 220 PRO B CA 1
ATOM 4666 C C . PRO B 1 219 ? 3.248 20.994 46.773 1.00 7.91 220 PRO B C 1
ATOM 4667 O O . PRO B 1 219 ? 2.052 21.254 46.634 1.00 9.47 220 PRO B O 1
ATOM 4671 N N . VAL B 1 220 ? 3.921 20.080 46.062 1.00 8.21 221 VAL B N 1
ATOM 4672 C CA . VAL B 1 220 ? 3.278 19.282 45.036 1.00 7.26 221 VAL B CA 1
ATOM 4673 C C . VAL B 1 220 ? 3.131 17.849 45.589 1.00 10.16 221 VAL B C 1
ATOM 4674 O O . VAL B 1 220 ? 4.132 17.213 45.920 1.00 11.42 221 VAL B O 1
ATOM 4678 N N . GLY B 1 221 ? 1.889 17.361 45.689 1.00 9.01 222 GLY B N 1
ATOM 4679 C CA . GLY B 1 221 ? 1.642 16.011 46.109 1.00 9.01 222 GLY B CA 1
ATOM 4680 C C . GLY B 1 221 ? 1.746 15.124 44.877 1.00 10.14 222 GLY B C 1
ATOM 4681 O O . GLY B 1 221 ? 1.560 15.557 43.737 1.00 9.21 222 GLY B O 1
ATOM 4682 N N . HIS B 1 222 ? 2.065 13.876 45.073 1.00 10.86 223 HIS B N 1
ATOM 4683 C CA . HIS B 1 222 ? 2.138 12.980 43.947 1.00 11.04 223 HIS B CA 1
ATOM 4684 C C . HIS B 1 222 ? 1.887 11.532 44.371 1.00 11.90 223 HIS B C 1
ATOM 4685 O O . HIS B 1 222 ? 2.117 11.167 45.532 1.00 13.29 223 HIS B O 1
ATOM 4692 N N . ARG B 1 223 ? 1.443 10.735 43.409 1.00 10.58 224 ARG B N 1
ATOM 4693 C CA . ARG B 1 223 ? 1.171 9.335 43.605 1.00 11.09 224 ARG B CA 1
ATOM 4694 C C . ARG B 1 223 ? 2.091 8.536 42.700 1.00 12.07 224 ARG B C 1
ATOM 4695 O O . ARG B 1 223 ? 2.115 8.768 41.473 1.00 12.80 224 ARG B O 1
ATOM 4703 N N . GLN B 1 224 ? 2.815 7.587 43.289 1.00 11.12 225 GLN B N 1
ATOM 4704 C CA . GLN B 1 224 ? 3.737 6.723 42.591 1.00 13.63 225 GLN B CA 1
ATOM 4705 C C . GLN B 1 224 ? 3.116 5.326 42.422 1.00 18.92 225 GLN B C 1
ATOM 4706 O O . GLN B 1 224 ? 2.405 4.827 43.316 1.00 18.77 225 GLN B O 1
ATOM 4712 N N . GLU B 1 225 ? 3.387 4.684 41.303 1.00 13.32 226 GLU B N 1
ATOM 4713 C CA . GLU B 1 225 ? 2.869 3.337 41.089 1.00 13.79 226 GLU B CA 1
ATOM 4714 C C . GLU B 1 225 ? 3.821 2.643 40.159 1.00 18.60 226 GLU B C 1
ATOM 4715 O O . GLU B 1 225 ? 4.111 3.098 39.047 1.00 17.26 226 GLU B O 1
ATOM 4721 N N . ASP B 1 226 ? 4.333 1.522 40.642 1.00 21.59 227 ASP B N 1
ATOM 4722 C CA . ASP B 1 226 ? 5.215 0.718 39.831 1.00 20.03 227 ASP B CA 1
ATOM 4723 C C . ASP B 1 226 ? 6.348 1.478 39.236 1.00 19.33 227 ASP B C 1
ATOM 4724 O O . ASP B 1 226 ? 6.683 1.272 38.054 1.00 21.88 227 ASP B O 1
ATOM 4729 N N . GLY B 1 227 ? 6.939 2.340 40.051 1.00 17.84 228 GLY B N 1
ATOM 4730 C CA . GLY B 1 227 ? 8.092 3.063 39.550 1.00 18.28 228 GLY B CA 1
ATOM 4731 C C . GLY B 1 227 ? 7.853 4.354 38.783 1.00 24.74 228 GLY B C 1
ATOM 4732 O O . GLY B 1 227 ? 8.817 5.003 38.340 1.00 23.95 228 GLY B O 1
ATOM 4733 N N . ASP B 1 228 ? 6.590 4.724 38.628 1.00 17.60 229 ASP B N 1
ATOM 4734 C CA . ASP B 1 228 ? 6.359 5.957 37.893 1.00 16.05 229 ASP B CA 1
ATOM 4735 C C . ASP B 1 228 ? 5.360 6.802 38.624 1.00 14.00 229 ASP B C 1
ATOM 4736 O O . ASP B 1 228 ? 4.366 6.323 39.176 1.00 13.65 229 ASP B O 1
ATOM 4741 N N . TYR B 1 229 ? 5.575 8.109 38.579 1.00 11.42 230 TYR B N 1
ATOM 4742 C CA . TYR B 1 229 ? 4.594 9.004 39.136 1.00 9.12 230 TYR B CA 1
ATOM 4743 C C . TYR B 1 229 ? 3.409 8.931 38.144 1.00 9.38 230 TYR B C 1
ATOM 4744 O O . TYR B 1 229 ? 3.625 8.851 36.923 1.00 10.24 230 TYR B O 1
ATOM 4753 N N . ARG B 1 230 ? 2.186 8.948 38.685 1.00 9.40 231 ARG B N 1
ATOM 4754 C CA . ARG B 1 230 ? 0.980 8.849 37.891 1.00 9.53 231 ARG B CA 1
ATOM 4755 C C . ARG B 1 230 ? 0.237 10.156 37.828 1.00 8.56 231 ARG B C 1
ATOM 4756 O O . ARG B 1 230 ? -0.176 10.602 36.761 1.00 9.80 231 ARG B O 1
ATOM 4764 N N . GLU B 1 231 ? 0.028 10.776 38.979 1.00 9.53 232 GLU B N 1
ATOM 4765 C CA . GLU B 1 231 ? -0.618 12.088 39.020 1.00 8.68 232 GLU B CA 1
ATOM 4766 C C . GLU B 1 231 ? 0.171 12.930 40.014 1.00 9.36 232 GLU B C 1
ATOM 4767 O O . GLU B 1 231 ? 0.826 12.388 40.928 1.00 9.38 232 GLU B O 1
ATOM 4773 N N . SER B 1 232 ? 0.138 14.250 39.817 1.00 8.08 233 SER B N 1
ATOM 4774 C CA . SER B 1 232 ? 0.744 15.173 40.754 1.00 7.75 233 SER B CA 1
ATOM 4775 C C . SER B 1 232 ? -0.242 16.306 40.907 1.00 8.73 233 SER B C 1
ATOM 4776 O O . SER B 1 232 ? -1.093 16.502 40.012 1.00 7.63 233 SER B O 1
ATOM 4779 N N . TRP B 1 233 ? -0.154 17.059 42.028 1.00 7.99 234 TRP B N 1
ATOM 4780 C CA . TRP B 1 233 ? -1.138 18.093 42.243 1.00 7.94 234 TRP B CA 1
ATOM 4781 C C . TRP B 1 233 ? -0.603 19.180 43.129 1.00 8.02 234 TRP B C 1
ATOM 4782 O O . TRP B 1 233 ? 0.366 18.944 43.854 1.00 8.71 234 TRP B O 1
ATOM 4793 N N . GLN B 1 234 ? -1.215 20.354 43.046 1.00 9.38 235 GLN B N 1
ATOM 4794 C CA . GLN B 1 234 ? -0.722 21.468 43.856 1.00 8.73 235 GLN B CA 1
ATOM 4795 C C . GLN B 1 234 ? -1.850 22.420 44.095 1.00 9.17 235 GLN B C 1
ATOM 4796 O O . GLN B 1 234 ? -2.675 22.654 43.204 1.00 9.81 235 GLN B O 1
ATOM 4802 N N . PRO B 1 235 ? -1.927 23.018 45.274 1.00 9.77 236 PRO B N 1
ATOM 4803 C CA . PRO B 1 235 ? -1.049 22.766 46.417 1.00 10.30 236 PRO B CA 1
ATOM 4804 C C . PRO B 1 235 ? -1.565 21.570 47.247 1.00 11.14 236 PRO B C 1
ATOM 4805 O O . PRO B 1 235 ? -2.782 21.374 47.431 1.00 13.86 236 PRO B O 1
ATOM 4809 N N . GLN B 1 236 ? -0.628 20.746 47.729 1.00 10.33 237 GLN B N 1
ATOM 4810 C CA . GLN B 1 236 ? -0.977 19.641 48.607 1.00 10.05 237 GLN B CA 1
ATOM 4811 C C . GLN B 1 236 ? -1.262 20.303 49.953 1.00 15.16 237 GLN B C 1
ATOM 4812 O O . GLN B 1 236 ? -0.446 21.081 50.447 1.00 12.58 237 GLN B O 1
ATOM 4818 N N . GLN B 1 237 ? -2.415 20.004 50.527 1.00 18.53 238 GLN B N 1
ATOM 4819 C CA . GLN B 1 237 ? -2.797 20.526 51.848 1.00 23.25 238 GLN B CA 1
ATOM 4820 C C . GLN B 1 237 ? -1.831 19.963 52.910 1.00 17.22 238 GLN B C 1
ATOM 4821 O O . GLN B 1 237 ? -1.615 18.744 52.971 1.00 17.71 238 GLN B O 1
ATOM 4827 N N . MET B 1 238 ? -1.281 20.878 53.706 1.00 20.52 239 MET B N 1
ATOM 4828 C CA . MET B 1 238 ? -0.321 20.564 54.786 1.00 21.69 239 MET B CA 1
ATOM 4829 C C . MET B 1 238 ? -0.496 21.500 55.949 1.00 21.79 239 MET B C 1
ATOM 4830 O O . MET B 1 238 ? -0.897 22.638 55.744 1.00 21.15 239 MET B O 1
ATOM 4835 N N . SER B 1 239 ? -0.162 21.063 57.160 1.00 17.99 240 SER B N 1
ATOM 4836 C CA . SER B 1 239 ? -0.308 22.032 58.230 1.00 20.71 240 SER B CA 1
ATOM 4837 C C . SER B 1 239 ? 0.782 23.082 58.082 1.00 20.08 240 SER B C 1
ATOM 4838 O O . SER B 1 239 ? 1.837 22.805 57.482 1.00 18.88 240 SER B O 1
ATOM 4841 N N . PRO B 1 240 ? 0.569 24.271 58.661 1.00 22.21 241 PRO B N 1
ATOM 4842 C CA . PRO B 1 240 ? 1.607 25.295 58.574 1.00 21.50 241 PRO B CA 1
ATOM 4843 C C . PRO B 1 240 ? 2.922 24.813 59.182 1.00 21.02 241 PRO B C 1
ATOM 4844 O O . PRO B 1 240 ? 3.997 25.121 58.688 1.00 20.37 241 PRO B O 1
ATOM 4848 N N . LEU B 1 241 ? 2.847 24.011 60.245 1.00 19.81 242 LEU B N 1
ATOM 4849 C CA . LEU B 1 241 ? 4.048 23.518 60.883 1.00 18.63 242 LEU B CA 1
ATOM 4850 C C . LEU B 1 241 ? 4.770 22.548 59.988 1.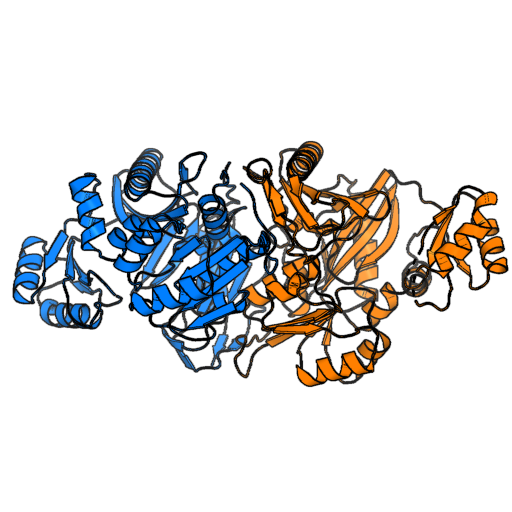00 19.44 242 LEU B C 1
ATOM 4851 O O . LEU B 1 241 ? 5.998 22.563 59.870 1.00 18.40 242 LEU B O 1
ATOM 4856 N N . ALA B 1 242 ? 3.978 21.682 59.350 1.00 18.35 243 ALA B N 1
ATOM 4857 C CA . ALA B 1 242 ? 4.577 20.732 58.453 1.00 15.01 243 ALA B CA 1
ATOM 4858 C C . ALA B 1 242 ? 5.259 21.491 57.310 1.00 12.11 243 ALA B C 1
ATOM 4859 O O . ALA B 1 242 ? 6.365 21.143 56.889 1.00 13.58 243 ALA B O 1
ATOM 4861 N N . LEU B 1 243 ? 4.601 22.513 56.833 1.00 14.58 244 LEU B N 1
ATOM 4862 C CA . LEU B 1 243 ? 5.166 23.267 55.731 1.00 14.32 244 LEU B CA 1
ATOM 4863 C C . LEU B 1 243 ? 6.466 23.917 56.118 1.00 17.07 244 LEU B C 1
ATOM 4864 O O . LEU B 1 243 ? 7.466 23.899 55.364 1.00 14.82 244 LEU B O 1
ATOM 4869 N N . GLU B 1 244 ? 6.472 24.509 57.317 1.00 16.27 245 GLU B N 1
ATOM 4870 C CA . GLU B 1 244 ? 7.662 25.167 57.791 1.00 16.08 245 GLU B CA 1
ATOM 4871 C C . GLU B 1 244 ? 8.816 24.196 57.877 1.00 14.90 245 GLU B C 1
ATOM 4872 O O . GLU B 1 244 ? 9.942 24.487 57.471 1.00 15.37 245 GLU B O 1
ATOM 4878 N N . ARG B 1 245 ? 8.517 23.011 58.405 1.00 13.64 246 ARG B N 1
ATOM 4879 C CA . ARG B 1 245 ? 9.510 21.965 58.559 1.00 15.83 246 ARG B CA 1
ATOM 4880 C C . ARG B 1 245 ? 10.080 21.501 57.221 1.00 14.15 246 ARG B C 1
ATOM 4881 O O . ARG B 1 245 ? 11.284 21.284 57.058 1.00 15.31 246 ARG B O 1
ATOM 4889 N N . ALA B 1 246 ? 9.162 21.329 56.253 1.00 15.19 247 ALA B N 1
ATOM 4890 C CA . ALA B 1 246 ? 9.577 20.913 54.903 1.00 13.60 247 ALA B CA 1
ATOM 4891 C C . ALA B 1 246 ? 10.504 21.976 54.270 1.00 10.55 247 ALA B C 1
ATOM 4892 O O . ALA B 1 246 ? 11.553 21.655 53.694 1.00 12.25 247 ALA B O 1
ATOM 4894 N N . GLN B 1 247 ? 10.134 23.249 54.409 1.00 11.55 248 GLN B N 1
ATOM 4895 C CA . GLN B 1 247 ? 10.943 24.346 53.878 1.00 11.65 248 GLN B CA 1
ATOM 4896 C C . GLN B 1 247 ? 12.300 24.402 54.549 1.00 13.05 248 GLN B C 1
ATOM 4897 O O . GLN B 1 247 ? 13.305 24.641 53.899 1.00 13.06 248 GLN B O 1
ATOM 4903 N N . GLU B 1 248 ? 12.342 24.149 55.873 1.00 13.97 249 GLU B N 1
ATOM 4904 C CA . GLU B 1 248 ? 13.636 24.186 56.559 1.00 13.57 249 GLU B CA 1
ATOM 4905 C C . GLU B 1 248 ? 14.530 23.064 56.069 1.00 11.98 249 GLU B C 1
ATOM 4906 O O . GLU B 1 248 ? 15.716 23.261 55.800 1.00 13.40 249 GLU B O 1
ATOM 4912 N N . ILE B 1 249 ? 13.945 21.880 55.890 1.00 11.87 250 ILE B N 1
ATOM 4913 C CA . ILE B 1 249 ? 14.735 20.760 55.364 1.00 13.67 250 ILE B CA 1
ATOM 4914 C C . ILE B 1 249 ? 15.226 21.062 53.945 1.00 10.24 250 ILE B C 1
ATOM 4915 O O . ILE B 1 249 ? 16.388 20.838 53.591 1.00 12.10 250 ILE B O 1
ATOM 4920 N N . ALA B 1 250 ? 14.289 21.574 53.122 1.00 11.77 251 ALA B N 1
ATOM 4921 C CA . ALA B 1 250 ? 14.647 21.886 51.724 1.00 10.26 251 ALA B CA 1
ATOM 4922 C C . ALA B 1 250 ? 15.768 22.929 51.597 1.00 9.86 251 ALA B C 1
ATOM 4923 O O . ALA B 1 250 ? 16.719 22.751 50.824 1.00 10.93 251 ALA B O 1
ATOM 4925 N N . ARG B 1 251 ? 15.653 24.003 52.384 1.00 10.04 252 ARG B N 1
ATOM 4926 C CA . ARG B 1 251 ? 16.681 25.029 52.328 1.00 12.69 252 ARG B CA 1
ATOM 4927 C C . ARG B 1 251 ? 18.037 24.453 52.749 1.00 12.42 252 ARG B C 1
ATOM 4928 O O . ARG B 1 251 ? 19.083 24.657 52.109 1.00 12.45 252 ARG B O 1
ATOM 4936 N N . LYS B 1 252 ? 18.059 23.684 53.843 1.00 12.09 253 LYS B N 1
ATOM 4937 C CA . LYS B 1 252 ? 19.324 23.114 54.289 1.00 12.32 253 LYS B CA 1
ATOM 4938 C C . LYS B 1 252 ? 19.947 22.241 53.239 1.00 12.76 253 LYS B C 1
ATOM 4939 O O . LYS B 1 252 ? 21.169 22.328 52.957 1.00 12.98 253 LYS B O 1
ATOM 4945 N N . VAL B 1 253 ? 19.123 21.359 52.634 1.00 11.76 254 VAL B N 1
ATOM 4946 C CA . VAL B 1 253 ? 19.685 20.495 51.610 1.00 12.58 254 VAL B CA 1
ATOM 4947 C C . VAL B 1 253 ? 20.254 21.239 50.384 1.00 9.95 254 VAL B C 1
ATOM 4948 O O . VAL B 1 253 ? 21.342 20.969 49.885 1.00 11.95 254 VAL B O 1
ATOM 4955 N N . VAL B 1 254 ? 19.450 22.172 49.855 1.00 12.37 255 VAL B N 1
ATOM 4956 C CA . VAL B 1 254 ? 19.833 22.900 48.659 1.00 11.59 255 VAL B CA 1
ATOM 4957 C C . VAL B 1 254 ? 21.068 23.759 48.868 1.00 9.93 255 VAL B C 1
ATOM 4958 O O . VAL B 1 254 ? 21.928 23.837 47.992 1.00 12.46 255 VAL B O 1
ATOM 4965 N N . LEU B 1 255 ? 21.134 24.406 50.037 1.00 11.61 256 LEU B N 1
ATOM 4966 C CA . LEU B 1 255 ? 22.330 25.235 50.299 1.00 11.92 256 LEU B CA 1
ATOM 4967 C C . LEU B 1 255 ? 23.553 24.331 50.513 1.00 12.36 256 LEU B C 1
ATOM 4968 O O . LEU B 1 255 ? 24.670 24.676 50.158 1.00 15.49 256 LEU B O 1
ATOM 4973 N N . ALA B 1 256 ? 23.356 23.136 51.087 1.00 11.92 257 ALA B N 1
ATOM 4974 C CA . ALA B 1 256 ? 24.483 22.239 51.284 1.00 12.36 257 ALA B CA 1
ATOM 4975 C C . ALA B 1 256 ? 24.973 21.694 49.974 1.00 13.81 257 ALA B C 1
ATOM 4976 O O . ALA B 1 256 ? 26.173 21.554 49.754 1.00 15.17 257 ALA B O 1
ATOM 4978 N N . LEU B 1 257 ? 24.037 21.375 49.034 1.00 11.86 258 LEU B N 1
ATOM 4979 C CA . LEU B 1 257 ? 24.450 20.876 47.741 1.00 10.80 258 LEU B CA 1
ATOM 4980 C C . LEU B 1 257 ? 25.171 21.987 46.953 1.00 12.49 258 LEU B C 1
ATOM 4981 O O . LEU B 1 257 ? 26.156 21.732 46.262 1.00 13.91 258 LEU B O 1
ATOM 4986 N N . GLY B 1 258 ? 24.664 23.217 47.074 1.00 12.29 259 GLY B N 1
ATOM 4987 C CA . GLY B 1 258 ? 25.262 24.371 46.397 1.00 11.61 259 GLY B CA 1
ATOM 4988 C C . GLY B 1 258 ? 24.844 24.604 44.943 1.00 12.99 259 GLY B C 1
ATOM 4989 O O . GLY B 1 258 ? 24.376 23.696 44.224 1.00 12.68 259 GLY B O 1
ATOM 4990 N N . GLY B 1 259 ? 25.066 25.850 44.497 1.00 10.25 260 GLY B N 1
ATOM 4991 C CA . GLY B 1 259 ? 24.802 26.250 43.119 1.00 11.12 260 GLY B CA 1
ATOM 4992 C C . GLY B 1 259 ? 23.375 26.686 42.856 1.00 11.81 260 GLY B C 1
ATOM 4993 O O . GLY B 1 259 ? 22.422 26.299 43.542 1.00 11.51 260 GLY B O 1
ATOM 4994 N N . TYR B 1 260 ? 23.207 27.508 41.828 1.00 10.37 261 TYR B N 1
ATOM 4995 C CA . TYR B 1 260 ? 21.877 27.982 41.474 1.00 8.15 261 TYR B CA 1
ATOM 4996 C C . TYR B 1 260 ? 21.134 26.989 40.574 1.00 10.17 261 TYR B C 1
ATOM 4997 O O . TYR B 1 260 ? 21.718 26.404 39.648 1.00 11.84 261 TYR B O 1
ATOM 5006 N N . GLY B 1 261 ? 19.841 26.843 40.865 1.00 9.16 262 GLY B N 1
ATOM 5007 C CA . GLY B 1 261 ? 19.003 25.975 40.083 1.00 8.67 262 GLY B CA 1
ATOM 5008 C C . GLY B 1 261 ? 17.740 25.660 40.830 1.00 8.14 262 GLY B C 1
ATOM 5009 O O . GLY B 1 261 ? 17.575 26.047 41.985 1.00 9.44 262 GLY B O 1
ATOM 5010 N N . LEU B 1 262 ? 16.860 24.920 40.161 1.00 8.59 263 LEU B N 1
ATOM 5011 C CA . LEU B 1 262 ? 15.606 24.431 40.753 1.00 9.40 263 LEU B CA 1
ATOM 5012 C C . LEU B 1 262 ? 15.880 22.958 41.215 1.00 10.45 263 LEU B C 1
ATOM 5013 O O . LEU B 1 262 ? 16.396 22.122 40.452 1.00 9.46 263 LEU B O 1
ATOM 5018 N N . PHE B 1 263 ? 15.603 22.680 42.496 1.00 7.82 264 PHE B N 1
ATOM 5019 C CA . PHE B 1 263 ? 15.841 21.353 43.059 1.00 9.23 264 PHE B CA 1
ATOM 5020 C C . PHE B 1 263 ? 14.494 20.719 43.443 1.00 9.41 264 PHE B C 1
ATOM 5021 O O . PHE B 1 263 ? 13.574 21.423 43.902 1.00 10.13 264 PHE B O 1
ATOM 5029 N N . GLY B 1 264 ? 14.335 19.422 43.251 1.00 8.99 265 GLY B N 1
ATOM 5030 C CA . GLY B 1 264 ? 13.074 18.780 43.613 1.00 9.80 265 GLY B CA 1
ATOM 5031 C C . GLY B 1 264 ? 13.314 17.990 44.897 1.00 9.40 265 GLY B C 1
ATOM 5032 O O . GLY B 1 264 ? 13.912 16.904 44.856 1.00 11.43 265 GLY B O 1
ATOM 5033 N N . VAL B 1 265 ? 12.907 18.551 46.033 1.00 10.15 266 VAL B N 1
ATOM 5034 C CA . VAL B 1 265 ? 13.150 17.903 47.337 1.00 9.00 266 VAL B CA 1
ATOM 5035 C C . VAL B 1 265 ? 11.965 16.986 47.647 1.00 9.72 266 VAL B C 1
ATOM 5036 O O . VAL B 1 265 ? 10.824 17.455 47.834 1.00 9.83 266 VAL B O 1
ATOM 5040 N N . GLU B 1 266 ? 12.245 15.663 47.687 1.00 10.84 267 GLU B N 1
ATOM 5041 C CA . GLU B 1 266 ? 11.219 14.651 47.960 1.00 10.31 267 GLU B CA 1
ATOM 5042 C C . GLU B 1 266 ? 11.096 14.417 49.445 1.00 11.74 267 GLU B C 1
ATOM 5043 O O . GLU B 1 266 ? 12.103 14.112 50.116 1.00 14.22 267 GLU B O 1
ATOM 5054 N N . LEU B 1 267 ? 9.887 14.595 49.958 1.00 11.39 268 LEU B N 1
ATOM 5055 C CA . LEU B 1 267 ? 9.638 14.435 51.373 1.00 13.53 268 LEU B CA 1
ATOM 5056 C C . LEU B 1 267 ? 8.402 13.592 51.631 1.00 15.99 268 LEU B C 1
ATOM 5057 O O . LEU B 1 267 ? 7.500 13.497 50.783 1.00 16.29 268 LEU B O 1
ATOM 5062 N N . PHE B 1 268 ? 8.396 12.966 52.814 1.00 12.07 269 PHE B N 1
ATOM 5063 C CA . PHE B 1 268 ? 7.273 12.148 53.277 1.00 12.48 269 PHE B CA 1
ATOM 5064 C C . PHE B 1 268 ? 6.674 12.926 54.426 1.00 14.47 269 PHE B C 1
ATOM 5065 O O . PHE B 1 268 ? 7.378 13.494 55.293 1.00 15.63 269 PHE B O 1
ATOM 5073 N N . VAL B 1 269 ? 5.355 12.986 54.456 1.00 14.30 270 VAL B N 1
ATOM 5074 C CA . VAL B 1 269 ? 4.663 13.739 55.487 1.00 14.10 270 VAL B CA 1
ATOM 5075 C C . VAL B 1 269 ? 3.756 12.821 56.335 1.00 21.08 270 VAL B C 1
ATOM 5076 O O . VAL B 1 269 ? 2.922 12.094 55.813 1.00 19.36 270 VAL B O 1
ATOM 5080 N N . CYS B 1 270 ? 3.932 12.854 57.654 1.00 22.52 271 CYS B N 1
ATOM 5081 C CA . CYS B 1 270 ? 3.131 12.053 58.584 1.00 23.73 271 CYS B CA 1
ATOM 5082 C C . CYS B 1 270 ? 2.602 13.041 59.617 1.00 19.30 271 CYS B C 1
ATOM 5083 O O . CYS B 1 270 ? 3.327 13.413 60.524 1.00 21.26 271 CYS B O 1
ATOM 5088 N N . GLY B 1 271 ? 1.390 13.563 59.459 1.00 20.69 272 GLY B N 1
ATOM 5089 C CA . GLY B 1 271 ? 0.922 14.552 60.393 1.00 19.37 272 GLY B CA 1
ATOM 5090 C C . GLY B 1 271 ? 1.678 15.891 60.226 1.00 33.00 272 GLY B C 1
ATOM 5091 O O . GLY B 1 271 ? 1.666 16.530 59.147 1.00 29.05 272 GLY B O 1
ATOM 5092 N N . ASP B 1 272 ? 2.354 16.316 61.298 1.00 21.79 273 ASP B N 1
ATOM 5093 C CA . ASP B 1 272 ? 3.119 17.554 61.300 1.00 20.94 273 ASP B CA 1
ATOM 5094 C C . ASP B 1 272 ? 4.573 17.199 61.157 1.00 18.35 273 ASP B C 1
ATOM 5095 O O . ASP B 1 272 ? 5.421 18.106 61.199 1.00 23.82 273 ASP B O 1
ATOM 5100 N N . GLU B 1 273 ? 4.826 15.893 61.038 1.00 16.27 274 GLU B N 1
ATOM 5101 C CA . GLU B 1 273 ? 6.178 15.387 60.891 1.00 22.61 274 GLU B CA 1
ATOM 5102 C C . GLU B 1 273 ? 6.577 15.263 59.397 1.00 29.59 274 GLU B C 1
ATOM 5103 O O . GLU B 1 273 ? 5.787 14.765 58.573 1.00 26.08 274 GLU B O 1
ATOM 5109 N N . VAL B 1 274 ? 7.805 15.718 59.052 1.00 18.03 275 VAL B N 1
ATOM 5110 C CA . VAL B 1 274 ? 8.322 15.678 57.680 1.00 14.79 275 VAL B CA 1
ATOM 5111 C C . VAL B 1 274 ? 9.624 14.930 57.640 1.00 16.94 275 VAL B C 1
ATOM 5112 O O . VAL B 1 274 ? 10.521 15.204 58.451 1.00 20.33 275 VAL B O 1
ATOM 5116 N N . ILE B 1 275 ? 9.735 13.975 56.699 1.00 16.73 276 ILE B N 1
ATOM 5117 C CA . ILE B 1 275 ? 10.914 13.131 56.581 1.00 15.37 276 ILE B CA 1
ATOM 5118 C C . ILE B 1 275 ? 11.585 13.310 55.231 1.00 18.42 276 ILE B C 1
ATOM 5119 O O . ILE B 1 275 ? 10.932 13.209 54.183 1.00 17.64 276 ILE B O 1
ATOM 5128 N N . PHE B 1 276 ? 12.883 13.546 55.217 1.00 13.55 277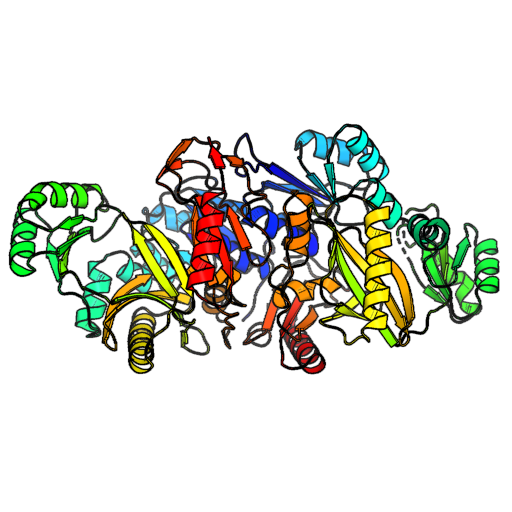 PHE B N 1
ATOM 5129 C CA . PHE B 1 276 ? 13.556 13.683 53.941 1.00 14.12 277 PHE B CA 1
ATOM 5130 C C . PHE B 1 276 ? 13.797 12.353 53.259 1.00 15.51 277 PHE B C 1
ATOM 5131 O O . PHE B 1 276 ? 14.285 11.397 53.855 1.00 16.54 277 PHE B O 1
ATOM 5139 N N . SER B 1 277 ? 13.525 12.280 51.937 1.00 14.17 278 SER B N 1
ATOM 5140 C CA . SER B 1 277 ? 13.758 11.108 51.162 1.00 11.51 278 SER B CA 1
ATOM 5141 C C . SER B 1 277 ? 14.933 11.262 50.224 1.00 14.92 278 SER B C 1
ATOM 5142 O O . SER B 1 277 ? 15.891 10.507 50.335 1.00 16.01 278 SER B O 1
ATOM 5145 N N . GLU B 1 278 ? 14.857 12.215 49.291 1.00 12.15 279 GLU B N 1
ATOM 5146 C CA . GLU B 1 278 ? 15.904 12.427 48.306 1.00 11.62 279 GLU B CA 1
ATOM 5147 C C . GLU B 1 278 ? 15.701 13.771 47.621 1.00 10.25 279 GLU B C 1
ATOM 5148 O O . GLU B 1 278 ? 14.732 14.456 47.961 1.00 13.76 279 GLU B O 1
ATOM 5159 N N . VAL B 1 279 ? 16.592 14.133 46.703 1.00 11.31 280 VAL B N 1
ATOM 5160 C CA . VAL B 1 279 ? 16.448 15.414 46.042 1.00 11.31 280 VAL B CA 1
ATOM 5161 C C . VAL B 1 279 ? 17.039 15.383 44.652 1.00 12.13 280 VAL B C 1
ATOM 5162 O O . VAL B 1 279 ? 18.162 14.938 44.462 1.00 15.80 280 VAL B O 1
ATOM 5166 N N . SER B 1 280 ? 16.276 15.872 43.670 1.00 11.29 281 SER B N 1
ATOM 5167 C CA . SER B 1 280 ? 16.779 15.962 42.289 1.00 12.25 281 SER B CA 1
ATOM 5168 C C . SER B 1 280 ? 17.483 17.345 42.172 1.00 10.52 281 SER B C 1
ATOM 5169 O O . SER B 1 280 ? 16.920 18.355 42.575 1.00 10.82 281 SER B O 1
ATOM 5172 N N . PRO B 1 281 ? 18.707 17.451 41.629 1.00 14.27 282 PRO B N 1
ATOM 5173 C CA . PRO B 1 281 ? 19.374 18.769 41.535 1.00 12.50 282 PRO B CA 1
ATOM 5174 C C . PRO B 1 281 ? 19.028 19.365 40.172 1.00 13.13 282 PRO B C 1
ATOM 5175 O O . PRO B 1 281 ? 19.915 19.763 39.387 1.00 16.00 282 PRO B O 1
ATOM 5179 N N . ARG B 1 282 ? 17.712 19.384 39.887 1.00 11.50 283 ARG B N 1
ATOM 5180 C CA . ARG B 1 282 ? 17.142 19.848 38.600 1.00 13.06 283 ARG B CA 1
ATOM 5181 C C . ARG B 1 282 ? 15.621 19.646 38.709 1.00 9.87 283 ARG B C 1
ATOM 5182 O O . ARG B 1 282 ? 15.113 19.030 39.668 1.00 10.10 283 ARG B O 1
ATOM 5190 N N . PRO B 1 283 ? 14.907 20.139 37.727 1.00 9.33 284 PRO B N 1
ATOM 5191 C CA . PRO B 1 283 ? 13.453 19.950 37.630 1.00 8.36 284 PRO B CA 1
ATOM 5192 C C . PRO B 1 283 ? 13.111 18.460 37.773 1.00 9.99 284 PRO B C 1
ATOM 5193 O O . PRO B 1 283 ? 13.841 17.564 37.335 1.00 10.65 284 PRO B O 1
ATOM 5197 N N . HIS B 1 284 ? 11.973 18.236 38.421 1.00 9.01 285 HIS B N 1
ATOM 5198 C CA . HIS B 1 284 ? 11.466 16.892 38.735 1.00 10.40 285 HIS B CA 1
ATOM 5199 C C . HIS B 1 284 ? 10.202 16.584 37.963 1.00 8.93 285 HIS B C 1
ATOM 5200 O O . HIS B 1 284 ? 9.352 17.468 37.769 1.00 9.79 285 HIS B O 1
ATOM 5207 N N . ASP B 1 285 ? 10.016 15.343 37.538 1.00 9.22 286 ASP B N 1
ATOM 5208 C CA . ASP B 1 285 ? 8.800 15.028 36.749 1.00 8.60 286 ASP B CA 1
ATOM 5209 C C . ASP B 1 285 ? 7.480 15.416 37.375 1.00 7.83 286 ASP B C 1
ATOM 5210 O O . ASP B 1 285 ? 6.589 15.920 36.690 1.00 9.15 286 ASP B O 1
ATOM 5215 N N . THR B 1 286 ? 7.344 15.200 38.680 1.00 8.46 287 THR B N 1
ATOM 5216 C CA . THR B 1 286 ? 6.108 15.542 39.341 1.00 6.94 287 THR B CA 1
ATOM 5217 C C . THR B 1 286 ? 5.819 17.032 39.216 1.00 8.77 287 THR B C 1
ATOM 5218 O O . THR B 1 286 ? 4.663 17.471 39.305 1.00 8.68 287 THR B O 1
ATOM 5222 N N . GLY B 1 287 ? 6.893 17.834 39.039 1.00 7.66 288 GLY B N 1
ATOM 5223 C CA . GLY B 1 287 ? 6.734 19.271 38.888 1.00 8.64 288 GLY B CA 1
ATOM 5224 C C . GLY B 1 287 ? 6.120 19.691 37.544 1.00 8.18 288 GLY B C 1
ATOM 5225 O O . GLY B 1 287 ? 5.911 20.879 37.285 1.00 7.87 288 GLY B O 1
ATOM 5226 N N . MET B 1 288 ? 5.817 18.736 36.655 1.00 7.28 289 MET B N 1
ATOM 5227 C CA . MET B 1 288 ? 5.187 19.135 35.392 1.00 6.81 289 MET B CA 1
ATOM 5228 C C . MET B 1 288 ? 3.852 19.820 35.635 1.00 7.08 289 MET B C 1
ATOM 5229 O O . MET B 1 288 ? 3.357 20.584 34.778 1.00 8.45 289 MET B O 1
ATOM 5234 N N . VAL B 1 289 ? 3.240 19.639 36.813 1.00 7.32 290 VAL B N 1
ATOM 5235 C CA . VAL B 1 289 ? 1.999 20.364 37.100 1.00 7.71 290 VAL B CA 1
ATOM 5236 C C . VAL B 1 289 ? 2.208 21.906 37.013 1.00 7.22 290 VAL B C 1
ATOM 5237 O O . VAL B 1 289 ? 1.286 22.650 36.701 1.00 8.14 290 VAL B O 1
ATOM 5241 N N . THR B 1 290 ? 3.446 22.357 37.272 1.00 6.56 291 THR B N 1
ATOM 5242 C CA . THR B 1 290 ? 3.767 23.784 37.237 1.00 7.30 291 THR B CA 1
ATOM 5243 C C . THR B 1 290 ? 3.664 24.414 35.840 1.00 8.65 291 THR B C 1
ATOM 5244 O O . THR B 1 290 ? 3.736 25.645 35.722 1.00 9.31 291 THR B O 1
ATOM 5248 N N . LEU B 1 291 ? 3.481 23.573 34.810 1.00 8.03 292 LEU B N 1
ATOM 5249 C CA . LEU B 1 291 ? 3.291 24.051 33.454 1.00 9.16 292 LEU B CA 1
ATOM 5250 C C . LEU B 1 291 ? 1.920 24.726 33.363 1.00 9.64 292 LEU B C 1
ATOM 5251 O O . LEU B 1 291 ? 1.690 25.568 32.483 1.00 13.06 292 LEU B O 1
ATOM 5256 N N . ILE B 1 292 ? 0.985 24.390 34.260 1.00 8.07 293 ILE B N 1
ATOM 5257 C CA . ILE B 1 292 ? -0.318 25.049 34.238 1.00 7.57 293 ILE B CA 1
ATOM 5258 C C . ILE B 1 292 ? -0.625 25.747 35.573 1.00 9.84 293 ILE B C 1
ATOM 5259 O O . ILE B 1 292 ? -1.519 26.605 35.659 1.00 11.82 293 ILE B O 1
ATOM 5264 N N . SER B 1 293 ? 0.101 25.387 36.665 1.00 8.10 294 SER B N 1
ATOM 5265 C CA . SER B 1 293 ? -0.232 25.894 37.967 1.00 7.98 294 SER B CA 1
ATOM 5266 C C . SER B 1 293 ? 0.447 27.156 38.498 1.00 9.03 294 SER B C 1
ATOM 5267 O O . SER B 1 293 ? 0.064 27.626 39.574 1.00 10.01 294 SER B O 1
ATOM 5270 N N . GLN B 1 294 ? 1.446 27.639 37.772 1.00 8.27 295 GLN B N 1
ATOM 5271 C CA . GLN B 1 294 ? 2.175 28.810 38.270 1.00 9.76 295 GLN B CA 1
ATOM 5272 C C . GLN B 1 294 ? 2.563 29.729 37.141 1.00 10.81 295 GLN B C 1
ATOM 5273 O O . GLN B 1 294 ? 2.557 29.332 35.972 1.00 10.27 295 GLN B O 1
ATOM 5279 N N . ASP B 1 295 ? 2.921 30.964 37.489 1.00 8.64 296 ASP B N 1
ATOM 5280 C CA . ASP B 1 295 ? 3.360 31.868 36.456 1.00 8.12 296 ASP B CA 1
ATOM 5281 C C . ASP B 1 295 ? 4.669 31.392 35.899 1.00 8.14 296 ASP B C 1
ATOM 5282 O O . ASP B 1 295 ? 4.888 31.405 34.690 1.00 10.58 296 ASP B O 1
ATOM 5287 N N . LEU B 1 296 ? 5.558 30.975 36.808 1.00 9.50 297 LEU B N 1
ATOM 5288 C CA . LEU B 1 296 ? 6.857 30.466 36.430 1.00 8.76 297 LEU B CA 1
ATOM 5289 C C . LEU B 1 296 ? 6.871 28.951 36.591 1.00 9.59 297 LEU B C 1
ATOM 5290 O O . LEU B 1 296 ? 6.731 28.428 37.705 1.00 9.71 297 LEU B O 1
ATOM 5295 N N . SER B 1 297 ? 7.025 28.232 35.504 1.00 9.30 298 SER B N 1
ATOM 5296 C CA . SER B 1 297 ? 7.093 26.762 35.589 1.00 8.60 298 SER B CA 1
ATOM 5297 C C . SER B 1 297 ? 8.416 26.370 36.258 1.00 7.99 298 SER B C 1
ATOM 5298 O O . SER B 1 297 ? 9.371 27.168 36.331 1.00 8.14 298 SER B O 1
ATOM 5301 N N . GLU B 1 298 ? 8.511 25.117 36.718 1.00 7.77 299 GLU B N 1
ATOM 5302 C CA . GLU B 1 298 ? 9.772 24.723 37.314 1.00 7.11 299 GLU B CA 1
ATOM 5303 C C . GLU B 1 298 ? 10.955 24.847 36.325 1.00 7.52 299 GLU B C 1
ATOM 5304 O O . GLU B 1 298 ? 12.116 25.041 36.734 1.00 7.51 299 GLU B O 1
ATOM 5310 N N . PHE B 1 299 ? 10.625 24.724 35.025 1.00 7.32 300 PHE B N 1
ATOM 5311 C CA . PHE B 1 299 ? 11.635 24.833 33.988 1.00 8.27 300 PHE B CA 1
ATOM 5312 C C . PHE B 1 299 ? 12.089 26.282 33.833 1.00 8.10 300 PHE B C 1
ATOM 5313 O O . PHE B 1 299 ? 13.295 26.542 33.695 1.00 8.74 300 PHE B O 1
ATOM 5321 N N . ALA B 1 300 ? 11.117 27.181 33.795 1.00 6.64 301 ALA B N 1
ATOM 5322 C CA . ALA B 1 300 ? 11.491 28.562 33.678 1.00 7.40 301 ALA B CA 1
ATOM 5323 C C . ALA B 1 300 ? 12.305 28.984 34.929 1.00 9.73 301 ALA B C 1
ATOM 5324 O O . ALA B 1 300 ? 13.243 29.810 34.866 1.00 9.05 301 ALA B O 1
ATOM 5326 N N . LEU B 1 301 ? 11.943 28.422 36.104 1.00 7.44 302 LEU B N 1
ATOM 5327 C CA . LEU B 1 301 ? 12.659 28.750 37.350 1.00 7.26 302 LEU B CA 1
ATOM 5328 C C . LEU B 1 301 ? 14.091 28.270 37.278 1.00 8.14 302 LEU B C 1
ATOM 5329 O O . LEU B 1 301 ? 15.013 28.962 37.741 1.00 8.22 302 LEU B O 1
ATOM 5334 N N . HIS B 1 302 ? 14.312 27.080 36.761 1.00 7.13 303 HIS B N 1
ATOM 5335 C CA . HIS B 1 302 ? 15.651 26.532 36.696 1.00 6.98 303 HIS B CA 1
ATOM 5336 C C . HIS B 1 302 ? 16.537 27.456 35.855 1.00 8.70 303 HIS B C 1
ATOM 5337 O O . HIS B 1 302 ? 17.676 27.780 36.260 1.00 8.32 303 HIS B O 1
ATOM 5344 N N . VAL B 1 303 ? 16.023 27.870 34.660 1.00 7.69 304 VAL B N 1
ATOM 5345 C CA . VAL B 1 303 ? 16.765 28.742 33.757 1.00 7.80 304 VAL B CA 1
ATOM 5346 C C . VAL B 1 303 ? 17.007 30.095 34.384 1.00 8.06 304 VAL B C 1
ATOM 5347 O O . VAL B 1 303 ? 18.115 30.601 34.340 1.00 8.98 304 VAL B O 1
ATOM 5351 N N . ARG B 1 304 ? 15.972 30.680 34.969 1.00 8.16 305 ARG B N 1
ATOM 5352 C CA . ARG B 1 304 ? 16.093 31.973 35.650 1.00 8.15 305 ARG B CA 1
ATOM 5353 C C . ARG B 1 304 ? 17.232 31.891 36.654 1.00 8.99 305 ARG B C 1
ATOM 5354 O O . ARG B 1 304 ? 18.148 32.727 36.673 1.00 9.19 305 ARG B O 1
ATOM 5362 N N . ALA B 1 305 ? 17.208 30.846 37.493 1.00 7.74 306 ALA B N 1
ATOM 5363 C CA . ALA B 1 305 ? 18.206 30.707 38.514 1.00 7.56 306 ALA B CA 1
ATOM 5364 C C . ALA B 1 305 ? 19.595 30.503 37.973 1.00 8.20 306 ALA B C 1
ATOM 5365 O O . ALA B 1 305 ? 20.549 31.215 38.392 1.00 8.79 306 ALA B O 1
ATOM 5367 N N . PHE B 1 306 ? 19.772 29.527 37.068 1.00 8.25 307 PHE B N 1
ATOM 5368 C CA . PHE B 1 306 ? 21.117 29.230 36.584 1.00 7.70 307 PHE B CA 1
ATOM 5369 C C . PHE B 1 306 ? 21.773 30.352 35.787 1.00 11.64 307 PHE B C 1
ATOM 5370 O O . PHE B 1 306 ? 23.033 30.481 35.769 1.00 11.43 307 PHE B O 1
ATOM 5378 N N . LEU B 1 307 ? 20.921 31.184 35.159 1.00 8.53 308 LEU B N 1
ATOM 5379 C CA . LEU B 1 307 ? 21.451 32.338 34.432 1.00 8.87 308 LEU B CA 1
ATOM 5380 C C . LEU B 1 307 ? 21.877 33.497 35.364 1.00 12.63 308 LEU B C 1
ATOM 5381 O O . LEU B 1 307 ? 22.347 34.565 34.885 1.00 11.51 308 LEU B O 1
ATOM 5386 N N . GLY B 1 308 ? 21.714 33.317 36.692 1.00 10.37 309 GLY B N 1
ATOM 5387 C CA . GLY B 1 308 ? 22.098 34.368 37.632 1.00 10.51 309 GLY B CA 1
ATOM 5388 C C . GLY B 1 308 ? 21.053 35.469 37.761 1.00 10.39 309 GLY B C 1
ATOM 5389 O O . GLY B 1 308 ? 21.363 36.587 38.218 1.00 13.61 309 GLY B O 1
ATOM 5390 N N . LEU B 1 309 ? 19.787 35.191 37.396 1.00 9.27 310 LEU B N 1
ATOM 5391 C CA . LEU B 1 309 ? 18.721 36.181 37.485 1.00 8.55 310 LEU B CA 1
ATOM 5392 C C . LEU B 1 309 ? 17.906 35.940 38.761 1.00 9.32 310 LEU B C 1
ATOM 5393 O O . LEU B 1 309 ? 17.805 34.806 39.243 1.00 8.35 310 LEU B O 1
ATOM 5398 N N . PRO B 1 310 ? 17.311 37.016 39.301 1.00 8.89 311 PRO B N 1
ATOM 5399 C CA . PRO B 1 310 ? 16.483 36.864 40.517 1.00 9.05 311 PRO B CA 1
ATOM 5400 C C . PRO B 1 310 ? 15.095 36.277 40.216 1.00 8.84 311 PRO B C 1
ATOM 5401 O O . PRO B 1 310 ? 14.467 36.541 39.187 1.00 9.32 311 PRO B O 1
ATOM 5405 N N . VAL B 1 311 ? 14.604 35.496 41.170 1.00 8.82 312 VAL B N 1
ATOM 5406 C CA . VAL B 1 311 ? 13.283 34.888 41.041 1.00 7.94 312 VAL B CA 1
ATOM 5407 C C . VAL B 1 311 ? 12.179 35.835 41.502 1.00 8.85 312 VAL B C 1
ATOM 5408 O O . VAL B 1 311 ? 11.197 36.082 40.809 1.00 9.22 312 VAL B O 1
ATOM 5412 N N . GLY B 1 312 ? 12.350 36.382 42.727 1.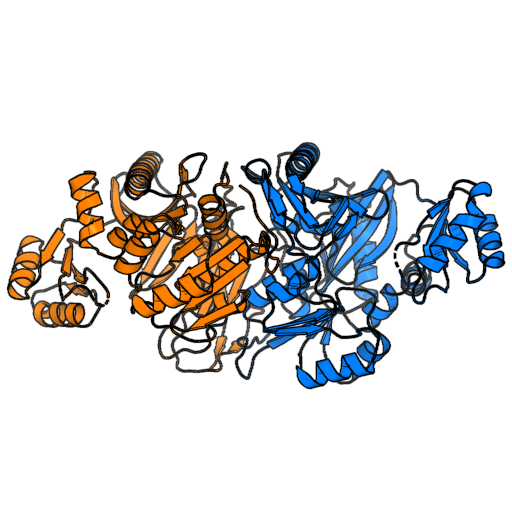00 9.18 313 GLY B N 1
ATOM 5413 C CA . GLY B 1 312 ? 11.437 37.329 43.317 1.00 9.65 313 GLY B CA 1
ATOM 5414 C C . GLY B 1 312 ? 10.215 36.744 43.963 1.00 9.12 313 GLY B C 1
ATOM 5415 O O . GLY B 1 312 ? 9.959 36.926 45.159 1.00 12.18 313 GLY B O 1
ATOM 5416 N N . GLY B 1 313 ? 9.447 36.036 43.139 1.00 9.67 314 GLY B N 1
ATOM 5417 C CA . GLY B 1 313 ? 8.257 35.408 43.663 1.00 10.86 314 GLY B CA 1
ATOM 5418 C C . GLY B 1 313 ? 7.704 34.402 42.668 1.00 8.95 314 GLY B C 1
ATOM 5419 O O . GLY B 1 313 ? 8.049 34.439 41.493 1.00 9.29 314 GLY B O 1
ATOM 5420 N N . ILE B 1 314 ? 6.839 33.534 43.177 1.00 9.40 315 ILE B N 1
ATOM 5421 C CA . ILE B 1 314 ? 6.215 32.472 42.388 1.00 8.87 315 ILE B CA 1
ATOM 5422 C C . ILE B 1 314 ? 4.722 32.525 42.675 1.00 8.73 315 ILE B C 1
ATOM 5423 O O . ILE B 1 314 ? 4.316 32.394 43.823 1.00 10.33 315 ILE B O 1
ATOM 5428 N N . ARG B 1 315 ? 3.907 32.748 41.649 1.00 8.55 316 ARG B N 1
ATOM 5429 C CA . ARG B 1 315 ? 2.456 32.832 41.823 1.00 8.61 316 ARG B CA 1
ATOM 5430 C C . ARG B 1 315 ? 1.825 31.473 41.503 1.00 9.48 316 ARG B C 1
ATOM 5431 O O . ARG B 1 315 ? 2.212 30.843 40.520 1.00 12.17 316 ARG B O 1
ATOM 5439 N N . GLN B 1 316 ? 0.879 31.067 42.332 1.00 10.10 317 GLN B N 1
ATOM 5440 C CA . GLN B 1 316 ? 0.170 29.775 42.263 1.00 9.55 317 GLN B CA 1
ATOM 5441 C C . GLN B 1 316 ? -1.255 30.071 41.859 1.00 9.92 317 GLN B C 1
ATOM 5442 O O . GLN B 1 316 ? -1.903 30.955 42.446 1.00 11.47 317 GLN B O 1
ATOM 5448 N N . TYR B 1 317 ? -1.736 29.384 40.831 1.00 9.11 318 TYR B N 1
ATOM 5449 C CA . TYR B 1 317 ? -3.035 29.650 40.268 1.00 10.37 318 TYR B CA 1
ATOM 5450 C C . TYR B 1 317 ? -4.152 28.742 40.727 1.00 16.49 318 TYR B C 1
ATOM 5451 O O . TYR B 1 317 ? -5.067 28.412 39.946 1.00 19.01 318 TYR B O 1
ATOM 5460 N N . GLY B 1 318 ? -4.119 28.345 41.973 1.00 10.30 319 GLY B N 1
ATOM 5461 C CA . GLY B 1 318 ? -5.180 27.494 42.513 1.00 11.06 319 GLY B CA 1
ATOM 5462 C C . GLY B 1 318 ? -4.953 26.021 42.232 1.00 10.11 319 GLY B C 1
ATOM 5463 O O . GLY B 1 318 ? -3.960 25.572 41.663 1.00 10.15 319 GLY B O 1
ATOM 5464 N N . PRO B 1 319 ? -5.923 25.229 42.673 1.00 10.91 320 PRO B N 1
ATOM 5465 C CA . PRO B 1 319 ? -5.832 23.780 42.506 1.00 9.43 320 PRO B CA 1
ATOM 5466 C C . PRO B 1 319 ? -5.535 23.360 41.079 1.00 8.99 320 PRO B C 1
ATOM 5467 O O . PRO B 1 319 ? -6.180 23.781 40.115 1.00 9.85 320 PRO B O 1
ATOM 5471 N N . ALA B 1 320 ? -4.527 22.519 40.986 1.00 9.35 321 ALA B N 1
ATOM 5472 C CA . ALA B 1 320 ? -4.076 22.053 39.689 1.00 8.74 321 ALA B CA 1
ATOM 5473 C C . ALA B 1 320 ? -3.494 20.649 39.790 1.00 8.38 321 ALA B C 1
ATOM 5474 O O . ALA B 1 320 ? -3.079 20.195 40.867 1.00 8.26 321 ALA B O 1
ATOM 5476 N N . ALA B 1 321 ? -3.453 19.961 38.648 1.00 7.69 322 ALA B N 1
ATOM 5477 C CA . ALA B 1 321 ? -2.893 18.629 38.637 1.00 7.83 322 ALA B CA 1
ATOM 5478 C C . ALA B 1 321 ? -2.319 18.261 37.267 1.00 8.19 322 ALA B C 1
ATOM 5479 O O . ALA B 1 321 ? -2.671 18.860 36.226 1.00 7.93 322 ALA B O 1
ATOM 5481 N N . SER B 1 322 ? -1.450 17.236 37.302 1.00 7.38 323 SER B N 1
ATOM 5482 C CA . SER B 1 322 ? -0.929 16.648 36.109 1.00 6.44 323 SER B CA 1
ATOM 5483 C C . SER B 1 322 ? -1.283 15.131 36.192 1.00 8.91 323 SER B C 1
ATOM 5484 O O . SER B 1 322 ? -1.378 14.585 37.295 1.00 8.23 323 SER B O 1
ATOM 5487 N N . ALA B 1 323 ? -1.460 14.498 35.028 1.00 7.47 324 ALA B N 1
ATOM 5488 C CA . ALA B 1 323 ? -1.750 13.053 34.951 1.00 7.78 324 ALA B CA 1
ATOM 5489 C C . ALA B 1 323 ? -1.016 12.572 33.714 1.00 7.62 324 ALA B C 1
ATOM 5490 O O . ALA B 1 323 ? -1.202 13.111 32.616 1.00 7.88 324 ALA B O 1
ATOM 5492 N N . VAL B 1 324 ? -0.170 11.551 33.877 1.00 8.04 325 VAL B N 1
ATOM 5493 C CA . VAL B 1 324 ? 0.616 11.081 32.767 1.00 7.69 325 VAL B CA 1
ATOM 5494 C C . VAL B 1 324 ? -0.127 10.287 31.704 1.00 9.13 325 VAL B C 1
ATOM 5495 O O . VAL B 1 324 ? -1.156 9.640 31.970 1.00 8.77 325 VAL B O 1
ATOM 5499 N N . ILE B 1 325 ? 0.411 10.383 30.497 1.00 7.39 326 ILE B N 1
ATOM 5500 C CA . ILE B 1 325 ? -0.080 9.577 29.385 1.00 8.38 326 ILE B CA 1
ATOM 5501 C C . ILE B 1 325 ? 1.045 8.544 29.305 1.00 7.64 326 ILE B C 1
ATOM 5502 O O . ILE B 1 325 ? 2.149 8.796 28.806 1.00 9.66 326 ILE B O 1
ATOM 5507 N N . LEU B 1 326 ? 0.788 7.334 29.818 1.00 9.05 327 LEU B N 1
ATOM 5508 C CA . LEU B 1 326 ? 1.772 6.246 29.979 1.00 9.09 327 LEU B CA 1
ATOM 5509 C C . LEU B 1 326 ? 1.262 4.942 29.423 1.00 10.11 327 LEU B C 1
ATOM 5510 O O . LEU B 1 326 ? 0.847 4.004 30.143 1.00 10.76 327 LEU B O 1
ATOM 5515 N N . PRO B 1 327 ? 1.250 4.872 28.096 1.00 8.32 328 PRO B N 1
ATOM 5516 C CA . PRO B 1 327 ? 0.771 3.678 27.403 1.00 9.43 328 PRO B CA 1
ATOM 5517 C C . PRO B 1 327 ? 1.810 2.559 27.527 1.00 9.42 328 PRO B C 1
ATOM 5518 O O . PRO B 1 327 ? 2.916 2.718 28.050 1.00 9.38 328 PRO B O 1
ATOM 5522 N N . GLN B 1 328 ? 1.455 1.385 26.963 1.00 8.86 329 GLN B N 1
ATOM 5523 C CA . GLN B 1 328 ? 2.339 0.217 26.979 1.00 10.41 329 GLN B CA 1
ATOM 5524 C C . GLN B 1 328 ? 2.102 -0.579 25.693 1.00 9.63 329 GLN B C 1
ATOM 5525 O O . GLN B 1 328 ? 1.100 -1.267 25.559 1.00 10.00 329 GLN B O 1
ATOM 5531 N N . LEU B 1 329 ? 3.047 -0.426 24.783 1.00 9.02 330 LEU B N 1
ATOM 5532 C CA . LEU B 1 329 ? 3.030 -1.061 23.462 1.00 8.35 330 LEU B CA 1
ATOM 5533 C C . LEU B 1 329 ? 4.404 -0.934 22.827 1.00 9.02 330 LEU B C 1
ATOM 5534 O O . LEU B 1 329 ? 5.322 -0.327 23.419 1.00 9.96 330 LEU B O 1
ATOM 5539 N N . THR B 1 330 ? 4.555 -1.482 21.624 1.00 8.31 331 THR B N 1
ATOM 5540 C CA . THR B 1 330 ? 5.804 -1.423 20.888 1.00 8.92 331 THR B CA 1
ATOM 5541 C C . THR B 1 330 ? 5.502 -0.815 19.536 1.00 9.64 331 THR B C 1
ATOM 5542 O O . THR B 1 330 ? 4.666 -1.335 18.763 1.00 9.26 331 THR B O 1
ATOM 5546 N N . SER B 1 331 ? 6.138 0.324 19.252 1.00 9.14 332 SER B N 1
ATOM 5547 C CA . SER B 1 331 ? 5.902 1.028 18.010 1.00 8.87 332 SER B CA 1
ATOM 5548 C C . SER B 1 331 ? 6.973 2.068 17.762 1.00 9.69 332 SER B C 1
ATOM 5549 O O . SER B 1 331 ? 7.574 2.626 18.697 1.00 9.88 332 SER B O 1
ATOM 5552 N N . GLN B 1 332 ? 7.198 2.349 16.479 1.00 9.16 333 GLN B N 1
ATOM 5553 C CA . GLN B 1 332 ? 8.149 3.426 16.091 1.00 9.39 333 GLN B CA 1
ATOM 5554 C C . GLN B 1 332 ? 7.344 4.484 15.313 1.00 9.80 333 GLN B C 1
ATOM 5555 O O . GLN B 1 332 ? 7.922 5.287 14.557 1.00 9.79 333 GLN B O 1
ATOM 5566 N N . ASN B 1 333 ? 6.015 4.471 15.439 1.00 9.05 334 ASN B N 1
ATOM 5567 C CA . ASN B 1 333 ? 5.235 5.452 14.681 1.00 9.72 334 ASN B CA 1
ATOM 5568 C C . ASN B 1 333 ? 3.941 5.707 15.403 1.00 8.06 334 ASN B C 1
ATOM 5569 O O . ASN B 1 333 ? 2.850 5.470 14.876 1.00 10.57 334 ASN B O 1
ATOM 5574 N N . VAL B 1 334 ? 4.067 6.181 16.641 1.00 7.75 335 VAL B N 1
ATOM 5575 C CA . VAL B 1 334 ? 2.920 6.374 17.477 1.00 8.00 335 VAL B CA 1
ATOM 5576 C C . VAL B 1 334 ? 2.036 7.507 17.025 1.00 8.17 335 VAL B C 1
ATOM 5577 O O . VAL B 1 334 ? 2.547 8.575 16.655 1.00 7.85 335 VAL B O 1
ATOM 5581 N N . THR B 1 335 ? 0.708 7.317 17.105 1.00 8.50 336 THR B N 1
ATOM 5582 C CA . THR B 1 335 ? -0.252 8.354 16.815 1.00 8.41 336 THR B CA 1
ATOM 5583 C C . THR B 1 335 ? -1.172 8.466 17.998 1.00 6.79 336 THR B C 1
ATOM 5584 O O . THR B 1 335 ? -1.300 7.542 18.816 1.00 8.45 336 THR B O 1
ATOM 5588 N N . PHE B 1 336 ? -1.794 9.645 18.135 1.00 7.60 337 PHE B N 1
ATOM 5589 C CA . PHE B 1 336 ? -2.664 9.989 19.263 1.00 7.59 337 PHE B CA 1
ATOM 5590 C C . PHE B 1 336 ? -3.991 10.453 18.731 1.00 8.17 337 PHE B C 1
ATOM 5591 O O . PHE B 1 336 ? -4.066 11.506 18.080 1.00 9.14 337 PHE B O 1
ATOM 5599 N N . ASP B 1 337 ? -5.036 9.667 19.006 1.00 8.27 338 ASP B N 1
ATOM 5600 C CA . ASP B 1 337 ? -6.355 10.000 18.514 1.00 7.94 338 ASP B CA 1
ATOM 5601 C C . ASP B 1 337 ? -7.247 10.465 19.637 1.00 8.55 338 ASP B C 1
ATOM 5602 O O . ASP B 1 337 ? -6.910 10.300 20.787 1.00 9.38 338 ASP B O 1
ATOM 5607 N N . ASN B 1 338 ? -8.416 11.046 19.276 1.00 9.11 339 ASN B N 1
ATOM 5608 C CA . ASN B 1 338 ? -9.399 11.530 20.213 1.00 9.16 339 ASN B CA 1
ATOM 5609 C C . ASN B 1 338 ? -8.888 12.695 21.068 1.00 9.42 339 ASN B C 1
ATOM 5610 O O . ASN B 1 338 ? -9.383 12.930 22.149 1.00 9.57 339 ASN B O 1
ATOM 5615 N N . VAL B 1 339 ? -7.878 13.412 20.556 1.00 9.51 340 VAL B N 1
ATOM 5616 C CA . VAL B 1 339 ? -7.274 14.517 21.274 1.00 8.83 340 VAL B CA 1
ATOM 5617 C C . VAL B 1 339 ? -8.292 15.618 21.590 1.00 9.48 340 VAL B C 1
ATOM 5618 O O . VAL B 1 339 ? -8.146 16.290 22.586 1.00 10.75 340 VAL B O 1
ATOM 5628 N N . GLN B 1 340 ? -9.345 15.771 20.761 1.00 11.32 341 GLN B N 1
ATOM 5629 C CA . GLN B 1 340 ? -10.407 16.769 21.017 1.00 10.47 341 GLN B CA 1
ATOM 5630 C C . GLN B 1 340 ? -11.101 16.493 22.369 1.00 13.22 341 GLN B C 1
ATOM 5631 O O . GLN B 1 340 ? -11.677 17.407 22.967 1.00 15.14 341 GLN B O 1
ATOM 5637 N N . ASN B 1 341 ? -11.045 15.274 22.929 1.00 11.47 342 ASN B N 1
ATOM 5638 C CA . ASN B 1 341 ? -11.690 15.013 24.204 1.00 10.76 342 ASN B CA 1
ATOM 5639 C C . ASN B 1 341 ? -10.742 15.078 25.357 1.00 10.72 342 ASN B C 1
ATOM 5640 O O . ASN B 1 341 ? -11.083 14.704 26.498 1.00 14.24 342 ASN B O 1
ATOM 5645 N N . ALA B 1 342 ? -9.512 15.544 25.072 1.00 10.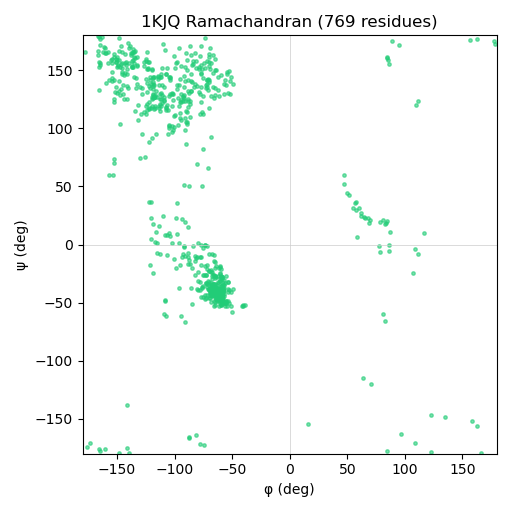75 343 ALA B N 1
ATOM 5646 C CA . ALA B 1 342 ? -8.482 15.657 26.106 1.00 10.87 343 ALA B CA 1
ATOM 5647 C C . ALA B 1 342 ? -8.078 17.109 26.357 1.00 10.05 343 ALA B C 1
ATOM 5648 O O . ALA B 1 342 ? -7.180 17.333 27.169 1.00 11.83 343 ALA B O 1
ATOM 5650 N N . VAL B 1 343 ? -8.702 18.064 25.656 1.00 8.94 344 VAL B N 1
ATOM 5651 C CA . VAL B 1 343 ? -8.369 19.459 25.867 1.00 9.93 344 VAL B CA 1
ATOM 5652 C C . VAL B 1 343 ? -9.649 20.267 26.013 1.00 12.60 344 VAL B C 1
ATOM 5653 O O . VAL B 1 343 ? -10.717 19.795 25.626 1.00 12.53 344 VAL B O 1
ATOM 5657 N N . GLY B 1 344 ? -9.546 21.467 26.576 1.00 9.38 345 GLY B N 1
ATOM 5658 C CA . GLY B 1 344 ? -10.744 22.273 26.739 1.00 9.48 345 GLY B CA 1
ATOM 5659 C C . GLY B 1 344 ? -10.463 23.349 27.734 1.00 9.20 345 GLY B C 1
ATOM 5660 O O . GLY B 1 344 ? -9.310 23.743 27.949 1.00 9.29 345 GLY B O 1
ATOM 5661 N N . ALA B 1 345 ? -11.504 23.841 28.354 1.00 9.77 346 ALA B N 1
ATOM 5662 C CA . ALA B 1 345 ? -11.268 24.895 29.349 1.00 10.19 346 ALA B CA 1
ATOM 5663 C C . ALA B 1 345 ? -10.471 24.351 30.522 1.00 8.91 346 ALA B C 1
ATOM 5664 O O . ALA B 1 345 ? -10.763 23.264 31.001 1.00 10.96 346 ALA B O 1
ATOM 5666 N N . ASP B 1 346 ? -9.477 25.096 30.940 1.00 9.03 347 ASP B N 1
ATOM 5667 C CA . ASP B 1 346 ? -8.675 24.673 32.090 1.00 10.38 347 ASP B CA 1
ATOM 5668 C C . ASP B 1 346 ? -8.029 23.302 31.896 1.00 10.24 347 ASP B C 1
ATOM 5669 O O . ASP B 1 346 ? -7.765 22.595 32.902 1.00 10.20 347 ASP B O 1
ATOM 5674 N N . LEU B 1 347 ? -7.724 22.936 30.645 1.00 8.88 348 LEU B N 1
ATOM 5675 C CA . LEU B 1 347 ? -7.168 21.624 30.421 1.00 8.42 348 LEU B CA 1
ATOM 5676 C C . LEU B 1 347 ? -6.266 21.636 29.222 1.00 13.00 348 LEU B C 1
ATOM 5677 O O . LEU B 1 347 ? -6.654 22.124 28.171 1.00 15.35 348 LEU B O 1
ATOM 5682 N N . GLN B 1 348 ? -5.057 21.103 29.336 1.00 11.08 349 GLN B N 1
ATOM 5683 C CA . GLN B 1 348 ? -4.112 21.074 28.228 1.00 10.18 349 GLN B CA 1
ATOM 5684 C C . GLN B 1 348 ? -3.436 19.727 28.194 1.00 9.17 349 GLN B C 1
ATOM 5685 O O . GLN B 1 348 ? -3.478 18.963 29.169 1.00 11.63 349 GLN B O 1
ATOM 5691 N N . ILE B 1 349 ? -2.786 19.435 27.082 1.00 7.70 350 ILE B N 1
ATOM 5692 C CA . ILE B 1 349 ? -1.997 18.251 27.012 1.00 8.81 350 ILE B CA 1
ATOM 5693 C C . ILE B 1 349 ? -0.671 18.589 26.339 1.00 8.67 350 ILE B C 1
ATOM 5694 O O . ILE B 1 349 ? -0.557 19.531 25.533 1.00 12.15 350 ILE B O 1
ATOM 5699 N N . ARG B 1 350 ? 0.348 17.816 26.695 1.00 8.31 351 ARG B N 1
ATOM 5700 C CA . ARG B 1 350 ? 1.661 17.881 26.076 1.00 7.04 351 ARG B CA 1
ATOM 5701 C C . ARG B 1 350 ? 1.905 16.486 25.496 1.00 7.31 351 ARG B C 1
ATOM 5702 O O . ARG B 1 350 ? 1.583 15.482 26.166 1.00 7.74 351 ARG B O 1
ATOM 5710 N N . LEU B 1 351 ? 2.459 16.409 24.285 1.00 7.21 352 LEU B N 1
ATOM 5711 C CA . LEU B 1 351 ? 2.836 15.144 23.643 1.00 7.26 352 LEU B CA 1
ATOM 5712 C C . LEU B 1 351 ? 4.312 15.370 23.347 1.00 7.39 352 LEU B C 1
ATOM 5713 O O . LEU B 1 351 ? 4.695 16.347 22.689 1.00 8.53 352 LEU B O 1
ATOM 5718 N N . PHE B 1 352 ? 5.163 14.511 23.897 1.00 8.16 353 PHE B N 1
ATOM 5719 C CA . PHE B 1 352 ? 6.610 14.715 23.897 1.00 8.38 353 PHE B CA 1
ATOM 5720 C C . PHE B 1 352 ? 7.445 14.581 22.652 1.00 8.32 353 PHE B C 1
ATOM 5721 O O . PHE B 1 352 ? 8.563 15.127 22.619 1.00 8.80 353 PHE B O 1
ATOM 5729 N N . GLY B 1 353 ? 6.957 13.885 21.656 1.00 7.16 354 GLY B N 1
ATOM 5730 C CA . GLY B 1 353 ? 7.712 13.715 20.438 1.00 7.51 354 GLY B CA 1
ATOM 5731 C C . GLY B 1 353 ? 8.680 12.507 20.463 1.00 9.70 354 GLY B C 1
ATOM 5732 O O . GLY B 1 353 ? 9.536 12.373 19.598 1.00 9.17 354 GLY B O 1
ATOM 5733 N N . LYS B 1 354 ? 8.547 11.634 21.488 1.00 8.65 355 LYS B N 1
ATOM 5734 C CA . LYS B 1 354 ? 9.415 10.461 21.603 1.00 8.99 355 LYS B CA 1
ATOM 5735 C C . LYS B 1 354 ? 9.312 9.601 20.351 1.00 9.54 355 LYS B C 1
ATOM 5736 O O . LYS B 1 354 ? 8.212 9.275 19.874 1.00 9.24 355 LYS B O 1
ATOM 5742 N N . PRO B 1 355 ? 10.456 9.233 19.766 1.00 9.58 356 PRO B N 1
ATOM 5743 C CA . PRO B 1 355 ? 10.452 8.491 18.521 1.00 9.21 356 PRO B CA 1
ATOM 5744 C C . PRO B 1 355 ? 9.907 7.078 18.569 1.00 11.21 356 PRO B C 1
ATOM 5745 O O . PRO B 1 355 ? 9.426 6.579 17.549 1.00 12.70 356 PRO B O 1
ATOM 5749 N N . GLU B 1 356 ? 10.002 6.446 19.722 1.00 10.49 357 GLU B N 1
ATOM 5750 C CA . GLU B 1 356 ? 9.505 5.069 19.787 1.00 12.02 357 GLU B CA 1
ATOM 5751 C C . GLU B 1 356 ? 9.243 4.643 21.207 1.00 10.54 357 GLU B C 1
ATOM 5752 O O . GLU B 1 356 ? 9.606 5.295 22.196 1.00 12.23 357 GLU B O 1
ATOM 5758 N N . ILE B 1 357 ? 8.571 3.494 21.292 1.00 10.15 358 ILE B N 1
ATOM 5759 C CA . ILE B 1 357 ? 8.186 2.913 22.554 1.00 8.86 358 ILE B CA 1
ATOM 5760 C C . ILE B 1 357 ? 8.299 1.409 22.425 1.00 9.18 358 ILE B C 1
ATOM 5761 O O . ILE B 1 357 ? 8.070 0.873 21.354 1.00 9.79 358 ILE B O 1
ATOM 5766 N N . ASP B 1 358 ? 8.683 0.735 23.523 1.00 10.08 359 ASP B N 1
ATOM 5767 C CA . ASP B 1 358 ? 8.790 -0.711 23.504 1.00 10.00 359 ASP B CA 1
ATOM 5768 C C . ASP B 1 358 ? 8.569 -1.185 24.924 1.00 11.84 359 ASP B C 1
ATOM 5769 O O . ASP B 1 358 ? 9.512 -1.590 25.630 1.00 15.50 359 ASP B O 1
ATOM 5774 N N . GLY B 1 359 ? 7.311 -1.121 25.353 1.00 10.02 360 GLY B N 1
ATOM 5775 C CA . GLY B 1 359 ? 6.925 -1.443 26.715 1.00 10.47 360 GLY B CA 1
ATOM 5776 C C . GLY B 1 359 ? 6.227 -0.180 27.247 1.00 10.74 360 GLY B C 1
ATOM 5777 O O . GLY B 1 359 ? 5.564 0.560 26.476 1.00 10.86 360 GLY B O 1
ATOM 5778 N N . SER B 1 360 ? 6.379 0.087 28.547 1.00 12.03 361 SER B N 1
ATOM 5779 C CA . SER B 1 360 ? 5.745 1.241 29.185 1.00 11.95 361 SER B CA 1
ATOM 5780 C C . SER B 1 360 ? 6.594 2.436 29.019 1.00 15.99 361 SER B C 1
ATOM 5781 O O . SER B 1 360 ? 7.780 2.357 29.314 1.00 18.65 361 SER B O 1
ATOM 5786 N N . ARG B 1 361 ? 6.036 3.565 28.593 1.00 11.20 362 ARG B N 1
ATOM 5787 C CA . ARG B 1 361 ? 6.877 4.767 28.463 1.00 12.30 362 ARG B CA 1
ATOM 5788 C C . ARG B 1 361 ? 5.955 5.966 28.533 1.00 10.43 362 ARG B C 1
ATOM 5789 O O . ARG B 1 361 ? 4.843 5.931 27.990 1.00 10.57 362 ARG B O 1
ATOM 5797 N N . ARG B 1 362 ? 6.421 7.022 29.208 1.00 10.84 363 ARG B N 1
ATOM 5798 C CA . ARG B 1 362 ? 5.627 8.227 29.335 1.00 9.41 363 ARG B CA 1
ATOM 5799 C C . ARG B 1 362 ? 5.718 9.012 28.026 1.00 8.40 363 ARG B C 1
ATOM 5800 O O . ARG B 1 362 ? 6.790 9.518 27.671 1.00 10.74 363 ARG B O 1
ATOM 5815 N N . LEU B 1 363 ? 4.590 9.092 27.301 1.00 7.57 364 LEU B N 1
ATOM 5816 C CA . LEU B 1 363 ? 4.579 9.783 26.002 1.00 7.39 364 LEU B CA 1
ATOM 5817 C C . LEU B 1 363 ? 4.016 11.190 26.017 1.00 8.17 364 LEU B C 1
ATOM 5818 O O . LEU B 1 363 ? 4.204 11.918 25.012 1.00 7.75 364 LEU B O 1
ATOM 5823 N N . GLY B 1 364 ? 3.348 11.578 27.122 1.00 6.81 365 GLY B N 1
ATOM 5824 C CA . GLY B 1 364 ? 2.794 12.914 27.214 1.00 6.83 365 GLY B CA 1
ATOM 5825 C C . GLY B 1 364 ? 2.252 13.109 28.634 1.00 8.34 365 GLY B C 1
ATOM 5826 O O . GLY B 1 364 ? 2.459 12.286 29.558 1.00 7.87 365 GLY B O 1
ATOM 5827 N N . VAL B 1 365 ? 1.539 14.219 28.822 1.00 6.90 366 VAL B N 1
ATOM 5828 C CA . VAL B 1 365 ? 0.951 14.493 30.124 1.00 7.15 366 VAL B CA 1
ATOM 5829 C C . VAL B 1 365 ? -0.267 15.393 29.917 1.00 7.16 366 VAL B C 1
ATOM 5830 O O . VAL B 1 365 ? -0.316 16.225 28.996 1.00 8.02 366 VAL B O 1
ATOM 5834 N N . ALA B 1 366 ? -1.264 15.237 30.779 1.00 7.06 367 ALA B N 1
ATOM 5835 C CA . ALA B 1 366 ? -2.453 16.062 30.802 1.00 7.93 367 ALA B CA 1
ATOM 5836 C C . ALA B 1 366 ? -2.291 16.999 32.000 1.00 8.01 367 ALA B C 1
ATOM 5837 O O . ALA B 1 366 ? -1.734 16.587 33.035 1.00 7.26 367 ALA B O 1
ATOM 5839 N N . LEU B 1 367 ? -2.768 18.229 31.831 1.00 7.04 368 LEU B N 1
ATOM 5840 C CA . LEU B 1 367 ? -2.675 19.258 32.814 1.00 7.68 368 LEU B CA 1
ATOM 5841 C C . LEU B 1 367 ? -4.032 19.871 33.018 1.00 9.26 368 LEU B C 1
ATOM 5842 O O . LEU B 1 367 ? -4.706 20.190 32.044 1.00 9.39 368 LEU B O 1
ATOM 5847 N N . ALA B 1 368 ? -4.429 20.097 34.292 1.00 7.70 369 ALA B N 1
ATOM 5848 C CA . ALA B 1 368 ? -5.741 20.702 34.486 1.00 7.90 369 ALA B CA 1
ATOM 5849 C C . ALA B 1 368 ? -5.771 21.517 35.749 1.00 9.05 369 ALA B C 1
ATOM 5850 O O . ALA B 1 368 ? -4.984 21.299 36.681 1.00 9.20 369 ALA B O 1
ATOM 5852 N N . THR B 1 369 ? -6.712 22.457 35.749 1.00 8.98 370 THR B N 1
ATOM 5853 C CA . THR B 1 369 ? -6.964 23.280 36.923 1.00 9.88 370 THR B CA 1
ATOM 5854 C C . THR B 1 369 ? -8.457 23.113 37.248 1.00 10.00 370 THR B C 1
ATOM 5855 O O . THR B 1 369 ? -9.261 22.741 36.397 1.00 11.28 370 THR B O 1
ATOM 5859 N N . ALA B 1 370 ? -8.819 23.388 38.522 1.00 9.97 371 ALA B N 1
ATOM 5860 C CA . ALA B 1 370 ? -10.206 23.258 38.960 1.00 11.22 371 ALA B CA 1
ATOM 5861 C C . ALA B 1 370 ? -10.357 23.990 40.300 1.00 12.91 371 ALA B C 1
ATOM 5862 O O . ALA B 1 370 ? -9.401 24.577 40.821 1.00 12.08 371 ALA B O 1
ATOM 5864 N N . GLU B 1 371 ? -11.577 23.906 40.837 1.00 12.91 372 GLU B N 1
ATOM 5865 C CA . GLU B 1 371 ? -11.862 24.583 42.079 1.00 16.57 372 GLU B CA 1
ATOM 5866 C C . GLU B 1 371 ? -11.413 23.837 43.318 1.00 16.43 372 GLU B C 1
ATOM 5867 O O . GLU B 1 371 ? -11.400 24.418 44.414 1.00 19.62 372 GLU B O 1
ATOM 5873 N N . SER B 1 372 ? -11.043 22.570 43.146 1.00 14.11 373 SER B N 1
ATOM 5874 C CA . SER B 1 372 ? -10.535 21.744 44.219 1.00 12.64 373 SER B CA 1
ATOM 5875 C C . SER B 1 372 ? -9.441 20.868 43.669 1.00 13.52 373 SER B C 1
ATOM 5876 O O . SER B 1 372 ? -9.423 20.544 42.467 1.00 11.40 373 SER B O 1
ATOM 5881 N N . VAL B 1 373 ? -8.544 20.461 44.557 1.00 11.97 374 VAL B N 1
ATOM 5882 C CA . VAL B 1 373 ? -7.470 19.583 44.183 1.00 12.36 374 VAL B CA 1
ATOM 5883 C C . VAL B 1 373 ? -8.011 18.233 43.632 1.00 16.12 374 VAL B C 1
ATOM 5884 O O . VAL B 1 373 ? -7.571 17.706 42.594 1.00 12.59 374 VAL B O 1
ATOM 5888 N N . VAL B 1 374 ? -8.985 17.648 44.332 1.00 12.21 375 VAL B N 1
ATOM 5889 C CA . VAL B 1 374 ? -9.512 16.393 43.866 1.00 12.19 375 VAL B CA 1
ATOM 5890 C C . VAL B 1 374 ? -10.108 16.556 42.475 1.00 11.04 375 VAL B C 1
ATOM 5891 O O . VAL B 1 374 ? -9.935 15.680 41.643 1.00 11.77 375 VAL B O 1
ATOM 5898 N N . ASP B 1 375 ? -10.812 17.655 42.231 1.00 11.41 376 ASP B N 1
ATOM 5899 C CA . ASP B 1 375 ? -11.455 17.900 40.927 1.00 12.82 376 ASP B CA 1
ATOM 5900 C C . ASP B 1 375 ? -10.420 18.082 39.821 1.00 14.38 376 ASP B C 1
ATOM 5901 O O . ASP B 1 375 ? -10.593 17.638 38.686 1.00 14.01 376 ASP B O 1
ATOM 5906 N N . ALA B 1 376 ? -9.331 18.766 40.142 1.00 12.13 377 ALA B N 1
ATOM 5907 C CA . ALA B 1 376 ? -8.275 18.981 39.133 1.00 9.57 377 ALA B CA 1
ATOM 5908 C C . ALA B 1 376 ? -7.664 17.633 38.778 1.00 10.22 377 ALA B C 1
ATOM 5909 O O . ALA B 1 376 ? -7.404 17.347 37.612 1.00 10.19 377 ALA B O 1
ATOM 5911 N N . ILE B 1 377 ? -7.407 16.780 39.784 1.00 10.38 378 ILE B N 1
ATOM 5912 C CA . ILE B 1 377 ? -6.828 15.475 39.568 1.00 9.25 378 ILE B CA 1
ATOM 5913 C C . ILE B 1 377 ? -7.733 14.673 38.640 1.00 11.86 378 ILE B C 1
ATOM 5914 O O . ILE B 1 377 ? -7.288 14.035 37.676 1.00 10.69 378 ILE B O 1
ATOM 5919 N N . GLU B 1 378 ? -9.023 14.691 38.929 1.00 12.20 379 GLU B N 1
ATOM 5920 C CA . GLU B 1 378 ? -9.941 13.934 38.103 1.00 12.12 379 GLU B CA 1
ATOM 5921 C C . GLU B 1 378 ? -9.990 14.470 36.678 1.00 11.10 379 GLU B C 1
ATOM 5922 O O . GLU B 1 378 ? -10.020 13.683 35.720 1.00 11.79 379 GLU B O 1
ATOM 5928 N N . ARG B 1 379 ? -9.997 15.786 36.519 1.00 10.87 380 ARG B N 1
ATOM 5929 C CA . ARG B 1 379 ? -10.012 16.359 35.181 1.00 10.83 380 ARG B CA 1
ATOM 5930 C C . ARG B 1 379 ? -8.773 15.949 34.403 1.00 10.63 380 ARG B C 1
ATOM 5931 O O . ARG B 1 379 ? -8.833 15.608 33.232 1.00 10.94 380 ARG B O 1
ATOM 5946 N N . ALA B 1 380 ? -7.619 16.003 35.061 1.00 10.46 381 ALA B N 1
ATOM 5947 C CA . ALA B 1 380 ? -6.393 15.631 34.368 1.00 10.02 381 ALA B CA 1
ATOM 5948 C C . ALA B 1 380 ? -6.388 14.142 34.042 1.00 9.24 381 ALA B C 1
ATOM 5949 O O . ALA B 1 380 ? -6.005 13.742 32.931 1.00 9.85 381 ALA B O 1
ATOM 5951 N N . LYS B 1 381 ? -6.797 13.321 35.009 1.00 9.88 382 LYS B N 1
ATOM 5952 C CA . LYS B 1 381 ? -6.824 11.898 34.751 1.00 11.16 382 LYS B CA 1
ATOM 5953 C C . LYS B 1 381 ? -7.747 11.522 33.589 1.00 10.63 382 LYS B C 1
ATOM 5954 O O . LYS B 1 381 ? -7.412 10.688 32.733 1.00 10.03 382 LYS B O 1
ATOM 5960 N N . HIS B 1 382 ? -8.936 12.124 33.618 1.00 9.70 383 HIS B N 1
ATOM 5961 C CA . HIS B 1 382 ? -9.915 11.849 32.601 1.00 10.35 383 HIS B CA 1
ATOM 5962 C C . HIS B 1 382 ? -9.381 12.219 31.238 1.00 10.13 383 HIS B C 1
ATOM 5963 O O . HIS B 1 382 ? -9.535 11.462 30.254 1.00 11.97 383 HIS B O 1
ATOM 5970 N N . ALA B 1 383 ? -8.757 13.395 31.143 1.00 10.03 384 ALA B N 1
ATOM 5971 C CA . ALA B 1 383 ? -8.206 13.840 29.858 1.00 9.22 384 ALA B CA 1
ATOM 5972 C C . ALA B 1 383 ? -7.123 12.906 29.366 1.00 9.37 384 ALA B C 1
ATOM 5973 O O . ALA B 1 383 ? -7.113 12.522 28.186 1.00 10.52 384 ALA B O 1
ATOM 5975 N N . ALA B 1 384 ? -6.199 12.534 30.247 1.00 9.13 385 ALA B N 1
ATOM 5976 C CA . ALA B 1 384 ? -5.154 11.625 29.829 1.00 10.35 385 ALA B CA 1
ATOM 5977 C C . ALA B 1 384 ? -5.743 10.322 29.301 1.00 10.30 385 ALA B C 1
ATOM 5978 O O . ALA B 1 384 ? -5.266 9.746 28.345 1.00 11.47 385 ALA B O 1
ATOM 5980 N N . GLY B 1 385 ? -6.796 9.867 29.958 1.00 10.58 386 GLY B N 1
ATOM 5981 C CA . GLY B 1 385 ? -7.435 8.618 29.591 1.00 11.08 386 GLY B CA 1
ATOM 5982 C C . GLY B 1 385 ? -8.211 8.678 28.300 1.00 11.50 386 GLY B C 1
ATOM 5983 O O . GLY B 1 385 ? -8.536 7.646 27.743 1.00 13.50 386 GLY B O 1
ATOM 5984 N N . GLN B 1 386 ? -8.546 9.867 27.808 1.00 11.01 387 GLN B N 1
ATOM 5985 C CA . GLN B 1 386 ? -9.270 10.008 26.556 1.00 11.90 387 GLN B CA 1
ATOM 5986 C C . GLN B 1 386 ? -8.353 9.861 25.370 1.00 10.80 387 GLN B C 1
ATOM 5987 O O . GLN B 1 386 ? -8.807 9.535 24.270 1.00 12.14 387 GLN B O 1
ATOM 5993 N N . VAL B 1 387 ? -7.074 10.111 25.561 1.00 8.81 388 VAL B N 1
ATOM 5994 C CA . VAL B 1 387 ? -6.147 10.013 24.441 1.00 10.06 388 VAL B CA 1
ATOM 5995 C C . VAL B 1 387 ? -6.001 8.551 24.008 1.00 10.48 388 VAL B C 1
ATOM 5996 O O . VAL B 1 387 ? -5.707 7.682 24.840 1.00 12.50 388 VAL B O 1
ATOM 6000 N N . LYS B 1 388 ? -6.193 8.271 22.725 1.00 9.12 389 LYS B N 1
ATOM 6001 C CA . LYS B 1 388 ? -6.072 6.895 22.249 1.00 8.41 389 LYS B CA 1
ATOM 6002 C C . LYS B 1 388 ? -4.707 6.756 21.631 1.00 8.99 389 LYS B C 1
ATOM 6003 O O . LYS B 1 388 ? -4.432 7.381 20.601 1.00 9.90 389 LYS B O 1
ATOM 6009 N N . VAL B 1 389 ? -3.823 5.978 22.266 1.00 8.37 390 VAL B N 1
ATOM 6010 C CA . VAL B 1 389 ? -2.457 5.824 21.768 1.00 7.66 390 VAL B CA 1
ATOM 6011 C C . VAL B 1 389 ? -2.400 4.652 20.812 1.00 8.29 390 VAL B C 1
ATOM 6012 O O . VAL B 1 389 ? -2.626 3.487 21.195 1.00 8.88 390 VAL B O 1
ATOM 6016 N N . GLN B 1 390 ? -2.110 4.941 19.572 1.00 8.42 391 GLN B N 1
ATOM 6017 C CA . GLN B 1 390 ? -2.038 3.932 18.519 1.00 8.41 391 GLN B CA 1
ATOM 6018 C C . GLN B 1 390 ? -0.608 3.641 18.113 1.00 8.77 391 GLN B C 1
ATOM 6019 O O . GLN B 1 390 ? 0.279 4.490 18.165 1.00 10.47 391 GLN B O 1
ATOM 6025 N N . GLY B 1 391 ? -0.382 2.418 17.648 1.00 11.13 392 GLY B N 1
ATOM 6026 C CA . GLY B 1 391 ? 0.947 1.969 17.261 1.00 15.86 392 GLY B CA 1
ATOM 6027 C C . GLY B 1 391 ? 1.220 1.771 15.783 1.00 17.69 392 GLY B C 1
ATOM 6028 O O . GLY B 1 391 ? 2.366 1.278 15.511 1.00 17.09 392 GLY B O 1
#

Secondary structure (DSSP, 8-state):
--B--TTSTT--EEEEES-SHHHHHHHHHHHTTT-EEEEEESSTT-GGGGGSSEEEE--TT-HHHHHHHHHHH--SEEEE-SS-S-HHHHHHHHHTT-EESS-HHHHHHHHSHHHHHHIIIIIS---B--EEEESSHHHHHHHHHHH-SSEEEEES-----EEE-SGGGHHHHHHHHHHHSGGG---EEEEEPP--SEEEEEEEEEETTEEEEPPPEEEEEETTEEEEEEEPPP--HHHHHHHHHHHHHHHHHH-SSEEEEEEEEEETTEEEEEEEESS--GGGGGHHHHBSS-HHHHHHHHHTT-------B-SSEEEEEE--EEEESS-EEE-GGGS-BTTEEEEE-----EEEE---EEEEEE-SSHHHHHHHHHHHHHH-EEE-/--B--TTSTT--EEEEES-SHHHHHHHHHHHTTT-EEEEEESSTT-HHHHTSSEEEE--TT-HHHHHHHHHHH--SEEEE-SS-S-HHHHHHHHHTT--BSS-HHHHHHHTSHHHHHIIIIIIS------EEEESSHHHHHHHHHHH-SSEEEEES----EEE-SGGGHHHHHHHHHH---TT-EEEEEPP--SEEEEEEEEEETTEEEEPPPEEEEEETTEEEEEEESPP--HHHHHHHHHHHHHHHHHH-SSEEEEEEEEEETTEEEEEEEESS--GGGGGHHHHBSS-HHHHHHHHHTT-------B-SSEEEEEE--EEEESS-EEE-GGGS-BTTEEEEE---S-EEEE---EEEEEE-SSHHHHHHHHHHHHHH-EEE-

CATH classification: 3.40.50.20 (+2 more: 3.30.1490.20, 3.30.470.20)

Solvent-accessible surface area: 28187 Å² total; per-residue (Å²): 47,94,2,2,4,1,56,60,102,44,3,14,46,0,0,0,0,0,0,24,12,35,0,8,11,2,0,1,20,0,0,25,18,1,0,9,0,0,0,0,11,138,92,61,53,0,0,0,20,6,0,11,34,88,52,43,59,33,67,5,66,51,18,90,7,0,84,150,8,9,106,121,16,120,8,81,33,0,1,2,24,68,75,40,2,12,17,93,11,0,50,67,5,62,137,117,67,31,63,1,1,7,25,0,111,0,6,98,29,12,13,34,66,30,23,10,9,92,3,0,19,74,126,49,138,8,66,30,9,88,46,73,24,3,86,44,67,69,64,0,98,91,0,2,83,105,34,24,95,58,0,32,0,19,5,8,55,69,101,0,94,26,76,0,163,35,59,164,54,12,62,103,1,32,115,89,1,28,104,21,10,78,103,43,68,35,99,0,1,0,8,14,45,25,175,64,98,48,22,0,0,0,0,0,0,7,7,80,64,33,38,31,60,3,30,11,0,0,6,100,75,80,135,76,42,2,48,12,0,32,0,49,27,149,31,37,118,75,0,56,100,88,0,54,77,9,0,80,79,0,0,102,26,1,20,31,88,0,0,0,0,0,19,0,30,0,40,43,63,112,7,31,1,12,56,8,21,2,19,7,22,33,0,0,2,0,1,25,8,0,10,25,8,10,0,0,12,0,2,2,15,0,7,7,21,2,26,0,39,18,42,78,52,52,23,34,0,0,0,3,18,6,40,19,147,39,89,5,85,47,2,19,8,46,38,0,65,80,0,10,6,23,30,12,15,4,23,2,10,5,27,17,85,1,112,27,68,122,30,6,0,0,0,0,0,27,27,166,43,32,108,80,0,33,100,94,0,96,107,0,11,61,58,12,102,22,80,75,38,90,0,1,4,1,52,66,104,40,3,10,49,0,0,0,0,0,0,24,13,29,0,6,8,0,0,0,22,0,0,28,18,1,0,10,0,0,0,0,5,138,52,60,49,0,0,0,19,7,0,9,36,84,50,44,78,34,86,6,108,60,16,99,24,0,56,183,7,0,69,120,17,117,8,82,34,0,0,1,18,55,81,43,2,16,6,96,31,0,45,75,0,60,123,93,64,34,64,1,4,8,27,0,103,0,5,88,35,15,38,24,60,27,18,9,8,105,7,0,19,77,129,29,144,14,67,30,8,81,38,114,47,7,93,36,80,68,84,0,139,92,4,0,71,98,30,26,96,60,0,44,0,25,8,2,32,86,23,91,25,84,0,149,50,47,156,48,10,69,116,0,34,127,98,2,68,153,27,104,4,101,22,76,0,1,0,10,13,58,25,158,53,85,46,31,0,0,0,0,0,0,9,5,81,59,32,16,57,43,2,29,7,0,0,10,98,79,80,133,78,44,3,47,14,0,34,0,50,24,161,33,39,102,77,0,51,105,80,0,49,104,7,0,96,83,0,0,107,28,1,22,32,92,0,1,0,0,0,11,1,31,0,49,45,56,100,8,32,1,15,68,6,20,3,20,5,31,35,0,0,3,0,0,25,5,0,10,30,6,12,0,0,17,0,1,2,19,0,11,4,22,1,25,0,33,6,28,102,56,28,25,34,0,0,0,3,18,7,41,22,138,45,99,9,111,46,3,15,9,43,17,0,62,78,0,12,10,51,51,27,16,7,14,1,8,6,22,17,77,2,117,27,68,86,30,6,0,0,0,0,0,8,16,171,39,36,107,59,0,30,96,120,0,95,103,0,12,62,53,12,118,40,75,78

Foldseek 3Di:
DDADAAPDPRHQEEEEEAQALLLLLLLVLCVVVRHAYEYEYQDPQHLNCVRHPYYDHDQQLDLVRVVVVCVVRVHQEYEYDALNHNLVSQQVVVVVRHCYAQHSLLSVQAQFQVSFVCCQCPVVVAFAFDKDKDQDLVRVVVRCVVLDPFKWKAARHFPLIDGRGDPVCSVVSVQSRQCGHDVSGGMMMIGRDDPFPFKWWWWWWQALVGIATDATKTFDDDPHRTFKIKPRDDADPLLVVSQVVSVRSSDVVSGGGFIKTFMWGHHHNDIHGDGMHSYDDPSQCLQVQFKPQGSSSRRNCGRVRHDPPHIGGRAIKMKGFLKDFDWDQDKDKPQLVQLADVQKDKAARSGRTDHTIDTGIMMMGHDNHNVVNRVSRNVSSVSIDMDD/DDADAPPDPRHAEEEEADQAPLLLLLLVLCVVVRHAYEYEEQDPQHQNCVSHPYYDHDQQLDLVRVVVVCVVPVHQEYEYDDLRHNLVSVQVVVVVPHHYVQHSQLSVQQQFQVSFVCCQCPVVVFFAFDKDKDLDLVRVVVRCVVQDPQKWKAQRHFQIDRRHDPVCSVVRQVRNVVRGRNSMMMIGHDDDFPFKWWWWWWQALVGIDTDQTKTFDDDPHRTFKIKPNDDADPLLVVSQVVSVRVSDVVSGGGFIKTWMWGHHHSDIHGDGMHSYDDPSQPLQVQFKPQGSSSRRVCGNVRHDDPDIGTDAIKMKGFLKDFAWDQDKDKPQLVQLADPQKDKAARRDRIHHTIDGGIMMMGHDNDNVVNRVSRNRSSVRIDIDD

B-factor: mean 19.82, std 15.72, range [2.51, 100.0]